Protein 8SXW (pdb70)

CATH classification: 3.40.50.2000 (+1 more: 3.40.50.2000)

Organism: Thermus thermophilus (strain ATCC BAA-163 / DSM 7039 / HB27) (NCBI:txid262724)

Structure (mmCIF, N/CA/C/O backbone):
data_8SXW
#
_entry.id   8SXW
#
_cell.length_a   64.327
_cell.length_b   85.340
_cell.length_c   86.535
_cell.angle_alpha   108.23
_cell.angle_beta   110.06
_cell.angle_gamma   97.10
#
_symmetry.space_group_name_H-M   'P 1'
#
loop_
_entity.id
_entity.type
_entity.pdbx_description
1 polymer 'UDP-2,3-diacetamido-2,3-dideoxy-glucuronic acid-2-epimerase'
2 non-polymer 'CHLORIDE ION'
3 non-polymer 'SODIUM ION'
4 water water
#
loop_
_atom_site.group_PDB
_atom_site.id
_atom_site.type_symbol
_atom_site.label_atom_id
_atom_site.label_alt_id
_atom_site.label_comp_id
_atom_site.label_asym_id
_atom_site.label_entity_id
_atom_site.label_seq_id
_atom_site.pdbx_PDB_ins_code
_atom_site.Cartn_x
_atom_site.Cartn_y
_atom_site.Cartn_z
_atom_site.occupancy
_atom_site.B_iso_or_equiv
_atom_site.auth_seq_id
_atom_site.auth_comp_id
_atom_site.auth_asym_id
_atom_site.auth_atom_id
_atom_site.pdbx_PDB_model_num
ATOM 1 N N . MET A 1 3 ? -4.262 30.497 4.576 1.00 62.82 1 MET A N 1
ATOM 2 C CA . MET A 1 3 ? -5.348 30.774 3.596 1.00 60.81 1 MET A CA 1
ATOM 3 C C . MET A 1 3 ? -5.532 29.570 2.651 1.00 55.19 1 MET A C 1
ATOM 4 O O . MET A 1 3 ? -6.287 28.636 2.960 1.00 48.68 1 MET A O 1
ATOM 9 N N . TRP A 1 4 ? -4.872 29.600 1.481 1.00 41.68 2 TRP A N 1
ATOM 10 C CA . TRP A 1 4 ? -5.024 28.558 0.479 1.00 37.14 2 TRP A CA 1
ATOM 11 C C . TRP A 1 4 ? -3.737 28.415 -0.319 1.00 31.50 2 TRP A C 1
ATOM 12 O O . TRP A 1 4 ? -2.989 29.375 -0.458 1.00 30.80 2 TRP A O 1
ATOM 23 N N . VAL A 1 5 ? -3.589 27.263 -0.976 1.00 28.39 3 VAL A N 1
ATOM 24 C CA . VAL A 1 5 ? -2.415 26.982 -1.792 1.00 26.83 3 VAL A CA 1
ATOM 25 C C . VAL A 1 5 ? -2.877 26.753 -3.226 1.00 23.92 3 VAL A C 1
ATOM 26 O O . VAL A 1 5 ? -3.925 26.156 -3.448 1.00 23.33 3 VAL A O 1
ATOM 30 N N . LYS A 1 6 ? -2.139 27.289 -4.198 1.00 20.67 4 LYS A N 1
ATOM 31 C CA . LYS A 1 6 ? -2.362 26.945 -5.586 1.00 21.69 4 LYS A CA 1
ATOM 32 C C . LYS A 1 6 ? -1.362 25.868 -5.991 1.00 21.03 4 LYS A C 1
ATOM 33 O O . LYS A 1 6 ? -0.144 26.074 -5.918 1.00 20.77 4 LYS A O 1
ATOM 39 N N . ILE A 1 7 ? -1.901 24.737 -6.452 1.00 20.64 5 ILE A N 1
ATOM 40 C CA . ILE A 1 7 ? -1.121 23.558 -6.786 1.00 18.43 5 ILE A CA 1
ATOM 41 C C . ILE A 1 7 ? -1.336 23.298 -8.264 1.00 16.90 5 ILE A C 1
ATOM 42 O O . ILE A 1 7 ? -2.443 23.008 -8.706 1.00 18.87 5 ILE A O 1
ATOM 47 N N . LEU A 1 8 ? -0.258 23.465 -9.022 1.00 15.72 6 LEU A N 1
ATOM 48 C CA . LEU A 1 8 ? -0.308 23.308 -10.454 1.00 15.57 6 LEU A CA 1
ATOM 49 C C . LEU A 1 8 ? 0.411 22.022 -10.860 1.00 14.85 6 LEU A C 1
ATOM 50 O O . LEU A 1 8 ? 1.563 21.763 -10.512 1.00 14.79 6 LEU A O 1
ATOM 55 N N . SER A 1 9 ? -0.293 21.209 -11.636 1.00 15.62 7 SER A N 1
ATOM 56 C CA . SER A 1 9 ? 0.178 19.910 -12.049 1.00 14.53 7 SER A CA 1
ATOM 57 C C . SER A 1 9 ? 0.539 19.978 -13.523 1.00 15.92 7 SER A C 1
ATOM 58 O O . SER A 1 9 ? -0.260 20.493 -14.296 1.00 16.06 7 SER A O 1
ATOM 61 N N . VAL A 1 10 ? 1.717 19.426 -13.874 1.00 13.86 8 VAL A N 1
ATOM 62 C CA . VAL A 1 10 ? 2.148 19.269 -15.253 1.00 14.39 8 VAL A CA 1
ATOM 63 C C . VAL A 1 10 ? 2.023 17.789 -15.639 1.00 13.57 8 VAL A C 1
ATOM 64 O O . VAL A 1 10 ? 2.600 16.917 -14.969 1.00 15.50 8 VAL A O 1
ATOM 68 N N . VAL A 1 11 ? 1.325 17.514 -16.747 1.00 13.76 9 VAL A N 1
ATOM 69 C CA . VAL A 1 11 ? 1.204 16.171 -17.296 1.00 14.13 9 VAL A CA 1
ATOM 70 C C . VAL A 1 11 ? 1.481 16.168 -18.799 1.00 15.36 9 VAL A C 1
ATOM 71 O O . VAL A 1 11 ? 1.131 17.118 -19.513 1.00 15.93 9 VAL A O 1
ATOM 75 N N . GLY A 1 12 ? 2.093 15.071 -19.272 1.00 17.26 10 GLY A N 1
ATOM 76 C CA . GLY A 1 12 ? 2.533 14.930 -20.657 1.00 20.67 10 GLY A CA 1
ATOM 77 C C . GLY A 1 12 ? 2.291 13.553 -21.303 1.00 25.39 10 GLY A C 1
ATOM 78 O O . GLY A 1 12 ? 2.717 13.315 -22.429 1.00 41.03 10 GLY A O 1
ATOM 79 N N . ALA A 1 13 ? 1.649 12.621 -20.623 1.00 24.03 11 ALA A N 1
ATOM 80 C CA . ALA A 1 13 ? 1.353 11.302 -21.172 1.00 21.98 11 ALA A CA 1
ATOM 81 C C . ALA A 1 13 ? 0.212 10.732 -20.344 1.00 22.18 11 ALA A C 1
ATOM 82 O O . ALA A 1 13 ? 0.024 11.152 -19.207 1.00 20.71 11 ALA A O 1
ATOM 84 N N . ARG A 1 14 ? -0.543 9.795 -20.931 1.00 23.30 12 ARG A N 1
ATOM 85 C CA . ARG A 1 14 ? -1.778 9.299 -20.338 1.00 23.85 12 ARG A CA 1
ATOM 86 C C . ARG A 1 14 ? -1.560 8.808 -18.907 1.00 21.00 12 ARG A C 1
ATOM 87 O O . ARG A 1 14 ? -2.400 9.065 -18.060 1.00 17.03 12 ARG A O 1
ATOM 95 N N . PRO A 1 15 ? -0.498 8.025 -18.575 1.00 20.49 13 PRO A N 1
ATOM 96 C CA . PRO A 1 15 ? -0.294 7.588 -17.188 1.00 18.65 13 PRO A CA 1
ATOM 97 C C . PRO A 1 15 ? -0.174 8.736 -16.185 1.00 17.61 13 PRO A C 1
ATOM 98 O O . PRO A 1 15 ? -0.598 8.622 -15.033 1.00 17.02 13 PRO A O 1
ATOM 102 N N . GLN A 1 16 ? 0.361 9.874 -16.624 1.00 16.45 14 GLN A N 1
ATOM 103 C CA . GLN A 1 16 ? 0.447 11.057 -15.778 1.00 15.32 14 GLN A CA 1
ATOM 104 C C . GLN A 1 16 ? -0.943 11.654 -15.508 1.00 15.31 14 GLN A C 1
ATOM 105 O O . GLN A 1 16 ? -1.221 12.098 -14.387 1.00 15.19 14 GLN A O 1
ATOM 111 N N . PHE A 1 17 ? -1.804 11.723 -16.536 1.00 15.42 15 PHE A N 1
ATOM 112 C CA . PHE A 1 17 ? -3.189 12.135 -16.358 1.00 16.27 15 PHE A CA 1
ATOM 113 C C . PHE A 1 17 ? -3.851 11.300 -15.265 1.00 14.59 15 PHE A C 1
ATOM 114 O O . PHE A 1 17 ? -4.492 11.847 -14.379 1.00 15.33 15 PHE A O 1
ATOM 122 N N . ILE A 1 18 ? -3.662 9.980 -15.325 1.00 13.60 16 ILE A N 1
ATOM 123 C CA . ILE A 1 18 ? -4.256 9.099 -14.332 1.00 14.76 16 ILE A CA 1
ATOM 124 C C . ILE A 1 18 ? -3.736 9.385 -12.917 1.00 14.86 16 ILE A C 1
ATOM 125 O O . ILE A 1 18 ? -4.528 9.470 -11.976 1.00 13.82 16 ILE A O 1
ATOM 130 N N . LYS A 1 19 ? -2.406 9.513 -12.754 1.00 15.93 17 LYS A N 1
ATOM 131 C CA . LYS A 1 19 ? -1.837 9.845 -11.456 1.00 16.72 17 LYS A CA 1
ATOM 132 C C . LYS A 1 19 ? -2.355 11.194 -10.941 1.00 15.25 17 LYS A C 1
ATOM 133 O O . LYS A 1 19 ? -2.763 11.310 -9.792 1.00 14.54 17 LYS A O 1
ATOM 139 N N . ALA A 1 20 ? -2.310 12.239 -11.773 1.00 13.87 18 ALA A N 1
ATOM 140 C CA . ALA A 1 20 ? -2.773 13.554 -11.356 1.00 13.74 18 ALA A CA 1
ATOM 141 C C . ALA A 1 20 ? -4.260 13.531 -10.995 1.00 13.54 18 ALA A C 1
ATOM 142 O O . ALA A 1 20 ? -4.617 14.118 -9.998 1.00 15.01 18 ALA A O 1
ATOM 144 N N . ALA A 1 21 ? -5.107 12.783 -11.726 1.00 13.62 19 ALA A N 1
ATOM 145 C CA . ALA A 1 21 ? -6.531 12.716 -11.366 1.00 15.38 19 ALA A CA 1
ATOM 146 C C . ALA A 1 21 ? -6.761 12.074 -9.993 1.00 16.31 19 ALA A C 1
ATOM 147 O O . ALA A 1 21 ? -7.650 12.486 -9.244 1.00 18.16 19 ALA A O 1
ATOM 149 N N . ALA A 1 22 ? -5.984 11.035 -9.683 1.00 16.55 20 ALA A N 1
ATOM 150 C CA . ALA A 1 22 ? -6.060 10.389 -8.387 1.00 15.97 20 ALA A CA 1
ATOM 151 C C . ALA A 1 22 ? -5.696 11.376 -7.287 1.00 15.06 20 ALA A C 1
ATOM 152 O O . ALA A 1 22 ? -6.370 11.462 -6.267 1.00 16.24 20 ALA A O 1
ATOM 154 N N . VAL A 1 23 ? -4.622 12.137 -7.493 1.00 14.89 21 VAL A N 1
ATOM 155 C CA . VAL A 1 23 ? -4.227 13.123 -6.497 1.00 17.01 21 VAL A CA 1
ATOM 156 C C . VAL A 1 23 ? -5.344 14.165 -6.381 1.00 17.80 21 VAL A C 1
ATOM 157 O O . VAL A 1 23 ? -5.699 14.596 -5.269 1.00 16.46 21 VAL A O 1
ATOM 161 N N . SER A 1 24 ? -5.938 14.526 -7.524 1.00 18.73 22 SER A N 1
ATOM 162 C CA . SER A 1 24 ? -6.913 15.602 -7.568 1.00 20.80 22 SER A CA 1
ATOM 163 C C . SER A 1 24 ? -8.227 15.196 -6.889 1.00 21.20 22 SER A C 1
ATOM 164 O O . SER A 1 24 ? -8.893 16.036 -6.294 1.00 20.42 22 SER A O 1
ATOM 167 N N . ARG A 1 25 ? -8.599 13.912 -6.967 1.00 21.30 23 ARG A N 1
ATOM 168 C CA . ARG A 1 25 ? -9.794 13.428 -6.289 1.00 20.26 23 ARG A CA 1
ATOM 169 C C . ARG A 1 25 ? -9.663 13.676 -4.785 1.00 20.40 23 ARG A C 1
ATOM 170 O O . ARG A 1 25 ? -10.670 13.805 -4.093 1.00 21.08 23 ARG A O 1
ATOM 178 N N . VAL A 1 26 ? -8.430 13.707 -4.269 1.00 20.44 24 VAL A N 1
ATOM 179 C CA . VAL A 1 26 ? -8.228 14.053 -2.874 1.00 22.16 24 VAL A CA 1
ATOM 180 C C . VAL A 1 26 ? -8.123 15.570 -2.731 1.00 23.05 24 VAL A C 1
ATOM 181 O O . VAL A 1 26 ? -8.775 16.133 -1.861 1.00 22.00 24 VAL A O 1
ATOM 185 N N . LEU A 1 27 ? -7.303 16.235 -3.560 1.00 21.44 25 LEU A N 1
ATOM 186 C CA . LEU A 1 27 ? -7.097 17.681 -3.390 1.00 22.57 25 LEU A CA 1
ATOM 187 C C . LEU A 1 27 ? -8.413 18.470 -3.417 1.00 23.18 25 LEU A C 1
ATOM 188 O O . LEU A 1 27 ? -8.561 19.487 -2.725 1.00 25.24 25 LEU A O 1
ATOM 193 N N . ARG A 1 28 ? -9.377 18.035 -4.240 1.00 26.83 26 ARG A N 1
ATOM 194 C CA . ARG A 1 28 ? -10.571 18.835 -4.505 1.00 27.94 26 ARG A CA 1
ATOM 195 C C . ARG A 1 28 ? -11.614 18.662 -3.392 1.00 28.44 26 ARG A C 1
ATOM 196 O O . ARG A 1 28 ? -12.585 19.416 -3.321 1.00 29.06 26 ARG A O 1
ATOM 204 N N . ALA A 1 29 ? -11.426 17.647 -2.548 1.00 29.92 27 ALA A N 1
ATOM 205 C CA . ALA A 1 29 ? -12.266 17.410 -1.387 1.00 32.44 27 ALA A CA 1
ATOM 206 C C . ALA A 1 29 ? -11.678 18.139 -0.181 1.00 36.73 27 ALA A C 1
ATOM 207 O O . ALA A 1 29 ? -12.314 18.265 0.854 1.00 37.84 27 ALA A O 1
ATOM 209 N N . SER A 1 30 ? -10.466 18.669 -0.345 1.00 39.95 28 SER A N 1
ATOM 210 C CA . SER A 1 30 ? -9.720 19.234 0.764 1.00 43.64 28 SER A CA 1
ATOM 211 C C . SER A 1 30 ? -9.832 20.758 0.730 1.00 40.67 28 SER A C 1
ATOM 212 O O . SER A 1 30 ? -9.440 21.389 -0.233 1.00 35.87 28 SER A O 1
ATOM 215 N N . PRO A 1 31 ? -10.359 21.422 1.777 1.00 50.88 29 PRO A N 1
ATOM 216 C CA . PRO A 1 31 ? -10.262 22.881 1.866 1.00 44.32 29 PRO A CA 1
ATOM 217 C C . PRO A 1 31 ? -8.851 23.455 1.686 1.00 34.75 29 PRO A C 1
ATOM 218 O O . PRO A 1 31 ? -7.844 22.842 2.028 1.00 36.80 29 PRO A O 1
ATOM 222 N N . GLY A 1 32 ? -8.799 24.634 1.071 1.00 26.26 30 GLY A N 1
ATOM 223 C CA . GLY A 1 32 ? -7.609 25.449 0.998 1.00 25.04 30 GLY A CA 1
ATOM 224 C C . GLY A 1 32 ? -6.746 25.139 -0.222 1.00 22.20 30 GLY A C 1
ATOM 225 O O . GLY A 1 32 ? -5.565 25.461 -0.190 1.00 23.69 30 GLY A O 1
ATOM 226 N N . VAL A 1 33 ? -7.319 24.512 -1.253 1.00 20.32 31 VAL A N 1
ATOM 227 C CA . VAL A 1 33 ? -6.584 24.196 -2.470 1.00 20.71 31 VAL A CA 1
ATOM 228 C C . VAL A 1 33 ? -7.318 24.734 -3.700 1.00 20.49 31 VAL A C 1
ATOM 229 O O . VAL A 1 33 ? -8.517 24.530 -3.852 1.00 20.65 31 VAL A O 1
ATOM 233 N N . ARG A 1 34 ? -6.587 25.466 -4.546 1.00 16.93 32 ARG A N 1
ATOM 234 C CA . ARG A 1 34 ? -6.972 25.688 -5.932 1.00 17.93 32 ARG A CA 1
ATOM 235 C C . ARG A 1 34 ? -6.014 24.883 -6.803 1.00 17.96 32 ARG A C 1
ATOM 236 O O . ARG A 1 34 ? -4.810 24.867 -6.541 1.00 19.51 32 ARG A O 1
ATOM 244 N N . GLU A 1 35 ? -6.549 24.264 -7.841 1.00 19.38 33 GLU A N 1
ATOM 245 C CA . GLU A 1 35 ? -5.769 23.443 -8.744 1.00 20.45 33 GLU A CA 1
ATOM 246 C C . GLU A 1 35 ? -5.764 24.046 -10.142 1.00 20.68 33 GLU A C 1
ATOM 247 O O . GLU A 1 35 ? -6.807 24.509 -10.614 1.00 20.36 33 GLU A O 1
ATOM 253 N N . VAL A 1 36 ? -4.627 23.845 -10.833 1.00 16.14 34 VAL A N 1
ATOM 254 C CA . VAL A 1 36 ? -4.454 24.139 -12.243 1.00 17.25 34 VAL A CA 1
ATOM 255 C C . VAL A 1 36 ? -3.765 22.934 -12.881 1.00 18.62 34 VAL A C 1
ATOM 256 O O . VAL A 1 36 ? -2.738 22.444 -12.378 1.00 16.20 34 VAL A O 1
ATOM 260 N N . LEU A 1 37 ? -4.309 22.483 -14.013 1.00 18.03 35 LEU A N 1
ATOM 261 C CA . LEU A 1 37 ? -3.698 21.359 -14.701 1.00 17.57 35 LEU A CA 1
ATOM 262 C C . LEU A 1 37 ? -3.190 21.817 -16.061 1.00 17.44 35 LEU A C 1
ATOM 263 O O . LEU A 1 37 ? -3.944 22.366 -16.867 1.00 16.23 35 LEU A O 1
ATOM 268 N N . VAL A 1 38 ? -1.900 21.544 -16.307 1.00 15.00 36 VAL A N 1
ATOM 269 C CA . VAL A 1 38 ? -1.272 21.885 -17.571 1.00 14.85 36 VAL A CA 1
ATOM 270 C C . VAL A 1 38 ? -0.846 20.597 -18.252 1.00 13.06 36 VAL A C 1
ATOM 271 O O . VAL A 1 38 ? -0.066 19.827 -17.705 1.00 14.25 36 VAL A O 1
ATOM 275 N N . HIS A 1 39 ? -1.347 20.403 -19.463 1.00 13.55 37 HIS A N 1
ATOM 276 C CA . HIS A 1 39 ? -0.975 19.324 -20.354 1.00 13.92 37 HIS A CA 1
ATOM 277 C C . HIS A 1 39 ? -0.039 19.849 -21.422 1.00 14.02 37 HIS A C 1
ATOM 278 O O . HIS A 1 39 ? -0.311 20.886 -22.010 1.00 16.20 37 HIS A O 1
ATOM 285 N N . THR A 1 40 ? 1.130 19.220 -21.574 1.00 14.96 38 THR A N 1
ATOM 286 C CA . THR A 1 40 ? 2.124 19.732 -22.505 1.00 15.22 38 THR A CA 1
ATOM 287 C C . THR A 1 40 ? 1.685 19.514 -23.958 1.00 15.80 38 THR A C 1
ATOM 288 O O . THR A 1 40 ? 2.212 20.168 -24.845 1.00 17.98 38 THR A O 1
ATOM 292 N N . GLY A 1 41 ? 0.799 18.546 -24.189 1.00 15.57 39 GLY A N 1
ATOM 293 C CA . GLY A 1 41 ? 0.443 18.085 -25.521 1.00 19.16 39 GLY A CA 1
ATOM 294 C C . GLY A 1 41 ? -0.873 18.702 -26.010 1.00 21.81 39 GLY A C 1
ATOM 295 O O . GLY A 1 41 ? -1.203 19.826 -25.656 1.00 19.94 39 GLY A O 1
ATOM 296 N N . GLN A 1 42 ? -1.586 17.989 -26.886 1.00 28.21 40 GLN A N 1
ATOM 297 C CA . GLN A 1 42 ? -2.765 18.553 -27.541 1.00 31.07 40 GLN A CA 1
ATOM 298 C C . GLN A 1 42 ? -4.058 18.002 -26.946 1.00 29.04 40 GLN A C 1
ATOM 299 O O . GLN A 1 42 ? -4.058 16.915 -26.375 1.00 29.47 40 GLN A O 1
ATOM 305 N N . HIS A 1 43 ? -5.157 18.754 -27.132 1.00 32.41 41 HIS A N 1
ATOM 306 C CA . HIS A 1 43 ? -6.518 18.250 -26.965 1.00 35.43 41 HIS A CA 1
ATOM 307 C C . HIS A 1 43 ? -6.817 17.314 -28.133 1.00 36.93 41 HIS A C 1
ATOM 308 O O . HIS A 1 43 ? -6.357 17.570 -29.244 1.00 34.08 41 HIS A O 1
ATOM 315 N N . TYR A 1 44 ? -7.554 16.225 -27.882 1.00 40.19 42 TYR A N 1
ATOM 316 C CA . TYR A 1 44 ? -7.970 15.303 -28.933 1.00 47.70 42 TYR A CA 1
ATOM 317 C C . TYR A 1 44 ? -9.499 15.183 -28.984 1.00 53.04 42 TYR A C 1
ATOM 318 O O . TYR A 1 44 ? -10.174 15.443 -27.985 1.00 55.40 42 TYR A O 1
ATOM 327 N N A ASP A 1 45 ? -10.049 14.803 -30.149 0.50 57.36 43 ASP A N 1
ATOM 328 N N B ASP A 1 45 ? -9.993 14.780 -30.170 0.50 56.06 43 ASP A N 1
ATOM 329 C CA A ASP A 1 45 ? -11.493 14.636 -30.301 0.50 56.99 43 ASP A CA 1
ATOM 330 C CA B ASP A 1 45 ? -11.412 14.713 -30.501 0.50 55.16 43 ASP A CA 1
ATOM 331 C C A ASP A 1 45 ? -11.834 13.327 -31.025 0.50 58.07 43 ASP A C 1
ATOM 332 C C B ASP A 1 45 ? -11.832 13.296 -30.900 0.50 56.80 43 ASP A C 1
ATOM 333 O O A ASP A 1 45 ? -12.985 13.135 -31.421 0.50 60.13 43 ASP A O 1
ATOM 334 O O B ASP A 1 45 ? -13.029 13.013 -30.966 0.50 58.79 43 ASP A O 1
ATOM 343 N N . ASP A 1 46 ? -10.861 12.415 -31.187 1.00 55.96 44 ASP A N 1
ATOM 344 C CA . ASP A 1 46 ? -11.159 11.065 -31.650 1.00 53.42 44 ASP A CA 1
ATOM 345 C C . ASP A 1 46 ? -11.975 10.332 -30.585 1.00 59.44 44 ASP A C 1
ATOM 346 O O . ASP A 1 46 ? -12.072 10.792 -29.442 1.00 55.11 44 ASP A O 1
ATOM 351 N N . ASN A 1 47 ? -12.552 9.186 -30.977 1.00 58.12 45 ASN A N 1
ATOM 352 C CA . ASN A 1 47 ? -13.493 8.460 -30.136 1.00 61.84 45 ASN A CA 1
ATOM 353 C C . ASN A 1 47 ? -12.779 7.875 -28.915 1.00 51.16 45 ASN A C 1
ATOM 354 O O . ASN A 1 47 ? -13.246 8.055 -27.790 1.00 48.89 45 ASN A O 1
ATOM 359 N N . MET A 1 48 ? -11.646 7.193 -29.148 1.00 49.58 46 MET A N 1
ATOM 360 C CA . MET A 1 48 ? -10.938 6.466 -28.098 1.00 50.19 46 MET A CA 1
ATOM 361 C C . MET A 1 48 ? -10.373 7.462 -27.073 1.00 38.01 46 MET A C 1
ATOM 362 O O . MET A 1 48 ? -10.360 7.173 -25.887 1.00 32.52 46 MET A O 1
ATOM 367 N N . SER A 1 49 ? -9.937 8.646 -27.517 1.00 34.23 47 SER A N 1
ATOM 368 C CA . SER A 1 49 ? -9.495 9.671 -26.586 1.00 33.10 47 SER A CA 1
ATOM 369 C C . SER A 1 49 ? -10.644 10.160 -25.699 1.00 31.17 47 SER A C 1
ATOM 370 O O . SER A 1 49 ? -10.464 10.263 -24.499 1.00 26.55 47 SER A O 1
ATOM 373 N N . GLN A 1 50 ? -11.812 10.480 -26.275 1.00 29.82 48 GLN A N 1
ATOM 374 C CA . GLN A 1 50 ? -12.975 10.870 -25.489 1.00 29.98 48 GLN A CA 1
ATOM 375 C C . GLN A 1 50 ? -13.326 9.792 -24.454 1.00 27.16 48 GLN A C 1
ATOM 376 O O . GLN A 1 50 ? -13.637 10.096 -23.305 1.00 25.34 48 GLN A O 1
ATOM 382 N N . VAL A 1 51 ? -13.271 8.525 -24.858 1.00 24.82 49 VAL A N 1
ATOM 383 C CA . VAL A 1 51 ? -13.569 7.435 -23.949 1.00 27.26 49 VAL A CA 1
ATOM 384 C C . VAL A 1 51 ? -12.545 7.437 -22.813 1.00 22.87 49 VAL A C 1
ATOM 385 O O . VAL A 1 51 ? -12.914 7.218 -21.678 1.00 23.76 49 VAL A O 1
ATOM 389 N N . PHE A 1 52 ? -11.267 7.688 -23.108 1.00 23.45 50 PHE A N 1
ATOM 390 C CA . PHE A 1 52 ? -10.265 7.800 -22.055 1.00 24.95 50 PHE A CA 1
ATOM 391 C C . PHE A 1 52 ? -10.688 8.817 -21.002 1.00 22.68 50 PHE A C 1
ATOM 392 O O . PHE A 1 52 ? -10.806 8.467 -19.829 1.00 21.07 50 PHE A O 1
ATOM 400 N N . PHE A 1 53 ? -10.924 10.071 -21.423 1.00 21.74 51 PHE A N 1
ATOM 401 C CA . PHE A 1 53 ? -11.230 11.143 -20.488 1.00 20.59 51 PHE A CA 1
ATOM 402 C C . PHE A 1 53 ? -12.531 10.856 -19.724 1.00 19.58 51 PHE A C 1
ATOM 403 O O . PHE A 1 53 ? -12.613 11.065 -18.515 1.00 18.29 51 PHE A O 1
ATOM 411 N N . GLU A 1 54 ? -13.554 10.321 -20.404 1.00 21.04 52 GLU A N 1
ATOM 412 C CA . GLU A 1 54 ? -14.832 10.119 -19.731 1.00 19.56 52 GLU A CA 1
ATOM 413 C C . GLU A 1 54 ? -14.767 8.934 -18.762 1.00 19.05 52 GLU A C 1
ATOM 414 O O . GLU A 1 54 ? -15.118 9.050 -17.587 1.00 19.56 52 GLU A O 1
ATOM 420 N N . GLU A 1 55 ? -14.328 7.774 -19.232 1.00 20.47 53 GLU A N 1
ATOM 421 C CA . GLU A 1 55 ? -14.382 6.580 -18.394 1.00 20.43 53 GLU A CA 1
ATOM 422 C C . GLU A 1 55 ? -13.439 6.723 -17.201 1.00 18.62 53 GLU A C 1
ATOM 423 O O . GLU A 1 55 ? -13.792 6.342 -16.096 1.00 19.78 53 GLU A O 1
ATOM 429 N N . LEU A 1 56 ? -12.236 7.273 -17.421 1.00 18.81 54 LEU A N 1
ATOM 430 C CA . LEU A 1 56 ? -11.236 7.345 -16.365 1.00 20.22 54 LEU A CA 1
ATOM 431 C C . LEU A 1 56 ? -11.350 8.630 -15.545 1.00 21.19 54 LEU A C 1
ATOM 432 O O . LEU A 1 56 ? -10.548 8.856 -14.635 1.00 21.63 54 LEU A O 1
ATOM 437 N N . GLU A 1 57 ? -12.409 9.405 -15.805 1.00 21.55 55 GLU A N 1
ATOM 438 C CA . GLU A 1 57 ? -12.740 10.591 -15.017 1.00 20.11 55 GLU A CA 1
ATOM 439 C C . GLU A 1 57 ? -11.577 11.587 -15.020 1.00 18.49 55 GLU A C 1
ATOM 440 O O . GLU A 1 57 ? -11.199 12.127 -13.986 1.00 18.96 55 GLU A O 1
ATOM 446 N N . ILE A 1 58 ? -11.037 11.857 -16.206 1.00 18.54 56 ILE A N 1
ATOM 447 C CA . ILE A 1 58 ? -9.936 12.792 -16.333 1.00 17.95 56 ILE A CA 1
ATOM 448 C C . ILE A 1 58 ? -10.485 14.162 -16.735 1.00 19.45 56 ILE A C 1
ATOM 449 O O . ILE A 1 58 ? -11.053 14.302 -17.821 1.00 19.14 56 ILE A O 1
ATOM 454 N N . PRO A 1 59 ? -10.223 15.209 -15.921 1.00 20.36 57 PRO A N 1
ATOM 455 C CA . PRO A 1 59 ? -10.611 16.584 -16.250 1.00 22.41 57 PRO A CA 1
ATOM 456 C C . PRO A 1 59 ? -9.898 17.135 -17.478 1.00 22.11 57 PRO A C 1
ATOM 457 O O . PRO A 1 59 ? -8.720 16.811 -17.694 1.00 21.24 57 PRO A O 1
ATOM 461 N N . ASP A 1 60 ? -10.583 17.976 -18.266 1.00 19.68 58 ASP A N 1
ATOM 462 C CA . ASP A 1 60 ? -9.888 18.658 -19.346 1.00 21.14 58 ASP A CA 1
ATOM 463 C C . ASP A 1 60 ? -8.891 19.617 -18.700 1.00 20.86 58 ASP A C 1
ATOM 464 O O . ASP A 1 60 ? -9.241 20.396 -17.811 1.00 21.00 58 ASP A O 1
ATOM 469 N N . PRO A 1 61 ? -7.588 19.534 -19.056 1.00 20.43 59 PRO A N 1
ATOM 470 C CA . PRO A 1 61 ? -6.611 20.523 -18.619 1.00 17.80 59 PRO A CA 1
ATOM 471 C C . PRO A 1 61 ? -7.049 21.968 -18.838 1.00 18.21 59 PRO A C 1
ATOM 472 O O . PRO A 1 61 ? -7.727 22.263 -19.829 1.00 16.80 59 PRO A O 1
ATOM 476 N N . ASP A 1 62 ? -6.574 22.835 -17.935 1.00 17.42 60 ASP A N 1
ATOM 477 C CA . ASP A 1 62 ? -6.723 24.273 -18.043 1.00 18.85 60 ASP A CA 1
ATOM 478 C C . ASP A 1 62 ? -5.893 24.798 -19.208 1.00 21.85 60 ASP A C 1
ATOM 479 O O . ASP A 1 62 ? -6.232 25.838 -19.765 1.00 19.71 60 ASP A O 1
ATOM 484 N N . TYR A 1 63 ? -4.778 24.113 -19.517 1.00 18.39 61 TYR A N 1
ATOM 485 C CA . TYR A 1 63 ? -3.935 24.475 -20.641 1.00 18.73 61 TYR A CA 1
ATOM 486 C C . TYR A 1 63 ? -3.502 23.212 -21.364 1.00 20.99 61 TYR A C 1
ATOM 487 O O . TYR A 1 63 ? -3.219 22.184 -20.716 1.00 19.44 61 TYR A O 1
ATOM 496 N N . HIS A 1 64 ? -3.506 23.322 -22.694 1.00 18.80 62 HIS A N 1
ATOM 497 C CA . HIS A 1 64 ? -2.870 22.396 -23.604 1.00 20.29 62 HIS A CA 1
ATOM 498 C C . HIS A 1 64 ? -1.787 23.143 -24.364 1.00 22.96 62 HIS A C 1
ATOM 499 O O . HIS A 1 64 ? -2.112 24.051 -25.123 1.00 21.59 62 HIS A O 1
ATOM 506 N N . LEU A 1 65 ? -0.513 22.763 -24.178 1.00 19.44 63 LEU A N 1
ATOM 507 C CA . LEU A 1 65 ? 0.556 23.545 -24.777 1.00 18.90 63 LEU A CA 1
ATOM 508 C C . LEU A 1 65 ? 0.747 23.156 -26.246 1.00 19.72 63 LEU A C 1
ATOM 509 O O . LEU A 1 65 ? 1.399 23.888 -26.954 1.00 22.03 63 LEU A O 1
ATOM 514 N N . GLY A 1 66 ? 0.242 21.991 -26.683 1.00 21.01 64 GLY A N 1
ATOM 515 C CA . GLY A 1 66 ? 0.251 21.578 -28.083 1.00 23.24 64 GLY A CA 1
ATOM 516 C C . GLY A 1 66 ? 1.638 21.193 -28.614 1.00 26.03 64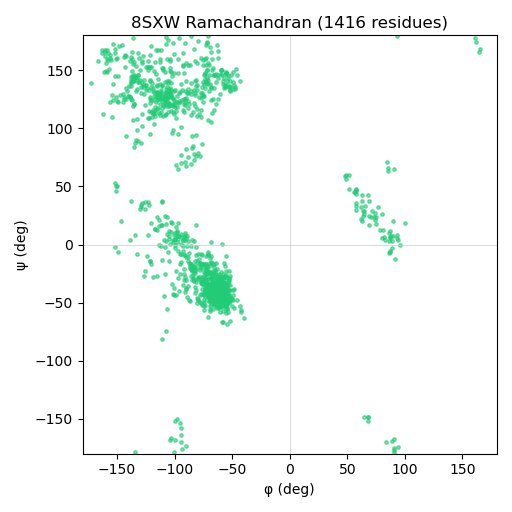 GLY A C 1
ATOM 517 O O . GLY A 1 66 ? 1.930 21.335 -29.802 1.00 24.56 64 GLY A O 1
ATOM 518 N N . ILE A 1 67 ? 2.508 20.697 -27.723 1.00 22.78 65 ILE A N 1
ATOM 519 C CA . ILE A 1 67 ? 3.873 20.369 -28.091 1.00 20.23 65 ILE A CA 1
ATOM 520 C C . ILE A 1 67 ? 4.010 18.854 -28.147 1.00 18.82 65 ILE A C 1
ATOM 521 O O . ILE A 1 67 ? 3.492 18.134 -27.290 1.00 19.13 65 ILE A O 1
ATOM 526 N N . GLY A 1 68 ? 4.752 18.374 -29.135 1.00 19.32 66 GLY A N 1
ATOM 527 C CA . GLY A 1 68 ? 4.937 16.945 -29.269 1.00 19.20 66 GLY A CA 1
ATOM 528 C C . GLY A 1 68 ? 5.480 16.580 -30.636 1.00 21.49 66 GLY A C 1
ATOM 529 O O . GLY A 1 68 ? 5.519 17.423 -31.531 1.00 22.96 66 GLY A O 1
ATOM 530 N N . GLY A 1 69 ? 5.951 15.338 -30.740 1.00 21.20 67 GLY A N 1
ATOM 531 C CA . GLY A 1 69 ? 6.263 14.729 -32.020 1.00 22.79 67 GLY A CA 1
ATOM 532 C C . GLY A 1 69 ? 7.682 15.003 -32.517 1.00 22.81 67 GLY A C 1
ATOM 533 O O . GLY A 1 69 ? 8.072 14.451 -33.552 1.00 24.50 67 GLY A O 1
ATOM 534 N N . GLY A 1 70 ? 8.427 15.861 -31.809 1.00 20.88 68 GLY A N 1
ATOM 535 C CA . GLY A 1 70 ? 9.790 16.195 -32.202 1.00 20.39 68 GLY A CA 1
ATOM 536 C C . GLY A 1 70 ? 10.843 15.335 -31.486 1.00 19.57 68 GLY A C 1
ATOM 537 O O . GLY A 1 70 ? 10.573 14.267 -30.941 1.00 18.48 68 GLY A O 1
ATOM 538 N N . THR A 1 71 ? 12.084 15.797 -31.533 1.00 18.73 69 THR A N 1
ATOM 539 C CA . THR A 1 71 ? 13.180 15.117 -30.860 1.00 18.20 69 THR A CA 1
ATOM 540 C C . THR A 1 71 ? 13.136 15.492 -29.379 1.00 17.28 69 THR A C 1
ATOM 541 O O . THR A 1 71 ? 12.355 16.365 -28.992 1.00 19.95 69 THR A O 1
ATOM 545 N N . HIS A 1 72 ? 14.011 14.881 -28.586 1.00 16.76 70 HIS A N 1
ATOM 546 C CA . HIS A 1 72 ? 14.082 15.205 -27.164 1.00 17.01 70 HIS A CA 1
ATOM 547 C C . HIS A 1 72 ? 14.334 16.695 -26.964 1.00 15.96 70 HIS A C 1
ATOM 548 O O . HIS A 1 72 ? 13.717 17.321 -26.105 1.00 15.16 70 HIS A O 1
ATOM 555 N N . GLY A 1 73 ? 15.329 17.241 -27.689 1.00 17.50 71 GLY A N 1
ATOM 556 C CA . GLY A 1 73 ? 15.669 18.643 -27.545 1.00 17.02 71 GLY A CA 1
ATOM 557 C C . GLY A 1 73 ? 14.534 19.597 -27.938 1.00 15.68 71 GLY A C 1
ATOM 558 O O . GLY A 1 73 ? 14.325 20.604 -27.253 1.00 16.34 71 GLY A O 1
ATOM 559 N N . GLN A 1 74 ? 13.871 19.316 -29.069 1.00 15.77 72 GLN A N 1
ATOM 560 C CA . GLN A 1 74 ? 12.722 20.083 -29.547 1.00 18.95 72 GLN A CA 1
ATOM 561 C C . GLN A 1 74 ? 11.592 20.040 -28.519 1.00 16.61 72 GLN A C 1
ATOM 562 O O . GLN A 1 74 ? 11.160 21.065 -27.985 1.00 17.27 72 GLN A O 1
ATOM 568 N N . ASN A 1 75 ? 11.142 18.833 -28.190 1.00 17.83 73 ASN A N 1
ATOM 569 C CA . ASN A 1 75 ? 10.006 18.731 -27.294 1.00 16.20 73 ASN A CA 1
ATOM 570 C C . ASN A 1 75 ? 10.365 19.372 -25.951 1.00 15.00 73 ASN A C 1
ATOM 571 O O . ASN A 1 75 ? 9.609 20.196 -25.443 1.00 14.12 73 ASN A O 1
ATOM 576 N N . THR A 1 76 ? 11.502 18.969 -25.353 1.00 13.66 74 THR A N 1
ATOM 577 C CA . THR A 1 76 ? 11.853 19.435 -24.019 1.00 12.71 74 THR A CA 1
ATOM 578 C C . THR A 1 76 ? 12.036 20.947 -24.008 1.00 13.11 74 THR A C 1
ATOM 579 O O . THR A 1 76 ? 11.574 21.616 -23.112 1.00 12.51 74 THR A O 1
ATOM 583 N N . GLY A 1 77 ? 12.722 21.496 -25.014 1.00 12.83 75 GLY A N 1
ATOM 584 C CA . GLY A 1 77 ? 13.041 22.904 -24.988 1.00 12.96 75 GLY A CA 1
ATOM 585 C C . GLY A 1 77 ? 11.795 23.777 -25.153 1.00 13.51 75 GLY A C 1
ATOM 586 O O . GLY A 1 77 ? 11.673 24.807 -24.505 1.00 12.69 75 GLY A O 1
ATOM 587 N N . ARG A 1 78 ? 10.908 23.348 -26.043 1.00 13.92 76 ARG A N 1
ATOM 588 C CA . ARG A 1 78 ? 9.655 24.070 -26.249 1.00 15.95 76 ARG A CA 1
ATOM 589 C C . ARG A 1 78 ? 8.787 23.959 -25.002 1.00 15.79 76 ARG A C 1
ATOM 590 O O . ARG A 1 78 ? 8.202 24.948 -24.553 1.00 16.00 76 ARG A O 1
ATOM 598 N N . MET A 1 79 ? 8.743 22.750 -24.399 1.00 15.88 77 MET A N 1
ATOM 599 C CA . MET A 1 79 ? 7.914 22.576 -23.217 1.00 14.76 77 MET A CA 1
ATOM 600 C C . MET A 1 79 ? 8.453 23.442 -22.080 1.00 13.57 77 MET A C 1
ATOM 601 O O . MET A 1 79 ? 7.667 24.014 -21.360 1.00 13.14 77 MET A O 1
ATOM 606 N N . LEU A 1 80 ? 9.781 23.550 -21.933 1.00 12.82 78 LEU A N 1
ATOM 607 C CA . LEU A 1 80 ? 10.367 24.333 -20.870 1.00 13.75 78 LEU A CA 1
ATOM 608 C C . LEU A 1 80 ? 9.931 25.801 -20.991 1.00 14.27 78 LEU A C 1
ATOM 609 O O . LEU A 1 80 ? 9.503 26.432 -20.021 1.00 12.08 78 LEU A O 1
ATOM 614 N N . GLU A 1 81 ? 10.068 26.377 -22.189 1.00 14.32 79 GLU A N 1
ATOM 615 C CA . GLU A 1 81 ? 9.660 27.768 -22.368 1.00 14.51 79 GLU A CA 1
ATOM 616 C C . GLU A 1 81 ? 8.142 27.925 -22.156 1.00 14.52 79 GLU A C 1
ATOM 617 O O . GLU A 1 81 ? 7.704 28.894 -21.549 1.00 14.32 79 GLU A O 1
ATOM 623 N N . ALA A 1 82 ? 7.336 27.005 -22.690 1.00 17.24 80 ALA A N 1
ATOM 624 C CA . ALA A 1 82 ? 5.880 27.162 -22.678 1.00 16.46 80 ALA A CA 1
ATOM 625 C C . ALA A 1 82 ? 5.316 26.961 -21.272 1.00 16.21 80 ALA A C 1
ATOM 626 O O . ALA A 1 82 ? 4.449 27.717 -20.831 1.00 17.08 80 ALA A O 1
ATOM 628 N N . ILE A 1 83 ? 5.852 25.987 -20.530 1.00 14.40 81 ILE A N 1
ATOM 629 C CA . ILE A 1 83 ? 5.444 25.764 -19.154 1.00 14.61 81 ILE A CA 1
ATOM 630 C C . ILE A 1 83 ? 5.805 26.970 -18.294 1.00 13.88 81 ILE A C 1
ATOM 631 O O . ILE A 1 83 ? 5.002 27.414 -17.485 1.00 13.63 81 ILE A O 1
ATOM 636 N N . GLU A 1 84 ? 7.013 27.520 -18.478 1.00 13.16 82 GLU A N 1
ATOM 637 C CA . GLU A 1 84 ? 7.402 28.676 -17.698 1.00 15.49 82 GLU A CA 1
ATOM 638 C C . GLU A 1 84 ? 6.411 29.831 -17.904 1.00 15.09 82 GLU A C 1
ATOM 639 O O . GLU A 1 84 ? 6.094 30.546 -16.962 1.00 15.09 82 GLU A O 1
ATOM 645 N N . GLY A 1 85 ? 6.015 30.067 -19.159 1.00 18.56 83 GLY A N 1
ATOM 646 C CA . GLY A 1 85 ? 5.034 31.104 -19.470 1.00 18.47 83 GLY A CA 1
ATOM 647 C C . GLY A 1 85 ? 3.781 30.986 -18.597 1.00 20.23 83 GLY A C 1
ATOM 648 O O . GLY A 1 85 ? 3.360 31.964 -17.982 1.00 20.75 83 GLY A O 1
ATOM 649 N N . VAL A 1 86 ? 3.248 29.754 -18.479 1.00 18.95 84 VAL A N 1
ATOM 650 C CA . VAL A 1 86 ? 2.066 29.476 -17.685 1.00 17.67 84 VAL A CA 1
ATOM 651 C C . VAL A 1 86 ? 2.372 29.702 -16.205 1.00 17.75 84 VAL A C 1
ATOM 652 O O . VAL A 1 86 ? 1.551 30.279 -15.492 1.00 19.45 84 VAL A O 1
ATOM 656 N N . LEU A 1 87 ? 3.565 29.293 -15.717 1.00 15.78 85 LEU A N 1
ATOM 657 C CA . LEU A 1 87 ? 3.888 29.475 -14.315 1.00 15.21 85 LEU A CA 1
ATOM 658 C C . LEU A 1 87 ? 3.988 30.963 -13.971 1.00 17.16 85 LEU A C 1
ATOM 659 O O . LEU A 1 87 ? 3.653 31.359 -12.869 1.00 15.99 85 LEU A O 1
ATOM 664 N N . LEU A 1 88 ? 4.487 31.794 -14.895 1.00 19.83 86 LEU A N 1
ATOM 665 C CA . LEU A 1 88 ? 4.584 33.219 -14.613 1.00 23.45 86 LEU A CA 1
ATOM 666 C C . LEU A 1 88 ? 3.179 33.826 -14.540 1.00 25.80 86 LEU A C 1
ATOM 667 O O . LEU A 1 88 ? 2.951 34.711 -13.728 1.00 28.49 86 LEU A O 1
ATOM 672 N N . LYS A 1 89 ? 2.228 33.317 -15.333 1.00 24.75 87 LYS A N 1
ATOM 673 C CA . LYS A 1 89 ? 0.858 33.823 -15.295 1.00 25.77 87 LYS A CA 1
ATOM 674 C C . LYS A 1 89 ? 0.166 33.313 -14.026 1.00 26.98 87 LYS A C 1
ATOM 675 O O . LYS A 1 89 ? -0.392 34.100 -13.256 1.00 25.68 87 LYS A O 1
ATOM 681 N N . GLU A 1 90 ? 0.279 31.999 -13.752 1.00 22.75 88 GLU A N 1
ATOM 682 C CA . GLU A 1 90 ? -0.505 31.386 -12.682 1.00 22.11 88 GLU A CA 1
ATOM 683 C C . GLU A 1 90 ? 0.121 31.575 -11.309 1.00 20.96 88 GLU A C 1
ATOM 684 O O . GLU A 1 90 ? -0.594 31.546 -10.311 1.00 23.52 88 GLU A O 1
ATOM 690 N N . LYS A 1 91 ? 1.446 31.774 -11.226 1.00 23.08 89 LYS A N 1
ATOM 691 C CA . LYS A 1 91 ? 2.093 31.995 -9.936 1.00 23.22 89 LYS A CA 1
ATOM 692 C C . LYS A 1 91 ? 1.669 30.951 -8.907 1.00 20.69 89 LYS A C 1
ATOM 693 O O . LYS A 1 91 ? 1.215 31.273 -7.806 1.00 21.41 89 LYS A O 1
ATOM 699 N N . PRO A 1 92 ? 1.847 29.640 -9.178 1.00 19.04 90 PRO A N 1
ATOM 700 C CA . PRO A 1 92 ? 1.432 28.629 -8.206 1.00 17.57 90 PRO A CA 1
ATOM 701 C C . PRO A 1 92 ? 2.387 28.632 -7.021 1.00 18.06 90 PRO A C 1
ATOM 702 O O . PRO A 1 92 ? 3.527 29.046 -7.191 1.00 18.18 90 PRO A O 1
ATOM 706 N N . ASP A 1 93 ? 1.949 28.074 -5.883 1.00 17.49 91 ASP A N 1
ATOM 707 C CA . ASP A 1 93 ? 2.776 27.861 -4.704 1.00 19.92 91 ASP A CA 1
ATOM 708 C C . ASP A 1 93 ? 3.547 26.536 -4.808 1.00 21.65 91 ASP A C 1
ATOM 709 O O . ASP A 1 93 ? 4.636 26.415 -4.247 1.00 21.61 91 ASP A O 1
ATOM 714 N N . TRP A 1 94 ? 2.950 25.554 -5.507 1.00 19.65 92 TRP A N 1
ATOM 715 C CA . TRP A 1 94 ? 3.549 24.253 -5.761 1.00 20.96 92 TRP A CA 1
ATOM 716 C C . TRP A 1 94 ? 3.335 23.857 -7.216 1.00 18.32 92 TRP A C 1
ATOM 717 O O . TRP A 1 94 ? 2.256 24.044 -7.778 1.00 17.50 92 TRP A O 1
ATOM 728 N N . VAL A 1 95 ? 4.376 23.254 -7.792 1.00 16.24 93 VAL A N 1
ATOM 729 C CA . VAL A 1 95 ? 4.249 22.527 -9.039 1.00 15.97 93 VAL A CA 1
ATOM 730 C C . VAL A 1 95 ? 4.468 21.040 -8.771 1.00 16.66 93 VAL A C 1
ATOM 731 O O . VAL A 1 95 ? 5.497 20.673 -8.181 1.00 17.01 93 VAL A O 1
ATOM 735 N N . LEU A 1 96 ? 3.524 20.210 -9.249 1.00 14.87 94 LEU A N 1
ATOM 736 C CA . LEU A 1 96 ? 3.615 18.758 -9.195 1.00 15.56 94 LEU A CA 1
ATOM 737 C C . LEU A 1 96 ? 3.916 18.235 -10.591 1.00 14.98 94 LEU A C 1
ATOM 738 O O . LEU A 1 96 ? 3.244 18.597 -11.565 1.00 15.16 94 LEU A O 1
ATOM 743 N N . VAL A 1 97 ? 4.934 17.389 -10.674 1.00 13.55 95 VAL A N 1
ATOM 744 C CA . VAL A 1 97 ? 5.253 16.695 -11.914 1.00 13.18 95 VAL A CA 1
ATOM 745 C C . VAL A 1 97 ? 5.222 15.217 -11.640 1.00 13.39 95 VAL A C 1
ATOM 746 O O . VAL A 1 97 ? 5.458 14.835 -10.497 1.00 12.87 95 VAL A O 1
ATOM 750 N N . TYR A 1 98 ? 4.925 14.426 -12.683 1.00 13.75 96 TYR A N 1
ATOM 751 C CA . TYR A 1 98 ? 4.570 13.027 -12.502 1.00 14.47 96 TYR A CA 1
ATOM 752 C C . TYR A 1 98 ? 5.362 12.171 -13.468 1.00 14.61 96 TYR A C 1
ATOM 753 O O . TYR A 1 98 ? 5.588 12.578 -14.602 1.00 14.88 96 TYR A O 1
ATOM 762 N N . GLY A 1 99 ? 5.703 10.957 -13.014 1.00 14.80 97 GLY A N 1
ATOM 763 C CA . GLY A 1 99 ? 6.400 10.002 -13.832 1.00 16.74 97 GLY A CA 1
ATOM 764 C C . GLY A 1 99 ? 7.781 10.558 -14.165 1.00 18.05 97 GLY A C 1
ATOM 765 O O . GLY A 1 99 ? 8.355 11.286 -13.359 1.00 16.50 97 GLY A O 1
ATOM 766 N N . ASN A 1 100 ? 8.269 10.196 -15.351 1.00 17.44 98 ASN A N 1
ATOM 767 C CA . ASN A 1 100 ? 9.657 10.441 -15.686 1.00 17.60 98 ASN A CA 1
ATOM 768 C C . ASN A 1 100 ? 9.801 10.619 -17.195 1.00 16.95 98 ASN A C 1
ATOM 769 O O . ASN A 1 100 ? 10.691 10.053 -17.806 1.00 19.28 98 ASN A O 1
ATOM 774 N N . THR A 1 101 ? 8.981 11.481 -17.793 1.00 15.77 99 THR A N 1
ATOM 775 C CA . THR A 1 101 ? 9.089 11.758 -19.215 1.00 14.75 99 THR A CA 1
ATOM 776 C C . THR A 1 101 ? 9.710 13.145 -19.419 1.00 14.35 99 THR A C 1
ATOM 777 O O . THR A 1 101 ? 9.977 13.898 -18.477 1.00 14.17 99 THR A O 1
ATOM 781 N N . ASP A 1 102 ? 9.945 13.505 -20.671 1.00 14.49 100 ASP A N 1
ATOM 782 C CA . ASP A 1 102 ? 10.482 14.825 -20.976 1.00 14.35 100 ASP A CA 1
ATOM 783 C C . ASP A 1 102 ? 9.583 15.937 -20.430 1.00 14.32 100 ASP A C 1
ATOM 784 O O . ASP A 1 102 ? 10.068 17.021 -20.090 1.00 12.55 100 ASP A O 1
ATOM 789 N N . SER A 1 103 ? 8.248 15.698 -20.400 1.00 13.63 101 SER A N 1
ATOM 790 C CA . SER A 1 103 ? 7.333 16.652 -19.803 1.00 14.23 101 SER A CA 1
ATOM 791 C C . SER A 1 103 ? 7.654 16.870 -18.322 1.00 13.17 101 SER A C 1
ATOM 792 O O . SER A 1 103 ? 7.518 17.984 -17.792 1.00 10.86 101 SER A O 1
ATOM 795 N N . THR A 1 104 ? 7.901 15.752 -17.625 1.00 12.14 102 THR A N 1
ATOM 796 C CA . THR A 1 104 ? 8.186 15.816 -16.201 1.00 11.86 102 THR A CA 1
ATOM 797 C C . THR A 1 104 ? 9.374 16.745 -15.924 1.00 11.17 102 THR A C 1
ATOM 798 O O . THR A 1 104 ? 9.357 17.583 -15.026 1.00 11.66 102 THR A O 1
ATOM 802 N N . LEU A 1 105 ? 10.448 16.515 -16.664 1.00 11.70 103 LEU A N 1
ATOM 803 C CA . LEU A 1 105 ? 11.699 17.241 -16.503 1.00 12.31 103 LEU A CA 1
ATOM 804 C C . LEU A 1 105 ? 11.493 18.712 -16.884 1.00 12.27 103 LEU A C 1
ATOM 805 O O . LEU A 1 105 ? 11.955 19.605 -16.192 1.00 9.86 103 LEU A O 1
ATOM 810 N N . ALA A 1 106 ? 10.801 18.943 -18.010 1.00 11.78 104 ALA A N 1
ATOM 811 C CA . ALA A 1 106 ? 10.519 20.307 -18.433 1.00 12.64 104 ALA A CA 1
ATOM 812 C C . ALA A 1 106 ? 9.742 21.070 -17.366 1.00 12.51 104 ALA A C 1
ATOM 813 O O . ALA A 1 106 ? 10.009 22.238 -17.126 1.00 11.82 104 ALA A O 1
ATOM 815 N N . GLY A 1 107 ? 8.756 20.417 -16.733 1.00 13.74 105 GLY A N 1
ATOM 816 C CA . GLY A 1 107 ? 8.001 21.052 -15.668 1.00 13.31 105 GLY A CA 1
ATOM 817 C C . GLY A 1 107 ? 8.863 21.395 -14.461 1.00 13.70 105 GLY A C 1
ATOM 818 O O . GLY A 1 107 ? 8.757 22.489 -13.870 1.00 13.53 105 GLY A O 1
ATOM 819 N N . ALA A 1 108 ? 9.697 20.434 -14.061 1.00 12.60 106 ALA A N 1
ATOM 820 C CA . ALA A 1 108 ? 10.553 20.635 -12.898 1.00 12.78 106 ALA A CA 1
ATOM 821 C C . ALA A 1 108 ? 11.552 21.773 -13.167 1.00 12.73 106 ALA A C 1
ATOM 822 O O . ALA A 1 108 ? 11.796 22.641 -12.335 1.00 10.75 106 ALA A O 1
ATOM 824 N N . LEU A 1 109 ? 12.121 21.793 -14.365 1.00 13.65 107 LEU A N 1
ATOM 825 C CA . LEU A 1 109 ? 13.173 22.767 -14.633 1.00 14.63 107 LEU A CA 1
ATOM 826 C C . LEU A 1 109 ? 12.562 24.158 -14.810 1.00 13.93 107 LEU A C 1
ATOM 827 O O . LEU A 1 109 ? 13.173 25.133 -14.414 1.00 13.94 107 LEU A O 1
ATOM 832 N N . ALA A 1 110 ? 11.349 24.249 -15.382 1.00 12.91 108 ALA A N 1
ATOM 833 C CA . ALA A 1 110 ? 10.658 25.534 -15.531 1.00 12.48 108 ALA A CA 1
ATOM 834 C C . ALA A 1 110 ? 10.408 26.142 -14.155 1.00 13.14 108 ALA A C 1
ATOM 835 O O . ALA A 1 110 ? 10.694 27.315 -13.880 1.00 13.31 108 ALA A O 1
ATOM 837 N N . ALA A 1 111 ? 9.913 25.297 -13.253 1.00 12.68 109 ALA A N 1
ATOM 838 C CA . ALA A 1 111 ? 9.542 25.741 -11.924 1.00 14.20 109 ALA A CA 1
ATOM 839 C C . ALA A 1 111 ? 10.761 26.088 -11.061 1.00 14.49 109 ALA A C 1
ATOM 840 O O . ALA A 1 111 ? 10.745 27.094 -10.344 1.00 14.48 109 ALA A O 1
ATOM 842 N N . VAL A 1 112 ? 11.790 25.230 -11.068 1.00 14.93 110 VAL A N 1
ATOM 843 C CA . VAL A 1 112 ? 12.846 25.372 -10.074 1.00 17.25 110 VAL A CA 1
ATOM 844 C C . VAL A 1 112 ? 13.606 26.678 -10.315 1.00 17.33 110 VAL A C 1
ATOM 845 O O . VAL A 1 112 ? 14.072 27.312 -9.379 1.00 15.58 110 VAL A O 1
ATOM 849 N N . LYS A 1 113 ? 13.744 27.113 -11.564 1.00 17.00 111 LYS A N 1
ATOM 850 C CA . LYS A 1 113 ? 14.478 28.348 -11.797 1.00 18.61 111 LYS A CA 1
ATOM 851 C C . LYS A 1 113 ? 13.636 29.577 -11.468 1.00 20.20 111 LYS A C 1
ATOM 852 O O . LYS A 1 113 ? 14.221 30.652 -11.379 1.00 18.59 111 LYS A O 1
ATOM 858 N N . LEU A 1 114 ? 12.300 29.438 -11.342 1.00 19.64 112 LEU A N 1
ATOM 859 C CA . LEU A 1 114 ? 11.459 30.507 -10.808 1.00 18.92 112 LEU A CA 1
ATOM 860 C C . LEU A 1 114 ? 11.406 30.460 -9.287 1.00 19.51 112 LEU A C 1
ATOM 861 O O . LEU A 1 114 ? 10.678 31.239 -8.695 1.00 21.56 112 LEU A O 1
ATOM 866 N N . HIS A 1 115 ? 12.077 29.491 -8.658 1.00 19.22 113 HIS A N 1
ATOM 867 C CA . HIS A 1 115 ? 12.023 29.300 -7.216 1.00 22.96 113 HIS A CA 1
ATOM 868 C C . HIS A 1 115 ? 10.615 28.892 -6.767 1.00 20.29 113 HIS A C 1
ATOM 869 O O . HIS A 1 115 ? 10.184 29.248 -5.679 1.00 19.24 113 HIS A O 1
ATOM 876 N N . ILE A 1 116 ? 9.906 28.137 -7.610 1.00 19.40 114 ILE A N 1
ATOM 877 C CA . ILE A 1 116 ? 8.613 27.573 -7.245 1.00 17.82 114 ILE A CA 1
ATOM 878 C C . ILE A 1 116 ? 8.850 26.155 -6.750 1.00 17.28 114 ILE A C 1
ATOM 879 O O . ILE A 1 116 ? 9.438 25.352 -7.469 1.00 17.43 114 ILE A O 1
ATOM 884 N N . PRO A 1 117 ? 8.446 25.808 -5.507 1.00 16.94 115 PRO A N 1
ATOM 885 C CA . PRO A 1 117 ? 8.619 24.448 -5.014 1.00 16.37 115 PRO A CA 1
ATOM 886 C C . PRO A 1 117 ? 8.046 23.407 -5.975 1.00 15.15 115 PRO A C 1
ATOM 887 O O . PRO A 1 117 ? 6.945 23.546 -6.529 1.00 16.15 115 PRO A O 1
ATOM 891 N N . VAL A 1 118 ? 8.820 22.339 -6.164 1.00 15.38 116 VAL A N 1
ATOM 892 C CA . VAL A 1 118 ? 8.448 21.235 -7.033 1.00 15.25 116 VAL A CA 1
ATOM 893 C C . VAL A 1 118 ? 8.353 19.956 -6.207 1.00 15.09 116 VAL A C 1
ATOM 894 O O . VAL A 1 118 ? 9.295 19.594 -5.483 1.00 14.35 116 VAL A O 1
ATOM 898 N N . ALA A 1 119 ? 7.247 19.223 -6.410 1.00 14.37 117 ALA A N 1
ATOM 899 C CA . ALA A 1 119 ? 7.119 17.900 -5.840 1.00 14.09 117 ALA A CA 1
ATOM 900 C C . ALA A 1 119 ? 7.048 16.902 -6.993 1.00 14.29 117 ALA A C 1
ATOM 901 O O . ALA A 1 119 ? 6.278 17.088 -7.935 1.00 14.63 117 ALA A O 1
ATOM 903 N N . HIS A 1 120 ? 7.860 15.838 -6.903 1.00 13.31 118 HIS A N 1
ATOM 904 C CA . HIS A 1 120 ? 7.887 14.806 -7.919 1.00 12.86 118 HIS A CA 1
ATOM 905 C C . HIS A 1 120 ? 7.075 13.609 -7.441 1.00 15.39 118 HIS A C 1
ATOM 906 O O . HIS A 1 120 ? 7.465 12.932 -6.481 1.00 15.43 118 HIS A O 1
ATOM 913 N N . VAL A 1 121 ? 5.942 13.363 -8.104 1.00 13.90 119 VAL A N 1
ATOM 914 C CA . VAL A 1 121 ? 5.207 12.126 -7.859 1.00 15.42 119 VAL A CA 1
ATOM 915 C C . VAL A 1 121 ? 5.817 11.009 -8.705 1.00 14.34 119 VAL A C 1
ATOM 916 O O . VAL A 1 121 ? 5.799 11.071 -9.943 1.00 14.14 119 VAL A O 1
ATOM 920 N N . GLU A 1 122 ? 6.255 9.958 -7.998 1.00 13.78 120 GLU A N 1
ATOM 921 C CA . GLU A 1 122 ? 6.942 8.789 -8.522 1.00 15.05 120 GLU A CA 1
ATOM 922 C C . GLU A 1 122 ? 8.446 9.080 -8.616 1.00 15.32 120 GLU A C 1
ATOM 923 O O . GLU A 1 122 ? 9.026 9.052 -9.701 1.00 14.91 120 GLU A O 1
ATOM 929 N N . ALA A 1 123 ? 9.067 9.318 -7.450 1.00 15.11 121 ALA A N 1
ATOM 930 C CA . ALA A 1 123 ? 10.469 9.716 -7.341 1.00 14.53 121 ALA A CA 1
ATOM 931 C C . ALA A 1 123 ? 11.333 8.535 -6.920 1.00 14.21 121 ALA A C 1
ATOM 932 O O . ALA A 1 123 ? 10.877 7.669 -6.164 1.00 14.02 121 ALA A O 1
ATOM 934 N N . GLY A 1 124 ? 12.565 8.492 -7.445 1.00 13.66 122 GLY A N 1
ATOM 935 C CA . GLY A 1 124 ? 13.569 7.584 -6.940 1.00 14.31 122 GLY A CA 1
ATOM 936 C C . GLY A 1 124 ? 13.641 6.248 -7.674 1.00 15.97 122 GLY A C 1
ATOM 937 O O . GLY A 1 124 ? 14.426 5.380 -7.271 1.00 17.22 122 GLY A O 1
ATOM 938 N N . LEU A 1 125 ? 12.871 6.065 -8.763 1.00 16.09 123 LEU A N 1
ATOM 939 C CA . LEU A 1 125 ? 13.020 4.853 -9.556 1.00 15.80 123 LEU A CA 1
ATOM 940 C C . LEU A 1 125 ? 14.369 4.837 -10.272 1.00 15.41 123 LEU A C 1
ATOM 941 O O . LEU A 1 125 ? 14.767 5.848 -10.854 1.00 15.20 123 LEU A O 1
ATOM 946 N N . ARG A 1 126 ? 15.069 3.696 -10.244 1.00 16.22 124 ARG A N 1
ATOM 947 C CA . ARG A 1 126 ? 16.339 3.571 -10.951 1.00 17.05 124 ARG A CA 1
ATOM 948 C C . ARG A 1 126 ? 16.438 2.190 -11.600 1.00 18.76 124 ARG A C 1
ATOM 949 O O . ARG A 1 126 ? 16.270 1.163 -10.936 1.00 16.68 124 ARG A O 1
ATOM 957 N N . SER A 1 127 ? 16.728 2.171 -12.904 1.00 19.88 125 SER A N 1
ATOM 958 C CA . SER A 1 127 ? 17.181 0.944 -13.553 1.00 24.41 125 SER A CA 1
ATOM 959 C C . SER A 1 127 ? 18.696 0.782 -13.414 1.00 26.49 125 SER A C 1
ATOM 960 O O . SER A 1 127 ? 19.221 -0.310 -13.644 1.00 26.19 125 SER A O 1
ATOM 963 N N . PHE A 1 128 ? 19.383 1.888 -13.076 1.00 24.07 126 PHE A N 1
ATOM 964 C CA . PHE A 1 128 ? 20.845 1.958 -12.998 1.00 29.44 126 PHE A CA 1
ATOM 965 C C . PHE A 1 128 ? 21.509 1.745 -14.353 1.00 33.56 126 PHE A C 1
ATOM 966 O O . PHE A 1 128 ? 22.667 1.331 -14.426 1.00 34.85 126 PHE A O 1
ATOM 974 N N . ASN A 1 129 ? 20.773 2.076 -15.409 1.00 31.99 127 ASN A N 1
ATOM 975 C CA . ASN A 1 129 ? 21.298 2.094 -16.753 1.00 33.82 127 ASN A CA 1
ATOM 976 C C . ASN A 1 129 ? 20.956 3.463 -17.334 1.00 34.34 127 ASN A C 1
ATOM 977 O O . ASN A 1 129 ? 19.814 3.697 -17.737 1.00 32.75 127 ASN A O 1
ATOM 982 N N . ARG A 1 130 ? 21.951 4.356 -17.380 1.00 34.44 128 ARG A N 1
ATOM 983 C CA . ARG A 1 130 ? 21.755 5.734 -17.835 1.00 38.81 128 ARG A CA 1
ATOM 984 C C . ARG A 1 130 ? 21.436 5.836 -19.329 1.00 39.88 128 ARG A C 1
ATOM 985 O O . ARG A 1 130 ? 21.282 6.943 -19.830 1.00 41.85 128 ARG A O 1
ATOM 993 N N . ARG A 1 131 ? 21.331 4.702 -20.034 1.00 45.75 129 ARG A N 1
ATOM 994 C CA . ARG A 1 131 ? 20.891 4.678 -21.419 1.00 47.94 129 ARG A CA 1
ATOM 995 C C . ARG A 1 131 ? 19.515 4.022 -21.598 1.00 49.14 129 ARG A C 1
ATOM 996 O O . ARG A 1 131 ? 19.049 3.958 -22.732 1.00 46.65 129 ARG A O 1
ATOM 1004 N N . MET A 1 132 ? 18.868 3.528 -20.522 1.00 47.41 130 MET A N 1
ATOM 1005 C CA . MET A 1 132 ? 17.442 3.190 -20.564 1.00 49.32 130 MET A CA 1
ATOM 1006 C C . MET A 1 132 ? 16.635 4.478 -20.757 1.00 42.10 130 MET A C 1
ATOM 1007 O O . MET A 1 132 ? 17.036 5.522 -20.244 1.00 41.35 130 MET A O 1
ATOM 1012 N N . PRO A 1 133 ? 15.486 4.439 -21.493 1.00 49.83 131 PRO A N 1
ATOM 1013 C CA . PRO A 1 133 ? 14.748 5.637 -21.922 1.00 49.57 131 PRO A CA 1
ATOM 1014 C C . PRO A 1 133 ? 14.574 6.763 -20.900 1.00 45.57 131 PRO A C 1
ATOM 1015 O O . PRO A 1 133 ? 14.969 7.905 -21.147 1.00 53.32 131 PRO A O 1
ATOM 1019 N N . GLU A 1 134 ? 13.999 6.447 -19.743 1.00 33.63 132 GLU A N 1
ATOM 1020 C CA . GLU A 1 134 ? 13.618 7.509 -18.834 1.00 26.80 132 GLU A CA 1
ATOM 1021 C C . GLU A 1 134 ? 14.646 7.698 -17.717 1.00 22.35 132 GLU A C 1
ATOM 1022 O O . GLU A 1 134 ? 14.368 8.477 -16.815 1.00 19.05 132 GLU A O 1
ATOM 1028 N N . GLU A 1 135 ? 15.828 7.053 -17.786 1.00 18.40 133 GLU A N 1
ATOM 1029 C CA . GLU A 1 135 ? 16.720 7.079 -16.629 1.00 18.78 133 GLU A CA 1
ATOM 1030 C C . GLU A 1 135 ? 17.257 8.494 -16.380 1.00 17.54 133 GLU A C 1
ATOM 1031 O O . GLU A 1 135 ? 17.298 8.958 -15.244 1.00 16.65 133 GLU A O 1
ATOM 1037 N N . ILE A 1 136 ? 17.707 9.200 -17.422 1.00 16.49 134 ILE A N 1
ATOM 1038 C CA . ILE A 1 136 ? 18.192 10.551 -17.199 1.00 16.08 134 ILE A CA 1
ATOM 1039 C C . ILE A 1 136 ? 17.074 11.437 -16.661 1.00 15.60 134 ILE A C 1
ATOM 1040 O O . ILE A 1 136 ? 17.303 12.243 -15.746 1.00 15.85 134 ILE A O 1
ATOM 1045 N N . ASN A 1 137 ? 15.858 11.270 -17.202 1.00 14.54 135 ASN A N 1
ATOM 1046 C CA . ASN A 1 137 ? 14.710 12.010 -16.706 1.00 14.91 135 ASN A CA 1
ATOM 1047 C C . ASN A 1 137 ? 14.478 11.764 -15.208 1.00 14.07 135 ASN A C 1
ATOM 1048 O O . ASN A 1 137 ? 14.208 12.691 -14.462 1.00 12.89 135 ASN A O 1
ATOM 1053 N N . ARG A 1 138 ? 14.523 10.493 -14.792 1.00 15.24 136 ARG A N 1
ATOM 1054 C CA . ARG A 1 138 ? 14.302 10.151 -13.392 1.00 14.66 136 ARG A CA 1
ATOM 1055 C C . ARG A 1 138 ? 15.316 10.895 -12.518 1.00 14.72 136 ARG A C 1
ATOM 1056 O O . ARG A 1 138 ? 14.968 11.499 -11.510 1.00 12.67 136 ARG A O 1
ATOM 1064 N N . ILE A 1 139 ? 16.594 10.815 -12.899 1.00 14.46 137 ILE A N 1
ATOM 1065 C CA . ILE A 1 139 ? 17.677 11.360 -12.106 1.00 14.42 137 ILE A CA 1
ATOM 1066 C C . ILE A 1 139 ? 17.549 12.862 -11.991 1.00 14.07 137 ILE A C 1
ATOM 1067 O O . ILE A 1 139 ? 17.606 13.398 -10.899 1.00 12.84 137 ILE A O 1
ATOM 1072 N N . LEU A 1 140 ? 17.365 13.545 -13.128 1.00 13.93 138 LEU A N 1
ATOM 1073 C CA . LEU A 1 140 ? 17.428 14.998 -13.133 1.00 14.20 138 LEU A CA 1
ATOM 1074 C C . LEU A 1 140 ? 16.175 15.562 -12.475 1.00 13.81 138 LEU A C 1
ATOM 1075 O O . LEU A 1 140 ? 16.249 16.555 -11.759 1.00 14.27 138 LEU A O 1
ATOM 1080 N N . THR A 1 141 ? 15.008 14.954 -12.755 1.00 14.31 139 THR A N 1
ATOM 1081 C CA . THR A 1 141 ? 13.791 15.397 -12.081 1.00 14.18 139 THR A CA 1
ATOM 1082 C C . THR A 1 141 ? 13.974 15.299 -10.558 1.00 13.45 139 THR A C 1
ATOM 1083 O O . THR A 1 141 ? 13.646 16.220 -9.806 1.00 14.24 139 THR A O 1
ATOM 1087 N N . ASP A 1 142 ? 14.484 14.159 -10.097 1.00 13.83 140 ASP A N 1
ATOM 1088 C CA . ASP A 1 142 ? 14.699 13.910 -8.674 1.00 13.21 140 ASP A CA 1
ATOM 1089 C C . ASP A 1 142 ? 15.610 14.972 -8.052 1.00 14.82 140 ASP A C 1
ATOM 1090 O O . ASP A 1 142 ? 15.271 15.498 -6.985 1.00 14.45 140 ASP A O 1
ATOM 1095 N N . HIS A 1 143 ? 16.728 15.305 -8.722 1.00 13.79 141 HIS A N 1
ATOM 1096 C CA . HIS A 1 143 ? 17.657 16.287 -8.193 1.00 15.90 141 HIS A CA 1
ATOM 1097 C C . HIS A 1 143 ? 17.176 17.723 -8.392 1.00 18.46 141 HIS A C 1
ATOM 1098 O O . HIS A 1 143 ? 17.678 18.639 -7.721 1.00 20.52 141 HIS A O 1
ATOM 1105 N N . ALA A 1 144 ? 16.187 17.940 -9.268 1.00 16.82 142 ALA A N 1
ATOM 1106 C CA . ALA A 1 144 ? 15.580 19.260 -9.397 1.00 16.98 142 ALA A CA 1
ATOM 1107 C C . ALA A 1 144 ? 14.471 19.492 -8.364 1.00 18.09 142 ALA A C 1
ATOM 1108 O O . ALA A 1 144 ? 14.127 20.641 -8.096 1.00 21.75 142 ALA A O 1
ATOM 1110 N N . SER A 1 145 ? 13.913 18.435 -7.744 1.00 18.17 143 SER A N 1
ATOM 1111 C CA . SER A 1 145 ? 12.690 18.556 -6.958 1.00 18.30 143 SER A CA 1
ATOM 1112 C C . SER A 1 145 ? 12.977 18.953 -5.502 1.00 20.56 143 SER A C 1
ATOM 1113 O O . SER A 1 145 ? 14.042 18.685 -4.936 1.00 20.27 143 SER A O 1
ATOM 1116 N N . ASP A 1 146 ? 11.973 19.579 -4.888 1.00 18.50 144 ASP A N 1
ATOM 1117 C CA . ASP A 1 146 ? 11.990 19.941 -3.478 1.00 19.66 144 ASP A CA 1
ATOM 1118 C C . ASP A 1 146 ? 11.410 18.830 -2.612 1.00 21.64 144 ASP A C 1
ATOM 1119 O O . ASP A 1 146 ? 11.887 18.625 -1.485 1.00 23.67 144 ASP A O 1
ATOM 1124 N N . LEU A 1 147 ? 10.359 18.156 -3.102 1.00 19.32 145 LEU A N 1
ATOM 1125 C CA . LEU A 1 147 ? 9.773 17.020 -2.394 1.00 19.77 145 LEU A CA 1
ATOM 1126 C C . LEU A 1 147 ? 9.730 15.801 -3.325 1.00 17.32 145 LEU A C 1
ATOM 1127 O O . LEU A 1 147 ? 9.378 15.922 -4.511 1.00 15.14 145 LEU A O 1
ATOM 1132 N N . LEU A 1 148 ? 10.083 14.633 -2.770 1.00 14.96 146 LEU A N 1
ATOM 1133 C CA . LEU A 1 148 ? 10.167 13.395 -3.527 1.00 16.45 146 LEU A CA 1
ATOM 1134 C C . LEU A 1 148 ? 9.206 12.357 -2.953 1.00 16.95 146 LEU A C 1
ATOM 1135 O O . LEU A 1 148 ? 9.412 11.842 -1.856 1.00 18.69 146 LEU A O 1
ATOM 1140 N N . PHE A 1 149 ? 8.148 12.078 -3.716 1.00 15.91 147 PHE A N 1
ATOM 1141 C CA . PHE A 1 149 ? 7.143 11.112 -3.315 1.00 15.70 147 PHE A CA 1
ATOM 1142 C C . PHE A 1 149 ? 7.483 9.753 -3.929 1.00 15.15 147 PHE A C 1
ATOM 1143 O O . PHE A 1 149 ? 7.191 9.495 -5.104 1.00 15.34 147 PHE A O 1
ATOM 1151 N N . ALA A 1 150 ? 8.072 8.886 -3.096 1.00 15.34 148 ALA A N 1
ATOM 1152 C CA . ALA A 1 150 ? 8.648 7.618 -3.519 1.00 16.02 148 ALA A CA 1
ATOM 1153 C C . ALA A 1 150 ? 7.586 6.530 -3.445 1.00 16.45 148 ALA A C 1
ATOM 1154 O O . ALA A 1 150 ? 6.748 6.570 -2.554 1.00 15.56 148 ALA A O 1
ATOM 1156 N N . PRO A 1 151 ? 7.535 5.595 -4.424 1.00 17.61 149 PRO A N 1
ATOM 1157 C CA . PRO A 1 151 ? 6.558 4.505 -4.423 1.00 17.35 149 PRO A CA 1
ATOM 1158 C C . PRO A 1 151 ? 6.953 3.278 -3.596 1.00 18.05 149 PRO A C 1
ATOM 1159 O O . PRO A 1 151 ? 6.070 2.525 -3.206 1.00 18.28 149 PRO A O 1
ATOM 1163 N N . THR A 1 152 ? 8.269 3.071 -3.419 1.00 18.04 150 THR A N 1
ATOM 1164 C CA . THR A 1 152 ? 8.856 1.914 -2.771 1.00 18.12 150 THR A CA 1
ATOM 1165 C C . THR A 1 152 ? 9.984 2.326 -1.823 1.00 21.62 150 THR A C 1
ATOM 1166 O O . THR A 1 152 ? 10.580 3.396 -1.968 1.00 19.62 150 THR A O 1
ATOM 1170 N N . GLU A 1 153 ? 10.307 1.430 -0.871 1.00 23.04 151 GLU A N 1
ATOM 1171 C CA A GLU A 1 153 ? 11.451 1.588 0.015 0.50 21.24 151 GLU A CA 1
ATOM 1172 C CA B GLU A 1 153 ? 11.444 1.631 0.012 0.50 22.65 151 GLU A CA 1
ATOM 1173 C C . GLU A 1 153 ? 12.733 1.613 -0.813 1.00 19.95 151 GLU A C 1
ATOM 1174 O O . GLU A 1 153 ? 13.669 2.344 -0.505 1.00 20.87 151 GLU A O 1
ATOM 1185 N N . THR A 1 154 ? 12.774 0.793 -1.876 1.00 20.05 152 THR A N 1
ATOM 1186 C CA . THR A 1 154 ? 13.893 0.764 -2.812 1.00 18.24 152 THR A CA 1
ATOM 1187 C C . THR A 1 154 ? 14.135 2.166 -3.387 1.00 16.55 152 THR A C 1
ATOM 1188 O O . THR A 1 154 ? 15.266 2.613 -3.458 1.00 15.19 152 THR A O 1
ATOM 1192 N N . ALA A 1 155 ? 13.056 2.850 -3.785 1.00 14.38 153 ALA A N 1
ATOM 1193 C CA . ALA A 1 155 ? 13.152 4.185 -4.341 1.00 15.13 153 ALA A CA 1
ATOM 1194 C C . ALA A 1 155 ? 13.663 5.167 -3.286 1.00 14.29 153 ALA A C 1
ATOM 1195 O O . ALA A 1 155 ? 14.558 5.974 -3.562 1.00 13.71 153 ALA A O 1
ATOM 1197 N N . VAL A 1 156 ? 13.184 5.019 -2.049 1.00 14.31 154 VAL A N 1
ATOM 1198 C CA . VAL A 1 156 ? 13.696 5.817 -0.952 1.00 16.60 154 VAL A CA 1
ATOM 1199 C C . VAL A 1 156 ? 15.214 5.622 -0.825 1.00 16.99 154 VAL A C 1
ATOM 1200 O O . VAL A 1 156 ? 15.947 6.612 -0.733 1.00 17.73 154 VAL A O 1
ATOM 1204 N N . GLN A 1 157 ? 15.694 4.374 -0.850 1.00 18.67 155 GLN A N 1
ATOM 1205 C CA . GLN A 1 157 ? 17.135 4.144 -0.693 1.00 22.20 155 GLN A CA 1
ATOM 1206 C C . GLN A 1 157 ? 17.910 4.745 -1.870 1.00 21.05 155 GLN A C 1
ATOM 1207 O O . GLN A 1 157 ? 18.999 5.314 -1.702 1.00 17.81 155 GLN A O 1
ATOM 1213 N N . ASN A 1 158 ? 17.346 4.624 -3.077 1.00 18.37 156 ASN A N 1
ATOM 1214 C CA . ASN A 1 158 ? 18.013 5.168 -4.251 1.00 16.72 156 ASN A CA 1
ATOM 1215 C C . ASN A 1 158 ? 18.267 6.664 -4.073 1.00 16.49 156 ASN A C 1
ATOM 1216 O O . ASN A 1 158 ? 19.342 7.164 -4.436 1.00 16.00 156 ASN A O 1
ATOM 1221 N N . LEU A 1 159 ? 17.245 7.385 -3.596 1.00 15.87 157 LEU A N 1
ATOM 1222 C CA . LEU A 1 159 ? 17.340 8.826 -3.379 1.00 16.37 157 LEU A CA 1
ATOM 1223 C C . LEU A 1 159 ? 18.375 9.143 -2.294 1.00 19.18 157 LEU A C 1
ATOM 1224 O O . LEU A 1 159 ? 19.135 10.090 -2.435 1.00 19.55 157 LEU A O 1
ATOM 1229 N N . LEU A 1 160 ? 18.395 8.368 -1.202 1.00 18.97 158 LEU A N 1
ATOM 1230 C CA . LEU A 1 160 ? 19.322 8.643 -0.104 1.00 20.83 158 LEU A CA 1
ATOM 1231 C C . LEU A 1 160 ? 20.751 8.410 -0.588 1.00 20.08 158 LEU A C 1
ATOM 1232 O O . LEU A 1 160 ? 21.670 9.139 -0.226 1.00 22.27 158 LEU A O 1
ATOM 1237 N N . ARG A 1 161 ? 20.907 7.432 -1.471 1.00 20.32 159 ARG A N 1
ATOM 1238 C CA . ARG A 1 161 ? 22.208 7.060 -1.964 1.00 23.83 159 ARG A CA 1
ATOM 1239 C C . ARG A 1 161 ? 22.750 8.111 -2.929 1.00 22.67 159 ARG A C 1
ATOM 1240 O O . ARG A 1 161 ? 23.944 8.073 -3.232 1.00 21.57 159 ARG A O 1
ATOM 1248 N N . GLU A 1 162 ? 21.880 9.002 -3.448 1.00 20.07 160 GLU A N 1
ATOM 1249 C CA . GLU A 1 162 ? 22.349 10.105 -4.283 1.00 19.36 160 GLU A CA 1
ATOM 1250 C C . GLU A 1 162 ? 22.348 11.410 -3.500 1.00 19.21 160 GLU A C 1
ATOM 1251 O O . GLU A 1 162 ? 22.332 12.480 -4.099 1.00 20.75 160 GLU A O 1
ATOM 1257 N N . GLY A 1 163 ? 22.332 11.341 -2.163 1.00 19.40 161 GLY A N 1
ATOM 1258 C CA . GLY A 1 163 ? 22.614 12.507 -1.342 1.00 20.41 161 GLY A CA 1
ATOM 1259 C C . GLY A 1 163 ? 21.392 13.373 -1.053 1.00 24.09 161 GLY A C 1
ATOM 1260 O O . GLY A 1 163 ? 21.501 14.414 -0.407 1.00 25.60 161 GLY A O 1
ATOM 1261 N N . ILE A 1 164 ? 20.203 12.911 -1.455 1.00 22.57 162 ILE A N 1
ATOM 1262 C CA . ILE A 1 164 ? 19.015 13.672 -1.144 1.00 21.75 162 ILE A CA 1
ATOM 1263 C C . ILE A 1 164 ? 18.672 13.377 0.309 1.00 21.76 162 ILE A C 1
ATOM 1264 O O . ILE A 1 164 ? 18.602 12.213 0.695 1.00 20.38 162 ILE A O 1
ATOM 1269 N N . PRO A 1 165 ? 18.497 14.418 1.150 1.00 26.80 163 PRO A N 1
ATOM 1270 C CA . PRO A 1 165 ? 18.272 14.220 2.583 1.00 29.50 163 PRO A CA 1
ATOM 1271 C C . PRO A 1 165 ? 16.879 13.664 2.890 1.00 29.07 163 PRO A C 1
ATOM 1272 O O . PRO A 1 165 ? 15.912 13.927 2.174 1.00 24.17 163 PRO A O 1
ATOM 1276 N N . GLU A 1 166 ? 16.789 12.903 3.977 1.00 26.43 164 GLU A N 1
ATOM 1277 C CA . GLU A 1 166 ? 15.589 12.168 4.319 1.00 29.90 164 GLU A CA 1
ATOM 1278 C C . GLU A 1 166 ? 14.391 13.104 4.449 1.00 25.13 164 GLU A C 1
ATOM 1279 O O . GLU A 1 166 ? 13.269 12.683 4.209 1.00 24.77 164 GLU A O 1
ATOM 1285 N N . ASN A 1 167 ? 14.611 14.374 4.810 1.00 25.32 165 ASN A N 1
ATOM 1286 C CA . ASN A 1 167 ? 13.499 15.270 5.102 1.00 26.51 165 ASN A CA 1
ATOM 1287 C C . ASN A 1 167 ? 12.800 15.751 3.822 1.00 24.49 165 ASN A C 1
ATOM 1288 O O . ASN A 1 167 ? 11.730 16.330 3.897 1.00 26.42 165 ASN A O 1
ATOM 1293 N N . ARG A 1 168 ? 13.351 15.483 2.639 1.00 22.54 166 ARG A N 1
ATOM 1294 C CA . ARG A 1 168 ? 12.654 15.818 1.400 1.00 24.20 166 ARG A CA 1
ATOM 1295 C C . ARG A 1 168 ? 12.064 14.578 0.712 1.00 21.68 166 ARG A C 1
ATOM 1296 O O . ARG A 1 168 ? 11.468 14.724 -0.351 1.00 19.70 166 ARG A O 1
ATOM 1304 N N . ILE A 1 169 ? 12.159 13.394 1.345 1.00 19.44 167 ILE A N 1
ATOM 1305 C CA . ILE A 1 169 ? 11.752 12.129 0.757 1.00 19.67 167 ILE A CA 1
ATOM 1306 C C . ILE A 1 169 ? 10.592 11.598 1.583 1.00 22.81 167 ILE A C 1
ATOM 1307 O O . ILE A 1 169 ? 10.741 11.475 2.793 1.00 23.47 167 ILE A O 1
ATOM 1312 N N . HIS A 1 170 ? 9.457 11.314 0.931 1.00 21.91 168 HIS A N 1
ATOM 1313 C CA . HIS A 1 170 ? 8.298 10.750 1.603 1.00 21.78 168 HIS A CA 1
ATOM 1314 C C . HIS A 1 170 ? 7.867 9.475 0.880 1.00 20.31 168 HIS A C 1
ATOM 1315 O O . HIS A 1 170 ? 7.531 9.492 -0.305 1.00 17.98 168 HIS A O 1
ATOM 1322 N N . LEU A 1 171 ? 7.876 8.356 1.609 1.00 18.82 169 LEU A N 1
ATOM 1323 C CA . LEU A 1 171 ? 7.389 7.107 1.056 1.00 20.33 169 LEU A CA 1
ATOM 1324 C C . LEU A 1 171 ? 5.864 7.135 1.114 1.00 19.91 169 LEU A C 1
ATOM 1325 O O . LEU A 1 171 ? 5.279 7.122 2.182 1.00 19.43 169 LEU A O 1
ATOM 1330 N N . VAL A 1 172 ? 5.215 7.188 -0.041 1.00 20.47 170 VAL A N 1
ATOM 1331 C CA . VAL A 1 172 ? 3.763 7.298 -0.084 1.00 18.22 170 VAL A CA 1
ATOM 1332 C C . VAL A 1 172 ? 3.121 6.129 -0.824 1.00 17.76 170 VAL A C 1
ATOM 1333 O O . VAL A 1 172 ? 1.907 5.924 -0.711 1.00 18.67 170 VAL A O 1
ATOM 1337 N N . GLY A 1 173 ? 3.918 5.397 -1.606 1.00 17.32 171 GLY A N 1
ATOM 1338 C CA . GLY A 1 173 ? 3.383 4.414 -2.516 1.00 18.36 171 GLY A CA 1
ATOM 1339 C C . GLY A 1 173 ? 3.088 4.975 -3.908 1.00 16.31 171 GLY A C 1
ATOM 1340 O O . GLY A 1 173 ? 3.403 6.137 -4.230 1.00 15.36 171 GLY A O 1
ATOM 1341 N N . ASP A 1 174 ? 2.493 4.095 -4.724 1.00 15.58 172 ASP A N 1
ATOM 1342 C CA . ASP A 1 174 ? 2.223 4.366 -6.128 1.00 16.31 172 ASP A CA 1
ATOM 1343 C C . ASP A 1 174 ? 0.750 4.741 -6.295 1.00 15.22 172 ASP A C 1
ATOM 1344 O O . ASP A 1 174 ? -0.128 3.916 -6.047 1.00 15.92 172 ASP A O 1
ATOM 1349 N N . VAL A 1 175 ? 0.483 5.954 -6.782 1.00 14.27 173 VAL A N 1
ATOM 1350 C CA . VAL A 1 175 ? -0.894 6.399 -6.952 1.00 15.17 173 VAL A CA 1
ATOM 1351 C C . VAL A 1 175 ? -1.601 5.581 -8.046 1.00 14.78 173 VAL A C 1
ATOM 1352 O O . VAL A 1 175 ? -2.841 5.528 -8.110 1.00 15.50 173 VAL A O 1
ATOM 1356 N N . MET A 1 176 ? -0.837 4.884 -8.903 1.00 15.24 174 MET A N 1
ATOM 1357 C CA . MET A 1 176 ? -1.443 3.984 -9.877 1.00 15.84 174 MET A CA 1
ATOM 1358 C C . MET A 1 176 ? -2.216 2.879 -9.185 1.00 16.27 174 MET A C 1
ATOM 1359 O O . MET A 1 176 ? -3.213 2.420 -9.716 1.00 15.97 174 MET A O 1
ATOM 1364 N N . TYR A 1 177 ? -1.781 2.479 -7.983 1.00 16.39 175 TYR A N 1
ATOM 1365 C CA . TYR A 1 177 ? -2.556 1.526 -7.217 1.00 17.05 175 TYR A CA 1
ATOM 1366 C C . TYR A 1 177 ? -3.896 2.136 -6.789 1.00 16.16 175 TYR A C 1
ATOM 1367 O O . TYR A 1 177 ? -4.928 1.515 -7.008 1.00 16.18 175 TYR A O 1
ATOM 1376 N N . ASP A 1 178 ? -3.875 3.337 -6.191 1.00 14.93 176 ASP A N 1
ATOM 1377 C CA . ASP A 1 178 ? -5.098 4.071 -5.895 1.00 15.39 176 ASP A CA 1
ATOM 1378 C C . ASP A 1 178 ? -6.058 4.059 -7.098 1.00 15.88 176 ASP A C 1
ATOM 1379 O O . ASP A 1 178 ? -7.279 3.828 -6.975 1.00 14.01 176 ASP A O 1
ATOM 1384 N N . ALA A 1 179 ? -5.503 4.358 -8.277 1.00 14.04 177 ALA A N 1
ATOM 1385 C CA . ALA A 1 179 ? -6.307 4.483 -9.476 1.00 17.43 177 ALA A CA 1
ATOM 1386 C C . ALA A 1 179 ? -6.911 3.127 -9.848 1.00 17.53 177 ALA A C 1
ATOM 1387 O O . ALA A 1 179 ? -8.088 3.027 -10.181 1.00 16.72 177 ALA A O 1
ATOM 1389 N N . ALA A 1 180 ? -6.112 2.064 -9.748 1.00 16.94 178 ALA A N 1
ATOM 1390 C CA . ALA A 1 180 ? -6.599 0.770 -10.158 1.00 17.95 178 ALA A CA 1
ATOM 1391 C C . ALA A 1 180 ? -7.787 0.355 -9.273 1.00 16.75 178 ALA A C 1
ATOM 1392 O O . ALA A 1 180 ? -8.675 -0.325 -9.760 1.00 17.16 178 ALA A O 1
ATOM 1394 N N . LEU A 1 181 ? -7.753 0.691 -7.973 1.00 16.98 179 LEU A N 1
ATOM 1395 C CA . LEU A 1 181 ? -8.837 0.382 -7.050 1.00 19.40 179 LEU A CA 1
ATOM 1396 C C . LEU A 1 181 ? -10.077 1.198 -7.425 1.00 18.51 179 LEU A C 1
ATOM 1397 O O . LEU A 1 181 ? -11.182 0.675 -7.448 1.00 19.71 179 LEU A O 1
ATOM 1402 N N . HIS A 1 182 ? -9.863 2.480 -7.747 1.00 18.82 180 HIS A N 1
ATOM 1403 C CA . HIS A 1 182 ? -10.933 3.376 -8.170 1.00 18.14 180 HIS A CA 1
ATOM 1404 C C . HIS A 1 182 ? -11.618 2.825 -9.416 1.00 18.14 180 HIS A C 1
ATOM 1405 O O . HIS A 1 182 ? -12.842 2.695 -9.431 1.00 17.68 180 HIS A O 1
ATOM 1412 N N . TYR A 1 183 ? -10.838 2.498 -10.452 1.00 16.28 181 TYR A N 1
ATOM 1413 C CA . TYR A 1 183 ? -11.394 2.027 -11.711 1.00 17.42 181 TYR A CA 1
ATOM 1414 C C . TYR A 1 183 ? -11.931 0.594 -11.588 1.00 18.51 181 TYR A C 1
ATOM 1415 O O . TYR A 1 183 ? -12.862 0.232 -12.302 1.00 16.04 181 TYR A O 1
ATOM 1424 N N . GLY A 1 184 ? -11.320 -0.219 -10.708 1.00 20.16 182 GLY A N 1
ATOM 1425 C CA . GLY A 1 184 ? -11.823 -1.559 -10.426 1.00 19.19 182 GLY A CA 1
ATOM 1426 C C . GLY A 1 184 ? -13.245 -1.524 -9.859 1.00 20.14 182 GLY A C 1
ATOM 1427 O O . GLY A 1 184 ? -14.135 -2.238 -10.311 1.00 18.23 182 GLY A O 1
ATOM 1428 N N . ALA A 1 185 ? -13.470 -0.648 -8.881 1.00 19.10 183 ALA A N 1
ATOM 1429 C CA . ALA A 1 185 ? -14.773 -0.532 -8.261 1.00 18.23 183 ALA A CA 1
ATOM 1430 C C . ALA A 1 185 ? -15.774 -0.093 -9.322 1.00 20.77 183 ALA A C 1
ATOM 1431 O O . ALA A 1 185 ? -16.851 -0.679 -9.437 1.00 20.40 183 ALA A O 1
ATOM 1433 N N . LYS A 1 186 ? -15.366 0.855 -10.169 1.00 17.87 184 LYS A N 1
ATOM 1434 C CA . LYS A 1 186 ? -16.226 1.389 -11.191 1.00 20.02 184 LYS A CA 1
ATOM 1435 C C . LYS A 1 186 ? -16.537 0.326 -12.247 1.00 21.24 184 LYS A C 1
ATOM 1436 O O . LYS A 1 186 ? -17.653 0.298 -12.792 1.00 20.28 184 LYS A O 1
ATOM 1442 N N . ALA A 1 187 ? -15.536 -0.504 -12.567 1.00 18.79 185 ALA A N 1
ATOM 1443 C CA . ALA A 1 187 ? -15.732 -1.538 -13.566 1.00 20.98 185 ALA A CA 1
ATOM 1444 C C . ALA A 1 187 ? -16.759 -2.552 -13.068 1.00 20.53 185 ALA A C 1
ATOM 1445 O O . ALA A 1 187 ? -17.588 -2.969 -13.854 1.00 22.76 185 ALA A O 1
ATOM 1447 N N . GLU A 1 188 ? -16.689 -2.932 -11.787 1.00 21.61 186 GLU A N 1
ATOM 1448 C CA . GLU A 1 188 ? -17.609 -3.897 -11.196 1.00 25.36 186 GLU A CA 1
ATOM 1449 C C . GLU A 1 188 ? -19.037 -3.354 -11.178 1.00 29.01 186 GLU A C 1
ATOM 1450 O O . GLU A 1 188 ? -19.974 -4.134 -11.317 1.00 29.40 186 GLU A O 1
ATOM 1456 N N . ARG A 1 189 ? -19.198 -2.031 -10.985 1.00 28.33 187 ARG A N 1
ATOM 1457 C CA . ARG A 1 189 ? -20.506 -1.392 -11.049 1.00 30.50 187 ARG A CA 1
ATOM 1458 C C . ARG A 1 189 ? -21.005 -1.333 -12.482 1.00 27.87 187 ARG A C 1
ATOM 1459 O O . ARG A 1 189 ? -22.187 -1.482 -12.708 1.00 31.34 187 ARG A O 1
ATOM 1467 N N . LYS A 1 190 ? -20.144 -1.045 -13.454 1.00 27.07 188 LYS A N 1
ATOM 1468 C C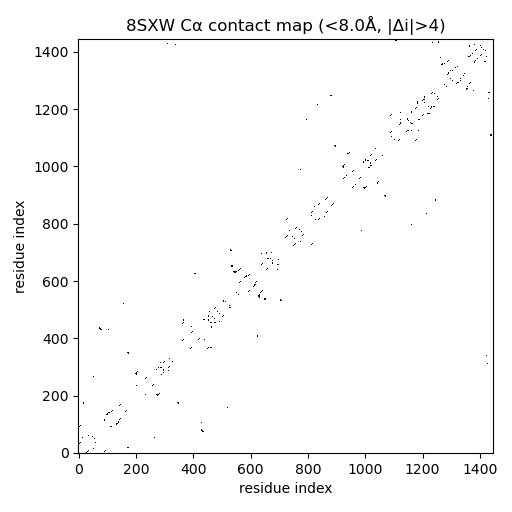A . LYS A 1 190 ? -20.662 -0.627 -14.739 1.00 28.39 188 LYS A CA 1
ATOM 1469 C C . LYS A 1 190 ? -20.364 -1.595 -15.887 1.00 29.44 188 LYS A C 1
ATOM 1470 O O . LYS A 1 190 ? -21.100 -1.570 -16.875 1.00 31.76 188 LYS A O 1
ATOM 1476 N N . SER A 1 191 ? -19.281 -2.385 -15.831 1.00 25.33 189 SER A N 1
ATOM 1477 C CA . SER A 1 191 ? -18.872 -3.115 -17.025 1.00 26.76 189 SER A CA 1
ATOM 1478 C C . SER A 1 191 ? -19.716 -4.374 -17.181 1.00 25.66 189 SER A C 1
ATOM 1479 O O . SER A 1 191 ? -19.896 -5.143 -16.236 1.00 22.85 189 SER A O 1
ATOM 1482 N N . ARG A 1 192 ? -20.209 -4.586 -18.399 1.00 31.72 190 ARG A N 1
ATOM 1483 C CA . ARG A 1 192 ? -21.037 -5.744 -18.686 1.00 34.67 190 ARG A CA 1
ATOM 1484 C C . ARG A 1 192 ? -20.283 -6.710 -19.596 1.00 34.45 190 ARG A C 1
ATOM 1485 O O . ARG A 1 192 ? -20.892 -7.596 -20.185 1.00 34.50 190 ARG A O 1
ATOM 1493 N N . ILE A 1 193 ? -18.959 -6.563 -19.706 1.00 32.68 191 ILE A N 1
ATOM 1494 C CA . ILE A 1 193 ? -18.222 -7.299 -20.723 1.00 32.01 191 ILE A CA 1
ATOM 1495 C C . ILE A 1 193 ? -18.254 -8.810 -20.459 1.00 30.39 191 ILE A C 1
ATOM 1496 O O . ILE A 1 193 ? -18.235 -9.573 -21.423 1.00 31.85 191 ILE A O 1
ATOM 1501 N N . LEU A 1 194 ? -18.295 -9.264 -19.197 1.00 28.98 192 LEU A N 1
ATOM 1502 C CA . LEU A 1 194 ? -18.305 -10.701 -18.947 1.00 30.48 192 LEU A CA 1
ATOM 1503 C C . LEU A 1 194 ? -19.646 -11.302 -19.384 1.00 36.71 192 LEU A C 1
ATOM 1504 O O . LEU A 1 194 ? -19.672 -12.362 -20.021 1.00 34.78 192 LEU A O 1
ATOM 1509 N N . GLU A 1 195 ? -20.753 -10.628 -19.034 1.00 38.89 193 GLU A N 1
ATOM 1510 C CA . GLU A 1 195 ? -22.083 -11.040 -19.470 1.00 43.14 193 GLU A CA 1
ATOM 1511 C C . GLU A 1 195 ? -22.115 -11.133 -20.992 1.00 38.65 193 GLU A C 1
ATOM 1512 O O . GLU A 1 195 ? -22.554 -12.131 -21.545 1.00 40.46 193 GLU A O 1
ATOM 1518 N N . ARG A 1 196 ? -21.619 -10.086 -21.650 1.00 37.20 194 ARG A N 1
ATOM 1519 C CA . ARG A 1 196 ? -21.598 -9.982 -23.100 1.00 39.70 194 ARG A CA 1
ATOM 1520 C C . ARG A 1 196 ? -20.853 -11.156 -23.739 1.00 40.74 194 ARG A C 1
ATOM 1521 O O . ARG A 1 196 ? -21.175 -11.558 -24.851 1.00 42.51 194 ARG A O 1
ATOM 1529 N N . LEU A 1 197 ? -19.824 -11.676 -23.071 1.00 34.54 195 LEU A N 1
ATOM 1530 C CA . LEU A 1 197 ? -19.011 -12.735 -23.646 1.00 35.34 195 LEU A CA 1
ATOM 1531 C C . LEU A 1 197 ? -19.413 -14.109 -23.100 1.00 35.14 195 LEU A C 1
ATOM 1532 O O . LEU A 1 197 ? -18.867 -15.111 -23.537 1.00 36.47 195 LEU A O 1
ATOM 1537 N N . GLY A 1 198 ? -20.369 -14.165 -22.164 1.00 37.14 196 GLY A N 1
ATOM 1538 C CA . GLY A 1 198 ? -20.745 -15.413 -21.513 1.00 39.51 196 GLY A CA 1
ATOM 1539 C C . GLY A 1 198 ? -19.588 -16.008 -20.708 1.00 43.24 196 GLY A C 1
ATOM 1540 O O . GLY A 1 198 ? -19.410 -17.231 -20.644 1.00 37.10 196 GLY A O 1
ATOM 1541 N N . LEU A 1 199 ? -18.807 -15.120 -20.078 1.00 41.31 197 LEU A N 1
ATOM 1542 C CA . LEU A 1 199 ? -17.689 -15.532 -19.251 1.00 39.40 197 LEU A CA 1
ATOM 1543 C C . LEU A 1 199 ? -18.072 -15.380 -17.789 1.00 36.39 197 LEU A C 1
ATOM 1544 O O . LEU A 1 199 ? -18.900 -14.552 -17.438 1.00 32.31 197 LEU A O 1
ATOM 1549 N N . GLN A 1 200 ? -17.430 -16.222 -16.984 1.00 36.53 198 GLN A N 1
ATOM 1550 C CA . GLN A 1 200 ? -17.533 -16.272 -15.542 1.00 39.54 198 GLN A CA 1
ATOM 1551 C C . GLN A 1 200 ? -16.241 -15.686 -14.982 1.00 34.55 198 GLN A C 1
ATOM 1552 O O . GLN A 1 200 ? -15.183 -16.001 -15.512 1.00 31.66 198 GLN A O 1
ATOM 1558 N N . ALA A 1 201 ? -16.323 -14.870 -13.918 1.00 32.11 199 ALA A N 1
ATOM 1559 C CA . ALA A 1 201 ? -15.151 -14.457 -13.166 1.00 31.18 199 ALA A CA 1
ATOM 1560 C C . ALA A 1 201 ? -14.266 -15.668 -12.841 1.00 32.44 199 ALA A C 1
ATOM 1561 O O . ALA A 1 201 ? -14.772 -16.668 -12.355 1.00 30.91 199 ALA A O 1
ATOM 1563 N N . LYS A 1 202 ? -12.944 -15.536 -13.057 1.00 30.02 200 LYS A N 1
ATOM 1564 C CA . LYS A 1 202 ? -11.954 -16.593 -12.836 1.00 29.89 200 LYS A CA 1
ATOM 1565 C C . LYS A 1 202 ? -12.205 -17.810 -13.731 1.00 27.58 200 LYS A C 1
ATOM 1566 O O . LYS A 1 202 ? -11.710 -18.898 -13.462 1.00 29.15 200 LYS A O 1
ATOM 1572 N N . GLY A 1 203 ? -12.913 -17.605 -14.840 1.00 26.32 201 GLY A N 1
ATOM 1573 C CA . GLY A 1 203 ? -13.180 -18.673 -15.778 1.00 25.74 201 GLY A CA 1
ATOM 1574 C C . GLY A 1 203 ? -12.515 -18.412 -17.116 1.00 24.17 201 GLY A C 1
ATOM 1575 O O . GLY A 1 203 ? -12.964 -18.955 -18.115 1.00 24.33 201 GLY A O 1
ATOM 1576 N N . TYR A 1 204 ? -11.441 -17.597 -17.140 1.00 22.35 202 TYR A N 1
ATOM 1577 C CA . TYR A 1 204 ? -10.766 -17.296 -18.395 1.00 19.53 202 TYR A CA 1
ATOM 1578 C C . TYR A 1 204 ? -9.373 -16.718 -18.131 1.00 18.72 202 TYR A C 1
ATOM 1579 O O . TYR A 1 204 ? -9.013 -16.387 -17.002 1.00 17.96 202 TYR A O 1
ATOM 1588 N N . VAL A 1 205 ? -8.574 -16.710 -19.193 1.00 18.68 203 VAL A N 1
ATOM 1589 C CA . VAL A 1 205 ? -7.254 -16.098 -19.245 1.00 20.28 203 VAL A CA 1
ATOM 1590 C C . VAL A 1 205 ? -7.347 -14.883 -20.167 1.00 21.14 203 VAL A C 1
ATOM 1591 O O . VAL A 1 205 ? -7.939 -15.001 -21.243 1.00 20.86 203 VAL A O 1
ATOM 1595 N N . LEU A 1 206 ? -6.740 -13.764 -19.745 1.00 19.43 204 LEU A N 1
ATOM 1596 C CA . LEU A 1 206 ? -6.633 -12.570 -20.572 1.00 20.71 204 LEU A CA 1
ATOM 1597 C C . LEU A 1 206 ? -5.221 -12.403 -21.136 1.00 19.67 204 LEU A C 1
ATOM 1598 O O . LEU A 1 206 ? -4.260 -12.398 -20.374 1.00 19.91 204 LEU A O 1
ATOM 1603 N N . ALA A 1 207 ? -5.118 -12.226 -22.460 1.00 17.44 205 ALA A N 1
ATOM 1604 C CA . ALA A 1 207 ? -3.856 -11.940 -23.115 1.00 18.50 205 ALA A CA 1
ATOM 1605 C C . ALA A 1 207 ? -3.898 -10.535 -23.742 1.00 19.52 205 ALA A C 1
ATOM 1606 O O . ALA A 1 207 ? -4.906 -10.176 -24.342 1.00 18.81 205 ALA A O 1
ATOM 1608 N N . THR A 1 208 ? -2.810 -9.761 -23.569 1.00 19.63 206 THR A N 1
ATOM 1609 C CA . THR A 1 208 ? -2.575 -8.503 -24.271 1.00 21.81 206 THR A CA 1
ATOM 1610 C C . THR A 1 208 ? -1.119 -8.444 -24.687 1.00 24.75 206 THR A C 1
ATOM 1611 O O . THR A 1 208 ? -0.225 -8.661 -23.871 1.00 26.00 206 THR A O 1
ATOM 1615 N N . ILE A 1 209 ? -0.888 -8.225 -25.983 1.00 24.07 207 ILE A N 1
ATOM 1616 C CA . ILE A 1 209 ? 0.446 -8.238 -26.550 1.00 26.57 207 ILE A CA 1
ATOM 1617 C C . ILE A 1 209 ? 0.575 -6.927 -27.318 1.00 32.32 207 ILE A C 1
ATOM 1618 O O . ILE A 1 209 ? -0.146 -6.727 -28.301 1.00 33.60 207 ILE A O 1
ATOM 1623 N N . HIS A 1 210 ? 1.447 -6.034 -26.822 1.00 32.76 208 HIS A N 1
ATOM 1624 C CA A HIS A 1 210 ? 1.559 -4.643 -27.250 0.50 35.93 208 HIS A CA 1
ATOM 1625 C CA B HIS A 1 210 ? 1.505 -4.690 -27.387 0.50 35.19 208 HIS A CA 1
ATOM 1626 C C . HIS A 1 210 ? 2.890 -4.390 -27.962 1.00 32.92 208 HIS A C 1
ATOM 1627 O O . HIS A 1 210 ? 2.999 -3.506 -28.795 1.00 36.46 208 HIS A O 1
ATOM 1640 N N . ARG A 1 211 ? 3.943 -5.139 -27.593 1.00 28.76 209 ARG A N 1
ATOM 1641 C CA . ARG A 1 211 ? 5.300 -4.704 -27.909 1.00 29.65 209 ARG A CA 1
ATOM 1642 C C . ARG A 1 211 ? 5.808 -5.244 -29.244 1.00 33.34 209 ARG A C 1
ATOM 1643 O O . ARG A 1 211 ? 5.509 -6.376 -29.624 1.00 33.71 209 ARG A O 1
ATOM 1651 N N . ALA A 1 212 ? 6.646 -4.426 -29.896 1.00 34.17 210 ALA A N 1
ATOM 1652 C CA . ALA A 1 212 ? 7.238 -4.700 -31.198 1.00 36.59 210 ALA A CA 1
ATOM 1653 C C . ALA A 1 212 ? 8.124 -5.933 -31.166 1.00 35.64 210 ALA A C 1
ATOM 1654 O O . ALA A 1 212 ? 8.134 -6.710 -32.117 1.00 37.38 210 ALA A O 1
ATOM 1656 N N . GLU A 1 213 ? 8.894 -6.095 -30.088 1.00 35.70 211 GLU A N 1
ATOM 1657 C CA . GLU A 1 213 ? 9.784 -7.242 -29.972 1.00 36.42 211 GLU A CA 1
ATOM 1658 C C . GLU A 1 213 ? 9.000 -8.541 -30.200 1.00 36.18 211 GLU A C 1
ATOM 1659 O O . GLU A 1 213 ? 9.606 -9.545 -30.574 1.00 34.97 211 GLU A O 1
ATOM 1665 N N . ASN A 1 214 ? 7.669 -8.502 -29.988 1.00 32.18 212 ASN A N 1
ATOM 1666 C CA . ASN A 1 214 ? 6.807 -9.672 -30.116 1.00 35.56 212 ASN A CA 1
ATOM 1667 C C . ASN A 1 214 ? 5.954 -9.619 -31.379 1.00 40.71 212 ASN A C 1
ATOM 1668 O O . ASN A 1 214 ? 5.951 -10.586 -32.140 1.00 37.20 212 ASN A O 1
ATOM 1673 N N . THR A 1 215 ? 5.189 -8.527 -31.544 1.00 42.34 213 THR A N 1
ATOM 1674 C CA . THR A 1 215 ? 4.234 -8.390 -32.636 1.00 43.11 213 THR A CA 1
ATOM 1675 C C . THR A 1 215 ? 4.925 -8.432 -34.003 1.00 44.97 213 THR A C 1
ATOM 1676 O O . THR A 1 215 ? 4.272 -8.787 -34.977 1.00 52.17 213 THR A O 1
ATOM 1680 N N . ASP A 1 216 ? 6.218 -8.064 -34.090 1.00 43.80 214 ASP A N 1
ATOM 1681 C CA . ASP A 1 216 ? 6.866 -7.840 -35.378 1.00 45.91 214 ASP A CA 1
ATOM 1682 C C . ASP A 1 216 ? 7.816 -8.967 -35.757 1.00 46.85 214 ASP A C 1
ATOM 1683 O O . ASP A 1 216 ? 8.376 -8.929 -36.848 1.00 44.90 214 ASP A O 1
ATOM 1688 N N . ASP A 1 217 ? 8.046 -9.919 -34.842 1.00 42.30 215 ASP A N 1
ATOM 1689 C CA . ASP A 1 217 ? 8.943 -11.037 -35.085 1.00 41.60 215 ASP A CA 1
ATOM 1690 C C . ASP A 1 217 ? 8.072 -12.291 -35.246 1.00 42.45 215 ASP A C 1
ATOM 1691 O O . ASP A 1 217 ? 7.266 -12.614 -34.372 1.00 35.69 215 ASP A O 1
ATOM 1696 N N . GLN A 1 218 ? 8.161 -12.986 -36.390 1.00 41.50 216 GLN A N 1
ATOM 1697 C CA . GLN A 1 218 ? 7.129 -13.975 -36.700 1.00 40.84 216 GLN A CA 1
ATOM 1698 C C . GLN A 1 218 ? 7.296 -15.230 -35.831 1.00 32.44 216 GLN A C 1
ATOM 1699 O O . GLN A 1 218 ? 6.310 -15.916 -35.569 1.00 33.11 216 GLN A O 1
ATOM 1705 N N . GLU A 1 219 ? 8.533 -15.506 -35.389 1.00 30.38 217 GLU A N 1
ATOM 1706 C CA . GLU A 1 219 ? 8.840 -16.655 -34.549 1.00 33.17 217 GLU A CA 1
ATOM 1707 C C . GLU A 1 219 ? 8.193 -16.442 -33.180 1.00 31.59 217 GLU A C 1
ATOM 1708 O O . GLU A 1 219 ? 7.511 -17.320 -32.664 1.00 27.87 217 GLU A O 1
ATOM 1714 N N . ARG A 1 220 ? 8.441 -15.268 -32.584 1.00 29.75 218 ARG A N 1
ATOM 1715 C CA . ARG A 1 220 ? 7.941 -14.959 -31.251 1.00 28.21 218 ARG A CA 1
ATOM 1716 C C . ARG A 1 220 ? 6.424 -14.832 -31.269 1.00 24.86 218 ARG A C 1
ATOM 1717 O O . ARG A 1 220 ? 5.746 -15.262 -30.332 1.00 23.82 218 ARG A O 1
ATOM 1725 N N . LEU A 1 221 ? 5.867 -14.209 -32.315 1.00 23.93 219 LEU A N 1
ATOM 1726 C CA . LEU A 1 221 ? 4.425 -14.049 -32.350 1.00 25.88 219 LEU A CA 1
ATOM 1727 C C . LEU A 1 221 ? 3.761 -15.409 -32.535 1.00 24.49 219 LEU A C 1
ATOM 1728 O O . LEU A 1 221 ? 2.716 -15.676 -31.956 1.00 24.25 219 LEU A O 1
ATOM 1733 N N . ARG A 1 222 ? 4.349 -16.279 -33.355 1.00 24.69 220 ARG A N 1
ATOM 1734 C CA . ARG A 1 222 ? 3.767 -17.599 -33.501 1.00 25.46 220 ARG A CA 1
ATOM 1735 C C . ARG A 1 222 ? 3.750 -18.331 -32.155 1.00 21.59 220 ARG A C 1
ATOM 1736 O O . ARG A 1 222 ? 2.751 -18.951 -31.800 1.00 22.60 220 ARG A O 1
ATOM 1744 N N . VAL A 1 223 ? 4.856 -18.269 -31.417 1.00 21.67 221 VAL A N 1
ATOM 1745 C CA . VAL A 1 223 ? 4.957 -18.973 -30.142 1.00 21.52 221 VAL A CA 1
ATOM 1746 C C . VAL A 1 223 ? 3.796 -18.525 -29.249 1.00 21.61 221 VAL A C 1
ATOM 1747 O O . VAL A 1 223 ? 3.114 -19.355 -28.627 1.00 21.08 221 VAL A O 1
ATOM 1751 N N . ILE A 1 224 ? 3.573 -17.205 -29.188 1.00 20.53 222 ILE A N 1
ATOM 1752 C CA . ILE A 1 224 ? 2.537 -16.667 -28.316 1.00 20.72 222 ILE A CA 1
ATOM 1753 C C . ILE A 1 224 ? 1.175 -17.190 -28.738 1.00 20.89 222 ILE A C 1
ATOM 1754 O O . ILE A 1 224 ? 0.441 -17.697 -27.895 1.00 19.20 222 ILE A O 1
ATOM 1759 N N . LEU A 1 225 ? 0.816 -17.014 -30.019 1.00 22.25 223 LEU A N 1
ATOM 1760 C CA . LEU A 1 225 ? -0.533 -17.345 -30.460 1.00 23.32 223 LEU A CA 1
ATOM 1761 C C . LEU A 1 225 ? -0.747 -18.860 -30.470 1.00 21.83 223 LEU A C 1
ATOM 1762 O O . LEU A 1 225 ? -1.846 -19.332 -30.187 1.00 22.34 223 LEU A O 1
ATOM 1767 N N . GLU A 1 226 ? 0.284 -19.625 -30.838 1.00 23.15 224 GLU A N 1
ATOM 1768 C CA . GLU A 1 226 ? 0.201 -21.080 -30.763 1.00 23.50 224 GLU A CA 1
ATOM 1769 C C . GLU A 1 226 ? -0.018 -21.506 -29.307 1.00 21.25 224 GLU A C 1
ATOM 1770 O O . GLU A 1 226 ? -0.862 -22.355 -29.041 1.00 19.14 224 GLU A O 1
ATOM 1776 N N . ALA A 1 227 ? 0.701 -20.889 -28.361 1.00 22.49 225 ALA A N 1
ATOM 1777 C CA . ALA A 1 227 ? 0.541 -21.240 -26.950 1.00 19.60 225 ALA A CA 1
ATOM 1778 C C . ALA A 1 227 ? -0.880 -20.950 -26.461 1.00 19.83 225 ALA A C 1
ATOM 1779 O O . ALA A 1 227 ? -1.471 -21.740 -25.708 1.00 18.44 225 ALA A O 1
ATOM 1781 N N . LEU A 1 228 ? -1.412 -19.785 -26.855 1.00 20.80 226 LEU A N 1
ATOM 1782 C CA . LEU A 1 228 ? -2.709 -19.324 -26.387 1.00 19.40 226 LEU A CA 1
ATOM 1783 C C . LEU A 1 228 ? -3.795 -20.250 -26.918 1.00 20.09 226 LEU A C 1
ATOM 1784 O O . LEU A 1 228 ? -4.714 -20.630 -26.193 1.00 23.98 226 LEU A O 1
ATOM 1789 N N . ALA A 1 229 ? -3.671 -20.631 -28.182 1.00 20.11 227 ALA A N 1
ATOM 1790 C CA . ALA A 1 229 ? -4.629 -21.531 -28.802 1.00 21.50 227 ALA A CA 1
ATOM 1791 C C . ALA A 1 229 ? -4.637 -22.883 -28.095 1.00 20.03 227 ALA A C 1
ATOM 1792 O O . ALA A 1 229 ? -5.692 -23.465 -27.937 1.00 23.25 227 ALA A O 1
ATOM 1794 N N . GLU A 1 230 ? -3.472 -23.335 -27.611 1.00 21.27 228 GLU A N 1
ATOM 1795 C CA . GLU A 1 230 ? -3.330 -24.537 -26.796 1.00 19.98 228 GLU A CA 1
ATOM 1796 C C . GLU A 1 230 ? -4.014 -24.346 -25.438 1.00 21.17 228 GLU A C 1
ATOM 1797 O O . GLU A 1 230 ? -4.792 -25.196 -24.986 1.00 20.01 228 GLU A O 1
ATOM 1803 N N . VAL A 1 231 ? -3.736 -23.232 -24.757 1.00 21.64 229 VAL A N 1
ATOM 1804 C CA . VAL A 1 231 ? -4.369 -22.942 -23.474 1.00 20.86 229 VAL A CA 1
ATOM 1805 C C . VAL A 1 231 ? -5.888 -22.969 -23.658 1.00 20.71 229 VAL A C 1
ATOM 1806 O O . VAL A 1 231 ? -6.611 -23.525 -22.824 1.00 23.16 229 VAL A O 1
ATOM 1810 N N . HIS A 1 232 ? -6.353 -22.398 -24.769 1.00 21.22 230 HIS A N 1
ATOM 1811 C CA . HIS A 1 232 ? -7.778 -22.238 -25.047 1.00 23.86 230 HIS A CA 1
ATOM 1812 C C . HIS A 1 232 ? -8.533 -23.567 -25.007 1.00 28.08 230 HIS A C 1
ATOM 1813 O O . HIS A 1 232 ? -9.690 -23.582 -24.625 1.00 27.79 230 HIS A O 1
ATOM 1820 N N . GLN A 1 233 ? -7.866 -24.689 -25.292 1.00 30.32 231 GLN A N 1
ATOM 1821 C CA . GLN A 1 233 ? -8.515 -25.992 -25.210 1.00 31.44 231 GLN A CA 1
ATOM 1822 C C . GLN A 1 233 ? -8.883 -26.375 -23.777 1.00 35.14 231 GLN A C 1
ATOM 1823 O O . GLN A 1 233 ? -9.792 -27.177 -23.627 1.00 32.17 231 GLN A O 1
ATOM 1829 N N . GLU A 1 234 ? -8.221 -25.813 -22.741 1.00 33.82 232 GLU A N 1
ATOM 1830 C CA . GLU A 1 234 ? -8.565 -26.090 -21.350 1.00 31.95 232 GLU A CA 1
ATOM 1831 C C . GLU A 1 234 ? -9.377 -24.957 -20.718 1.00 30.60 232 GLU A C 1
ATOM 1832 O O . GLU A 1 234 ? -10.195 -25.193 -19.835 1.00 32.38 232 GLU A O 1
ATOM 1838 N N . VAL A 1 235 ? -9.105 -23.715 -21.122 1.00 30.41 233 VAL A N 1
ATOM 1839 C CA . VAL A 1 235 ? -9.649 -22.551 -20.437 1.00 27.94 233 VAL A CA 1
ATOM 1840 C C . VAL A 1 235 ? -9.712 -21.406 -21.443 1.00 27.45 233 VAL A C 1
ATOM 1841 O O . VAL A 1 235 ? -8.737 -21.150 -22.167 1.00 29.13 233 VAL A O 1
ATOM 1845 N N . PRO A 1 236 ? -10.882 -20.732 -21.582 1.00 24.26 234 PRO A N 1
ATOM 1846 C CA . PRO A 1 236 ? -11.037 -19.720 -22.621 1.00 23.47 234 PRO A CA 1
ATOM 1847 C C . PRO A 1 236 ? -9.968 -18.632 -22.472 1.00 22.77 234 PRO A C 1
ATOM 1848 O O . PRO A 1 236 ? -9.655 -18.185 -21.361 1.00 24.39 234 PRO A O 1
ATOM 1852 N N . VAL A 1 237 ? -9.379 -18.277 -23.613 1.00 20.95 235 VAL A N 1
ATOM 1853 C CA . VAL A 1 237 ? -8.423 -17.197 -23.735 1.00 22.44 235 VAL A CA 1
ATOM 1854 C C . VAL A 1 237 ? -9.122 -16.046 -24.439 1.00 22.67 235 VAL A C 1
ATOM 1855 O O . VAL A 1 237 ? -9.601 -16.195 -25.576 1.00 24.63 235 VAL A O 1
ATOM 1859 N N . VAL A 1 238 ? -9.190 -14.923 -23.720 1.00 21.70 236 VAL A N 1
ATOM 1860 C CA . VAL A 1 238 ? -9.731 -13.681 -24.235 1.00 22.02 236 VAL A CA 1
ATOM 1861 C C . VAL A 1 238 ? -8.552 -12.813 -24.647 1.00 23.81 236 VAL A C 1
ATOM 1862 O O . VAL A 1 238 ? -7.662 -12.505 -23.844 1.00 23.01 236 VAL A O 1
ATOM 1866 N N . PHE A 1 239 ? -8.556 -12.413 -25.920 1.00 22.68 237 PHE A N 1
ATOM 1867 C CA . PHE A 1 239 ? -7.430 -11.708 -26.493 1.00 23.34 237 PHE A CA 1
ATOM 1868 C C . PHE A 1 239 ? -7.948 -10.499 -27.274 1.00 25.25 237 PHE A C 1
ATOM 1869 O O . PHE A 1 239 ? -8.221 -10.582 -28.473 1.00 23.99 237 PHE A O 1
ATOM 1877 N N . PRO A 1 240 ? -8.090 -9.330 -26.617 1.00 23.52 238 PRO A N 1
ATOM 1878 C CA . PRO A 1 240 ? -8.260 -8.059 -27.325 1.00 24.37 238 PRO A CA 1
ATOM 1879 C C . PRO A 1 240 ? -6.985 -7.696 -28.079 1.00 25.88 238 PRO A C 1
ATOM 1880 O O . PRO A 1 240 ? -5.950 -7.474 -27.467 1.00 28.88 238 PRO A O 1
ATOM 1884 N N . VAL A 1 241 ? -7.083 -7.699 -29.418 1.00 30.58 239 VAL A N 1
ATOM 1885 C CA . VAL A 1 241 ? -5.964 -7.536 -30.334 1.00 34.67 239 VAL A CA 1
ATOM 1886 C C . VAL A 1 241 ? -6.210 -6.269 -31.145 1.00 39.14 239 VAL A C 1
ATOM 1887 O O . VAL A 1 241 ? -7.263 -6.143 -31.791 1.00 39.38 239 VAL A O 1
ATOM 1891 N N . HIS A 1 242 ? -5.203 -5.390 -31.152 1.00 45.95 240 HIS A N 1
ATOM 1892 C CA . HIS A 1 242 ? -5.164 -4.236 -32.038 1.00 57.46 240 HIS A CA 1
ATOM 1893 C C . HIS A 1 242 ? -5.292 -4.714 -33.492 1.00 63.65 240 HIS A C 1
ATOM 1894 O O . HIS A 1 242 ? -4.660 -5.710 -33.857 1.00 61.45 240 HIS A O 1
ATOM 1901 N N . PRO A 1 243 ? -6.129 -4.069 -34.354 1.00 66.37 241 PRO A N 1
ATOM 1902 C CA . PRO A 1 243 ? -6.185 -4.386 -35.791 1.00 64.66 241 PRO A CA 1
ATOM 1903 C C . PRO A 1 243 ? -4.859 -4.368 -36.559 1.00 59.96 241 PRO A C 1
ATOM 1904 O O . PRO A 1 243 ? -4.725 -5.090 -37.541 1.00 57.25 241 PRO A O 1
ATOM 1908 N N . ARG A 1 244 ? -3.889 -3.552 -36.123 1.00 58.35 242 ARG A N 1
ATOM 1909 C CA . ARG A 1 244 ? -2.498 -3.694 -36.541 1.00 62.63 242 ARG A CA 1
ATOM 1910 C C . ARG A 1 244 ? -2.027 -5.133 -36.327 1.00 56.68 242 ARG A C 1
ATOM 1911 O O . ARG A 1 244 ? -1.734 -5.853 -37.285 1.00 57.07 242 ARG A O 1
ATOM 1919 N N . THR A 1 245 ? -1.975 -5.528 -35.045 1.00 52.48 243 THR A N 1
ATOM 1920 C CA . THR A 1 245 ? -1.329 -6.755 -34.603 1.00 46.33 243 THR A CA 1
ATOM 1921 C C . THR A 1 245 ? -2.048 -7.950 -35.209 1.00 42.01 243 THR A C 1
ATOM 1922 O O . THR A 1 245 ? -1.407 -8.966 -35.475 1.00 43.87 243 THR A O 1
ATOM 1926 N N . ARG A 1 246 ? -3.358 -7.781 -35.447 1.00 39.06 244 ARG A N 1
ATOM 1927 C CA . ARG A 1 246 ? -4.191 -8.775 -36.099 1.00 44.54 244 ARG A CA 1
ATOM 1928 C C . ARG A 1 246 ? -3.705 -9.002 -37.528 1.00 52.18 244 ARG A C 1
ATOM 1929 O O . ARG A 1 246 ? -3.598 -10.150 -37.957 1.00 50.12 244 ARG A O 1
ATOM 1937 N N . LYS A 1 247 ? -3.426 -7.913 -38.260 1.00 55.64 245 LYS A N 1
ATOM 1938 C CA . LYS A 1 247 ? -2.999 -8.024 -39.648 1.00 61.53 245 LYS A CA 1
ATOM 1939 C C . LYS A 1 247 ? -1.554 -8.520 -39.704 1.00 57.02 245 LYS A C 1
ATOM 1940 O O . LYS A 1 247 ? -1.210 -9.308 -40.582 1.00 56.70 245 LYS A O 1
ATOM 1946 N N . ARG A 1 248 ? -0.723 -8.090 -38.750 1.00 52.14 246 ARG A N 1
ATOM 1947 C CA . ARG A 1 248 ? 0.636 -8.590 -38.648 1.00 54.57 246 ARG A CA 1
ATOM 1948 C C . ARG A 1 248 ? 0.615 -10.116 -38.494 1.00 53.10 246 ARG A C 1
ATOM 1949 O O . ARG A 1 248 ? 1.456 -10.818 -39.056 1.00 53.26 246 ARG A O 1
ATOM 1957 N N . ALA A 1 249 ? -0.376 -10.626 -37.754 1.00 48.15 247 ALA A N 1
ATOM 1958 C CA . ALA A 1 249 ? -0.525 -12.051 -37.511 1.00 45.75 247 ALA A CA 1
ATOM 1959 C C . ALA A 1 249 ? -1.092 -12.762 -38.744 1.00 50.25 247 ALA A C 1
ATOM 1960 O O . ALA A 1 249 ? -0.705 -13.897 -39.035 1.00 43.19 247 ALA A O 1
ATOM 1962 N N . GLU A 1 250 ? -2.042 -12.112 -39.439 1.00 52.49 248 GLU A N 1
ATOM 1963 C CA . GLU A 1 250 ? -2.632 -12.664 -40.651 1.00 51.51 248 GLU A CA 1
ATOM 1964 C C . GLU A 1 250 ? -1.536 -12.794 -41.709 1.00 52.24 248 GLU A C 1
ATOM 1965 O O . GLU A 1 250 ? -1.456 -13.811 -42.395 1.00 53.11 248 GLU A O 1
ATOM 1967 N N . ALA A 1 251 ? -0.652 -11.783 -41.750 1.00 52.76 249 ALA A N 1
ATOM 1968 C CA . ALA A 1 251 ? 0.443 -11.681 -42.703 1.00 49.44 249 ALA A CA 1
ATOM 1969 C C . ALA A 1 251 ? 1.467 -12.785 -42.484 1.00 51.83 249 ALA A C 1
ATOM 1970 O O . ALA A 1 251 ? 1.940 -13.376 -43.446 1.00 56.76 249 ALA A O 1
ATOM 1972 N N . PHE A 1 252 ? 1.842 -13.025 -41.223 1.00 49.57 250 PHE A N 1
ATOM 1973 C CA . PHE A 1 252 ? 2.800 -14.075 -40.908 1.00 45.42 250 PHE A CA 1
ATOM 1974 C C . PHE A 1 252 ? 2.161 -15.454 -41.065 1.00 42.45 250 PHE A C 1
ATOM 1975 O O . PHE A 1 252 ? 2.857 -16.450 -40.965 1.00 38.11 250 PHE A O 1
ATOM 1983 N N . GLY A 1 253 ? 0.837 -15.516 -41.247 1.00 39.28 251 GLY A N 1
ATOM 1984 C CA . GLY A 1 253 ? 0.173 -16.765 -41.566 1.00 36.96 251 GLY A CA 1
ATOM 1985 C C . GLY A 1 253 ? -0.490 -17.407 -40.354 1.00 37.60 251 GLY A C 1
ATOM 1986 O O . GLY A 1 253 ? -0.868 -18.568 -40.417 1.00 37.46 251 GLY A O 1
ATOM 1987 N N . LEU A 1 254 ? -0.711 -16.617 -39.293 1.00 35.03 252 LEU A N 1
ATOM 1988 C CA . LEU A 1 254 ? -1.069 -17.127 -37.978 1.00 34.71 252 LEU A CA 1
ATOM 1989 C C . LEU A 1 254 ? -2.553 -16.915 -37.659 1.00 38.50 252 LEU A C 1
ATOM 1990 O O . LEU A 1 254 ? -2.952 -17.087 -36.507 1.00 38.96 252 LEU A O 1
ATOM 1995 N N . GLY A 1 255 ? -3.366 -16.535 -38.662 1.00 38.95 253 GLY A N 1
ATOM 1996 C CA . GLY A 1 255 ? -4.738 -16.088 -38.445 1.00 38.14 253 GLY A CA 1
ATOM 1997 C C . GLY A 1 255 ? -5.663 -17.193 -37.944 1.00 37.61 253 GLY A C 1
ATOM 1998 O O . GLY A 1 255 ? -6.628 -16.942 -37.232 1.00 40.63 253 GLY A O 1
ATOM 1999 N N . SER A 1 256 ? -5.348 -18.438 -38.285 1.00 38.45 254 SER A N 1
ATOM 2000 C CA . SER A 1 256 ? -6.108 -19.552 -37.750 1.00 39.00 254 SER A CA 1
ATOM 2001 C C . SER A 1 256 ? -6.008 -19.597 -36.227 1.00 34.86 254 SER A C 1
ATOM 2002 O O . SER A 1 256 ? -6.935 -20.091 -35.599 1.00 32.77 254 SER A O 1
ATOM 2005 N N . TYR A 1 257 ? -4.883 -19.140 -35.648 1.00 32.60 255 TYR A N 1
ATOM 2006 C CA . TYR A 1 257 ? -4.703 -19.150 -34.198 1.00 33.62 255 TYR A CA 1
ATOM 2007 C C . TYR A 1 257 ? -5.637 -18.139 -33.529 1.00 32.99 255 TYR A C 1
ATOM 2008 O O . TYR A 1 257 ? -6.137 -18.394 -32.436 1.00 33.24 255 TYR A O 1
ATOM 2017 N N . LEU A 1 258 ? -5.872 -16.992 -34.179 1.00 34.82 256 LEU A N 1
ATOM 2018 C CA . LEU A 1 258 ? -6.739 -15.966 -33.611 1.00 34.51 256 LEU A CA 1
ATOM 2019 C C . LEU A 1 258 ? -8.193 -16.404 -33.683 1.00 33.61 256 LEU A C 1
ATOM 2020 O O . LEU A 1 258 ? -9.010 -15.926 -32.902 1.00 31.13 256 LEU A O 1
ATOM 2025 N N . GLU A 1 259 ? -8.495 -17.291 -34.642 1.00 36.35 257 GLU A N 1
ATOM 2026 C CA . GLU A 1 259 ? -9.794 -17.926 -34.766 1.00 38.11 257 GLU A CA 1
ATOM 2027 C C . GLU A 1 259 ? -10.075 -18.791 -33.546 1.00 37.33 257 GLU A C 1
ATOM 2028 O O . GLU A 1 259 ? -11.194 -18.797 -33.052 1.00 35.85 257 GLU A O 1
ATOM 2034 N N . LYS A 1 260 ? -9.050 -19.507 -33.064 1.00 35.93 258 LYS A N 1
ATOM 2035 C CA . LYS A 1 260 ? -9.228 -20.500 -32.016 1.00 40.00 258 LYS A CA 1
ATOM 2036 C C . LYS A 1 260 ? -9.629 -19.838 -30.701 1.00 39.16 258 LYS A C 1
ATOM 2037 O O . LYS A 1 260 ? -10.481 -20.356 -29.988 1.00 45.86 258 LYS A O 1
ATOM 2043 N N . VAL A 1 261 ? -8.961 -18.727 -30.361 1.00 32.98 259 VAL A N 1
ATOM 2044 C CA . VAL A 1 261 ? -9.178 -18.054 -29.085 1.00 32.33 259 VAL A CA 1
ATOM 2045 C C . VAL A 1 261 ? -10.365 -17.086 -29.219 1.00 33.24 259 VAL A C 1
ATOM 2046 O O . VAL A 1 261 ? -10.956 -16.989 -30.282 1.00 31.80 259 VAL A O 1
ATOM 2050 N N . VAL A 1 262 ? -10.730 -16.382 -28.137 1.00 33.53 260 VAL A N 1
ATOM 2051 C CA . VAL A 1 262 ? -11.751 -15.343 -28.213 1.00 31.33 260 VAL A CA 1
ATOM 2052 C C . VAL A 1 262 ? -11.052 -14.023 -28.523 1.00 30.69 260 VAL A C 1
ATOM 2053 O O . VAL A 1 262 ? -10.750 -13.225 -27.621 1.00 27.19 260 VAL A O 1
ATOM 2057 N N . ALA A 1 263 ? -10.773 -13.803 -29.809 1.00 29.02 261 ALA A N 1
ATOM 2058 C CA . ALA A 1 263 ? -10.035 -12.620 -30.207 1.00 32.38 261 ALA A CA 1
ATOM 2059 C C . ALA A 1 263 ? -11.039 -11.483 -30.385 1.00 36.08 261 ALA A C 1
ATOM 2060 O O . ALA A 1 263 ? -12.070 -11.685 -31.012 1.00 38.47 261 ALA A O 1
ATOM 2062 N N . LEU A 1 264 ? -10.749 -10.310 -29.810 1.00 34.65 262 LEU A N 1
ATOM 2063 C CA . LEU A 1 264 ? -11.686 -9.198 -29.839 1.00 33.82 262 LEU A CA 1
ATOM 2064 C C . LEU A 1 264 ? -10.985 -8.017 -30.473 1.00 31.06 262 LEU A C 1
ATOM 2065 O O . LEU A 1 264 ? -9.760 -7.961 -30.486 1.00 30.41 262 LEU A O 1
ATOM 2070 N N . GLU A 1 265 ? -11.785 -7.083 -30.990 1.00 32.08 263 GLU A N 1
ATOM 2071 C CA . GLU A 1 265 ? -11.274 -5.754 -31.274 1.00 35.11 263 GLU A CA 1
ATOM 2072 C C . GLU A 1 265 ? -10.963 -5.111 -29.921 1.00 34.17 263 GLU A C 1
ATOM 2073 O O . GLU A 1 265 ? -11.485 -5.550 -28.894 1.00 30.75 263 GLU A O 1
ATOM 2079 N N . PRO A 1 266 ? -10.102 -4.070 -29.856 1.00 39.48 264 PRO A N 1
ATOM 2080 C CA . PRO A 1 266 ? -9.896 -3.317 -28.611 1.00 36.19 264 PRO A CA 1
ATOM 2081 C C . PRO A 1 266 ? -11.192 -2.996 -27.866 1.00 33.93 264 PRO A C 1
ATOM 2082 O O . PRO A 1 266 ? -12.225 -2.758 -28.476 1.00 31.82 264 PRO A O 1
ATOM 2086 N N . VAL A 1 267 ? -11.154 -3.094 -26.529 1.00 33.51 265 VAL A N 1
ATOM 2087 C CA . VAL A 1 267 ? -12.297 -2.736 -25.711 1.00 30.88 265 VAL A CA 1
ATOM 2088 C C . VAL A 1 267 ? -11.986 -1.415 -24.995 1.00 28.13 265 VAL A C 1
ATOM 2089 O O . VAL A 1 267 ? -10.871 -0.893 -25.043 1.00 24.26 265 VAL A O 1
ATOM 2093 N N . GLY A 1 268 ? -12.996 -0.875 -24.321 1.00 29.24 266 GLY A N 1
ATOM 2094 C CA . GLY A 1 268 ? -12.799 0.361 -23.580 1.00 28.39 266 GLY A CA 1
ATOM 2095 C C . GLY A 1 268 ? -11.954 0.109 -22.334 1.00 27.82 266 GLY A C 1
ATOM 2096 O O . GLY A 1 268 ? -11.646 -1.037 -21.990 1.00 24.34 266 GLY A O 1
ATOM 2097 N N . TYR A 1 269 ? -11.599 1.203 -21.659 1.00 25.24 267 TYR A N 1
ATOM 2098 C CA . TYR A 1 269 ? -10.699 1.143 -20.521 1.00 24.61 267 TYR A CA 1
ATOM 2099 C C . TYR A 1 269 ? -11.332 0.387 -19.355 1.00 21.79 267 TYR A C 1
ATOM 2100 O O . TYR A 1 269 ? -10.669 -0.448 -18.756 1.00 19.65 267 TYR A O 1
ATOM 2109 N N . LEU A 1 270 ? -12.611 0.630 -19.046 1.00 21.30 268 LEU A N 1
ATOM 2110 C CA . LEU A 1 270 ? -13.206 -0.021 -17.891 1.00 21.45 268 LEU A CA 1
ATOM 2111 C C . LEU A 1 270 ? -13.520 -1.476 -18.208 1.00 21.17 268 LEU A C 1
ATOM 2112 O O . LEU A 1 270 ? -13.526 -2.300 -17.294 1.00 20.25 268 LEU A O 1
ATOM 2117 N N . ASP A 1 271 ? -13.840 -1.762 -19.474 1.00 21.01 269 ASP A N 1
ATOM 2118 C CA . ASP A 1 271 ? -14.034 -3.146 -19.888 1.00 24.01 269 ASP A CA 1
ATOM 2119 C C . ASP A 1 271 ? -12.713 -3.922 -19.758 1.00 23.97 269 ASP A C 1
ATOM 2120 O O . ASP A 1 271 ? -12.743 -5.083 -19.367 1.00 24.71 269 ASP A O 1
ATOM 2125 N N . MET A 1 272 ? -11.567 -3.290 -20.081 1.00 22.25 270 MET A N 1
ATOM 2126 C CA . MET A 1 272 ? -10.269 -3.932 -19.930 1.00 24.34 270 MET A CA 1
ATOM 2127 C C . MET A 1 272 ? -9.987 -4.175 -18.439 1.00 23.72 270 MET A C 1
ATOM 2128 O O . MET A 1 272 ? -9.530 -5.260 -18.046 1.00 21.28 270 MET A O 1
ATOM 2133 N N . VAL A 1 273 ? -10.288 -3.167 -17.612 1.00 20.09 271 VAL A N 1
ATOM 2134 C CA . VAL A 1 273 ? -10.099 -3.286 -16.185 1.00 19.27 271 VAL A CA 1
ATOM 2135 C C . VAL A 1 273 ? -10.949 -4.461 -15.702 1.00 19.67 271 VAL A C 1
ATOM 2136 O O . VAL A 1 273 ? -10.486 -5.286 -14.921 1.00 20.17 271 VAL A O 1
ATOM 2140 N N . MET A 1 274 ? -12.197 -4.541 -16.173 1.00 18.23 272 MET A N 1
ATOM 2141 C CA . MET A 1 274 ? -13.085 -5.603 -15.728 1.00 19.28 272 MET A CA 1
ATOM 2142 C C . MET A 1 274 ? -12.501 -6.976 -16.082 1.00 18.57 272 MET A C 1
ATOM 2143 O O . MET A 1 274 ? -12.504 -7.877 -15.247 1.00 19.96 272 MET A O 1
ATOM 2148 N N . LEU A 1 275 ? -12.026 -7.129 -17.322 1.00 18.98 273 LEU A N 1
ATOM 2149 C CA . LEU A 1 275 ? -11.410 -8.378 -17.775 1.00 20.17 273 LEU A CA 1
ATOM 2150 C C . LEU A 1 275 ? -10.151 -8.704 -16.969 1.00 21.80 273 LEU A C 1
ATOM 2151 O O . LEU A 1 275 ? -9.937 -9.863 -16.606 1.00 22.05 273 LEU A O 1
ATOM 2156 N N . GLU A 1 276 ? -9.296 -7.705 -16.741 1.00 19.25 274 GLU A N 1
ATOM 2157 C CA . GLU A 1 276 ? -8.063 -7.935 -15.987 1.00 20.50 274 GLU A CA 1
ATOM 2158 C C . GLU A 1 276 ? -8.380 -8.485 -14.599 1.00 21.40 274 GLU A C 1
ATOM 2159 O O . GLU A 1 276 ? -7.898 -9.550 -14.213 1.00 19.68 274 GLU A O 1
ATOM 2165 N N . LYS A 1 277 ? -9.178 -7.734 -13.829 1.00 21.20 275 LYS A N 1
ATOM 2166 C CA . LYS A 1 277 ? -9.406 -8.066 -12.429 1.00 20.98 275 LYS A CA 1
ATOM 2167 C C . LYS A 1 277 ? -10.152 -9.391 -12.238 1.00 20.56 275 LYS A C 1
ATOM 2168 O O . LYS A 1 277 ? -10.017 -10.007 -11.180 1.00 21.17 275 LYS A O 1
ATOM 2174 N N . ASN A 1 278 ? -10.938 -9.819 -13.226 1.00 20.67 276 ASN A N 1
ATOM 2175 C CA . ASN A 1 278 ? -11.723 -11.039 -13.088 1.00 21.14 276 ASN A CA 1
ATOM 2176 C C . ASN A 1 278 ? -11.075 -12.242 -13.778 1.00 22.16 276 ASN A C 1
ATOM 2177 O O . ASN A 1 278 ? -11.663 -13.320 -13.764 1.00 21.09 276 ASN A O 1
ATOM 2182 N N . ALA A 1 279 ? -9.915 -12.045 -14.414 1.00 21.56 277 ALA A N 1
ATOM 2183 C CA . ALA A 1 279 ? -9.215 -13.119 -15.109 1.00 21.10 277 ALA A CA 1
ATOM 2184 C C . ALA A 1 279 ? -8.631 -14.116 -14.108 1.00 21.89 277 ALA A C 1
ATOM 2185 O O . ALA A 1 279 ? -8.354 -13.749 -12.959 1.00 19.59 277 ALA A O 1
ATOM 2187 N N . ARG A 1 280 ? -8.447 -15.374 -14.566 1.00 21.30 278 ARG A N 1
ATOM 2188 C CA . ARG A 1 280 ? -7.746 -16.386 -13.779 1.00 23.53 278 ARG A CA 1
ATOM 2189 C C . ARG A 1 280 ? -6.245 -16.115 -13.847 1.00 20.75 278 ARG A C 1
ATOM 2190 O O . ARG A 1 280 ? -5.522 -16.342 -12.877 1.00 20.96 278 ARG A O 1
ATOM 2198 N N . LEU A 1 281 ? -5.800 -15.605 -15.000 1.00 18.21 279 LEU A N 1
ATOM 2199 C CA . LEU A 1 281 ? -4.406 -15.272 -15.230 1.00 17.69 279 LEU A CA 1
ATOM 2200 C C . LEU A 1 281 ? -4.343 -14.257 -16.365 1.00 17.00 279 LEU A C 1
ATOM 2201 O O . LEU A 1 281 ? -5.184 -14.275 -17.271 1.00 18.37 279 LEU A O 1
ATOM 2206 N N . ILE A 1 282 ? -3.339 -13.376 -16.293 1.00 16.18 280 ILE A N 1
ATOM 2207 C CA . ILE A 1 282 ? -3.051 -12.430 -17.349 1.00 16.48 280 ILE A CA 1
ATOM 2208 C C . ILE A 1 282 ? -1.719 -12.773 -17.994 1.00 15.38 280 ILE A C 1
ATOM 2209 O O . ILE A 1 282 ? -0.727 -12.873 -17.285 1.00 17.13 280 ILE A O 1
ATOM 2214 N N . VAL A 1 283 ? -1.703 -12.846 -19.341 1.00 15.69 281 VAL A N 1
ATOM 2215 C CA . VAL A 1 283 ? -0.495 -12.979 -20.139 1.00 16.67 281 VAL A CA 1
ATOM 2216 C C . VAL A 1 283 ? -0.297 -11.658 -20.862 1.00 15.96 281 VAL A C 1
ATOM 2217 O O . VAL A 1 283 ? -1.229 -11.218 -21.511 1.00 16.63 281 VAL A O 1
ATOM 2221 N N . THR A 1 284 ? 0.871 -11.032 -20.742 1.00 18.01 282 THR A N 1
ATOM 2222 C CA . THR A 1 284 ? 1.068 -9.702 -21.312 1.00 17.88 282 THR A CA 1
ATOM 2223 C C . THR A 1 284 ? 2.543 -9.448 -21.566 1.00 17.23 282 THR A C 1
ATOM 2224 O O . THR A 1 284 ? 3.389 -10.114 -20.957 1.00 18.43 282 THR A O 1
ATOM 2228 N N . ASP A 1 285 ? 2.851 -8.440 -22.403 1.00 17.58 283 ASP A N 1
ATOM 2229 C CA . ASP A 1 285 ? 4.195 -7.882 -22.471 1.00 16.27 283 ASP A CA 1
ATOM 2230 C C . ASP A 1 285 ? 4.210 -6.404 -22.050 1.00 17.83 283 ASP A C 1
ATOM 2231 O O . ASP A 1 285 ? 5.196 -5.720 -22.288 1.00 17.38 283 ASP A O 1
ATOM 2236 N N . SER A 1 286 ? 3.136 -5.907 -21.439 1.00 18.67 284 SER A N 1
ATOM 2237 C CA . SER A 1 286 ? 3.059 -4.510 -21.018 1.00 21.16 284 SER A CA 1
ATOM 2238 C C . SER A 1 286 ? 3.445 -4.356 -19.543 1.00 21.37 284 SER A C 1
ATOM 2239 O O . SER A 1 286 ? 2.922 -5.047 -18.685 1.00 22.82 284 SER A O 1
ATOM 2242 N N . GLY A 1 287 ? 4.344 -3.409 -19.254 1.00 24.25 285 GLY A N 1
ATOM 2243 C CA . GLY A 1 287 ? 4.747 -3.099 -17.892 1.00 23.16 285 GLY A CA 1
ATOM 2244 C C . GLY A 1 287 ? 3.573 -2.632 -17.042 1.00 21.65 285 GLY A C 1
ATOM 2245 O O . GLY A 1 287 ? 3.423 -3.039 -15.886 1.00 22.98 285 GLY A O 1
ATOM 2246 N N . GLY A 1 288 ? 2.702 -1.819 -17.631 1.00 19.49 286 GLY A N 1
ATOM 2247 C CA . GLY A 1 288 ? 1.535 -1.327 -16.924 1.00 19.26 286 GLY A CA 1
ATOM 2248 C C . GLY A 1 288 ? 0.549 -2.431 -16.540 1.00 18.02 286 GLY A C 1
ATOM 2249 O O . GLY A 1 288 ? -0.044 -2.395 -15.452 1.00 18.62 286 GLY A O 1
ATOM 2250 N N . VAL A 1 289 ? 0.338 -3.388 -17.453 1.00 15.88 287 VAL A N 1
ATOM 2251 C CA . VAL A 1 289 ? -0.601 -4.472 -17.206 1.00 16.70 287 VAL A CA 1
ATOM 2252 C C . VAL A 1 289 ? -0.030 -5.379 -16.110 1.00 15.68 287 VAL A C 1
ATOM 2253 O O . VAL A 1 289 ? -0.763 -5.866 -15.254 1.00 15.33 287 VAL A O 1
ATOM 2257 N N . GLN A 1 290 ? 1.282 -5.572 -16.118 1.00 17.26 288 GLN A N 1
ATOM 2258 C CA . GLN A 1 290 ? 1.918 -6.398 -15.107 1.00 18.89 288 GLN A CA 1
ATOM 2259 C C . GLN A 1 290 ? 1.606 -5.846 -13.721 1.00 19.02 288 GLN A C 1
ATOM 2260 O O . GLN A 1 290 ? 1.249 -6.612 -12.828 1.00 18.64 288 GLN A O 1
ATOM 2266 N N . LYS A 1 291 ? 1.670 -4.510 -13.581 1.00 18.94 289 LYS A N 1
ATOM 2267 C CA . LYS A 1 291 ? 1.321 -3.846 -12.325 1.00 20.72 289 LYS A CA 1
ATOM 2268 C C . LYS A 1 291 ? -0.165 -4.029 -11.986 1.00 20.51 289 LYS A C 1
ATOM 2269 O O . LYS A 1 291 ? -0.526 -4.326 -10.836 1.00 17.53 289 LYS A O 1
ATOM 2275 N N . GLU A 1 292 ? -1.053 -3.858 -12.984 1.00 20.19 290 GLU A N 1
ATOM 2276 C CA . GLU A 1 292 ? -2.483 -4.014 -12.740 1.00 20.46 290 GLU A CA 1
ATOM 2277 C C . GLU A 1 292 ? -2.801 -5.434 -12.283 1.00 18.15 290 GLU A C 1
ATOM 2278 O O . GLU A 1 292 ? -3.626 -5.604 -11.389 1.00 17.05 290 GLU A O 1
ATOM 2284 N N . ALA A 1 293 ? -2.153 -6.437 -12.902 1.00 16.66 291 ALA A N 1
ATOM 2285 C CA . ALA A 1 293 ? -2.342 -7.826 -12.480 1.00 15.47 291 ALA A CA 1
ATOM 2286 C C . ALA A 1 293 ? -2.060 -7.945 -10.988 1.00 14.83 291 ALA A C 1
ATOM 2287 O O . ALA A 1 293 ? -2.849 -8.510 -10.232 1.00 16.03 291 ALA A O 1
ATOM 2289 N N . TYR A 1 294 ? -0.925 -7.383 -10.577 1.00 16.30 292 TYR A N 1
ATOM 2290 C CA . TYR A 1 294 ? -0.531 -7.427 -9.176 1.00 17.22 292 TYR A CA 1
ATOM 2291 C C . TYR A 1 294 ? -1.551 -6.692 -8.302 1.00 16.55 292 TYR A C 1
ATOM 2292 O O . TYR A 1 294 ? -1.981 -7.188 -7.266 1.00 18.57 292 TYR A O 1
ATOM 2301 N N . PHE A 1 295 ? -1.951 -5.498 -8.712 1.00 18.57 293 PHE A N 1
ATOM 2302 C CA . PHE A 1 295 ? -2.933 -4.754 -7.944 1.00 18.74 293 PHE A CA 1
ATOM 2303 C C . PHE A 1 295 ? -4.207 -5.564 -7.736 1.00 18.69 293 PHE A C 1
ATOM 2304 O O . PHE A 1 295 ? -4.796 -5.468 -6.668 1.00 20.40 293 PHE A O 1
ATOM 2312 N N . TYR A 1 296 ? -4.637 -6.342 -8.740 1.00 16.47 294 TYR A N 1
ATOM 2313 C CA . TYR A 1 296 ? -5.890 -7.075 -8.647 1.00 16.81 294 TYR A CA 1
ATOM 2314 C C . TYR A 1 296 ? -5.680 -8.504 -8.117 1.00 18.08 294 TYR A C 1
ATOM 2315 O O . TYR A 1 296 ? -6.630 -9.267 -8.043 1.00 20.07 294 TYR A O 1
ATOM 2324 N N . ARG A 1 297 ? -4.444 -8.852 -7.748 1.00 20.01 295 ARG A N 1
ATOM 2325 C CA . ARG A 1 297 ? -4.085 -10.173 -7.222 1.00 19.85 295 ARG A CA 1
ATOM 2326 C C . ARG A 1 297 ? -4.450 -11.295 -8.204 1.00 19.70 295 ARG A C 1
ATOM 2327 O O . ARG A 1 297 ? -4.922 -12.379 -7.820 1.00 18.80 295 ARG A O 1
ATOM 2335 N N . VAL A 1 298 ? -4.150 -11.046 -9.483 1.00 20.09 296 VAL A N 1
ATOM 2336 C CA . VAL A 1 298 ? -4.252 -12.023 -10.564 1.00 19.03 296 VAL A CA 1
ATOM 2337 C C . VAL A 1 298 ? -2.841 -12.414 -10.989 1.00 19.50 296 VAL A C 1
ATOM 2338 O O . VAL A 1 298 ? -2.034 -11.563 -11.373 1.00 20.37 296 VAL A O 1
ATOM 2342 N N . PRO A 1 299 ? -2.500 -13.717 -10.972 1.00 19.50 297 PRO A N 1
ATOM 2343 C CA . PRO A 1 299 ? -1.204 -14.150 -11.472 1.00 19.50 297 PRO A CA 1
ATOM 2344 C C . PRO A 1 299 ? -0.989 -13.632 -12.884 1.00 18.45 297 PRO A C 1
ATOM 2345 O O . PRO A 1 299 ? -1.918 -13.586 -13.681 1.00 18.83 297 PRO A O 1
ATOM 2349 N N . CYS A 1 300 ? 0.272 -13.332 -13.163 1.00 16.88 298 CYS A N 1
ATOM 2350 C CA . CYS A 1 300 ? 0.695 -12.732 -14.406 1.00 18.08 298 CYS A CA 1
ATOM 2351 C C . CYS A 1 300 ? 1.829 -13.562 -15.000 1.00 16.88 298 CYS A C 1
ATOM 2352 O O . CYS A 1 300 ? 2.691 -14.075 -14.278 1.00 16.99 298 CYS A O 1
ATOM 2355 N N . VAL A 1 301 ? 1.772 -13.751 -16.327 1.00 17.15 299 VAL A N 1
ATOM 2356 C CA . VAL A 1 301 ? 2.889 -14.301 -17.075 1.00 16.37 299 VAL A CA 1
ATOM 2357 C C . VAL A 1 301 ? 3.289 -13.257 -18.112 1.00 16.43 299 VAL A C 1
ATOM 2358 O O . VAL A 1 301 ? 2.451 -12.832 -18.891 1.00 18.17 299 VAL A O 1
ATOM 2362 N N . THR A 1 302 ? 4.556 -12.855 -18.090 1.00 17.83 300 THR A N 1
ATOM 2363 C CA . THR A 1 302 ? 5.107 -11.812 -18.939 1.00 17.73 300 THR A CA 1
ATOM 2364 C C . THR A 1 302 ? 5.948 -12.448 -20.055 1.00 20.09 300 THR A C 1
ATOM 2365 O O . THR A 1 302 ? 6.969 -13.102 -19.789 1.00 19.90 300 THR A O 1
ATOM 2369 N N . VAL A 1 303 ? 5.531 -12.200 -21.310 1.00 20.73 301 VAL A N 1
ATOM 2370 C CA . VAL A 1 303 ? 6.180 -12.806 -22.470 1.00 22.59 301 VAL A CA 1
ATOM 2371 C C . VAL A 1 303 ? 7.227 -11.839 -23.019 1.00 24.93 301 VAL A C 1
ATOM 2372 O O . VAL A 1 303 ? 7.001 -11.163 -24.022 1.00 24.54 301 VAL A O 1
ATOM 2376 N N . ARG A 1 304 ? 8.354 -11.808 -22.297 1.00 25.08 302 ARG A N 1
ATOM 2377 C CA . ARG A 1 304 ? 9.524 -11.000 -22.588 1.00 29.99 302 ARG A CA 1
ATOM 2378 C C . ARG A 1 304 ? 10.705 -11.644 -21.876 1.00 32.61 302 ARG A C 1
ATOM 2379 O O . ARG A 1 304 ? 10.502 -12.478 -21.002 1.00 30.74 302 ARG A O 1
ATOM 2387 N N . GLU A 1 305 ? 11.924 -11.214 -22.212 1.00 35.44 303 GLU A N 1
ATOM 2388 C CA . GLU A 1 305 ? 13.118 -11.685 -21.520 1.00 42.12 303 GLU A CA 1
ATOM 2389 C C . GLU A 1 305 ? 13.415 -10.832 -20.285 1.00 41.70 303 GLU A C 1
ATOM 2390 O O . GLU A 1 305 ? 14.288 -11.168 -19.479 1.00 35.94 303 GLU A O 1
ATOM 2396 N N . GLU A 1 306 ? 12.668 -9.737 -20.115 1.00 38.60 304 GLU A N 1
ATOM 2397 C CA . GLU A 1 306 ? 12.873 -8.870 -18.969 1.00 37.52 304 GLU A CA 1
ATOM 2398 C C . GLU A 1 306 ? 11.619 -8.052 -18.707 1.00 29.71 304 GLU A C 1
ATOM 2399 O O . GLU A 1 306 ? 10.794 -7.853 -19.593 1.00 30.62 304 GLU A O 1
ATOM 2405 N N . THR A 1 307 ? 11.525 -7.572 -17.469 1.00 25.59 305 THR A N 1
ATOM 2406 C CA . THR A 1 307 ? 10.544 -6.610 -17.020 1.00 25.40 305 THR A CA 1
ATOM 2407 C C . THR A 1 307 ? 11.366 -5.602 -16.228 1.00 30.93 305 THR A C 1
ATOM 2408 O O . THR A 1 307 ? 12.396 -6.011 -15.692 1.00 30.29 305 THR A O 1
ATOM 2412 N N . GLU A 1 308 ? 10.956 -4.341 -16.089 1.00 38.27 306 GLU A N 1
ATOM 2413 C CA . GLU A 1 308 ? 11.665 -3.530 -15.102 1.00 48.14 306 GLU A CA 1
ATOM 2414 C C . GLU A 1 308 ? 11.231 -3.903 -13.676 1.00 47.18 306 GLU A C 1
ATOM 2415 O O . GLU A 1 308 ? 12.044 -3.785 -12.738 1.00 45.92 306 GLU A O 1
ATOM 2421 N N . TRP A 1 309 ? 9.981 -4.389 -13.520 1.00 38.66 307 TRP A N 1
ATOM 2422 C CA . TRP A 1 309 ? 9.364 -4.530 -12.201 1.00 35.39 307 TRP A CA 1
ATOM 2423 C C . TRP A 1 309 ? 9.752 -5.864 -11.565 1.00 28.02 307 TRP A C 1
ATOM 2424 O O . TRP A 1 309 ? 8.902 -6.732 -11.354 1.00 26.83 307 TRP A O 1
ATOM 2435 N N . VAL A 1 310 ? 11.032 -5.971 -11.203 1.00 25.02 308 VAL A N 1
ATOM 2436 C CA A VAL A 1 310 ? 11.648 -7.189 -10.695 0.50 25.54 308 VAL A CA 1
ATOM 2437 C CA B VAL A 1 310 ? 11.611 -7.218 -10.727 0.50 26.28 308 VAL A CA 1
ATOM 2438 C C . VAL A 1 310 ? 10.988 -7.604 -9.384 1.00 24.72 308 VAL A C 1
ATOM 2439 O O . VAL A 1 310 ? 10.893 -8.779 -9.073 1.00 22.38 308 VAL A O 1
ATOM 2446 N N . GLU A 1 311 ? 10.513 -6.622 -8.613 1.00 22.64 309 GLU A N 1
ATOM 2447 C CA . GLU A 1 311 ? 9.872 -6.919 -7.347 1.00 22.92 309 GLU A CA 1
ATOM 2448 C C . GLU A 1 311 ? 8.653 -7.838 -7.535 1.00 22.42 309 GLU A C 1
ATOM 2449 O O . GLU A 1 311 ? 8.351 -8.652 -6.660 1.00 20.73 309 GLU A O 1
ATOM 2455 N N . LEU A 1 312 ? 7.975 -7.771 -8.697 1.00 20.58 310 LEU A N 1
ATOM 2456 C CA . LEU A 1 312 ? 6.828 -8.622 -8.969 1.00 20.23 310 LEU A CA 1
ATOM 2457 C C . LEU A 1 312 ? 7.268 -10.072 -9.181 1.00 19.73 310 LEU A C 1
ATOM 2458 O O . LEU A 1 312 ? 6.526 -10.980 -8.834 1.00 17.17 310 LEU A O 1
ATOM 2463 N N . LEU A 1 313 ? 8.422 -10.256 -9.834 1.00 18.05 311 LEU A N 1
ATOM 2464 C CA . LEU A 1 313 ? 9.062 -11.550 -9.998 1.00 19.93 311 LEU A CA 1
ATOM 2465 C C . LEU A 1 313 ? 9.402 -12.133 -8.625 1.00 19.20 311 LEU A C 1
ATOM 2466 O O . LEU A 1 313 ? 9.025 -13.256 -8.322 1.00 21.00 311 LEU A O 1
ATOM 2471 N N . LYS A 1 314 ? 10.050 -11.338 -7.776 1.00 20.50 312 LYS A N 1
ATOM 2472 C CA . LYS A 1 314 ? 10.544 -11.808 -6.492 1.00 21.46 312 LYS A CA 1
ATOM 2473 C C . LYS A 1 314 ? 9.406 -12.086 -5.509 1.00 22.67 312 LYS A C 1
ATOM 2474 O O . LYS A 1 314 ? 9.573 -12.941 -4.655 1.00 20.08 312 LYS A O 1
ATOM 2480 N N . ALA A 1 315 ? 8.228 -11.453 -5.678 1.00 23.45 313 ALA A N 1
ATOM 2481 C CA . ALA A 1 315 ? 7.063 -11.760 -4.846 1.00 22.12 313 ALA A CA 1
ATOM 2482 C C . ALA A 1 315 ? 6.174 -12.815 -5.490 1.00 21.07 313 ALA A C 1
ATOM 2483 O O . ALA A 1 315 ? 5.107 -13.133 -4.950 1.00 21.17 313 ALA A O 1
ATOM 2485 N N . GLU A 1 316 ? 6.568 -13.274 -6.689 1.00 18.94 314 GLU A N 1
ATOM 2486 C CA . GLU A 1 316 ? 6.006 -14.438 -7.364 1.00 19.34 314 GLU A CA 1
ATOM 2487 C C . GLU A 1 316 ? 4.592 -14.165 -7.863 1.00 16.43 314 GLU A C 1
ATOM 2488 O O . GLU A 1 316 ? 3.853 -15.107 -8.116 1.00 17.33 314 GLU A O 1
ATOM 2494 N N . TRP A 1 317 ? 4.265 -12.882 -8.067 1.00 16.59 315 TRP A N 1
ATOM 2495 C CA . TRP A 1 317 ? 2.998 -12.469 -8.664 1.00 16.17 315 TRP A CA 1
ATOM 2496 C C . TRP A 1 317 ? 3.098 -12.488 -10.183 1.00 16.02 315 TRP A C 1
ATOM 2497 O O . TRP A 1 317 ? 2.075 -12.549 -10.851 1.00 14.49 315 TRP A O 1
ATOM 2508 N N . ASN A 1 318 ? 4.332 -12.389 -10.678 1.00 16.68 316 ASN A N 1
ATOM 2509 C CA . ASN A 1 318 ? 4.649 -12.347 -12.098 1.00 18.43 316 ASN A CA 1
ATOM 2510 C C . ASN A 1 318 ? 5.764 -13.357 -12.343 1.00 20.87 316 ASN A C 1
ATOM 2511 O O . ASN A 1 318 ? 6.543 -13.684 -11.435 1.00 21.09 316 ASN A O 1
ATOM 2516 N N . TYR A 1 319 ? 5.881 -13.742 -13.610 1.00 22.16 317 TYR A N 1
ATOM 2517 C CA . TYR A 1 319 ? 6.773 -14.796 -14.052 1.00 21.61 317 TYR A CA 1
ATOM 2518 C C . TYR A 1 319 ? 7.148 -14.527 -15.501 1.00 19.47 317 TYR A C 1
ATOM 2519 O O . TYR A 1 319 ? 6.255 -14.404 -16.329 1.00 18.39 317 TYR A O 1
ATOM 2528 N N . LEU A 1 320 ? 8.455 -14.449 -15.771 1.00 20.58 318 LEU A N 1
ATOM 2529 C CA . LEU A 1 320 ? 8.987 -14.296 -17.113 1.00 22.75 318 LEU A CA 1
ATOM 2530 C C . LEU A 1 320 ? 8.942 -15.618 -17.872 1.00 23.84 318 LEU A C 1
ATOM 2531 O O . LEU A 1 320 ? 9.477 -16.624 -17.427 1.00 26.37 318 LEU A O 1
ATOM 2536 N N . ALA A 1 321 ? 8.318 -15.567 -19.041 1.00 23.71 319 ALA A N 1
ATOM 2537 C CA . ALA A 1 321 ? 8.296 -16.668 -19.989 1.00 21.48 319 ALA A CA 1
ATOM 2538 C C . ALA A 1 321 ? 8.565 -16.109 -21.382 1.00 20.44 319 ALA A C 1
ATOM 2539 O O . ALA A 1 321 ? 7.645 -15.746 -22.098 1.00 22.02 319 ALA A O 1
ATOM 2541 N N . ALA A 1 322 ? 9.834 -15.937 -21.731 1.00 19.82 320 ALA A N 1
ATOM 2542 C CA . ALA A 1 322 ? 10.123 -15.322 -23.018 1.00 24.31 320 ALA A CA 1
ATOM 2543 C C . ALA A 1 322 ? 9.595 -16.254 -24.103 1.00 24.35 320 ALA A C 1
ATOM 2544 O O . ALA A 1 322 ? 9.665 -17.474 -23.947 1.00 24.17 320 ALA A O 1
ATOM 2546 N N . PRO A 1 323 ? 8.982 -15.741 -25.189 1.00 26.61 321 PRO A N 1
ATOM 2547 C CA . PRO A 1 323 ? 8.290 -16.624 -26.131 1.00 27.16 321 PRO A CA 1
ATOM 2548 C C . PRO A 1 323 ? 9.212 -17.350 -27.114 1.00 27.63 321 PRO A C 1
ATOM 2549 O O . PRO A 1 323 ? 9.283 -16.976 -28.275 1.00 28.34 321 PRO A O 1
ATOM 2553 N N . GLN A 1 324 ? 9.869 -18.418 -26.647 1.00 26.52 322 GLN A N 1
ATOM 2554 C CA . GLN A 1 324 ? 10.769 -19.227 -27.460 1.00 28.27 322 GLN A CA 1
ATOM 2555 C C . GLN A 1 324 ? 10.193 -20.622 -27.723 1.00 27.20 322 GLN A C 1
ATOM 2556 O O . GLN A 1 324 ? 10.708 -21.326 -28.590 1.00 25.08 322 GLN A O 1
ATOM 2562 N N . ASN A 1 325 ? 9.135 -21.027 -27.004 1.00 21.79 323 ASN A N 1
ATOM 2563 C CA . ASN A 1 325 ? 8.708 -22.422 -27.020 1.00 21.23 323 ASN A CA 1
ATOM 2564 C C . ASN A 1 325 ? 7.229 -22.488 -26.682 1.00 18.53 323 ASN A C 1
ATOM 2565 O O . ASN A 1 325 ? 6.852 -22.243 -25.538 1.00 20.49 323 ASN A O 1
ATOM 2570 N N . ALA A 1 326 ? 6.408 -22.831 -27.677 1.00 18.66 324 ALA A N 1
ATOM 2571 C CA . ALA A 1 326 ? 4.964 -22.733 -27.534 1.00 19.01 324 ALA A CA 1
ATOM 2572 C C . ALA A 1 326 ? 4.458 -23.759 -26.521 1.00 21.00 324 ALA A C 1
ATOM 2573 O O . ALA A 1 326 ? 3.576 -23.452 -25.715 1.00 19.26 324 ALA A O 1
ATOM 2575 N N . LYS A 1 327 ? 5.002 -24.989 -26.573 1.00 21.39 325 LYS A N 1
ATOM 2576 C CA . LYS A 1 327 ? 4.589 -26.026 -25.648 1.00 20.74 325 LYS A CA 1
ATOM 2577 C C . LYS A 1 327 ? 4.835 -25.544 -24.222 1.00 19.90 325 LYS A C 1
ATOM 2578 O O . LYS A 1 327 ? 3.953 -25.597 -23.376 1.00 22.49 325 LYS A O 1
ATOM 2584 N N . ASP A 1 328 ? 6.052 -25.096 -23.953 1.00 19.90 326 ASP A N 1
ATOM 2585 C CA . ASP A 1 328 ? 6.407 -24.668 -22.608 1.00 21.59 326 ASP A CA 1
ATOM 2586 C C . ASP A 1 328 ? 5.650 -23.401 -22.203 1.00 21.05 326 ASP A C 1
ATOM 2587 O O . ASP A 1 328 ? 5.325 -23.268 -21.034 1.00 19.87 326 ASP A O 1
ATOM 2592 N N . LEU A 1 329 ? 5.408 -22.453 -23.123 1.00 20.75 327 LEU A N 1
ATOM 2593 C CA . LEU A 1 329 ? 4.639 -21.272 -22.748 1.00 21.17 327 LEU A CA 1
ATOM 2594 C C . LEU A 1 329 ? 3.215 -21.689 -22.358 1.00 20.22 327 LEU A C 1
ATOM 2595 O O . LEU A 1 329 ? 2.710 -21.240 -21.329 1.00 20.75 327 LEU A O 1
ATOM 2600 N N . ALA A 1 330 ? 2.591 -22.598 -23.120 1.00 18.27 328 ALA A N 1
ATOM 2601 C CA . ALA A 1 330 ? 1.227 -23.023 -22.812 1.00 18.14 328 ALA A CA 1
ATOM 2602 C C . ALA A 1 330 ? 1.193 -23.685 -21.439 1.00 18.39 328 ALA A C 1
ATOM 2603 O O . ALA A 1 330 ? 0.311 -23.378 -20.629 1.00 17.22 328 ALA A O 1
ATOM 2605 N N . LEU A 1 331 ? 2.202 -24.514 -21.130 1.00 19.73 329 LEU A N 1
ATOM 2606 C CA . LEU A 1 331 ? 2.249 -25.189 -19.833 1.00 20.05 329 LEU A CA 1
ATOM 2607 C C . LEU A 1 331 ? 2.428 -24.214 -18.658 1.00 20.84 329 LEU A C 1
ATOM 2608 O O . LEU A 1 331 ? 1.834 -24.385 -17.581 1.00 18.80 329 LEU A O 1
ATOM 2613 N N . THR A 1 332 ? 3.318 -23.245 -18.835 1.00 19.07 330 THR A N 1
ATOM 2614 C CA . THR A 1 332 ? 3.574 -22.216 -17.846 1.00 18.70 330 THR A CA 1
ATOM 2615 C C . THR A 1 332 ? 2.289 -21.472 -17.506 1.00 19.23 330 THR A C 1
ATOM 2616 O O . THR A 1 332 ? 1.992 -21.243 -16.340 1.00 18.87 330 THR A O 1
ATOM 2620 N N . ILE A 1 333 ? 1.530 -21.077 -18.523 1.00 19.47 331 ILE A N 1
ATOM 2621 C CA . ILE A 1 333 ? 0.249 -20.419 -18.305 1.00 21.49 331 ILE A CA 1
ATOM 2622 C C . ILE A 1 333 ? -0.684 -21.328 -17.508 1.00 25.08 331 ILE A C 1
ATOM 2623 O O . ILE A 1 333 ? -1.312 -20.874 -16.546 1.00 24.41 331 ILE A O 1
ATOM 2628 N N . LEU A 1 334 ? -0.789 -22.611 -17.924 1.00 23.55 332 LEU A N 1
ATOM 2629 C CA . LEU A 1 334 ? -1.766 -23.504 -17.316 1.00 25.26 332 LEU A CA 1
ATOM 2630 C C . LEU A 1 334 ? -1.393 -23.755 -15.864 1.00 22.27 332 LEU A C 1
ATOM 2631 O O . LEU A 1 334 ? -2.277 -23.886 -15.022 1.00 23.93 332 LEU A O 1
ATOM 2636 N N . HIS A 1 335 ? -0.092 -23.816 -15.598 1.00 22.44 333 HIS A N 1
ATOM 2637 C CA . HIS A 1 335 ? 0.406 -24.108 -14.272 1.00 23.00 333 HIS A CA 1
ATOM 2638 C C . HIS A 1 335 ? 0.250 -22.855 -13.403 1.00 27.69 333 HIS A C 1
ATOM 2639 O O . HIS A 1 335 ? -0.381 -22.910 -12.342 1.00 29.39 333 HIS A O 1
ATOM 2646 N N . ARG A 1 336 ? 0.755 -21.706 -13.885 1.00 24.83 334 ARG A N 1
ATOM 2647 C CA . ARG A 1 336 ? 0.725 -20.483 -13.091 1.00 22.82 334 ARG A CA 1
ATOM 2648 C C . ARG A 1 336 ? -0.706 -20.002 -12.822 1.00 19.02 334 ARG A C 1
ATOM 2649 O O . ARG A 1 336 ? -0.924 -19.254 -11.872 1.00 19.03 334 ARG A O 1
ATOM 2657 N N . MET A 1 337 ? -1.706 -20.390 -13.613 1.00 20.37 335 MET A N 1
ATOM 2658 C CA . MET A 1 337 ? -3.039 -19.858 -13.373 1.00 23.37 335 MET A CA 1
ATOM 2659 C C . MET A 1 337 ? -3.616 -20.402 -12.063 1.00 26.88 335 MET A C 1
ATOM 2660 O O . MET A 1 337 ? -4.614 -19.871 -11.585 1.00 28.22 335 MET A O 1
ATOM 2665 N N . ARG A 1 338 ? -2.981 -21.424 -11.477 1.00 28.94 336 ARG A N 1
ATOM 2666 C CA . ARG A 1 338 ? -3.360 -21.926 -10.169 1.00 32.29 336 ARG A CA 1
ATOM 2667 C C . ARG A 1 338 ? -2.304 -21.552 -9.135 1.00 31.80 336 ARG A C 1
ATOM 2668 O O . ARG A 1 338 ? -2.203 -22.245 -8.127 1.00 37.44 336 ARG A O 1
ATOM 2676 N N . THR A 1 339 ? -1.524 -20.482 -9.366 1.00 26.40 337 THR A N 1
ATOM 2677 C CA . THR A 1 339 ? -0.587 -19.996 -8.361 1.00 25.30 337 THR A CA 1
ATOM 2678 C C . THR A 1 339 ? -1.040 -18.646 -7.826 1.00 24.84 337 THR A C 1
ATOM 2679 O O . THR A 1 339 ? -1.960 -18.038 -8.373 1.00 22.29 337 THR A O 1
ATOM 2683 N N . LYS A 1 340 ? -0.392 -18.247 -6.730 1.00 22.18 338 LYS A N 1
ATOM 2684 C CA . LYS A 1 340 ? -0.516 -16.929 -6.144 1.00 26.53 338 LYS A CA 1
ATOM 2685 C C . LYS A 1 340 ? 0.870 -16.486 -5.713 1.00 24.24 338 LYS A C 1
ATOM 2686 O O . LYS A 1 340 ? 1.774 -17.299 -5.517 1.00 23.97 338 LYS A O 1
ATOM 2692 N N . GLY A 1 341 ? 1.022 -15.173 -5.579 1.00 21.37 339 GLY A N 1
ATOM 2693 C CA . GLY A 1 341 ? 2.262 -14.617 -5.088 1.00 20.26 339 GLY A CA 1
ATOM 2694 C C . GLY A 1 341 ? 2.238 -14.472 -3.576 1.00 20.34 339 GLY A C 1
ATOM 2695 O O . GLY A 1 341 ? 1.307 -14.903 -2.906 1.00 19.54 339 GLY A O 1
ATOM 2696 N N . VAL A 1 342 ? 3.289 -13.830 -3.073 1.00 20.75 340 VAL A N 1
ATOM 2697 C CA . VAL A 1 342 ? 3.431 -13.577 -1.660 1.00 21.76 340 VAL A CA 1
ATOM 2698 C C . VAL A 1 342 ? 2.458 -12.467 -1.314 1.00 22.53 340 VAL A C 1
ATOM 2699 O O . VAL A 1 342 ? 2.342 -11.496 -2.076 1.00 19.49 340 VAL A O 1
ATOM 2703 N N . GLU A 1 343 ? 1.772 -12.616 -0.176 1.00 24.69 341 GLU A N 1
ATOM 2704 C CA . GLU A 1 343 ? 0.794 -11.626 0.247 1.00 27.03 341 GLU A CA 1
ATOM 2705 C C . GLU A 1 343 ? 1.543 -10.481 0.911 1.00 24.05 341 GLU A C 1
ATOM 2706 O O . GLU A 1 343 ? 1.911 -10.512 2.080 1.00 23.27 341 GLU A O 1
ATOM 2712 N N . ILE A 1 344 ? 1.840 -9.467 0.105 1.00 25.02 342 ILE A N 1
ATOM 2713 C CA . ILE A 1 344 ? 2.653 -8.350 0.547 1.00 24.09 342 ILE A CA 1
ATOM 2714 C C . ILE A 1 344 ? 2.223 -7.134 -0.276 1.00 23.93 342 ILE A C 1
ATOM 2715 O O . ILE A 1 344 ? 1.902 -7.286 -1.452 1.00 22.00 342 ILE A O 1
ATOM 2720 N N . ASP A 1 345 ? 2.241 -5.943 0.330 1.00 22.56 343 ASP A N 1
ATOM 2721 C CA . ASP A 1 345 ? 1.997 -4.709 -0.406 1.00 24.86 343 ASP A CA 1
ATOM 2722 C C . ASP A 1 345 ? 3.315 -4.118 -0.887 1.00 21.62 343 ASP A C 1
ATOM 2723 O O . ASP A 1 345 ? 4.131 -3.728 -0.063 1.00 22.09 343 ASP A O 1
ATOM 2728 N N . LEU A 1 346 ? 3.519 -4.041 -2.217 1.00 19.68 344 LEU A N 1
ATOM 2729 C CA . LEU A 1 346 ? 4.782 -3.557 -2.779 1.00 20.20 344 LEU A CA 1
ATOM 2730 C C . LEU A 1 346 ? 4.771 -2.046 -3.024 1.00 19.81 344 LEU A C 1
ATOM 2731 O O . LEU A 1 346 ? 5.838 -1.433 -3.079 1.00 18.54 344 LEU A O 1
ATOM 2736 N N . TYR A 1 347 ? 3.585 -1.494 -3.273 1.00 18.41 345 TYR A N 1
ATOM 2737 C CA . TYR A 1 347 ? 3.454 -0.167 -3.838 1.00 19.22 345 TYR A CA 1
ATOM 2738 C C . TYR A 1 347 ? 2.484 0.673 -3.003 1.00 21.64 345 TYR A C 1
ATOM 2739 O O . TYR A 1 347 ? 1.758 1.507 -3.551 1.00 19.80 345 TYR A O 1
ATOM 2748 N N . GLY A 1 348 ? 2.470 0.442 -1.681 1.00 19.32 346 GLY A N 1
ATOM 2749 C CA . GLY A 1 348 ? 1.615 1.201 -0.787 1.00 21.19 346 GLY A CA 1
ATOM 2750 C C . GLY A 1 348 ? 0.246 0.561 -0.586 1.00 21.83 346 GLY A C 1
ATOM 2751 O O . GLY A 1 348 ? 0.043 -0.589 -0.927 1.00 20.88 346 GLY A O 1
ATOM 2752 N N . ASP A 1 349 ? -0.678 1.331 0.004 1.00 22.04 347 ASP A N 1
ATOM 2753 C CA . ASP A 1 349 ? -1.912 0.774 0.536 1.00 22.60 347 ASP A CA 1
ATOM 2754 C C . ASP A 1 349 ? -3.103 1.196 -0.319 1.00 23.13 347 ASP A C 1
ATOM 2755 O O . ASP A 1 349 ? -4.237 0.966 0.069 1.00 24.27 347 ASP A O 1
ATOM 2760 N N . GLY A 1 350 ? -2.857 1.906 -1.426 1.00 19.75 348 GLY A N 1
ATOM 2761 C CA . GLY A 1 350 ? -3.943 2.386 -2.260 1.00 19.06 348 GLY A CA 1
ATOM 2762 C C . GLY A 1 350 ? -4.449 3.769 -1.859 1.00 19.49 348 GLY A C 1
ATOM 2763 O O . GLY A 1 350 ? -5.440 4.232 -2.416 1.00 18.07 348 GLY A O 1
ATOM 2764 N N . ARG A 1 351 ? -3.749 4.419 -0.920 1.00 19.51 349 ARG A N 1
ATOM 2765 C CA . ARG A 1 351 ? -4.071 5.763 -0.462 1.00 21.29 349 ARG A CA 1
ATOM 2766 C C . ARG A 1 351 ? -2.817 6.645 -0.521 1.00 18.88 349 ARG A C 1
ATOM 2767 O O . ARG A 1 351 ? -2.632 7.562 0.273 1.00 18.34 349 ARG A O 1
ATOM 2775 N N . ALA A 1 352 ? -1.951 6.376 -1.496 1.00 16.81 350 ALA A N 1
ATOM 2776 C CA . ALA A 1 352 ? -0.831 7.259 -1.795 1.00 15.86 350 ALA A CA 1
ATOM 2777 C C . ALA A 1 352 ? -1.302 8.702 -2.023 1.00 16.99 350 ALA A C 1
ATOM 2778 O O . ALA A 1 352 ? -0.662 9.649 -1.563 1.00 20.24 350 ALA A O 1
ATOM 2780 N N . SER A 1 353 ? -2.443 8.895 -2.694 1.00 16.35 351 SER A N 1
ATOM 2781 C CA . SER A 1 353 ? -2.942 10.231 -2.997 1.00 17.17 351 SER A CA 1
ATOM 2782 C C . SER A 1 353 ? -3.219 11.045 -1.729 1.00 18.19 351 SER A C 1
ATOM 2783 O O . SER A 1 353 ? -2.941 12.237 -1.674 1.00 18.25 351 SER A O 1
ATOM 2786 N N . GLN A 1 354 ? -3.855 10.412 -0.744 1.00 22.13 352 GLN A N 1
ATOM 2787 C CA . GLN A 1 354 ? -4.124 11.055 0.536 1.00 23.34 352 GLN A CA 1
ATOM 2788 C C . GLN A 1 354 ? -2.820 11.461 1.211 1.00 22.53 352 GLN A C 1
ATOM 2789 O O . GLN A 1 354 ? -2.770 12.500 1.862 1.00 24.17 352 GLN A O 1
ATOM 2795 N N . LYS A 1 355 ? -1.796 10.602 1.150 1.00 22.21 353 LYS A N 1
ATOM 2796 C CA . LYS A 1 355 ? -0.531 10.897 1.812 1.00 21.21 353 LYS A CA 1
ATOM 2797 C C . LYS A 1 355 ? 0.179 12.062 1.122 1.00 21.37 353 LYS A C 1
ATOM 2798 O O . LYS A 1 355 ? 0.758 12.900 1.798 1.00 19.02 353 LYS A O 1
ATOM 2804 N N . ILE A 1 356 ? 0.152 12.115 -0.215 1.00 18.21 354 ILE A N 1
ATOM 2805 C CA . ILE A 1 356 ? 0.710 13.251 -0.933 1.00 19.51 354 ILE A CA 1
ATOM 2806 C C . ILE A 1 356 ? -0.022 14.538 -0.529 1.00 21.61 354 ILE A C 1
ATOM 2807 O O . ILE A 1 356 ? 0.591 15.557 -0.229 1.00 20.67 354 ILE A O 1
ATOM 2812 N N . SER A 1 357 ? -1.353 14.497 -0.584 1.00 22.09 355 SER A N 1
ATOM 2813 C CA . SER A 1 357 ? -2.184 15.650 -0.297 1.00 24.05 355 SER A CA 1
ATOM 2814 C C . SER A 1 357 ? -1.905 16.150 1.117 1.00 25.70 355 SER A C 1
ATOM 2815 O O . SER A 1 357 ? -1.657 17.340 1.328 1.00 29.50 355 SER A O 1
ATOM 2818 N N . ASP A 1 358 ? -1.886 15.232 2.084 1.00 26.42 356 ASP A N 1
ATOM 2819 C CA . ASP A 1 358 ? -1.605 15.607 3.460 1.00 28.18 356 ASP A CA 1
ATOM 2820 C C . ASP A 1 358 ? -0.240 16.302 3.551 1.00 29.95 356 ASP A C 1
ATOM 2821 O O . ASP A 1 358 ? -0.148 17.296 4.247 1.00 30.87 356 ASP A O 1
ATOM 2826 N N . PHE A 1 359 ? 0.813 15.814 2.873 1.00 31.05 357 PHE A N 1
ATOM 2827 C CA . PHE A 1 359 ? 2.137 16.423 2.998 1.00 33.92 357 PHE A CA 1
ATOM 2828 C C . PHE A 1 359 ? 2.132 17.814 2.369 1.00 36.71 357 PHE A C 1
ATOM 2829 O O . PHE A 1 359 ? 2.699 18.736 2.939 1.00 42.51 357 PHE A O 1
ATOM 2837 N N . LEU A 1 360 ? 1.480 17.975 1.210 1.00 36.83 358 LEU A N 1
ATOM 2838 C CA . LEU A 1 360 ? 1.455 19.254 0.507 1.00 36.05 358 LEU A CA 1
ATOM 2839 C C . LEU A 1 360 ? 0.677 20.314 1.281 1.00 43.47 358 LEU A C 1
ATOM 2840 O O . LEU A 1 360 ? 1.086 21.473 1.302 1.00 47.24 358 LEU A O 1
ATOM 2845 N N . ARG A 1 361 ? -0.460 19.921 1.872 1.00 44.43 359 ARG A N 1
ATOM 2846 C CA . ARG A 1 361 ? -1.328 20.862 2.565 1.00 45.81 359 ARG A CA 1
ATOM 2847 C C . ARG A 1 361 ? -0.673 21.296 3.875 1.00 45.85 359 ARG A C 1
ATOM 2848 O O . ARG A 1 361 ? -0.774 22.466 4.248 1.00 42.80 359 ARG A O 1
ATOM 2856 N N . LYS A 1 362 ? 0.032 20.367 4.533 1.00 44.91 360 LYS A N 1
ATOM 2857 C CA . LYS A 1 362 ? 0.816 20.689 5.715 1.00 50.46 360 LYS A CA 1
ATOM 2858 C C . LYS A 1 362 ? 1.795 21.826 5.409 1.00 55.16 360 LYS A C 1
ATOM 2859 O O . LYS A 1 362 ? 1.657 22.922 5.943 1.00 65.60 360 LYS A O 1
ATOM 2865 N N . VAL A 1 363 ? 2.802 21.559 4.571 1.00 59.80 361 VAL A N 1
ATOM 2866 C CA . VAL A 1 363 ? 3.807 22.550 4.223 1.00 55.20 361 VAL A CA 1
ATOM 2867 C C . VAL A 1 363 ? 3.208 23.555 3.226 1.00 59.74 361 VAL A C 1
ATOM 2868 O O . VAL A 1 363 ? 3.416 24.773 3.424 1.00 58.23 361 VAL A O 1
ATOM 2870 N N . TRP B 1 4 ? 40.305 10.901 -35.828 1.00 42.18 2 TRP B N 1
ATOM 2871 C CA . TRP B 1 4 ? 40.087 9.857 -34.801 1.00 39.20 2 TRP B CA 1
ATOM 2872 C C . TRP B 1 4 ? 39.074 10.321 -33.742 1.00 36.35 2 TRP B C 1
ATOM 2873 O O . TRP B 1 4 ? 38.372 9.479 -33.206 1.00 40.39 2 TRP B O 1
ATOM 2875 N N . VAL B 1 5 ? 38.950 11.627 -33.441 1.00 34.64 3 VAL B N 1
ATOM 2876 C CA . VAL B 1 5 ? 37.927 12.058 -32.479 1.00 31.50 3 VAL B CA 1
ATOM 2877 C C . VAL B 1 5 ? 37.475 13.501 -32.730 1.00 26.32 3 VAL B C 1
ATOM 2878 O O . VAL B 1 5 ? 38.265 14.419 -32.977 1.00 24.79 3 VAL B O 1
ATOM 2882 N N . LYS B 1 6 ? 36.162 13.708 -32.617 1.00 22.86 4 LYS B N 1
ATOM 2883 C CA . LYS B 1 6 ? 35.571 15.009 -32.849 1.00 23.26 4 LYS B CA 1
ATOM 2884 C C . LYS B 1 6 ? 35.023 15.539 -31.527 1.00 21.57 4 LYS B C 1
ATOM 2885 O O . LYS B 1 6 ? 34.120 14.906 -30.966 1.00 20.17 4 LYS B O 1
ATOM 2891 N N . ILE B 1 7 ? 35.520 16.711 -31.096 1.00 20.17 5 ILE B N 1
ATOM 2892 C CA . ILE B 1 7 ? 35.245 17.231 -29.760 1.00 20.12 5 ILE B CA 1
ATOM 2893 C C . ILE B 1 7 ? 34.585 18.604 -29.872 1.00 19.31 5 ILE B C 1
ATOM 2894 O O . ILE B 1 7 ? 35.173 19.566 -30.374 1.00 21.08 5 ILE B O 1
ATOM 2899 N N . LEU B 1 8 ? 33.324 18.663 -29.423 1.00 17.62 6 LEU B N 1
ATOM 2900 C CA . LEU B 1 8 ? 32.514 19.862 -29.591 1.00 18.72 6 LEU B CA 1
ATOM 2901 C C . LEU B 1 8 ? 32.339 20.537 -28.234 1.00 15.66 6 LEU B C 1
ATOM 2902 O O . LEU B 1 8 ? 31.916 19.905 -27.260 1.00 16.07 6 LEU B O 1
ATOM 2907 N N . SER B 1 9 ? 32.711 21.800 -28.183 1.00 15.41 7 SER B N 1
ATOM 2908 C CA . SER B 1 9 ? 32.618 22.623 -26.991 1.00 16.41 7 SER B CA 1
ATOM 2909 C C . SER B 1 9 ? 31.416 23.570 -27.111 1.00 16.87 7 SER B C 1
ATOM 2910 O O . SER B 1 9 ? 31.276 24.245 -28.132 1.00 16.83 7 SER B O 1
ATOM 2913 N N . VAL B 1 10 ? 30.610 23.646 -26.037 1.00 15.18 8 VAL B N 1
ATOM 2914 C CA . VAL B 1 10 ? 29.522 24.603 -25.872 1.00 14.31 8 VAL B CA 1
ATOM 2915 C C . VAL B 1 10 ? 29.941 25.664 -24.847 1.00 15.24 8 VAL B C 1
ATOM 2916 O O . VAL B 1 10 ? 30.241 25.361 -23.680 1.00 13.50 8 VAL B O 1
ATOM 2920 N N . VAL B 1 11 ? 29.888 26.932 -25.270 1.00 14.90 9 VAL B N 1
ATOM 2921 C CA . VAL B 1 11 ? 30.215 28.048 -24.404 1.00 16.38 9 VAL B CA 1
ATOM 2922 C C . VAL B 1 11 ? 29.140 29.120 -24.532 1.00 16.95 9 VAL B C 1
ATOM 2923 O O . VAL B 1 11 ? 28.588 29.357 -25.608 1.00 19.71 9 VAL B O 1
ATOM 2927 N N . GLY B 1 12 ? 28.852 29.749 -23.411 1.00 18.54 10 GLY B N 1
ATOM 2928 C CA . GLY B 1 12 ? 27.955 30.891 -23.328 1.00 20.58 10 GLY B CA 1
ATOM 2929 C C . GLY B 1 12 ? 28.780 32.132 -22.999 1.00 22.58 10 GLY B C 1
ATOM 2930 O O . GLY B 1 12 ? 29.221 32.848 -23.888 1.00 27.79 10 GLY B O 1
ATOM 2931 N N . ALA B 1 13 ? 29.090 32.311 -21.729 1.00 23.31 11 ALA B N 1
ATOM 2932 C CA . ALA B 1 13 ? 29.705 33.538 -21.247 1.00 22.51 11 ALA B CA 1
ATOM 2933 C C . ALA B 1 13 ? 31.222 33.530 -21.442 1.00 22.12 11 ALA B C 1
ATOM 2934 O O . ALA B 1 13 ? 31.831 32.481 -21.695 1.00 18.35 11 ALA B O 1
ATOM 2936 N N . ARG B 1 14 ? 31.838 34.718 -21.258 1.00 21.90 12 ARG B N 1
ATOM 2937 C CA . ARG B 1 14 ? 33.255 34.900 -21.554 1.00 24.71 12 ARG B CA 1
ATOM 2938 C C . ARG B 1 14 ? 34.111 33.954 -20.720 1.00 21.71 12 ARG B C 1
ATOM 2939 O O . ARG B 1 14 ? 35.051 33.395 -21.252 1.00 18.84 12 ARG B O 1
ATOM 2947 N N . PRO B 1 15 ? 33.850 33.732 -19.414 1.00 19.92 13 PRO B N 1
ATOM 2948 C CA . PRO B 1 15 ? 34.691 32.818 -18.644 1.00 19.26 13 PRO B CA 1
ATOM 2949 C C . PRO B 1 15 ? 34.781 31.451 -19.323 1.00 18.82 13 PRO B C 1
ATOM 2950 O O . PRO B 1 15 ? 35.817 30.770 -19.254 1.00 16.85 13 PRO B O 1
ATOM 2954 N N . GLN B 1 16 ? 33.688 31.061 -20.001 1.00 16.42 14 GLN B N 1
ATOM 2955 C CA . GLN B 1 16 ? 33.618 29.764 -20.645 1.00 15.36 14 GLN B CA 1
ATOM 2956 C C . GLN B 1 16 ? 34.477 29.724 -21.896 1.00 15.38 14 GLN B C 1
ATOM 2957 O O . GLN B 1 16 ? 35.080 28.695 -22.181 1.00 14.69 14 GLN B O 1
ATOM 2963 N N . PHE B 1 17 ? 34.492 30.804 -22.665 1.00 16.08 15 PHE B N 1
ATOM 2964 C CA . PHE B 1 17 ? 35.409 30.900 -23.787 1.00 17.28 15 PHE B CA 1
ATOM 2965 C C . PHE B 1 17 ? 36.870 30.750 -23.342 1.00 16.35 15 PHE B C 1
ATOM 2966 O O . PHE B 1 17 ? 37.682 30.156 -24.057 1.00 16.80 15 PHE B O 1
ATOM 2974 N N . ILE B 1 18 ? 37.211 31.342 -22.196 1.00 15.52 16 ILE B N 1
ATOM 2975 C CA . ILE B 1 18 ? 38.568 31.277 -21.676 1.00 15.09 16 ILE B CA 1
ATOM 2976 C C . ILE B 1 18 ? 38.932 29.845 -21.279 1.00 15.59 16 ILE B C 1
ATOM 2977 O O . ILE B 1 18 ? 40.000 29.357 -21.672 1.00 13.35 16 ILE B O 1
ATOM 2982 N N . LYS B 1 19 ? 38.031 29.160 -20.564 1.00 14.95 17 LYS B N 1
ATOM 2983 C CA . LYS B 1 19 ? 38.255 27.757 -20.258 1.00 16.29 17 LYS B CA 1
ATOM 2984 C C . LYS B 1 19 ? 38.360 26.935 -21.535 1.00 15.84 17 LYS B C 1
ATOM 2985 O O . LYS B 1 19 ? 39.270 26.127 -21.663 1.00 16.93 17 LYS B O 1
ATOM 2991 N N . ALA B 1 20 ? 37.439 27.124 -22.487 1.00 16.47 18 ALA B N 1
ATOM 2992 C CA . ALA B 1 20 ? 37.488 26.325 -23.706 1.00 16.25 18 ALA B CA 1
ATOM 2993 C C . ALA B 1 20 ? 38.790 26.587 -24.472 1.00 15.57 18 ALA B C 1
ATOM 2994 O O . ALA B 1 20 ? 39.370 25.637 -25.021 1.00 14.07 18 ALA B O 1
ATOM 2996 N N . ALA B 1 21 ? 39.276 27.847 -24.471 1.00 14.79 19 ALA B N 1
ATOM 2997 C CA . ALA B 1 21 ? 40.497 28.175 -25.195 1.00 13.87 19 ALA B CA 1
ATOM 2998 C C . ALA B 1 21 ? 41.710 27.452 -24.602 1.00 15.22 19 ALA B C 1
ATOM 2999 O O . ALA B 1 21 ? 42.533 26.911 -25.351 1.00 15.45 19 ALA B O 1
ATOM 3001 N N . ALA B 1 22 ? 41.752 27.335 -23.277 1.00 15.28 20 ALA B N 1
ATOM 3002 C CA . ALA B 1 22 ? 42.832 26.641 -22.600 1.00 17.01 20 ALA B CA 1
ATOM 3003 C C . ALA B 1 22 ? 42.843 25.163 -22.987 1.00 15.70 20 ALA B C 1
ATOM 3004 O O . ALA B 1 22 ? 43.885 24.592 -23.291 1.00 15.79 20 ALA B O 1
ATOM 3006 N N . VAL B 1 23 ? 41.672 24.526 -22.981 1.00 16.91 21 VAL B N 1
ATOM 3007 C CA . VAL B 1 23 ? 41.590 23.121 -23.346 1.00 17.41 21 VAL B CA 1
ATOM 3008 C C . VAL B 1 23 ? 42.014 22.970 -24.809 1.00 17.67 21 VAL B C 1
ATOM 3009 O O . VAL B 1 23 ? 42.833 22.109 -25.160 1.00 18.98 21 VAL B O 1
ATOM 3013 N N . SER B 1 24 ? 41.563 23.901 -25.644 1.00 17.53 22 SER B N 1
ATOM 3014 C CA A SER B 1 24 ? 41.822 23.873 -27.078 0.50 18.56 22 SER B CA 1
ATOM 3015 C CA B SER B 1 24 ? 41.825 23.778 -27.070 0.50 18.65 22 SER B CA 1
ATOM 3016 C C . SER B 1 24 ? 43.314 23.973 -27.392 1.00 19.47 22 SER B C 1
ATOM 3017 O O . SER B 1 24 ? 43.786 23.407 -28.382 1.00 22.07 22 SER B O 1
ATOM 3022 N N . ARG B 1 25 ? 44.045 24.752 -26.580 1.00 19.25 23 ARG B N 1
ATOM 3023 C CA . ARG B 1 25 ? 45.471 24.931 -26.764 1.00 19.09 23 ARG B CA 1
ATOM 3024 C C . ARG B 1 25 ? 46.172 23.583 -26.675 1.00 18.77 23 ARG B C 1
ATOM 3025 O O . ARG B 1 25 ? 47.153 23.379 -27.356 1.00 15.23 23 ARG B O 1
ATOM 3033 N N . VAL B 1 26 ? 45.658 22.668 -25.849 1.00 18.49 24 VAL B N 1
ATOM 3034 C CA . VAL B 1 26 ? 46.139 21.300 -25.823 1.00 19.35 24 VAL B CA 1
ATOM 3035 C C . VAL B 1 26 ? 45.541 20.462 -26.964 1.00 21.07 24 VAL B C 1
ATOM 3036 O O . VAL B 1 26 ? 46.276 19.816 -27.702 1.00 22.23 24 VAL B O 1
ATOM 3040 N N . LEU B 1 27 ? 44.217 20.476 -27.150 1.00 22.05 25 LEU B N 1
ATOM 3041 C CA . LEU B 1 27 ? 43.567 19.695 -28.200 1.00 24.62 25 LEU B CA 1
ATOM 3042 C C . LEU B 1 27 ? 44.093 20.013 -29.608 1.00 26.77 25 LEU B C 1
ATOM 3043 O O . LEU B 1 27 ? 44.251 19.090 -30.407 1.00 29.60 25 LEU B O 1
ATOM 3048 N N . ARG B 1 28 ? 44.406 21.267 -29.939 1.00 27.64 26 ARG B N 1
ATOM 3049 C CA . ARG B 1 28 ? 44.806 21.569 -31.306 1.00 33.52 26 ARG B CA 1
ATOM 3050 C C . ARG B 1 28 ? 46.222 21.060 -31.585 1.00 32.72 26 ARG B C 1
ATOM 3051 O O . ARG B 1 28 ? 46.607 20.901 -32.733 1.00 36.13 26 ARG B O 1
ATOM 3059 N N . ALA B 1 29 ? 46.997 20.798 -30.541 1.00 34.17 27 ALA B N 1
ATOM 3060 C CA . ALA B 1 29 ? 48.320 20.205 -30.690 1.00 39.50 27 ALA B CA 1
ATOM 3061 C C . ALA B 1 29 ? 48.219 18.688 -30.881 1.00 41.90 27 ALA B C 1
ATOM 3062 O O . ALA B 1 29 ? 49.194 18.053 -31.275 1.00 44.68 27 ALA B O 1
ATOM 3064 N N . SER B 1 30 ? 47.036 18.119 -30.598 1.00 40.04 28 SER B N 1
ATOM 3065 C CA . SER B 1 30 ? 46.775 16.692 -30.712 1.00 41.53 28 SER B CA 1
ATOM 3066 C C . SER B 1 30 ? 46.376 16.350 -32.146 1.00 40.09 28 SER B C 1
ATOM 3067 O O . SER B 1 30 ? 45.281 16.690 -32.584 1.00 37.92 28 SER B O 1
ATOM 3070 N N . PRO B 1 31 ? 47.206 15.618 -32.920 1.00 45.41 29 PRO B N 1
ATOM 3071 C CA . PRO B 1 31 ? 46.813 15.243 -34.271 1.00 42.43 29 PRO B CA 1
ATOM 3072 C C . PRO B 1 31 ? 45.710 14.209 -34.066 1.00 38.25 29 PRO B C 1
ATOM 3073 O O . PRO B 1 31 ? 45.753 13.420 -33.111 1.00 41.88 29 PRO B O 1
ATOM 3077 N N . GLY B 1 32 ? 44.681 14.268 -34.914 1.00 34.69 30 GLY B N 1
ATOM 3078 C CA . GLY B 1 32 ? 43.584 13.316 -34.819 1.00 34.41 30 GLY B CA 1
ATOM 3079 C C . GLY B 1 32 ? 42.395 13.845 -34.005 1.00 33.41 30 GLY B C 1
ATOM 3080 O O . GLY B 1 32 ? 41.405 13.132 -33.848 1.00 38.94 30 GLY B O 1
ATOM 3081 N N . VAL B 1 33 ? 42.493 15.076 -33.478 1.00 28.30 31 VAL B N 1
ATOM 3082 C CA . VAL B 1 33 ? 41.348 15.746 -32.867 1.00 26.88 31 VAL B CA 1
ATOM 3083 C C . VAL B 1 33 ? 40.753 16.766 -33.833 1.00 26.89 31 VAL B C 1
ATOM 3084 O O . VAL B 1 33 ? 41.448 17.658 -34.293 1.00 28.46 31 VAL B O 1
ATOM 3088 N N . ARG B 1 34 ? 39.444 16.674 -34.096 1.00 28.21 32 ARG B N 1
ATOM 3089 C CA . ARG B 1 34 ? 38.732 17.755 -34.770 1.00 29.77 32 ARG B CA 1
ATOM 3090 C C . ARG B 1 34 ? 37.895 18.503 -33.732 1.00 24.33 32 ARG B C 1
ATOM 3091 O O . ARG B 1 34 ? 37.200 17.857 -32.969 1.00 22.70 32 ARG B O 1
ATOM 3099 N N . GLU B 1 35 ? 37.928 19.839 -33.739 1.00 24.57 33 GLU B N 1
ATOM 3100 C CA . GLU B 1 35 ? 37.227 20.640 -32.742 1.00 28.22 33 GLU B CA 1
ATOM 3101 C C . GLU B 1 35 ? 36.105 21.446 -33.390 1.00 28.76 33 GLU B C 1
ATOM 3102 O O . GLU B 1 35 ? 36.258 21.906 -34.509 1.00 29.72 33 GLU B O 1
ATOM 3108 N N . VAL B 1 36 ? 34.973 21.575 -32.674 1.00 23.32 34 VAL B N 1
ATOM 3109 C CA . VAL B 1 36 ? 33.899 22.463 -33.066 1.00 23.39 34 VAL B CA 1
ATOM 3110 C C . VAL B 1 36 ? 33.563 23.322 -31.855 1.00 22.29 34 VAL B C 1
ATOM 3111 O O . VAL B 1 36 ? 33.407 22.775 -30.764 1.00 24.93 34 VAL B O 1
ATOM 3115 N N . LEU B 1 37 ? 33.489 24.641 -32.053 1.00 20.87 35 LEU B N 1
ATOM 3116 C CA . LEU B 1 37 ? 33.162 25.565 -30.985 1.00 21.68 35 LEU B CA 1
ATOM 3117 C C . LEU B 1 37 ? 31.774 26.186 -31.229 1.00 20.65 35 LEU B C 1
ATOM 3118 O O . LEU B 1 37 ? 31.530 26.852 -32.229 1.00 20.76 35 LEU B O 1
ATOM 3123 N N . VAL B 1 38 ? 30.850 25.912 -30.300 1.00 18.48 36 VAL B N 1
ATOM 3124 C CA . VAL B 1 38 ? 29.503 26.436 -30.378 1.00 18.17 36 VAL B CA 1
ATOM 3125 C C . VAL B 1 38 ? 29.309 27.467 -29.278 1.00 17.11 36 VAL B C 1
ATOM 3126 O O . VAL B 1 38 ? 29.231 27.105 -28.120 1.00 17.27 36 VAL B O 1
ATOM 3130 N N . HIS B 1 39 ? 29.197 28.729 -29.678 1.00 15.88 37 HIS B N 1
ATOM 3131 C CA . HIS B 1 39 ? 28.760 29.805 -28.829 1.00 16.72 37 HIS B CA 1
ATOM 3132 C C . HIS B 1 39 ? 27.233 29.922 -28.878 1.00 17.78 37 HIS B C 1
ATOM 3133 O O . HIS B 1 39 ? 26.611 29.940 -29.953 1.00 17.37 37 HIS B O 1
ATOM 3140 N N . THR B 1 40 ? 26.617 30.048 -27.703 1.00 17.37 38 THR B N 1
ATOM 3141 C CA . THR B 1 40 ? 25.164 30.037 -27.621 1.00 17.40 38 THR B CA 1
ATOM 3142 C C . THR B 1 40 ? 24.598 31.428 -27.878 1.00 18.37 38 THR B C 1
ATOM 3143 O O . THR B 1 40 ? 23.424 31.530 -28.203 1.00 20.46 38 THR B O 1
ATOM 3147 N N . GLY B 1 41 ? 25.412 32.472 -27.682 1.00 19.02 39 GLY B N 1
ATOM 3148 C CA . GLY B 1 41 ? 24.957 33.850 -27.770 1.00 20.19 39 GLY B CA 1
ATOM 3149 C C . GLY B 1 41 ? 25.272 34.462 -29.134 1.00 19.74 39 GLY B C 1
ATOM 3150 O O . GLY B 1 41 ? 25.400 33.725 -30.102 1.00 17.82 39 GLY B O 1
ATOM 3151 N N . GLN B 1 42 ? 25.486 35.783 -29.183 1.00 21.66 40 GLN B N 1
ATOM 3152 C CA . GLN B 1 42 ? 25.669 36.476 -30.460 1.00 26.62 40 GLN B CA 1
ATOM 3153 C C . GLN B 1 42 ? 27.154 36.809 -30.694 1.00 30.03 40 GLN B C 1
ATOM 3154 O O . GLN B 1 42 ? 27.942 36.894 -29.755 1.00 30.32 40 GLN B O 1
ATOM 3160 N N . HIS B 1 43 ? 27.517 37.044 -31.958 1.00 35.97 41 HIS B N 1
ATOM 3161 C CA . HIS B 1 43 ? 28.725 37.792 -32.311 1.00 41.82 41 HIS B CA 1
ATOM 3162 C C . HIS B 1 43 ? 28.687 39.247 -31.810 1.00 40.06 41 HIS B C 1
ATOM 3163 O O . HIS B 1 43 ? 27.629 39.877 -31.800 1.00 37.02 41 HIS B O 1
ATOM 3170 N N . TYR B 1 44 ? 29.850 39.800 -31.419 1.00 38.18 42 TYR B N 1
ATOM 3171 C CA . TYR B 1 44 ? 29.985 41.218 -31.099 1.00 43.27 42 TYR B CA 1
ATOM 3172 C C . TYR B 1 44 ? 31.041 41.887 -31.985 1.00 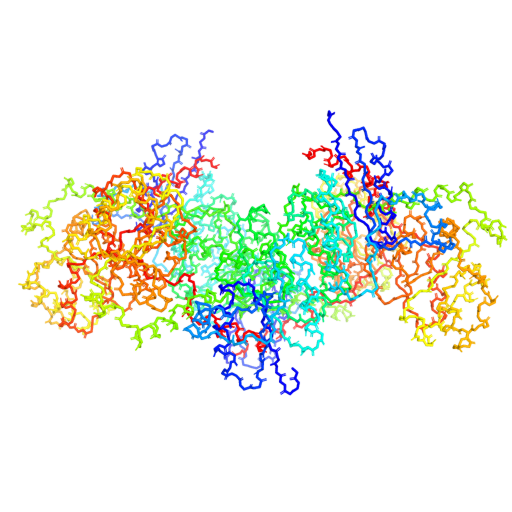49.77 42 TYR B C 1
ATOM 3173 O O . TYR B 1 44 ? 32.214 41.512 -31.954 1.00 48.03 42 TYR B O 1
ATOM 3182 N N . ASP B 1 45 ? 30.624 42.930 -32.722 1.00 53.53 43 ASP B N 1
ATOM 3183 C CA . ASP B 1 45 ? 31.502 43.625 -33.656 1.00 53.64 43 ASP B CA 1
ATOM 3184 C C . ASP B 1 45 ? 32.201 44.801 -32.975 1.00 53.25 43 ASP B C 1
ATOM 3185 O O . ASP B 1 45 ? 33.121 45.363 -33.567 1.00 60.51 43 ASP B O 1
ATOM 3190 N N . ASP B 1 46 ? 31.802 45.160 -31.738 1.00 51.49 44 ASP B N 1
ATOM 3191 C CA . ASP B 1 46 ? 32.395 46.309 -31.059 1.00 54.26 44 ASP B CA 1
ATOM 3192 C C . ASP B 1 46 ? 33.907 46.101 -30.897 1.00 60.29 44 ASP B C 1
ATOM 3193 O O . ASP B 1 46 ? 34.385 44.970 -30.798 1.00 60.53 44 ASP B O 1
ATOM 3198 N N . ASN B 1 47 ? 34.653 47.214 -30.883 1.00 57.62 45 ASN B N 1
ATOM 3199 C CA . ASN B 1 47 ? 36.101 47.187 -30.772 1.00 59.89 45 ASN B CA 1
ATOM 3200 C C . ASN B 1 47 ? 36.524 46.451 -29.498 1.00 61.39 45 ASN B C 1
ATOM 3201 O O . ASN B 1 47 ? 37.344 45.534 -29.558 1.00 53.59 45 ASN B O 1
ATOM 3203 N N . MET B 1 48 ? 35.944 46.832 -28.349 1.00 61.55 46 MET B N 1
ATOM 3204 C CA . MET B 1 48 ? 36.353 46.270 -27.070 1.00 60.93 46 MET B CA 1
ATOM 3205 C C . MET B 1 48 ? 36.175 44.744 -27.077 1.00 57.06 46 MET B C 1
ATOM 3206 O O . MET B 1 48 ? 36.979 44.031 -26.474 1.00 54.57 46 MET B O 1
ATOM 3211 N N . SER B 1 49 ? 35.151 44.234 -27.781 1.00 47.96 47 SER B N 1
ATOM 3212 C CA . SER B 1 49 ? 34.909 42.798 -27.854 1.00 43.64 47 SER B CA 1
ATOM 3213 C C . SER B 1 49 ? 35.933 42.111 -28.756 1.00 43.49 47 SER B C 1
ATOM 3214 O O . SER B 1 49 ? 36.460 41.054 -28.402 1.00 39.64 47 SER B O 1
ATOM 3217 N N . GLN B 1 50 ? 36.201 42.699 -29.930 1.00 43.61 48 GLN B N 1
ATOM 3218 C CA . GLN B 1 50 ? 37.151 42.137 -30.885 1.00 41.71 48 GLN B CA 1
ATOM 3219 C C . GLN B 1 50 ? 38.533 41.998 -30.258 1.00 35.67 48 GLN B C 1
ATOM 3220 O O . GLN B 1 50 ? 39.275 41.076 -30.600 1.00 31.86 48 GLN B O 1
ATOM 3226 N N . VAL B 1 51 ? 38.864 42.943 -29.370 1.00 33.05 49 VAL B N 1
ATOM 3227 C CA . VAL B 1 51 ? 40.149 42.960 -28.694 1.00 34.77 49 VAL B CA 1
ATOM 3228 C C . VAL B 1 51 ? 40.212 41.798 -27.707 1.00 35.19 49 VAL B C 1
ATOM 3229 O O . VAL B 1 51 ? 41.256 41.175 -27.554 1.00 34.24 49 VAL B O 1
ATOM 3233 N N . PHE B 1 52 ? 39.095 41.548 -27.018 1.00 34.09 50 PHE B N 1
ATOM 3234 C CA . PHE B 1 52 ? 38.982 40.415 -26.116 1.00 33.83 50 PHE B CA 1
ATOM 3235 C C . PHE B 1 52 ? 39.315 39.119 -26.859 1.00 28.74 50 PHE B C 1
ATOM 3236 O O . PHE B 1 52 ? 40.251 38.434 -26.496 1.00 27.05 50 PHE B O 1
ATOM 3244 N N . PHE B 1 53 ? 38.584 38.799 -27.929 1.00 28.07 51 PHE B N 1
ATOM 3245 C CA . PHE B 1 53 ? 38.797 37.556 -28.645 1.00 28.57 51 PHE B CA 1
ATOM 3246 C C . PHE B 1 53 ? 40.227 37.467 -29.181 1.00 28.53 51 PHE B C 1
ATOM 3247 O O . PHE B 1 53 ? 40.816 36.391 -29.176 1.00 23.19 51 PHE B O 1
ATOM 3255 N N . GLU B 1 54 ? 40.776 38.592 -29.647 1.00 28.30 52 GLU B N 1
ATOM 3256 C CA . GLU B 1 54 ? 42.075 38.587 -30.297 1.00 28.73 52 GLU B CA 1
ATOM 3257 C C . GLU B 1 54 ? 43.189 38.468 -29.257 1.00 22.84 52 GLU B C 1
ATOM 3258 O O . GLU B 1 54 ? 43.988 37.552 -29.360 1.00 24.83 52 GLU B O 1
ATOM 3264 N N . GLU B 1 55 ? 43.172 39.303 -28.214 1.00 21.10 53 GLU B N 1
ATOM 3265 C CA A GLU B 1 55 ? 44.277 39.356 -27.261 0.50 21.16 53 GLU B CA 1
ATOM 3266 C CA B GLU B 1 55 ? 44.265 39.352 -27.255 0.50 22.31 53 GLU B CA 1
ATOM 3267 C C . GLU B 1 55 ? 44.248 38.139 -26.330 1.00 21.44 53 GLU B C 1
ATOM 3268 O O . GLU B 1 55 ? 45.290 37.741 -25.793 1.00 20.04 53 GLU B O 1
ATOM 3279 N N . LEU B 1 56 ? 43.093 37.479 -26.187 1.00 19.59 54 LEU B N 1
ATOM 3280 C CA . LEU B 1 56 ? 43.057 36.308 -25.331 1.00 19.52 54 LEU B CA 1
ATOM 3281 C C . LEU B 1 56 ? 43.129 35.028 -26.162 1.00 18.54 54 LEU B C 1
ATOM 3282 O O . LEU B 1 56 ? 42.992 33.936 -25.606 1.00 17.39 54 LEU B O 1
ATOM 3287 N N . GLU B 1 57 ? 43.303 35.185 -27.485 1.00 19.23 55 GLU B N 1
ATOM 3288 C CA . GLU B 1 57 ? 43.598 34.081 -28.376 1.00 18.38 55 GLU B CA 1
ATOM 3289 C C . GLU B 1 57 ? 42.427 33.099 -28.344 1.00 19.57 55 GLU B C 1
ATOM 3290 O O . GLU B 1 57 ? 42.610 31.882 -28.284 1.00 17.74 55 GLU B O 1
ATOM 3296 N N . ILE B 1 58 ? 41.206 33.643 -28.361 1.00 19.57 56 ILE B N 1
ATOM 3297 C CA . ILE B 1 58 ? 40.021 32.807 -28.319 1.00 20.39 56 ILE B CA 1
ATOM 3298 C C . ILE B 1 58 ? 39.728 32.313 -29.739 1.00 19.83 56 ILE B C 1
ATOM 3299 O O . ILE B 1 58 ? 39.661 33.117 -30.660 1.00 20.24 56 ILE B O 1
ATOM 3304 N N . PRO B 1 59 ? 39.534 31.000 -29.979 1.00 19.92 57 PRO B N 1
ATOM 3305 C CA . PRO B 1 59 ? 39.188 30.522 -31.316 1.00 20.82 57 PRO B CA 1
ATOM 3306 C C . PRO B 1 59 ? 37.890 31.149 -31.838 1.00 24.41 57 PRO B C 1
ATOM 3307 O O . PRO B 1 59 ? 36.993 31.480 -31.067 1.00 21.50 57 PRO B O 1
ATOM 3311 N N . ASP B 1 60 ? 37.826 31.384 -33.152 1.00 26.03 58 ASP B N 1
ATOM 3312 C CA . ASP B 1 60 ? 36.595 31.843 -33.775 1.00 27.32 58 ASP B CA 1
ATOM 3313 C C . ASP B 1 60 ? 35.542 30.755 -33.626 1.00 21.29 58 ASP B C 1
ATOM 3314 O O . ASP B 1 60 ? 35.722 29.640 -34.101 1.00 21.12 58 ASP B O 1
ATOM 3319 N N . PRO B 1 61 ? 34.392 31.020 -32.988 1.00 21.55 59 PRO B N 1
ATOM 3320 C CA . PRO B 1 61 ? 33.349 29.994 -32.938 1.00 21.58 59 PRO B CA 1
ATOM 3321 C C . PRO B 1 61 ? 32.935 29.486 -34.321 1.00 21.48 59 PRO B C 1
ATOM 3322 O O . PRO B 1 61 ? 32.901 30.245 -35.293 1.00 24.45 59 PRO B O 1
ATOM 3326 N N . ASP B 1 62 ? 32.545 28.217 -34.410 1.00 20.20 60 ASP B N 1
ATOM 3327 C CA . ASP B 1 62 ? 31.963 27.685 -35.628 1.00 24.77 60 ASP B CA 1
ATOM 3328 C C . ASP B 1 62 ? 30.492 28.075 -35.728 1.00 24.19 60 ASP B C 1
ATOM 3329 O O . ASP B 1 62 ? 29.999 28.205 -36.841 1.00 24.63 60 ASP B O 1
ATOM 3334 N N . TYR B 1 63 ? 29.822 28.257 -34.573 1.00 22.55 61 TYR B N 1
ATOM 3335 C CA . TYR B 1 63 ? 28.431 28.692 -34.524 1.00 22.75 61 TYR B CA 1
ATOM 3336 C C . TYR B 1 63 ? 28.250 29.774 -33.478 1.00 22.43 61 TYR B C 1
ATOM 3337 O O . TYR B 1 63 ? 28.937 29.791 -32.454 1.00 22.50 61 TYR B O 1
ATOM 3346 N N . HIS B 1 64 ? 27.352 30.725 -33.765 1.00 22.62 62 HIS B N 1
ATOM 3347 C CA . HIS B 1 64 ? 26.793 31.619 -32.764 1.00 24.10 62 HIS B CA 1
ATOM 3348 C C . HIS B 1 64 ? 25.274 31.451 -32.829 1.00 27.07 62 HIS B C 1
ATOM 3349 O O . HIS B 1 64 ? 24.640 31.896 -33.782 1.00 26.72 62 HIS B O 1
ATOM 3356 N N . LEU B 1 65 ? 24.674 30.821 -31.821 1.00 22.95 63 LEU B N 1
ATOM 3357 C CA . LEU B 1 65 ? 23.259 30.500 -31.908 1.00 21.70 63 LEU B CA 1
ATOM 3358 C C . LEU B 1 65 ? 22.375 31.743 -31.728 1.00 21.11 63 LEU B C 1
ATOM 3359 O O . LEU B 1 65 ? 21.202 31.690 -32.081 1.00 24.46 63 LEU B O 1
ATOM 3364 N N . GLY B 1 66 ? 22.897 32.818 -31.120 1.00 20.12 64 GLY B N 1
ATOM 3365 C CA . GLY B 1 66 ? 22.225 34.109 -31.090 1.00 20.53 64 GLY B CA 1
ATOM 3366 C C . GLY B 1 66 ? 21.228 34.257 -29.935 1.00 22.01 64 GLY B C 1
ATOM 3367 O O . GLY B 1 66 ? 20.555 35.282 -29.798 1.00 23.27 64 GLY B O 1
ATOM 3368 N N . ILE B 1 67 ? 21.163 33.225 -29.081 1.00 20.64 65 ILE B N 1
ATOM 3369 C CA . ILE B 1 67 ? 20.155 33.129 -28.055 1.00 20.33 65 ILE B CA 1
ATOM 3370 C C . ILE B 1 67 ? 20.569 34.003 -26.881 1.00 20.83 65 ILE B C 1
ATOM 3371 O O . ILE B 1 67 ? 21.727 34.042 -26.473 1.00 20.63 65 ILE B O 1
ATOM 3376 N N . GLY B 1 68 ? 19.603 34.729 -26.327 1.00 20.71 66 GLY B N 1
ATOM 3377 C CA . GLY B 1 68 ? 19.807 35.354 -25.025 1.00 23.70 66 GLY B CA 1
ATOM 3378 C C . GLY B 1 68 ? 18.825 36.490 -24.788 1.00 23.52 66 GLY B C 1
ATOM 3379 O O . GLY B 1 68 ? 18.027 36.786 -25.662 1.00 25.23 66 GLY B O 1
ATOM 3380 N N . GLY B 1 69 ? 18.888 37.107 -23.608 1.00 24.05 67 GLY B N 1
ATOM 3381 C CA . GLY B 1 69 ? 18.051 38.256 -23.295 1.00 27.66 67 GLY B CA 1
ATOM 3382 C C . GLY B 1 69 ? 16.727 37.880 -22.638 1.00 27.59 67 GLY B C 1
ATOM 3383 O O . GLY B 1 69 ? 16.049 38.751 -22.096 1.00 28.07 67 GLY B O 1
ATOM 3384 N N . GLY B 1 70 ? 16.381 36.583 -22.665 1.00 23.65 68 GLY B N 1
ATOM 3385 C CA . GLY B 1 70 ? 15.117 36.108 -22.120 1.00 22.48 68 GLY B CA 1
ATOM 3386 C C . GLY B 1 70 ? 15.218 35.613 -20.678 1.00 20.65 68 GLY B C 1
ATOM 3387 O O . GLY B 1 70 ? 16.190 35.836 -19.961 1.00 19.47 68 GLY B O 1
ATOM 3388 N N . THR B 1 71 ? 14.121 34.977 -20.237 1.00 20.66 69 THR B N 1
ATOM 3389 C CA . THR B 1 71 ? 14.038 34.284 -18.960 1.00 17.79 69 THR B CA 1
ATOM 3390 C C . THR B 1 71 ? 14.920 33.021 -19.002 1.00 17.59 69 THR B C 1
ATOM 3391 O O . THR B 1 71 ? 15.352 32.592 -20.074 1.00 17.38 69 THR B O 1
ATOM 3395 N N . HIS B 1 72 ? 15.132 32.379 -17.846 1.00 17.53 70 HIS B N 1
ATOM 3396 C CA . HIS B 1 72 ? 15.797 31.071 -17.805 1.00 16.60 70 HIS B CA 1
ATOM 3397 C C . HIS B 1 72 ? 15.117 30.067 -18.724 1.00 14.49 70 HIS B C 1
ATOM 3398 O O . HIS B 1 72 ? 15.766 29.316 -19.449 1.00 12.28 70 HIS B O 1
ATOM 3405 N N . GLY B 1 73 ? 13.769 30.017 -18.704 1.00 14.89 71 GLY B N 1
ATOM 3406 C CA . GLY B 1 73 ? 13.077 28.992 -19.476 1.00 14.71 71 GLY B CA 1
ATOM 3407 C C . GLY B 1 73 ? 13.179 29.208 -20.982 1.00 14.45 71 GLY B C 1
ATOM 3408 O O . GLY B 1 73 ? 13.288 28.244 -21.724 1.00 15.08 71 GLY B O 1
ATOM 3409 N N . GLN B 1 74 ? 13.067 30.474 -21.436 1.00 17.00 72 GLN B N 1
ATOM 3410 C CA . GLN B 1 74 ? 13.224 30.790 -22.849 1.00 18.43 72 GLN B CA 1
ATOM 3411 C C . GLN B 1 74 ? 14.662 30.538 -23.311 1.00 16.19 72 GLN B C 1
ATOM 3412 O O . GLN B 1 74 ? 14.872 29.844 -24.294 1.00 17.84 72 GLN B O 1
ATOM 3418 N N . ASN B 1 75 ? 15.634 31.090 -22.592 1.00 16.93 73 ASN B N 1
ATOM 3419 C CA . ASN B 1 75 ? 17.034 30.939 -22.966 1.00 16.37 73 ASN B CA 1
ATOM 3420 C C . ASN B 1 75 ? 17.395 29.453 -22.942 1.00 16.07 73 ASN B C 1
ATOM 3421 O O . ASN B 1 75 ? 17.955 28.943 -23.885 1.00 16.93 73 ASN B O 1
ATOM 3426 N N . THR B 1 76 ? 17.036 28.733 -21.878 1.00 15.39 74 THR B N 1
ATOM 3427 C CA . THR B 1 76 ? 17.467 27.345 -21.769 1.00 14.42 74 THR B CA 1
ATOM 3428 C C . THR B 1 76 ? 16.761 26.496 -22.796 1.00 13.83 74 THR B C 1
ATOM 3429 O O . THR B 1 76 ? 17.387 25.690 -23.486 1.00 16.21 74 THR B O 1
ATOM 3433 N N . GLY B 1 77 ? 15.449 26.694 -22.928 1.00 15.03 75 GLY B N 1
ATOM 3434 C CA . GLY B 1 77 ? 14.706 25.852 -23.839 1.00 14.40 75 GLY B CA 1
ATOM 3435 C C . GLY B 1 77 ? 15.107 26.061 -25.300 1.00 14.47 75 GLY B C 1
ATOM 3436 O O . GLY B 1 77 ? 15.165 25.112 -26.065 1.00 14.10 75 GLY B O 1
ATOM 3437 N N . ARG B 1 78 ? 15.401 27.303 -25.688 1.00 15.30 76 ARG B N 1
ATOM 3438 C CA . ARG B 1 78 ? 15.782 27.556 -27.067 1.00 16.12 76 ARG B CA 1
ATOM 3439 C C . ARG B 1 78 ? 17.200 27.032 -27.326 1.00 15.15 76 ARG B C 1
ATOM 3440 O O . ARG B 1 78 ? 17.453 26.442 -28.377 1.00 14.85 76 ARG B O 1
ATOM 3448 N N . MET B 1 79 ? 18.083 27.182 -26.333 1.00 16.25 77 MET B N 1
ATOM 3449 C CA . MET B 1 79 ? 19.440 26.655 -26.435 1.00 16.34 77 MET B CA 1
ATOM 3450 C C . MET B 1 79 ? 19.428 25.137 -26.571 1.00 16.28 77 MET B C 1
ATOM 3451 O O . MET B 1 79 ? 20.191 24.566 -27.361 1.00 15.70 77 MET B O 1
ATOM 3456 N N . LEU B 1 80 ? 18.547 24.481 -25.791 1.00 16.44 78 LEU B N 1
ATOM 3457 C CA . LEU B 1 80 ? 18.460 23.039 -25.833 1.00 16.20 78 LEU B CA 1
ATOM 3458 C C . LEU B 1 80 ? 18.113 22.585 -27.248 1.00 16.86 78 LEU B C 1
ATOM 3459 O O . LEU B 1 80 ? 18.756 21.713 -27.828 1.00 15.92 78 LEU B O 1
ATOM 3464 N N . GLU B 1 81 ? 17.093 23.204 -27.848 1.00 17.92 79 GLU B N 1
ATOM 3465 C CA . GLU B 1 81 ? 16.676 22.817 -29.189 1.00 17.34 79 GLU B CA 1
ATOM 3466 C C . GLU B 1 81 ? 17.790 23.133 -30.190 1.00 16.10 79 GLU B C 1
ATOM 3467 O O . GLU B 1 81 ? 18.116 22.294 -31.024 1.00 18.80 79 GLU B O 1
ATOM 3473 N N . ALA B 1 82 ? 18.355 24.336 -30.106 1.00 18.39 80 ALA B N 1
ATOM 3474 C CA . ALA B 1 82 ? 19.333 24.807 -31.088 1.00 18.87 80 ALA B CA 1
ATOM 3475 C C . ALA B 1 82 ? 20.650 24.025 -30.992 1.00 18.68 80 ALA B C 1
ATOM 3476 O O . ALA B 1 82 ? 21.174 23.584 -32.009 1.00 20.35 80 ALA B O 1
ATOM 3478 N N . ILE B 1 83 ? 21.147 23.785 -29.767 1.00 17.49 81 ILE B N 1
ATOM 3479 C CA . ILE B 1 83 ? 22.343 22.974 -29.589 1.00 15.76 81 ILE B CA 1
ATOM 3480 C C . ILE B 1 83 ? 22.104 21.576 -30.135 1.00 15.40 81 ILE B C 1
ATOM 3481 O O . ILE B 1 83 ? 22.955 21.043 -30.839 1.00 15.08 81 ILE B O 1
ATOM 3486 N N . GLU B 1 84 ? 20.950 20.966 -29.815 1.00 15.18 82 GLU B N 1
ATOM 3487 C CA . GLU B 1 84 ? 20.634 19.649 -30.331 1.00 15.97 82 GLU B CA 1
ATOM 3488 C C . GLU B 1 84 ? 20.687 19.627 -31.862 1.00 18.51 82 GLU B C 1
ATOM 3489 O O . GLU B 1 84 ? 21.156 18.641 -32.435 1.00 17.97 82 GLU B O 1
ATOM 3495 N N . GLY B 1 85 ? 20.265 20.720 -32.513 1.00 21.45 83 GLY B N 1
ATOM 3496 C CA . GLY B 1 85 ? 20.304 20.781 -33.970 1.00 21.11 83 GLY B CA 1
ATOM 3497 C C . GLY B 1 85 ? 21.737 20.635 -34.492 1.00 20.62 83 GLY B C 1
ATOM 3498 O O . GLY B 1 85 ? 22.021 19.839 -35.390 1.00 21.96 83 GLY B O 1
ATOM 3499 N N . VAL B 1 86 ? 22.642 21.365 -33.853 1.00 19.71 84 VAL B N 1
ATOM 3500 C CA . VAL B 1 86 ? 24.057 21.323 -34.190 1.00 19.61 84 VAL B CA 1
ATOM 3501 C C . VAL B 1 86 ? 24.622 19.930 -33.926 1.00 21.14 84 VAL B C 1
ATOM 3502 O O . VAL B 1 86 ? 25.412 19.401 -34.723 1.00 22.55 84 VAL B O 1
ATOM 3506 N N . LEU B 1 87 ? 24.262 19.319 -32.788 1.00 18.55 85 LEU B N 1
ATOM 3507 C CA . LEU B 1 87 ? 24.797 18.005 -32.473 1.00 19.01 85 LEU B CA 1
ATOM 3508 C C . LEU B 1 87 ? 24.364 16.966 -33.504 1.00 20.12 85 LEU B C 1
ATOM 3509 O O . LEU B 1 87 ? 25.141 16.067 -33.816 1.00 20.12 85 LEU B O 1
ATOM 3514 N N . LEU B 1 88 ? 23.125 17.058 -34.018 1.00 20.68 86 LEU B N 1
ATOM 3515 C CA . LEU B 1 88 ? 22.661 16.091 -35.008 1.00 23.53 86 LEU B CA 1
ATOM 3516 C C . LEU B 1 88 ? 23.409 16.247 -36.345 1.00 23.97 86 LEU B C 1
ATOM 3517 O O . LEU B 1 88 ? 23.575 15.269 -37.059 1.00 27.19 86 LEU B O 1
ATOM 3522 N N . LYS B 1 89 ? 23.872 17.454 -36.677 1.00 25.93 87 LYS B N 1
ATOM 3523 C CA . LYS B 1 89 ? 24.651 17.692 -37.888 1.00 27.13 87 LYS B CA 1
ATOM 3524 C C . LYS B 1 89 ? 26.125 17.292 -37.666 1.00 27.07 87 LYS B C 1
ATOM 3525 O O . LYS B 1 89 ? 26.724 16.581 -38.478 1.00 25.12 87 LYS B O 1
ATOM 3531 N N . GLU B 1 90 ? 26.715 17.692 -36.532 1.00 24.50 88 GLU B N 1
ATOM 3532 C CA . GLU B 1 90 ? 28.158 17.569 -36.340 1.00 22.33 88 GLU B CA 1
ATOM 3533 C C . GLU B 1 90 ? 28.537 16.175 -35.855 1.00 22.23 88 GLU B C 1
ATOM 3534 O O . GLU B 1 90 ? 29.652 15.702 -36.141 1.00 21.45 88 GLU B O 1
ATOM 3540 N N . LYS B 1 91 ? 27.609 15.521 -35.124 1.00 22.72 89 LYS B N 1
ATOM 3541 C CA . LYS B 1 91 ? 27.780 14.173 -34.604 1.00 25.43 89 LYS B CA 1
ATOM 3542 C C . LYS B 1 91 ? 29.137 14.021 -33.919 1.00 27.14 89 LYS B C 1
ATOM 3543 O O . LYS B 1 91 ? 29.938 13.152 -34.261 1.00 25.72 89 LYS B O 1
ATOM 3549 N N . PRO B 1 92 ? 29.426 14.830 -32.882 1.00 22.77 90 PRO B N 1
ATOM 3550 C CA . PRO B 1 92 ? 30.700 14.729 -32.171 1.00 20.87 90 PRO B CA 1
ATOM 3551 C C . PRO B 1 92 ? 30.789 13.463 -31.334 1.00 20.86 90 PRO B C 1
ATOM 3552 O O . PRO B 1 92 ? 29.776 12.899 -30.930 1.00 21.21 90 PRO B O 1
ATOM 3556 N N . ASP B 1 93 ? 32.021 13.029 -31.056 1.00 18.63 91 ASP B N 1
ATOM 3557 C CA . ASP B 1 93 ? 32.292 11.942 -30.134 1.00 20.54 91 ASP B CA 1
ATOM 3558 C C . ASP B 1 93 ? 32.161 12.411 -28.687 1.00 19.60 91 ASP B C 1
ATOM 3559 O O . ASP B 1 93 ? 31.772 11.615 -27.836 1.00 19.68 91 ASP B O 1
ATOM 3564 N N . TRP B 1 94 ? 32.501 13.687 -28.430 1.00 19.18 92 TRP B N 1
ATOM 3565 C CA . TRP B 1 94 ? 32.413 14.290 -27.110 1.00 18.36 92 TRP B CA 1
ATOM 3566 C C . TRP B 1 94 ? 31.748 15.656 -27.218 1.00 17.54 92 TRP B C 1
ATOM 3567 O O . TRP B 1 94 ? 32.015 16.403 -28.146 1.00 17.91 92 TRP B O 1
ATOM 3578 N N . VAL B 1 95 ? 30.956 15.989 -26.197 1.00 15.38 93 VAL B N 1
ATOM 3579 C CA . VAL B 1 95 ? 30.553 17.355 -25.961 1.00 15.64 93 VAL B CA 1
ATOM 3580 C C . VAL B 1 95 ? 31.158 17.846 -24.652 1.00 16.66 93 VAL B C 1
ATOM 3581 O O . VAL B 1 95 ? 30.972 17.210 -23.626 1.00 16.07 93 VAL B O 1
ATOM 3585 N N . LEU B 1 96 ? 31.835 19.000 -24.683 1.00 16.26 94 LEU B N 1
ATOM 3586 C CA . LEU B 1 96 ? 32.399 19.626 -23.493 1.00 16.67 94 LEU B CA 1
ATOM 3587 C C . LEU B 1 96 ? 31.517 20.790 -23.078 1.00 14.38 94 LEU B C 1
ATOM 3588 O O . LEU B 1 96 ? 31.222 21.643 -23.898 1.00 16.93 94 LEU B O 1
ATOM 3593 N N . VAL B 1 97 ? 31.110 20.817 -21.806 1.00 14.20 95 VAL B N 1
ATOM 3594 C CA . VAL B 1 97 ? 30.406 21.970 -21.270 1.00 13.62 95 VAL B CA 1
ATOM 3595 C C . VAL B 1 97 ? 31.211 22.522 -20.100 1.00 13.59 95 VAL B C 1
ATOM 3596 O O . VAL B 1 97 ? 31.977 21.790 -19.459 1.00 13.95 95 VAL B O 1
ATOM 3600 N N . TYR B 1 98 ? 31.065 23.832 -19.859 1.00 13.72 96 TYR B N 1
ATOM 3601 C CA . TYR B 1 98 ? 31.957 24.586 -19.000 1.00 15.06 96 TYR B CA 1
ATOM 3602 C C . TYR B 1 98 ? 31.197 25.444 -18.005 1.00 15.63 96 TYR B C 1
ATOM 3603 O O . TYR B 1 98 ? 30.225 26.103 -18.356 1.00 16.09 96 TYR B O 1
ATOM 3612 N N . GLY B 1 99 ? 31.697 25.501 -16.775 1.00 17.19 97 GLY B N 1
ATOM 3613 C CA . GLY B 1 99 ? 31.082 26.392 -15.811 1.00 19.14 97 GLY B CA 1
ATOM 3614 C C . GLY B 1 99 ? 29.689 25.868 -15.467 1.00 20.29 97 GLY B C 1
ATOM 3615 O O . GLY B 1 99 ? 29.455 24.659 -15.509 1.00 19.79 97 GLY B O 1
ATOM 3616 N N . ASN B 1 100 ? 28.785 26.766 -15.100 1.00 20.42 98 ASN B N 1
ATOM 3617 C CA . ASN B 1 100 ? 27.504 26.310 -14.592 1.00 21.46 98 ASN B CA 1
ATOM 3618 C C . ASN B 1 100 ? 26.413 27.335 -14.922 1.00 19.42 98 ASN B C 1
ATOM 3619 O O . ASN B 1 100 ? 25.649 27.727 -14.048 1.00 18.24 98 ASN B O 1
ATOM 3624 N N . THR B 1 101 ? 26.322 27.765 -16.186 1.00 16.17 99 THR B N 1
ATOM 3625 C CA . THR B 1 101 ? 25.236 28.636 -16.605 1.00 15.82 99 THR B CA 1
ATOM 3626 C C . THR B 1 101 ? 24.154 27.825 -17.321 1.00 14.90 99 THR B C 1
ATOM 3627 O O . THR B 1 101 ? 24.292 26.625 -17.501 1.00 14.53 99 THR B O 1
ATOM 3631 N N . ASP B 1 102 ? 23.099 28.505 -17.794 1.00 14.78 100 ASP B N 1
ATOM 3632 C CA . ASP B 1 102 ? 22.047 27.838 -18.543 1.00 14.73 100 ASP B CA 1
ATOM 3633 C C . ASP B 1 102 ? 22.591 27.264 -19.842 1.00 13.52 100 ASP B C 1
ATOM 3634 O O . ASP B 1 102 ? 22.108 26.230 -20.270 1.00 13.58 100 ASP B O 1
ATOM 3639 N N . SER B 1 103 ? 23.613 27.893 -20.460 1.00 14.91 101 SER B N 1
ATOM 3640 C CA . SER B 1 103 ? 24.240 27.322 -21.641 1.00 14.70 101 SER B CA 1
ATOM 3641 C C . SER B 1 103 ? 24.852 25.965 -21.292 1.00 13.19 101 SER B C 1
ATOM 3642 O O . SER B 1 103 ? 24.781 25.041 -22.093 1.00 12.62 101 SER B O 1
ATOM 3645 N N . THR B 1 104 ? 25.483 25.885 -20.120 1.00 12.63 102 THR B N 1
ATOM 3646 C CA . THR B 1 104 ? 26.138 24.647 -19.734 1.00 14.82 102 THR B CA 1
ATOM 3647 C C . THR B 1 104 ? 25.104 23.518 -19.634 1.00 13.49 102 THR B C 1
ATOM 3648 O O . THR B 1 104 ? 25.323 22.384 -20.105 1.00 12.89 102 THR B O 1
ATOM 3652 N N . LEU B 1 105 ? 24.020 23.810 -18.920 1.00 13.29 103 LEU B N 1
ATOM 3653 C CA . LEU B 1 105 ? 22.977 22.809 -18.709 1.00 14.48 103 LEU B CA 1
ATOM 3654 C C . LEU B 1 105 ? 22.301 22.442 -20.034 1.00 14.03 103 LEU B C 1
ATOM 3655 O O . LEU B 1 105 ? 22.071 21.270 -20.319 1.00 13.58 103 LEU B O 1
ATOM 3660 N N . ALA B 1 106 ? 22.034 23.431 -20.885 1.00 13.16 104 ALA B N 1
ATOM 3661 C CA . ALA B 1 106 ? 21.397 23.141 -22.161 1.00 12.75 104 ALA B CA 1
ATOM 3662 C C . ALA B 1 106 ? 22.288 22.245 -23.005 1.00 12.20 104 ALA B C 1
ATOM 3663 O O . ALA B 1 106 ? 21.799 21.356 -23.684 1.00 12.39 104 ALA B O 1
ATOM 3665 N N . GLY B 1 107 ? 23.610 22.493 -22.985 1.00 12.74 105 GLY B N 1
ATOM 3666 C CA . GLY B 1 107 ? 24.511 21.656 -23.756 1.00 12.17 105 GLY B CA 1
ATOM 3667 C C . GLY B 1 107 ? 24.503 20.210 -23.289 1.00 12.18 105 GLY B C 1
ATOM 3668 O O . GLY B 1 107 ? 24.485 19.291 -24.101 1.00 13.33 105 GLY B O 1
ATOM 3669 N N . ALA B 1 108 ? 24.562 20.024 -21.970 1.00 12.54 106 ALA B N 1
ATOM 3670 C CA . ALA B 1 108 ? 24.609 18.691 -21.407 1.00 13.07 106 ALA B CA 1
ATOM 3671 C C . ALA B 1 108 ? 23.305 17.955 -21.683 1.00 13.80 106 ALA B C 1
ATOM 3672 O O . ALA B 1 108 ? 23.335 16.781 -22.021 1.00 16.03 106 ALA B O 1
ATOM 3674 N N . LEU B 1 109 ? 22.171 18.632 -21.544 1.00 14.63 107 LEU B N 1
ATOM 3675 C CA . LEU B 1 109 ? 20.888 17.967 -21.698 1.00 16.25 107 LEU B CA 1
ATOM 3676 C C . LEU B 1 109 ? 20.640 17.632 -23.167 1.00 15.04 107 LEU B C 1
ATOM 3677 O O . LEU B 1 109 ? 20.064 16.603 -23.475 1.00 14.36 107 LEU B O 1
ATOM 3682 N N . ALA B 1 110 ? 21.115 18.483 -24.076 1.00 16.76 108 ALA B N 1
ATOM 3683 C CA . ALA B 1 110 ? 21.019 18.196 -25.508 1.00 16.27 108 ALA B CA 1
ATOM 3684 C C . ALA B 1 110 ? 21.795 16.937 -25.881 1.00 16.01 108 ALA B C 1
ATOM 3685 O O . ALA B 1 110 ? 21.291 16.082 -26.612 1.00 15.70 108 ALA B O 1
ATOM 3687 N N . ALA B 1 111 ? 23.035 16.845 -25.385 1.00 14.86 109 ALA B N 1
ATOM 3688 C CA . ALA B 1 111 ? 23.919 15.763 -25.738 1.00 14.28 109 ALA B CA 1
ATOM 3689 C C . ALA B 1 111 ? 23.447 14.443 -25.137 1.00 14.73 109 ALA B C 1
ATOM 3690 O O . ALA B 1 111 ? 23.460 13.415 -25.813 1.00 14.73 109 ALA B O 1
ATOM 3692 N N . VAL B 1 112 ? 23.079 14.461 -23.855 1.00 14.85 110 VAL B N 1
ATOM 3693 C CA . VAL B 1 112 ? 22.880 13.225 -23.121 1.00 15.38 110 VAL B CA 1
ATOM 3694 C C . VAL B 1 112 ? 21.709 12.453 -23.701 1.00 16.45 110 VAL B C 1
ATOM 3695 O O . VAL B 1 112 ? 21.784 11.229 -23.801 1.00 16.59 110 VAL B O 1
ATOM 3699 N N . LYS B 1 113 ? 20.666 13.139 -24.169 1.00 16.05 111 LYS B N 1
ATOM 3700 C CA . LYS B 1 113 ? 19.517 12.431 -24.710 1.00 17.07 111 LYS B CA 1
ATOM 3701 C C . LYS B 1 113 ? 19.804 11.881 -26.121 1.00 17.77 111 LYS B C 1
ATOM 3702 O O . LYS B 1 113 ? 19.065 11.000 -26.582 1.00 17.96 111 LYS B O 1
ATOM 3708 N N . LEU B 1 114 ? 20.848 12.390 -26.803 1.00 18.63 112 LEU B N 1
ATOM 3709 C CA . LEU B 1 114 ? 21.354 11.775 -28.031 1.00 19.02 112 LEU B CA 1
ATOM 3710 C C . LEU B 1 114 ? 22.425 10.701 -27.775 1.00 21.26 112 LEU B C 1
ATOM 3711 O O . LEU B 1 114 ? 22.972 10.131 -28.736 1.00 19.93 112 LEU B O 1
ATOM 3716 N N . HIS B 1 115 ? 22.710 10.415 -26.504 1.00 22.38 113 HIS B N 1
ATOM 3717 C CA . HIS B 1 115 ? 23.716 9.442 -26.089 1.00 22.90 113 HIS B CA 1
ATOM 3718 C C . HIS B 1 115 ? 25.101 9.868 -26.579 1.00 21.57 113 HIS B C 1
ATOM 3719 O O . HIS B 1 115 ? 25.928 9.023 -26.923 1.00 19.78 113 HIS B O 1
ATOM 3726 N N . ILE B 1 116 ? 25.339 11.181 -26.663 1.00 19.37 114 ILE B N 1
ATOM 3727 C CA . ILE B 1 116 ? 26.665 11.695 -26.962 1.00 18.99 114 ILE B CA 1
ATOM 3728 C C . ILE B 1 116 ? 27.366 11.933 -25.627 1.00 18.53 114 ILE B C 1
ATOM 3729 O O . ILE B 1 116 ? 26.835 12.645 -24.784 1.00 19.24 114 ILE B O 1
ATOM 3734 N N . PRO B 1 117 ? 28.527 11.293 -25.343 1.00 18.58 115 PRO B N 1
ATOM 3735 C CA . PRO B 1 117 ? 29.208 11.488 -24.056 1.00 17.93 115 PRO B CA 1
ATOM 3736 C C . PRO B 1 117 ? 29.445 12.975 -23.769 1.00 17.18 115 PRO B C 1
ATOM 3737 O O . PRO B 1 117 ? 29.890 13.704 -24.657 1.00 18.36 115 PRO B O 1
ATOM 3741 N N . VAL B 1 118 ? 29.158 13.376 -22.525 1.00 18.32 116 VAL B N 1
ATOM 3742 C CA . VAL B 1 118 ? 29.285 14.751 -22.049 1.00 17.90 116 VAL B CA 1
ATOM 3743 C C . VAL B 1 118 ? 30.348 14.802 -20.968 1.00 17.47 116 VAL B C 1
ATOM 3744 O O . VAL B 1 118 ? 30.288 14.034 -20.004 1.00 20.21 116 VAL B O 1
ATOM 3748 N N . ALA B 1 119 ? 31.273 15.757 -21.094 1.00 16.89 117 ALA B N 1
ATOM 3749 C CA . ALA B 1 119 ? 32.240 16.007 -20.039 1.00 15.01 117 ALA B CA 1
ATOM 3750 C C . ALA B 1 119 ? 32.009 17.420 -19.505 1.00 14.43 117 ALA B C 1
ATOM 3751 O O . ALA B 1 119 ? 31.889 18.377 -20.271 1.00 14.29 117 ALA B O 1
ATOM 3753 N N . HIS B 1 120 ? 31.895 17.515 -18.184 1.00 12.58 118 HIS B N 1
ATOM 3754 C CA . HIS B 1 120 ? 31.721 18.775 -17.503 1.00 12.87 118 HIS B CA 1
ATOM 3755 C C . HIS B 1 120 ? 33.048 19.287 -16.938 1.00 14.35 118 HIS B C 1
ATOM 3756 O O . HIS B 1 120 ? 33.624 18.738 -15.975 1.00 12.75 118 HIS B O 1
ATOM 3763 N N . VAL B 1 121 ? 33.529 20.349 -17.581 1.00 13.59 119 VAL B N 1
ATOM 3764 C CA . VAL B 1 121 ? 34.661 21.103 -17.074 1.00 14.69 119 VAL B CA 1
ATOM 3765 C C . VAL B 1 121 ? 34.200 22.064 -15.981 1.00 13.64 119 VAL B C 1
ATOM 3766 O O . VAL B 1 121 ? 33.438 23.006 -16.241 1.00 14.90 119 VAL B O 1
ATOM 3770 N N . GLU B 1 122 ? 34.729 21.815 -14.765 1.00 13.35 120 GLU B N 1
ATOM 3771 C CA . GLU B 1 122 ? 34.410 22.535 -13.543 1.00 14.59 120 GLU B CA 1
ATOM 3772 C C . GLU B 1 122 ? 33.149 21.936 -12.911 1.00 15.02 120 GLU B C 1
ATOM 3773 O O . GLU B 1 122 ? 32.092 22.579 -12.834 1.00 13.89 120 GLU B O 1
ATOM 3779 N N . ALA B 1 123 ? 33.323 20.722 -12.381 1.00 13.99 121 ALA B N 1
ATOM 3780 C CA . ALA B 1 123 ? 32.248 19.895 -11.837 1.00 13.29 121 ALA B CA 1
ATOM 3781 C C . ALA B 1 123 ? 32.369 19.788 -10.330 1.00 13.61 121 ALA B C 1
ATOM 3782 O O . ALA B 1 123 ? 33.473 19.748 -9.808 1.00 15.17 121 ALA B O 1
ATOM 3784 N N . GLY B 1 124 ? 31.218 19.626 -9.668 1.00 13.56 122 GLY B N 1
ATOM 3785 C CA . GLY B 1 124 ? 31.176 19.300 -8.261 1.00 13.57 122 GLY B CA 1
ATOM 3786 C C . GLY B 1 124 ? 31.225 20.492 -7.309 1.00 15.02 122 GLY B C 1
ATOM 3787 O O . GLY B 1 124 ? 31.306 20.275 -6.101 1.00 15.34 122 GLY B O 1
ATOM 3788 N N . LEU B 1 125 ? 31.184 21.742 -7.803 1.00 16.52 123 LEU B N 1
ATOM 3789 C CA . LEU B 1 125 ? 31.154 22.898 -6.920 1.00 16.67 123 LEU B CA 1
ATOM 3790 C C . LEU B 1 125 ? 29.770 22.991 -6.287 1.00 19.04 123 LEU B C 1
ATOM 3791 O O . LEU B 1 125 ? 28.773 22.884 -7.008 1.00 17.29 123 LEU B O 1
ATOM 3796 N N . ARG B 1 126 ? 29.729 23.231 -4.960 1.00 17.20 124 ARG B N 1
ATOM 3797 C CA . ARG B 1 126 ? 28.462 23.365 -4.251 1.00 19.66 124 ARG B CA 1
ATOM 3798 C C . ARG B 1 126 ? 28.550 24.507 -3.235 1.00 20.39 124 ARG B C 1
ATOM 3799 O O . ARG B 1 126 ? 29.463 24.517 -2.408 1.00 18.29 124 ARG B O 1
ATOM 3807 N N . SER B 1 127 ? 27.594 25.444 -3.314 1.00 23.14 125 SER B N 1
ATOM 3808 C CA . SER B 1 127 ? 27.279 26.386 -2.240 1.00 26.20 125 SER B CA 1
ATOM 3809 C C . SER B 1 127 ? 26.414 25.731 -1.162 1.00 30.01 125 SER B C 1
ATOM 3810 O O . SER B 1 127 ? 26.387 26.158 -0.005 1.00 30.18 125 SER B O 1
ATOM 3813 N N . PHE B 1 128 ? 25.638 24.733 -1.577 1.00 27.76 126 PHE B N 1
ATOM 3814 C CA . PHE B 1 128 ? 24.697 24.042 -0.711 1.00 30.33 126 PHE B CA 1
ATOM 3815 C C . PHE B 1 128 ? 23.480 24.915 -0.440 1.00 32.92 126 PHE B C 1
ATOM 3816 O O . PHE B 1 128 ? 22.737 24.650 0.499 1.00 29.24 126 PHE B O 1
ATOM 3824 N N . ASN B 1 129 ? 23.253 25.896 -1.326 1.00 35.31 127 ASN B N 1
ATOM 3825 C CA . ASN B 1 129 ? 22.091 26.762 -1.276 1.00 39.82 127 ASN B CA 1
ATOM 3826 C C . ASN B 1 129 ? 21.321 26.620 -2.593 1.00 42.88 127 ASN B C 1
ATOM 3827 O O . ASN B 1 129 ? 21.635 27.316 -3.565 1.00 35.82 127 ASN B O 1
ATOM 3832 N N . ARG B 1 130 ? 20.300 25.737 -2.618 1.00 43.46 128 ARG B N 1
ATOM 3833 C CA . ARG B 1 130 ? 19.588 25.405 -3.854 1.00 50.58 128 ARG B CA 1
ATOM 3834 C C . ARG B 1 130 ? 19.017 26.637 -4.566 1.00 53.91 128 ARG B C 1
ATOM 3835 O O . ARG B 1 130 ? 18.569 26.519 -5.704 1.00 62.30 128 ARG B O 1
ATOM 3843 N N . ARG B 1 131 ? 19.037 27.809 -3.919 1.00 55.94 129 ARG B N 1
ATOM 3844 C CA . ARG B 1 131 ? 18.525 29.032 -4.516 1.00 60.56 129 ARG B CA 1
ATOM 3845 C C . ARG B 1 131 ? 19.636 29.980 -4.979 1.00 59.00 129 ARG B C 1
ATOM 3846 O O . ARG B 1 131 ? 19.334 30.929 -5.702 1.00 57.24 129 ARG B O 1
ATOM 3854 N N . MET B 1 132 ? 20.894 29.762 -4.544 1.00 56.76 130 MET B N 1
ATOM 3855 C CA . MET B 1 132 ? 22.054 30.470 -5.093 1.00 62.38 130 MET B CA 1
ATOM 3856 C C . MET B 1 132 ? 21.970 30.385 -6.626 1.00 57.80 130 MET B C 1
ATOM 3857 O O . MET B 1 132 ? 21.518 29.363 -7.149 1.00 58.12 130 MET B O 1
ATOM 3862 N N . PRO B 1 133 ? 22.288 31.456 -7.406 1.00 61.13 131 PRO B N 1
ATOM 3863 C CA . PRO B 1 133 ? 22.073 31.449 -8.860 1.00 57.11 131 PRO B CA 1
ATOM 3864 C C . PRO B 1 133 ? 22.395 30.133 -9.582 1.00 53.84 131 PRO B C 1
ATOM 3865 O O . PRO B 1 133 ? 21.508 29.463 -10.126 1.00 56.59 131 PRO B O 1
ATOM 3869 N N . GLU B 1 134 ? 23.664 29.731 -9.549 1.00 40.85 132 GLU B N 1
ATOM 3870 C CA . GLU B 1 134 ? 24.090 28.623 -10.388 1.00 37.00 132 GLU B CA 1
ATOM 3871 C C . GLU B 1 134 ? 23.971 27.260 -9.690 1.00 27.15 132 GLU B C 1
ATOM 3872 O O . GLU B 1 134 ? 24.404 26.281 -10.276 1.00 21.89 132 GLU B O 1
ATOM 3878 N N . GLU B 1 135 ? 23.355 27.149 -8.497 1.00 24.05 133 GLU B N 1
ATOM 3879 C CA . GLU B 1 135 ? 23.442 25.895 -7.757 1.00 23.11 133 GLU B CA 1
ATOM 3880 C C . GLU B 1 135 ? 22.690 24.796 -8.508 1.00 21.44 133 GLU B C 1
ATOM 3881 O O . GLU B 1 135 ? 23.165 23.666 -8.583 1.00 18.26 133 GLU B O 1
ATOM 3887 N N . ILE B 1 136 ? 21.507 25.101 -9.058 1.00 21.03 134 ILE B N 1
ATOM 3888 C CA . ILE B 1 136 ? 20.724 24.086 -9.756 1.00 19.87 134 ILE B CA 1
ATOM 3889 C C . ILE B 1 136 ? 21.457 23.669 -11.028 1.00 17.36 134 ILE B C 1
ATOM 3890 O O . ILE B 1 136 ? 21.531 22.479 -11.322 1.00 16.24 134 ILE B O 1
ATOM 3895 N N . ASN B 1 137 ? 22.016 24.638 -11.761 1.00 15.99 135 ASN B N 1
ATOM 3896 C CA . ASN B 1 137 ? 22.799 24.316 -12.948 1.00 16.54 135 ASN B CA 1
ATOM 3897 C C . ASN B 1 137 ? 23.983 23.424 -12.561 1.00 15.76 135 ASN B C 1
ATOM 3898 O O . ASN B 1 137 ? 24.267 22.493 -13.286 1.00 14.13 135 ASN B O 1
ATOM 3903 N N . ARG B 1 138 ? 24.653 23.697 -11.440 1.00 16.21 136 ARG B N 1
ATOM 3904 C CA . ARG B 1 138 ? 25.789 22.866 -11.048 1.00 18.28 136 ARG B CA 1
ATOM 3905 C C . ARG B 1 138 ? 25.336 21.410 -10.847 1.00 15.90 136 ARG B C 1
ATOM 3906 O O . ARG B 1 138 ? 25.968 20.470 -11.357 1.00 14.41 136 ARG B O 1
ATOM 3914 N N . ILE B 1 139 ? 24.258 21.227 -10.068 1.00 15.27 137 ILE B N 1
ATOM 3915 C CA . ILE B 1 139 ? 23.802 19.892 -9.701 1.00 15.93 137 ILE B CA 1
ATOM 3916 C C . ILE B 1 139 ? 23.350 19.121 -10.946 1.00 17.25 137 ILE B C 1
ATOM 3917 O O . ILE B 1 139 ? 23.743 17.976 -11.147 1.00 16.53 137 ILE B O 1
ATOM 3922 N N . LEU B 1 140 ? 22.478 19.721 -11.775 1.00 15.70 138 LEU B N 1
ATOM 3923 C CA . LEU B 1 140 ? 21.889 18.987 -12.882 1.00 15.03 138 LEU B CA 1
ATOM 3924 C C . LEU B 1 140 ? 22.912 18.756 -14.002 1.00 13.25 138 LEU B C 1
ATOM 3925 O O . LEU B 1 140 ? 22.898 17.710 -14.651 1.00 11.94 138 LEU B O 1
ATOM 3930 N N . THR B 1 141 ? 23.798 19.725 -14.280 1.00 13.79 139 THR B N 1
ATOM 3931 C CA . THR B 1 141 ? 24.861 19.449 -15.242 1.00 13.99 139 THR B CA 1
ATOM 3932 C C . THR B 1 141 ? 25.681 18.224 -14.784 1.00 12.98 139 THR B C 1
ATOM 3933 O O . THR B 1 141 ? 25.897 17.299 -15.549 1.00 14.49 139 THR B O 1
ATOM 3937 N N . ASP B 1 142 ? 26.078 18.181 -13.510 1.00 13.15 140 ASP B N 1
ATOM 3938 C CA . ASP B 1 142 ? 26.908 17.095 -12.997 1.00 13.58 140 ASP B CA 1
ATOM 3939 C C . ASP B 1 142 ? 26.183 15.749 -13.117 1.00 13.79 140 ASP B C 1
ATOM 3940 O O . ASP B 1 142 ? 26.829 14.737 -13.427 1.00 15.53 140 ASP B O 1
ATOM 3945 N N . HIS B 1 143 ? 24.870 15.709 -12.804 1.00 13.27 141 HIS B N 1
ATOM 3946 C CA . HIS B 1 143 ? 24.143 14.448 -12.897 1.00 14.40 141 HIS B CA 1
ATOM 3947 C C . HIS B 1 143 ? 23.847 14.091 -14.355 1.00 15.39 141 HIS B C 1
ATOM 3948 O O . HIS B 1 143 ? 23.583 12.938 -14.656 1.00 16.38 141 HIS B O 1
ATOM 3955 N N . ALA B 1 144 ? 23.942 15.056 -15.270 1.00 16.06 142 ALA B N 1
ATOM 3956 C CA . ALA B 1 144 ? 23.714 14.788 -16.690 1.00 17.61 142 ALA B CA 1
ATOM 3957 C C . ALA B 1 144 ? 24.970 14.298 -17.419 1.00 19.14 142 ALA B C 1
ATOM 3958 O O . ALA B 1 144 ? 24.880 13.702 -18.499 1.00 21.53 142 ALA B O 1
ATOM 3960 N N . SER B 1 145 ? 26.147 14.527 -16.837 1.00 18.65 143 SER B N 1
ATOM 3961 C CA . SER B 1 145 ? 27.418 14.315 -17.513 1.00 17.81 143 SER B CA 1
ATOM 3962 C C . SER B 1 145 ? 27.967 12.899 -17.322 1.00 18.36 143 SER B C 1
ATOM 3963 O O . SER B 1 145 ? 27.752 12.255 -16.289 1.00 20.74 143 SER B O 1
ATOM 3966 N N . ASP B 1 146 ? 28.812 12.501 -18.275 1.00 18.18 144 ASP B N 1
ATOM 3967 C CA . ASP B 1 146 ? 29.514 11.235 -18.250 1.00 21.84 144 ASP B CA 1
ATOM 3968 C C . ASP B 1 146 ? 30.872 11.342 -17.546 1.00 22.82 144 ASP B C 1
ATOM 3969 O 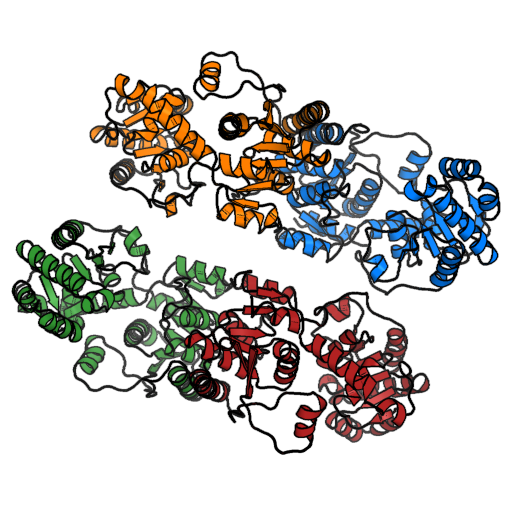O . ASP B 1 146 ? 31.297 10.380 -16.883 1.00 22.98 144 ASP B O 1
ATOM 3974 N N . LEU B 1 147 ? 31.573 12.465 -17.759 1.00 20.54 145 LEU B N 1
ATOM 3975 C CA . LEU B 1 147 ? 32.837 12.754 -17.090 1.00 20.08 145 LEU B CA 1
ATOM 3976 C C . LEU B 1 147 ? 32.705 14.060 -16.331 1.00 18.31 145 LEU B C 1
ATOM 3977 O O . LEU B 1 147 ? 32.250 15.062 -16.903 1.00 15.16 145 LEU B O 1
ATOM 3982 N N . LEU B 1 148 ? 33.161 14.014 -15.073 1.00 16.07 146 LEU B N 1
ATOM 3983 C CA . LEU B 1 148 ? 33.152 15.155 -14.177 1.00 16.59 146 LEU B CA 1
ATOM 3984 C C . LEU B 1 148 ? 34.612 15.568 -13.892 1.00 16.99 146 LEU B C 1
ATOM 3985 O O . LEU B 1 148 ? 35.365 14.835 -13.243 1.00 14.83 146 LEU B O 1
ATOM 3990 N N . PHE B 1 149 ? 35.031 16.744 -14.395 1.00 14.75 147 PHE B N 1
ATOM 3991 C CA . PHE B 1 149 ? 36.379 17.266 -14.148 1.00 14.28 147 PHE B CA 1
ATOM 3992 C C . PHE B 1 149 ? 36.355 18.270 -12.998 1.00 12.82 147 PHE B C 1
ATOM 3993 O O . PHE B 1 149 ? 36.008 19.439 -13.169 1.00 13.81 147 PHE B O 1
ATOM 4001 N N . ALA B 1 150 ? 36.644 17.782 -11.797 1.00 12.86 148 ALA B N 1
ATOM 4002 C CA . ALA B 1 150 ? 36.579 18.541 -10.571 1.00 13.28 148 ALA B CA 1
ATOM 4003 C C . ALA B 1 150 ? 37.848 19.378 -10.389 1.00 14.51 148 ALA B C 1
ATOM 4004 O O . ALA B 1 150 ? 38.963 18.920 -10.694 1.00 14.08 148 ALA B O 1
ATOM 4006 N N . PRO B 1 151 ? 37.691 20.620 -9.871 1.00 14.88 149 PRO B N 1
ATOM 4007 C CA . PRO B 1 151 ? 38.827 21.518 -9.647 1.00 15.62 149 PRO B CA 1
ATOM 4008 C C . PRO B 1 151 ? 39.505 21.280 -8.305 1.00 17.04 149 PRO B C 1
ATOM 4009 O O . PRO B 1 151 ? 40.682 21.596 -8.167 1.00 18.36 149 PRO B O 1
ATOM 4013 N N . THR B 1 152 ? 38.776 20.661 -7.363 1.00 16.47 150 THR B N 1
ATOM 4014 C CA . THR B 1 152 ? 39.274 20.469 -6.013 1.00 17.17 150 THR B CA 1
ATOM 4015 C C . THR B 1 152 ? 38.832 19.124 -5.432 1.00 18.57 150 THR B C 1
ATOM 4016 O O . THR B 1 152 ? 37.828 18.549 -5.881 1.00 14.56 150 THR B O 1
ATOM 4020 N N . GLU B 1 153 ? 39.517 18.692 -4.354 1.00 18.67 151 GLU B N 1
ATOM 4021 C CA . GLU B 1 153 ? 39.133 17.464 -3.660 1.00 20.55 151 GLU B CA 1
ATOM 4022 C C . GLU B 1 153 ? 37.763 17.629 -3.008 1.00 18.52 151 GLU B C 1
ATOM 4023 O O . GLU B 1 153 ? 37.021 16.654 -2.912 1.00 18.84 151 GLU B O 1
ATOM 4029 N N . THR B 1 154 ? 37.429 18.840 -2.555 1.00 18.99 152 THR B N 1
ATOM 4030 C CA . THR B 1 154 ? 36.123 19.112 -1.978 1.00 21.16 152 THR B CA 1
ATOM 4031 C C . THR B 1 154 ? 35.018 18.848 -3.011 1.00 21.28 152 THR B C 1
ATOM 4032 O O . THR B 1 154 ? 33.994 18.220 -2.691 1.00 18.28 152 THR B O 1
ATOM 4036 N N . ALA B 1 155 ? 35.266 19.282 -4.261 1.00 18.76 153 ALA B N 1
ATOM 4037 C CA . ALA B 1 155 ? 34.322 19.053 -5.343 1.00 17.91 153 ALA B CA 1
ATOM 4038 C C . ALA B 1 155 ? 34.178 17.554 -5.617 1.00 17.01 153 ALA B C 1
ATOM 4039 O O . ALA B 1 155 ? 33.063 17.077 -5.807 1.00 16.07 153 ALA B O 1
ATOM 4041 N N . VAL B 1 156 ? 35.296 16.818 -5.634 1.00 15.92 154 VAL B N 1
ATOM 4042 C CA . VAL B 1 156 ? 35.247 15.363 -5.775 1.00 19.20 154 VAL B CA 1
ATOM 4043 C C . VAL B 1 156 ? 34.290 14.769 -4.742 1.00 19.10 154 VAL B C 1
ATOM 4044 O O . VAL B 1 156 ? 33.449 13.928 -5.078 1.00 20.02 154 VAL B O 1
ATOM 4048 N N . GLN B 1 157 ? 34.432 15.200 -3.481 1.00 19.37 155 GLN B N 1
ATOM 4049 C CA . GLN B 1 157 ? 33.698 14.584 -2.395 1.00 20.76 155 GLN B CA 1
ATOM 4050 C C . GLN B 1 157 ? 32.215 14.922 -2.554 1.00 20.63 155 GLN B C 1
ATOM 4051 O O . GLN B 1 157 ? 31.376 14.059 -2.309 1.00 18.90 155 GLN B O 1
ATOM 4057 N N . ASN B 1 158 ? 31.939 16.163 -2.967 1.00 18.68 156 ASN B N 1
ATOM 4058 C CA . ASN B 1 158 ? 30.602 16.646 -3.272 1.00 19.31 156 ASN B CA 1
ATOM 4059 C C . ASN B 1 158 ? 29.893 15.720 -4.260 1.00 17.79 156 ASN B C 1
ATOM 4060 O O . ASN B 1 158 ? 28.734 15.355 -4.037 1.00 21.87 156 ASN B O 1
ATOM 4065 N N . LEU B 1 159 ? 30.610 15.313 -5.296 1.00 17.36 157 LEU B N 1
ATOM 4066 C CA . LEU B 1 159 ? 30.112 14.440 -6.349 1.00 17.99 157 LEU B CA 1
ATOM 4067 C C . LEU B 1 159 ? 29.870 13.024 -5.792 1.00 19.93 157 LEU B C 1
ATOM 4068 O O . LEU B 1 159 ? 28.780 12.451 -6.012 1.00 17.85 157 LEU B O 1
ATOM 4073 N N . LEU B 1 160 ? 30.842 12.496 -5.013 1.00 18.76 158 LEU B N 1
ATOM 4074 C CA . LEU B 1 160 ? 30.700 11.170 -4.408 1.00 21.50 158 LEU B CA 1
ATOM 4075 C C . LEU B 1 160 ? 29.461 11.108 -3.503 1.00 22.40 158 LEU B C 1
ATOM 4076 O O . LEU B 1 160 ? 28.746 10.109 -3.511 1.00 25.50 158 LEU B O 1
ATOM 4081 N N . ARG B 1 161 ? 29.220 12.195 -2.768 1.00 22.67 159 ARG B N 1
ATOM 4082 C CA A ARG B 1 161 ? 28.140 12.313 -1.799 0.50 24.84 159 ARG B CA 1
ATOM 4083 C CA B ARG B 1 161 ? 28.141 12.289 -1.798 0.50 25.62 159 ARG B CA 1
ATOM 4084 C C . ARG B 1 161 ? 26.780 12.231 -2.496 1.00 25.61 159 ARG B C 1
ATOM 4085 O O . ARG B 1 161 ? 25.770 11.893 -1.864 1.00 27.56 159 ARG B O 1
ATOM 4100 N N . GLU B 1 162 ? 26.735 12.594 -3.791 1.00 23.21 160 GLU B N 1
ATOM 4101 C CA . GLU B 1 162 ? 25.481 12.601 -4.539 1.00 20.76 160 GLU B CA 1
ATOM 4102 C C . GLU B 1 162 ? 25.349 11.320 -5.370 1.00 20.67 160 GLU B C 1
ATOM 4103 O O . GLU B 1 162 ? 24.558 11.291 -6.323 1.00 22.46 160 GLU B O 1
ATOM 4109 N N . GLY B 1 163 ? 26.179 10.303 -5.071 1.00 19.73 161 GLY B N 1
ATOM 4110 C CA . GLY B 1 163 ? 26.079 8.987 -5.679 1.00 20.08 161 GLY B CA 1
ATOM 4111 C C . GLY B 1 163 ? 26.715 8.901 -7.059 1.00 21.63 161 GLY B C 1
ATOM 4112 O O . GLY B 1 163 ? 26.570 7.898 -7.736 1.00 21.07 161 GLY B O 1
ATOM 4113 N N . ILE B 1 164 ? 27.499 9.910 -7.456 1.00 21.71 162 ILE B N 1
ATOM 4114 C CA . ILE B 1 164 ? 28.203 9.807 -8.720 1.00 24.35 162 ILE B CA 1
ATOM 4115 C C . ILE B 1 164 ? 29.393 8.890 -8.477 1.00 23.04 162 ILE B C 1
ATOM 4116 O O . ILE B 1 164 ? 30.064 9.040 -7.453 1.00 23.70 162 ILE B O 1
ATOM 4121 N N . PRO B 1 165 ? 29.614 7.862 -9.327 1.00 23.94 163 PRO B N 1
ATOM 4122 C CA . PRO B 1 165 ? 30.677 6.884 -9.103 1.00 25.77 163 PRO B CA 1
ATOM 4123 C C . PRO B 1 165 ? 32.060 7.458 -9.383 1.00 27.41 163 PRO B C 1
ATOM 4124 O O . PRO B 1 165 ? 32.225 8.301 -10.276 1.00 22.91 163 PRO B O 1
ATOM 4128 N N . GLU B 1 166 ? 33.027 6.970 -8.594 1.00 27.18 164 GLU B N 1
ATOM 4129 C CA . GLU B 1 166 ? 34.408 7.429 -8.586 1.00 28.60 164 GLU B CA 1
ATOM 4130 C C . GLU B 1 166 ? 35.015 7.387 -9.989 1.00 23.87 164 GLU B C 1
ATOM 4131 O O . GLU B 1 166 ? 35.796 8.267 -10.348 1.00 20.25 164 GLU B O 1
ATOM 4137 N N . ASN B 1 167 ? 34.639 6.394 -10.803 1.00 25.05 165 ASN B N 1
ATOM 4138 C CA . ASN B 1 167 ? 35.263 6.229 -12.105 1.00 25.96 165 ASN B CA 1
ATOM 4139 C C . ASN B 1 167 ? 34.737 7.233 -13.137 1.00 24.64 165 ASN B C 1
ATOM 4140 O O . ASN B 1 167 ? 35.325 7.323 -14.196 1.00 24.14 165 ASN B O 1
ATOM 4145 N N . ARG B 1 168 ? 33.694 8.013 -12.838 1.00 23.63 166 ARG B N 1
ATOM 4146 C CA . ARG B 1 168 ? 33.336 9.134 -13.710 1.00 23.78 166 ARG B CA 1
ATOM 4147 C C . ARG B 1 168 ? 33.949 10.466 -13.230 1.00 22.16 166 ARG B C 1
ATOM 4148 O O . ARG B 1 168 ? 33.805 11.466 -13.945 1.00 19.94 166 ARG B O 1
ATOM 4156 N N . ILE B 1 169 ? 34.578 10.499 -12.031 1.00 19.66 167 ILE B N 1
ATOM 4157 C CA . ILE B 1 169 ? 35.110 11.715 -11.407 1.00 19.32 167 ILE B CA 1
ATOM 4158 C C . ILE B 1 169 ? 36.635 11.767 -11.560 1.00 20.82 167 ILE B C 1
ATOM 4159 O O . ILE B 1 169 ? 37.326 10.825 -11.189 1.00 20.25 167 ILE B O 1
ATOM 4164 N N . HIS B 1 170 ? 37.162 12.891 -12.060 1.00 19.62 168 HIS B N 1
ATOM 4165 C CA . HIS B 1 170 ? 38.603 13.079 -12.182 1.00 20.48 168 HIS B CA 1
ATOM 4166 C C . HIS B 1 170 ? 38.989 14.479 -11.700 1.00 18.87 168 HIS B C 1
ATOM 4167 O O . HIS B 1 170 ? 38.498 15.500 -12.206 1.00 15.20 168 HIS B O 1
ATOM 4174 N N . LEU B 1 171 ? 39.859 14.486 -10.681 1.00 19.11 169 LEU B N 1
ATOM 4175 C CA . LEU B 1 171 ? 40.422 15.691 -10.110 1.00 18.85 169 LEU B CA 1
ATOM 4176 C C . LEU B 1 171 ? 41.517 16.190 -11.047 1.00 19.36 169 LEU B C 1
ATOM 4177 O O . LEU B 1 171 ? 42.555 15.534 -11.153 1.00 18.20 169 LEU B O 1
ATOM 4182 N N . VAL B 1 172 ? 41.252 17.317 -11.722 1.00 16.50 170 VAL B N 1
ATOM 4183 C CA . VAL B 1 172 ? 42.151 17.838 -12.736 1.00 16.24 170 VAL B CA 1
ATOM 4184 C C . VAL B 1 172 ? 42.621 19.247 -12.389 1.00 15.30 170 VAL B C 1
ATOM 4185 O O . VAL B 1 172 ? 43.538 19.721 -13.046 1.00 14.91 170 VAL B O 1
ATOM 4189 N N . GLY B 1 173 ? 41.973 19.910 -11.426 1.00 14.89 171 GLY B N 1
ATOM 4190 C CA . GLY B 1 173 ? 42.240 21.310 -11.085 1.00 15.10 171 GLY B CA 1
ATOM 4191 C C . GLY B 1 173 ? 41.396 22.285 -11.922 1.00 15.35 171 GLY B C 1
ATOM 4192 O O . GLY B 1 173 ? 40.510 21.863 -12.654 1.00 15.34 171 GLY B O 1
ATOM 4193 N N . ASP B 1 174 ? 41.729 23.582 -11.855 1.00 15.56 172 ASP B N 1
ATOM 4194 C CA . ASP B 1 174 ? 40.947 24.640 -12.474 1.00 16.00 172 ASP B CA 1
ATOM 4195 C C . ASP B 1 174 ? 41.659 25.130 -13.728 1.00 15.44 172 ASP B C 1
ATOM 4196 O O . ASP B 1 174 ? 42.774 25.643 -13.602 1.00 14.59 172 ASP B O 1
ATOM 4201 N N . VAL B 1 175 ? 41.002 25.011 -14.895 1.00 13.84 173 VAL B N 1
ATOM 4202 C CA . VAL B 1 175 ? 41.596 25.456 -16.146 1.00 15.32 173 VAL B CA 1
ATOM 4203 C C . VAL B 1 175 ? 41.839 26.972 -16.123 1.00 14.81 173 VAL B C 1
ATOM 4204 O O . VAL B 1 175 ? 42.661 27.470 -16.896 1.00 13.04 173 VAL B O 1
ATOM 4208 N N . MET B 1 176 ? 41.137 27.702 -15.251 1.00 14.42 174 MET B N 1
ATOM 4209 C CA . MET B 1 176 ? 41.356 29.134 -15.125 1.00 14.91 174 MET B CA 1
ATOM 4210 C C . MET B 1 176 ? 42.756 29.413 -14.574 1.00 14.80 174 MET B C 1
ATOM 4211 O O . MET B 1 176 ? 43.338 30.452 -14.862 1.00 14.51 174 MET B O 1
ATOM 4216 N N . TYR B 1 177 ? 43.318 28.505 -13.778 1.00 14.94 175 TYR B N 1
ATOM 4217 C CA . TYR B 1 177 ? 44.712 28.641 -13.386 1.00 14.66 175 TYR B CA 1
ATOM 4218 C C . TYR B 1 177 ? 45.608 28.534 -14.614 1.00 14.81 175 TYR B C 1
ATOM 4219 O O . TYR B 1 177 ? 46.458 29.410 -14.836 1.00 16.25 175 TYR B O 1
ATOM 4228 N N . ASP B 1 178 ? 45.400 27.492 -15.447 1.00 14.33 176 ASP B N 1
ATOM 4229 C CA . ASP B 1 178 ? 46.144 27.348 -16.695 1.00 13.64 176 ASP B CA 1
ATOM 4230 C C . ASP B 1 178 ? 46.080 28.678 -17.461 1.00 13.20 176 ASP B C 1
ATOM 4231 O O . ASP B 1 178 ? 47.082 29.195 -17.972 1.00 13.15 176 ASP B O 1
ATOM 4236 N N . ALA B 1 179 ? 44.874 29.243 -17.569 1.00 13.92 177 ALA B N 1
ATOM 4237 C CA . ALA B 1 179 ? 44.657 30.430 -18.399 1.00 14.94 177 ALA B CA 1
ATOM 4238 C C . ALA B 1 179 ? 45.392 31.622 -17.798 1.00 15.36 177 ALA B C 1
ATOM 4239 O O . ALA B 1 179 ? 46.030 32.384 -18.520 1.00 14.16 177 ALA B O 1
ATOM 4241 N N . ALA B 1 180 ? 45.383 31.739 -16.466 1.00 15.21 178 ALA B N 1
ATOM 4242 C CA . ALA B 1 180 ? 46.081 32.850 -15.819 1.00 15.52 178 ALA B CA 1
ATOM 4243 C C . ALA B 1 180 ? 47.590 32.800 -16.055 1.00 15.48 178 ALA B C 1
ATOM 4244 O O . ALA B 1 180 ? 48.189 33.855 -16.214 1.00 13.95 178 ALA B O 1
ATOM 4246 N N . LEU B 1 181 ? 48.185 31.604 -16.095 1.00 15.83 179 LEU B N 1
ATOM 4247 C CA . LEU B 1 181 ? 49.617 31.464 -16.373 1.00 16.95 179 LEU B CA 1
ATOM 4248 C C . LEU B 1 181 ? 49.909 31.868 -17.807 1.00 16.60 179 LEU B C 1
ATOM 4249 O O . LEU B 1 181 ? 50.896 32.558 -18.062 1.00 17.83 179 LEU B O 1
ATOM 4254 N N . HIS B 1 182 ? 49.042 31.460 -18.735 1.00 15.57 180 HIS B N 1
ATOM 4255 C CA . HIS B 1 182 ? 49.222 31.766 -20.148 1.00 15.39 180 HIS B CA 1
ATOM 4256 C C . HIS B 1 182 ? 49.120 33.285 -20.396 1.00 15.33 180 HIS B C 1
ATOM 4257 O O . HIS B 1 182 ? 49.992 33.879 -21.023 1.00 13.94 180 HIS B O 1
ATOM 4264 N N . TYR B 1 183 ? 48.070 33.923 -19.871 1.00 13.04 181 TYR B N 1
ATOM 4265 C CA . TYR B 1 183 ? 47.871 35.349 -20.061 1.00 14.31 181 TYR B CA 1
ATOM 4266 C C . TYR B 1 183 ? 48.889 36.156 -19.268 1.00 14.00 181 TYR B C 1
ATOM 4267 O O . TYR B 1 183 ? 49.209 37.261 -19.680 1.00 13.81 181 TYR B O 1
ATOM 4276 N N . GLY B 1 184 ? 49.362 35.613 -18.130 1.00 15.12 182 GLY B N 1
ATOM 4277 C CA . GLY B 1 184 ? 50.385 36.242 -17.321 1.00 15.34 182 GLY B CA 1
ATOM 4278 C C . GLY B 1 184 ? 51.668 36.435 -18.126 1.00 15.95 182 GLY B C 1
ATOM 4279 O O . GLY B 1 184 ? 52.190 37.534 -18.226 1.00 15.24 182 GLY B O 1
ATOM 4280 N N . ALA B 1 185 ? 52.093 35.373 -18.807 1.00 16.75 183 ALA B N 1
ATOM 4281 C CA . ALA B 1 185 ? 53.278 35.444 -19.649 1.00 15.80 183 ALA B CA 1
ATOM 4282 C C . ALA B 1 185 ? 53.043 36.446 -20.771 1.00 16.52 183 ALA B C 1
ATOM 4283 O O . ALA B 1 185 ? 53.945 37.213 -21.109 1.00 15.13 183 ALA B O 1
ATOM 4285 N N . LYS B 1 186 ? 51.835 36.450 -21.352 1.00 15.80 184 LYS B N 1
ATOM 4286 C CA . LYS B 1 186 ? 51.569 37.312 -22.488 1.00 15.29 184 LYS B CA 1
ATOM 4287 C C . LYS B 1 186 ? 51.515 38.779 -22.043 1.00 15.68 184 LYS B C 1
ATOM 4288 O O . LYS B 1 186 ? 52.009 39.697 -22.731 1.00 13.53 184 LYS B O 1
ATOM 4294 N N . ALA B 1 187 ? 50.944 39.012 -20.863 1.00 14.73 185 ALA B N 1
ATOM 4295 C CA . ALA B 1 187 ? 50.887 40.371 -20.360 1.00 15.68 185 ALA B CA 1
ATOM 4296 C C . ALA B 1 187 ? 52.308 40.905 -20.166 1.00 16.60 185 ALA B C 1
ATOM 4297 O O . ALA B 1 187 ? 52.563 42.063 -20.504 1.00 16.01 185 ALA B O 1
ATOM 4299 N N . GLU B 1 188 ? 53.188 40.103 -19.553 1.00 17.41 186 GLU B N 1
ATOM 4300 C CA . GLU B 1 188 ? 54.560 40.533 -19.298 1.00 19.04 186 GLU B CA 1
ATOM 4301 C C . GLU B 1 188 ? 55.224 40.950 -20.608 1.00 19.66 186 GLU B C 1
ATOM 4302 O O . GLU B 1 188 ? 55.997 41.885 -20.603 1.00 22.41 186 GLU B O 1
ATOM 4308 N N . ARG B 1 189 ? 54.884 40.287 -21.714 1.00 20.65 187 ARG B N 1
ATOM 4309 C CA . ARG B 1 189 ? 55.449 40.591 -23.028 1.00 22.05 187 ARG B CA 1
ATOM 4310 C C . ARG B 1 189 ? 54.848 41.838 -23.651 1.00 20.86 187 ARG B C 1
ATOM 4311 O O . ARG B 1 189 ? 55.474 42.482 -24.488 1.00 22.68 187 ARG B O 1
ATOM 4319 N N . LYS B 1 190 ? 53.567 42.099 -23.398 1.00 19.17 188 LYS B N 1
ATOM 4320 C CA . LYS B 1 190 ? 52.827 43.008 -24.257 1.00 20.96 188 LYS B CA 1
ATOM 4321 C C . LYS B 1 190 ? 52.282 44.249 -23.531 1.00 19.97 188 LYS B C 1
ATOM 4322 O O . LYS B 1 190 ? 52.023 45.264 -24.170 1.00 19.51 188 LYS B O 1
ATOM 4328 N N . SER B 1 191 ? 52.010 44.167 -22.227 1.00 17.68 189 SER B N 1
ATOM 4329 C CA . SER B 1 191 ? 51.247 45.231 -21.572 1.00 17.70 189 SER B CA 1
ATOM 4330 C C . SER B 1 191 ? 52.135 46.411 -21.157 1.00 16.83 189 SER B C 1
ATOM 4331 O O . SER B 1 191 ? 53.158 46.260 -20.483 1.00 17.69 189 SER B O 1
ATOM 4334 N N . ARG B 1 192 ? 51.666 47.606 -21.486 1.00 18.38 190 ARG B N 1
ATOM 4335 C CA . ARG B 1 192 ? 52.340 48.849 -21.142 1.00 20.43 190 ARG B CA 1
ATOM 4336 C C . ARG B 1 192 ? 51.754 49.511 -19.894 1.00 21.37 190 ARG B C 1
ATOM 4337 O O . ARG B 1 192 ? 52.169 50.620 -19.566 1.00 19.24 190 ARG B O 1
ATOM 4345 N N . ILE B 1 193 ? 50.829 48.843 -19.167 1.00 22.25 191 ILE B N 1
ATOM 4346 C CA . ILE B 1 193 ? 50.081 49.533 -18.107 1.00 22.54 191 ILE B CA 1
ATOM 4347 C C . ILE B 1 193 ? 50.998 50.069 -17.000 1.00 20.36 191 ILE B C 1
ATOM 4348 O O . ILE B 1 193 ? 50.778 51.193 -16.546 1.00 21.13 191 ILE B O 1
ATOM 4353 N N . LEU B 1 194 ? 52.034 49.323 -16.586 1.00 19.77 192 LEU B N 1
ATOM 4354 C CA . LEU B 1 194 ? 52.958 49.794 -15.549 1.00 21.00 192 LEU B CA 1
ATOM 4355 C C . LEU B 1 194 ? 53.821 50.964 -16.056 1.00 22.88 192 LEU B C 1
ATOM 4356 O O . LEU B 1 194 ? 54.072 51.909 -15.299 1.00 23.73 192 LEU B O 1
ATOM 4361 N N . GLU B 1 195 ? 54.236 50.933 -17.335 1.00 25.85 193 GLU B N 1
ATOM 4362 C CA . GLU B 1 195 ? 55.001 52.021 -17.960 1.00 26.34 193 GLU B CA 1
ATOM 4363 C C . GLU B 1 195 ? 54.184 53.310 -17.951 1.00 25.80 193 GLU B C 1
ATOM 4364 O O . GLU B 1 195 ? 54.690 54.366 -17.592 1.00 32.28 193 GLU B O 1
ATOM 4370 N N . ARG B 1 196 ? 52.929 53.220 -18.389 1.00 26.06 194 ARG B N 1
ATOM 4371 C CA . ARG B 1 196 ? 51.995 54.335 -18.418 1.00 28.94 194 ARG B CA 1
ATOM 4372 C C . ARG B 1 196 ? 51.848 54.974 -17.028 1.00 31.25 194 ARG B C 1
ATOM 4373 O O . ARG B 1 196 ? 52.037 56.171 -16.861 1.00 30.37 194 ARG B O 1
ATOM 4381 N N . LEU B 1 197 ? 51.542 54.175 -16.007 1.00 29.84 195 LEU B N 1
ATOM 4382 C CA . LEU B 1 197 ? 51.280 54.708 -14.679 1.00 30.70 195 LEU B CA 1
ATOM 4383 C C . LEU B 1 197 ? 52.564 55.043 -13.927 1.00 31.70 195 LEU B C 1
ATOM 4384 O O . LEU B 1 197 ? 52.495 55.577 -12.827 1.00 31.08 195 LEU B O 1
ATOM 4389 N N . GLY B 1 198 ? 53.721 54.667 -14.472 1.00 31.67 196 GLY B N 1
ATOM 4390 C CA . GLY B 1 198 ? 54.989 54.948 -13.829 1.00 35.33 196 GLY B CA 1
ATOM 4391 C C . GLY B 1 198 ? 55.167 54.127 -12.556 1.00 39.09 196 GLY B C 1
ATOM 4392 O O . GLY B 1 198 ? 55.743 54.605 -11.579 1.00 38.27 196 GLY B O 1
ATOM 4393 N N . LEU B 1 199 ? 54.692 52.876 -12.585 1.00 34.24 197 LEU B N 1
ATOM 4394 C CA . LEU B 1 199 ? 54.768 52.020 -11.418 1.00 32.46 197 LEU B CA 1
ATOM 4395 C C . LEU B 1 199 ? 55.751 50.878 -11.629 1.00 32.54 197 LEU B C 1
ATOM 4396 O O . LEU B 1 199 ? 56.002 50.464 -12.753 1.00 29.62 197 LEU B O 1
ATOM 4401 N N . GLN B 1 200 ? 56.322 50.433 -10.512 1.00 31.48 198 GLN B N 1
ATOM 4402 C CA . GLN B 1 200 ? 57.186 49.272 -10.437 1.00 35.31 198 GLN B CA 1
ATOM 4403 C C . GLN B 1 200 ? 56.386 48.044 -9.992 1.00 31.84 198 GLN B C 1
ATOM 4404 O O . GLN B 1 200 ? 55.459 48.144 -9.191 1.00 30.90 198 GLN B O 1
ATOM 4410 N N . ALA B 1 201 ? 56.790 46.876 -10.484 1.00 28.20 199 ALA B N 1
ATOM 4411 C CA . ALA B 1 201 ? 56.355 45.610 -9.929 1.00 29.56 199 ALA B CA 1
ATOM 4412 C C . ALA B 1 201 ? 56.536 45.611 -8.407 1.00 26.41 199 ALA B C 1
ATOM 4413 O O . ALA B 1 201 ? 57.534 46.089 -7.859 1.00 20.87 199 ALA B O 1
ATOM 4415 N N . LYS B 1 202 ? 55.481 45.141 -7.743 1.00 22.32 200 LYS B N 1
ATOM 4416 C CA . LYS B 1 202 ? 55.404 45.030 -6.299 1.00 23.01 200 LYS B CA 1
ATOM 4417 C C . LYS B 1 202 ? 55.485 46.392 -5.614 1.00 21.78 200 LYS B C 1
ATOM 4418 O O . LYS B 1 202 ? 55.715 46.430 -4.417 1.00 25.16 200 LYS B O 1
ATOM 4424 N N . GLY B 1 203 ? 55.204 47.471 -6.346 1.00 20.10 201 GLY B N 1
ATOM 4425 C CA . GLY B 1 203 ? 55.265 48.825 -5.819 1.00 23.83 201 GLY B CA 1
ATOM 4426 C C . GLY B 1 203 ? 53.904 49.530 -5.741 1.00 22.03 201 GLY B C 1
ATOM 4427 O O . GLY B 1 203 ? 53.841 50.760 -5.654 1.00 23.32 201 GLY B O 1
ATOM 4428 N N . TYR B 1 204 ? 52.806 48.755 -5.734 1.00 19.18 202 TYR B N 1
ATOM 4429 C CA . TYR B 1 204 ? 51.470 49.318 -5.673 1.00 17.12 202 TYR B CA 1
ATOM 4430 C C . TYR B 1 204 ? 50.484 48.246 -5.198 1.00 17.71 202 TYR B C 1
ATOM 4431 O O . TYR B 1 204 ? 50.791 47.042 -5.168 1.00 17.19 202 TYR B O 1
ATOM 4440 N N . VAL B 1 205 ? 49.303 48.739 -4.823 1.00 17.78 203 VAL B N 1
ATOM 4441 C CA . VAL B 1 205 ? 48.159 47.944 -4.399 1.00 18.82 203 VAL B CA 1
ATOM 4442 C C . VAL B 1 205 ? 47.115 48.125 -5.479 1.00 17.08 203 VAL B C 1
ATOM 4443 O O . VAL B 1 205 ? 46.971 49.215 -5.997 1.00 19.83 203 VAL B O 1
ATOM 4447 N N . LEU B 1 206 ? 46.439 47.035 -5.864 1.00 15.87 204 LEU B N 1
ATOM 4448 C CA . LEU B 1 206 ? 45.379 47.095 -6.834 1.00 13.92 204 LEU B CA 1
ATOM 4449 C C . LEU B 1 206 ? 44.077 46.908 -6.065 1.00 14.28 204 LEU B C 1
ATOM 4450 O O . LEU B 1 206 ? 44.002 46.008 -5.220 1.00 15.52 204 LEU B O 1
ATOM 4455 N N . ALA B 1 207 ? 43.099 47.744 -6.396 1.00 13.55 205 ALA B N 1
ATOM 4456 C CA . ALA B 1 207 ? 41.763 47.677 -5.823 1.00 14.45 205 ALA B CA 1
ATOM 4457 C C . ALA B 1 207 ? 40.701 47.572 -6.918 1.00 14.31 205 ALA B C 1
ATOM 4458 O O . ALA B 1 207 ? 40.729 48.313 -7.897 1.00 17.93 205 ALA B O 1
ATOM 4460 N N . THR B 1 208 ? 39.703 46.699 -6.713 1.00 14.35 206 THR B N 1
ATOM 4461 C CA . THR B 1 208 ? 38.463 46.741 -7.479 1.00 14.77 206 THR B CA 1
ATOM 4462 C C . THR B 1 208 ? 37.324 46.558 -6.488 1.00 14.13 206 THR B C 1
ATOM 4463 O O . THR B 1 208 ? 37.436 45.742 -5.592 1.00 13.98 206 THR B O 1
ATOM 4467 N N . ILE B 1 209 ? 36.223 47.292 -6.701 1.00 16.17 207 ILE B N 1
ATOM 4468 C CA . ILE B 1 209 ? 35.056 47.293 -5.829 1.00 16.77 207 ILE B CA 1
ATOM 4469 C C . ILE B 1 209 ? 33.856 47.457 -6.747 1.00 18.84 207 ILE B C 1
ATOM 4470 O O . ILE B 1 209 ? 33.776 48.463 -7.466 1.00 19.94 207 ILE B O 1
ATOM 4475 N N . HIS B 1 210 ? 32.913 46.507 -6.701 1.00 18.96 208 HIS B N 1
ATOM 4476 C CA . HIS B 1 210 ? 31.725 46.652 -7.522 1.00 21.72 208 HIS B CA 1
ATOM 4477 C C . HIS B 1 210 ? 30.488 45.970 -6.953 1.00 21.56 208 HIS B C 1
ATOM 4478 O O . HIS B 1 210 ? 29.426 46.086 -7.559 1.00 24.89 208 HIS B O 1
ATOM 4485 N N . ARG B 1 211 ? 30.581 45.277 -5.817 1.00 21.46 209 ARG B N 1
ATOM 4486 C CA . ARG B 1 211 ? 29.405 44.592 -5.302 1.00 23.42 209 ARG B CA 1
ATOM 4487 C C . ARG B 1 211 ? 28.420 45.592 -4.702 1.00 23.51 209 ARG B C 1
ATOM 4488 O O . ARG B 1 211 ? 28.838 46.504 -3.999 1.00 20.91 209 ARG B O 1
ATOM 4496 N N . ALA B 1 212 ? 27.115 45.300 -4.836 1.00 23.93 210 ALA B N 1
ATOM 4497 C CA . ALA B 1 212 ? 26.045 46.121 -4.282 1.00 23.51 210 ALA B CA 1
ATOM 4498 C C . ALA B 1 212 ? 26.196 46.331 -2.777 1.00 22.46 210 ALA B C 1
ATOM 4499 O O . ALA B 1 212 ? 25.946 47.430 -2.301 1.00 24.17 210 ALA B O 1
ATOM 4501 N N . GLU B 1 213 ? 26.590 45.287 -2.037 1.00 21.51 211 GLU B N 1
ATOM 4502 C CA . GLU B 1 213 ? 26.712 45.359 -0.591 1.00 22.98 211 GLU B CA 1
ATOM 4503 C C . GLU B 1 213 ? 27.639 46.523 -0.213 1.00 21.90 211 GLU B C 1
ATOM 4504 O O . GLU B 1 213 ? 27.487 47.072 0.866 1.00 21.44 211 GLU B O 1
ATOM 4510 N N . ASN B 1 214 ? 28.574 46.899 -1.116 1.00 20.59 212 ASN B N 1
ATOM 4511 C CA . ASN B 1 214 ? 29.481 47.997 -0.840 1.00 18.64 212 ASN B CA 1
ATOM 4512 C C . ASN B 1 214 ? 29.043 49.275 -1.547 1.00 20.57 212 ASN B C 1
ATOM 4513 O O . ASN B 1 214 ? 29.120 50.336 -0.948 1.00 24.28 212 ASN B O 1
ATOM 4518 N N . THR B 1 215 ? 28.619 49.205 -2.812 1.00 21.51 213 THR B N 1
ATOM 4519 C CA . THR B 1 215 ? 28.463 50.414 -3.615 1.00 22.86 213 THR B CA 1
ATOM 4520 C C . THR B 1 215 ? 27.135 51.119 -3.325 1.00 22.80 213 THR B C 1
ATOM 4521 O O . THR B 1 215 ? 27.003 52.304 -3.620 1.00 19.95 213 THR B O 1
ATOM 4525 N N . ASP B 1 216 ? 26.157 50.375 -2.788 1.00 23.56 214 ASP B N 1
ATOM 4526 C CA . ASP B 1 216 ? 24.807 50.880 -2.563 1.00 26.97 214 ASP B CA 1
ATOM 4527 C C . ASP B 1 216 ? 24.631 51.357 -1.114 1.00 28.03 214 ASP B C 1
ATOM 4528 O O . ASP B 1 216 ? 23.524 51.708 -0.709 1.00 29.83 214 ASP B O 1
ATOM 4533 N N . ASP B 1 217 ? 25.701 51.353 -0.313 1.00 22.24 215 ASP B N 1
ATOM 4534 C CA . ASP B 1 217 ? 25.602 51.761 1.075 1.00 22.43 215 ASP B CA 1
ATOM 4535 C C . ASP B 1 217 ? 26.590 52.914 1.280 1.00 21.74 215 ASP B C 1
ATOM 4536 O O . ASP B 1 217 ? 27.799 52.726 1.185 1.00 18.33 215 ASP B O 1
ATOM 4541 N N . GLN B 1 218 ? 26.046 54.125 1.447 1.00 22.53 216 GLN B N 1
ATOM 4542 C CA . GLN B 1 218 ? 26.796 55.375 1.512 1.00 25.73 216 GLN B CA 1
ATOM 4543 C C . GLN B 1 218 ? 27.972 55.302 2.463 1.00 20.27 216 GLN B C 1
ATOM 4544 O O . GLN B 1 218 ? 28.987 55.987 2.292 1.00 19.42 216 GLN B O 1
ATOM 4550 N N . GLU B 1 219 ? 27.723 54.607 3.558 1.00 19.71 217 GLU B N 1
ATOM 4551 C CA . GLU B 1 219 ? 28.648 54.536 4.670 1.00 21.41 217 GLU B CA 1
ATOM 4552 C C . GLU B 1 219 ? 29.774 53.553 4.339 1.00 19.99 217 GLU B C 1
ATOM 4553 O O . GLU B 1 219 ? 30.954 53.873 4.508 1.00 16.73 217 GLU B O 1
ATOM 4559 N N . ARG B 1 220 ? 29.433 52.341 3.865 1.00 20.03 218 ARG B N 1
ATOM 4560 C CA . ARG B 1 220 ? 30.481 51.379 3.536 1.00 18.51 218 ARG B CA 1
ATOM 4561 C C . ARG B 1 220 ? 31.367 51.935 2.429 1.00 16.66 218 ARG B C 1
ATOM 4562 O O . ARG B 1 220 ? 32.577 51.738 2.457 1.00 16.49 218 ARG B O 1
ATOM 4570 N N . LEU B 1 221 ? 30.766 52.592 1.425 1.00 16.04 219 LEU B N 1
ATOM 4571 C CA . LEU B 1 221 ? 31.540 53.092 0.314 1.00 15.72 219 LEU B CA 1
ATOM 4572 C C . LEU B 1 221 ? 32.474 54.220 0.782 1.00 15.44 219 LEU B C 1
ATOM 4573 O O . LEU B 1 221 ? 33.600 54.288 0.323 1.00 13.57 219 LEU B O 1
ATOM 4578 N N . ARG B 1 222 ? 32.016 55.100 1.686 1.00 15.66 220 ARG B N 1
ATOM 4579 C CA . ARG B 1 222 ? 32.884 56.111 2.282 1.00 15.71 220 ARG B CA 1
ATOM 4580 C C . ARG B 1 222 ? 34.051 55.454 3.025 1.00 15.29 220 ARG B C 1
ATOM 4581 O O . ARG B 1 222 ? 35.222 55.846 2.862 1.00 14.73 220 ARG B O 1
ATOM 4589 N N . VAL B 1 223 ? 33.751 54.441 3.838 1.00 14.80 221 VAL B N 1
ATOM 4590 C CA . VAL B 1 223 ? 34.808 53.756 4.567 1.00 15.05 221 VAL B CA 1
ATOM 4591 C C . VAL B 1 223 ? 35.865 53.192 3.621 1.00 14.40 221 VAL B C 1
ATOM 4592 O O . VAL B 1 223 ? 37.075 53.344 3.868 1.00 14.97 221 VAL B O 1
ATOM 4596 N N . ILE B 1 224 ? 35.406 52.555 2.537 1.00 13.72 222 ILE B N 1
ATOM 4597 C CA . ILE B 1 224 ? 36.311 51.938 1.580 1.00 13.98 222 ILE B CA 1
ATOM 4598 C C . ILE B 1 224 ? 37.186 53.016 0.945 1.00 15.07 222 ILE B C 1
ATOM 4599 O O . ILE B 1 224 ? 38.403 52.870 0.872 1.00 16.77 222 ILE B O 1
ATOM 4604 N N . LEU B 1 225 ? 36.553 54.041 0.381 1.00 14.94 223 LEU B N 1
ATOM 4605 C CA . LEU B 1 225 ? 37.277 55.049 -0.374 1.00 15.77 223 LEU B CA 1
ATOM 4606 C C . LEU B 1 225 ? 38.257 55.815 0.515 1.00 17.47 223 LEU B C 1
ATOM 4607 O O . LEU B 1 225 ? 39.374 56.143 0.077 1.00 16.96 223 LEU B O 1
ATOM 4612 N N . GLU B 1 226 ? 37.869 56.084 1.779 1.00 17.52 224 GLU B N 1
ATOM 4613 C CA . GLU B 1 226 ? 38.759 56.726 2.736 1.00 18.85 224 GLU B CA 1
ATOM 4614 C C . GLU B 1 226 ? 39.911 55.795 3.106 1.00 18.07 224 GLU B C 1
ATOM 4615 O O . GLU B 1 226 ? 41.083 56.222 3.171 1.00 16.52 224 GLU B O 1
ATOM 4621 N N . ALA B 1 227 ? 39.603 54.519 3.353 1.00 15.84 225 ALA B N 1
ATOM 4622 C CA . ALA B 1 227 ? 40.647 53.546 3.642 1.00 16.53 225 ALA B CA 1
ATOM 4623 C C . ALA B 1 227 ? 41.665 53.462 2.488 1.00 18.65 225 ALA B C 1
ATOM 4624 O O . ALA B 1 227 ? 42.881 53.404 2.725 1.00 18.54 225 ALA B O 1
ATOM 4626 N N . LEU B 1 228 ? 41.175 53.469 1.250 1.00 18.28 226 LEU B N 1
ATOM 4627 C CA . LEU B 1 228 ? 42.073 53.357 0.110 1.00 18.62 226 LEU B CA 1
ATOM 4628 C C . LEU B 1 228 ? 42.913 54.635 0.013 1.00 21.10 226 LEU B C 1
ATOM 4629 O O . LEU B 1 228 ? 44.093 54.573 -0.342 1.00 19.62 226 LEU B O 1
ATOM 4634 N N . ALA B 1 229 ? 42.304 55.801 0.286 1.00 20.59 227 ALA B N 1
ATOM 4635 C CA . ALA B 1 229 ? 43.049 57.058 0.208 1.00 23.85 227 ALA B CA 1
ATOM 4636 C C . ALA B 1 229 ? 44.177 57.059 1.238 1.00 23.59 227 ALA B C 1
ATOM 4637 O O . ALA B 1 229 ? 45.247 57.595 0.959 1.00 26.55 227 ALA B O 1
ATOM 4639 N N . GLU B 1 230 ? 43.943 56.449 2.407 1.00 22.56 228 GLU B N 1
ATOM 4640 C CA . GLU B 1 230 ? 44.968 56.358 3.438 1.00 27.27 228 GLU B CA 1
ATOM 4641 C C . GLU B 1 230 ? 46.064 55.375 3.018 1.00 25.55 228 GLU B C 1
ATOM 4642 O O . GLU B 1 230 ? 47.235 55.605 3.297 1.00 28.34 228 GLU B O 1
ATOM 4648 N N . VAL B 1 231 ? 45.691 54.248 2.399 1.00 23.50 229 VAL B N 1
ATOM 4649 C CA . VAL B 1 231 ? 46.683 53.281 1.939 1.00 22.98 229 VAL B CA 1
ATOM 4650 C C . VAL B 1 231 ? 47.586 53.925 0.883 1.00 19.13 229 VAL B C 1
ATOM 4651 O O . VAL B 1 231 ? 48.795 53.686 0.898 1.00 23.43 229 VAL B O 1
ATOM 4655 N N . HIS B 1 232 ? 47.005 54.751 0.011 1.00 20.65 230 HIS B N 1
ATOM 4656 C CA . HIS B 1 232 ? 47.692 55.365 -1.108 1.00 24.09 230 HIS B CA 1
ATOM 4657 C C . HIS B 1 232 ? 48.893 56.185 -0.642 1.00 31.91 230 HIS B C 1
ATOM 4658 O O . HIS B 1 232 ? 49.910 56.247 -1.331 1.00 24.40 230 HIS B O 1
ATOM 4665 N N . GLN B 1 233 ? 48.745 56.834 0.521 1.00 35.11 231 GLN B N 1
ATOM 4666 C CA . GLN B 1 233 ? 49.794 57.673 1.067 1.00 36.03 231 GLN B CA 1
ATOM 4667 C C . GLN B 1 233 ? 51.030 56.827 1.350 1.00 33.85 231 GLN B C 1
ATOM 4668 O O . GLN B 1 233 ? 52.145 57.322 1.229 1.00 41.90 231 GLN B O 1
ATOM 4674 N N . GLU B 1 234 ? 50.830 55.567 1.738 1.00 30.30 232 GLU B N 1
ATOM 4675 C CA . GLU B 1 234 ? 51.932 54.674 2.044 1.00 30.34 232 GLU B CA 1
ATOM 4676 C C . GLU B 1 234 ? 52.423 53.961 0.786 1.00 34.42 232 GLU B C 1
ATOM 4677 O O . GLU B 1 234 ? 53.629 53.871 0.571 1.00 33.49 232 GLU B O 1
ATOM 4683 N N . VAL B 1 235 ? 51.488 53.400 0.004 1.00 36.47 233 VAL B N 1
ATOM 4684 C CA . VAL B 1 235 ? 51.793 52.663 -1.213 1.00 31.12 233 VAL B CA 1
ATOM 4685 C C . VAL B 1 235 ? 50.746 53.033 -2.254 1.00 28.85 233 VAL B C 1
ATOM 4686 O O . VAL B 1 235 ? 49.548 52.964 -1.987 1.00 26.06 233 VAL B O 1
ATOM 4690 N N . PRO B 1 236 ? 51.145 53.458 -3.470 1.00 26.15 234 PRO B N 1
ATOM 4691 C CA . PRO B 1 236 ? 50.175 53.874 -4.475 1.00 25.34 234 PRO B CA 1
ATOM 4692 C C . PRO B 1 236 ? 49.086 52.813 -4.688 1.00 22.30 234 PRO B C 1
ATOM 4693 O O . PRO B 1 236 ? 49.353 51.606 -4.655 1.00 19.81 234 PRO B O 1
ATOM 4697 N N . VAL B 1 237 ? 47.857 53.302 -4.862 1.00 22.03 235 VAL B N 1
ATOM 4698 C CA . VAL B 1 237 ? 46.690 52.449 -5.020 1.00 20.45 235 VAL B CA 1
ATOM 4699 C C . VAL B 1 237 ? 46.158 52.683 -6.415 1.00 18.29 235 VAL B C 1
ATOM 4700 O O . VAL B 1 237 ? 45.751 53.794 -6.738 1.00 19.29 235 VAL B O 1
ATOM 4704 N N . VAL B 1 238 ? 46.194 51.618 -7.226 1.00 16.79 236 VAL B N 1
ATOM 4705 C CA . VAL B 1 238 ? 45.606 51.654 -8.545 1.00 16.92 236 VAL B CA 1
ATOM 4706 C C . VAL B 1 238 ? 44.207 51.069 -8.459 1.00 16.77 236 VAL B C 1
ATOM 4707 O O . VAL B 1 238 ? 44.039 49.922 -8.027 1.00 18.16 236 VAL B O 1
ATOM 4711 N N . PHE B 1 239 ? 43.236 51.870 -8.887 1.00 16.47 237 PHE B N 1
ATOM 4712 C CA . PHE B 1 239 ? 41.833 51.554 -8.708 1.00 18.74 237 PHE B CA 1
ATOM 4713 C C . PHE B 1 239 ? 41.108 51.740 -10.023 1.00 18.94 237 PHE B C 1
ATOM 4714 O O . PHE B 1 239 ? 40.607 52.827 -10.315 1.00 22.98 237 PHE B O 1
ATOM 4722 N N . PRO B 1 240 ? 41.040 50.688 -10.865 1.00 17.60 238 PRO B N 1
ATOM 4723 C CA . PRO B 1 240 ? 40.173 50.697 -12.042 1.00 18.95 238 PRO B CA 1
ATOM 4724 C C . PRO B 1 240 ? 38.744 50.608 -11.530 1.00 18.45 238 PRO B C 1
ATOM 4725 O O . PRO B 1 240 ? 38.316 49.559 -11.098 1.00 20.95 238 PRO B O 1
ATOM 4729 N N . VAL B 1 241 ? 38.013 51.727 -11.611 1.00 21.01 239 VAL B N 1
ATOM 4730 C CA . VAL B 1 241 ? 36.731 51.871 -10.966 1.00 20.98 239 VAL B CA 1
ATOM 4731 C C . VAL B 1 241 ? 35.631 51.378 -11.904 1.00 20.86 239 VAL B C 1
ATOM 4732 O O . VAL B 1 241 ? 35.476 51.883 -13.004 1.00 22.81 239 VAL B O 1
ATOM 4736 N N . HIS B 1 242 ? 34.840 50.413 -11.439 1.00 22.13 240 HIS B N 1
ATOM 4737 C CA . HIS B 1 242 ? 33.698 49.950 -12.194 1.00 25.50 240 HIS B CA 1
ATOM 4738 C C . HIS B 1 242 ? 32.825 51.178 -12.427 1.00 28.90 240 HIS B C 1
ATOM 4739 O O . HIS B 1 242 ? 32.642 51.970 -11.501 1.00 28.30 240 HIS B O 1
ATOM 4746 N N . PRO B 1 243 ? 32.256 51.373 -13.635 1.00 30.81 241 PRO B N 1
ATOM 4747 C CA . PRO B 1 243 ? 31.412 52.542 -13.906 1.00 30.27 241 PRO B CA 1
ATOM 4748 C C . PRO B 1 243 ? 30.245 52.731 -12.938 1.00 27.17 241 PRO B C 1
ATOM 4749 O O . PRO B 1 243 ? 29.884 53.860 -12.630 1.00 26.61 241 PRO B O 1
ATOM 4753 N N . ARG B 1 244 ? 29.651 51.629 -12.478 1.00 27.13 242 ARG B N 1
ATOM 4754 C CA . ARG B 1 244 ? 28.570 51.684 -11.513 1.00 28.10 242 ARG B CA 1
ATOM 4755 C C . ARG B 1 244 ? 29.086 52.176 -10.158 1.00 28.41 242 ARG B C 1
ATOM 4756 O O . ARG B 1 244 ? 28.449 52.994 -9.493 1.00 25.12 242 ARG B O 1
ATOM 4764 N N . THR B 1 245 ? 30.244 51.663 -9.745 1.00 25.34 243 THR B N 1
ATOM 4765 C CA . THR B 1 245 ? 30.880 52.129 -8.526 1.00 24.62 243 THR B CA 1
ATOM 4766 C C . THR B 1 245 ? 31.124 53.640 -8.600 1.00 25.58 243 THR B C 1
ATOM 4767 O O . THR B 1 245 ? 30.875 54.329 -7.613 1.00 23.16 243 THR B O 1
ATOM 4771 N N . ARG B 1 246 ? 31.612 54.143 -9.751 1.00 24.50 244 ARG B N 1
ATOM 4772 C CA . ARG B 1 246 ? 31.866 55.567 -9.938 1.00 26.85 244 ARG B CA 1
ATOM 4773 C C . ARG B 1 246 ? 30.580 56.382 -9.783 1.00 30.90 244 ARG B C 1
ATOM 4774 O O . ARG B 1 246 ? 30.554 57.417 -9.094 1.00 28.38 244 ARG B O 1
ATOM 4782 N N . LYS B 1 247 ? 29.533 55.895 -10.456 1.00 30.43 245 LYS B N 1
ATOM 4783 C CA . LYS B 1 247 ? 28.225 56.524 -10.479 1.00 33.96 245 LYS B CA 1
ATOM 4784 C C . LYS B 1 247 ? 27.703 56.666 -9.046 1.00 29.65 245 LYS B C 1
ATOM 4785 O O . LYS B 1 247 ? 27.273 57.743 -8.656 1.00 25.88 245 LYS B O 1
ATOM 4791 N N . ARG B 1 248 ? 27.740 55.569 -8.277 1.00 27.22 246 ARG B N 1
ATOM 4792 C CA . ARG B 1 248 ? 27.310 55.559 -6.884 1.00 27.06 246 ARG B CA 1
ATOM 4793 C C . ARG B 1 248 ? 28.173 56.517 -6.058 1.00 26.49 246 ARG B C 1
ATOM 4794 O O . ARG B 1 248 ? 27.656 57.261 -5.216 1.00 23.44 246 ARG B O 1
ATOM 4802 N N . ALA B 1 249 ? 29.499 56.499 -6.271 1.00 23.66 247 ALA B N 1
ATOM 4803 C CA . ALA B 1 249 ? 30.349 57.394 -5.506 1.00 24.61 247 ALA B CA 1
ATOM 4804 C C . ALA B 1 249 ? 29.887 58.823 -5.745 1.00 25.62 247 ALA B C 1
ATOM 4805 O O . ALA B 1 249 ? 29.634 59.542 -4.787 1.00 22.28 247 ALA B O 1
ATOM 4807 N N . GLU B 1 250 ? 29.725 59.193 -7.022 1.00 26.36 248 GLU B N 1
ATOM 4808 C CA . GLU B 1 250 ? 29.327 60.542 -7.390 1.00 28.37 248 GLU B CA 1
ATOM 4809 C C . GLU B 1 250 ? 27.980 60.905 -6.757 1.00 28.46 248 GLU B C 1
ATOM 4810 O O . GLU B 1 250 ? 27.881 61.963 -6.134 1.00 27.90 248 GLU B O 1
ATOM 4812 N N . ALA B 1 251 ? 26.966 60.038 -6.868 1.00 27.20 249 ALA B N 1
ATOM 4813 C CA . ALA B 1 251 ? 25.664 60.329 -6.285 1.00 31.03 249 ALA B CA 1
ATOM 4814 C C . ALA B 1 251 ? 25.770 60.563 -4.776 1.00 29.76 249 ALA B C 1
ATOM 4815 O O . ALA B 1 251 ? 25.043 61.388 -4.248 1.00 29.45 249 ALA B O 1
ATOM 4817 N N . PHE B 1 252 ? 26.648 59.821 -4.084 1.00 26.52 250 PHE B N 1
ATOM 4818 C CA . PHE B 1 252 ? 26.814 59.942 -2.640 1.00 24.04 250 PHE B CA 1
ATOM 4819 C C . PHE B 1 252 ? 27.735 61.091 -2.223 1.00 22.53 250 PHE B C 1
ATOM 4820 O O . PHE B 1 252 ? 28.061 61.232 -1.044 1.00 26.86 250 PHE B O 1
ATOM 4828 N N . GLY B 1 253 ? 28.225 61.869 -3.183 1.00 20.87 251 GLY B N 1
ATOM 4829 C CA . GLY B 1 253 ? 29.105 62.982 -2.908 1.00 20.98 251 GLY B CA 1
ATOM 4830 C C . GLY B 1 253 ? 30.501 62.530 -2.505 1.00 21.11 251 GLY B C 1
ATOM 4831 O O . GLY B 1 253 ? 31.207 63.284 -1.841 1.00 20.37 251 GLY B O 1
ATOM 4832 N N . LEU B 1 254 ? 30.890 61.299 -2.918 1.00 20.07 252 LEU B N 1
ATOM 4833 C CA . LEU B 1 254 ? 32.173 60.719 -2.561 1.00 21.03 252 LEU B CA 1
ATOM 4834 C C . LEU B 1 254 ? 33.225 60.844 -3.676 1.00 22.16 252 LEU B C 1
ATOM 4835 O O . LEU B 1 254 ? 34.345 60.345 -3.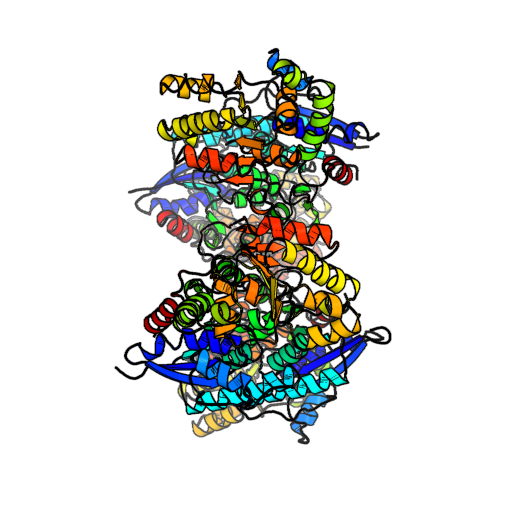537 1.00 21.22 252 LEU B O 1
ATOM 4840 N N . GLY B 1 255 ? 32.879 61.532 -4.772 1.00 26.74 253 GLY B N 1
ATOM 4841 C CA . GLY B 1 255 ? 33.745 61.651 -5.941 1.00 27.22 253 GLY B CA 1
ATOM 4842 C C . GLY B 1 255 ? 35.187 62.060 -5.633 1.00 26.58 253 GLY B C 1
ATOM 4843 O O . GLY B 1 255 ? 36.134 61.490 -6.194 1.00 28.41 253 GLY B O 1
ATOM 4844 N N . SER B 1 256 ? 35.387 63.038 -4.735 1.00 26.30 254 SER B N 1
ATOM 4845 C CA A SER B 1 256 ? 36.704 63.626 -4.499 0.50 23.79 254 SER B CA 1
ATOM 4846 C CA B SER B 1 256 ? 36.723 63.605 -4.581 0.50 23.83 254 SER B CA 1
ATOM 4847 C C . SER B 1 256 ? 37.682 62.598 -3.948 1.00 22.19 254 SER B C 1
ATOM 4848 O O . SER B 1 256 ? 38.889 62.715 -4.107 1.00 23.08 254 SER B O 1
ATOM 4853 N N . TYR B 1 257 ? 37.181 61.593 -3.229 1.00 23.52 255 TYR B N 1
ATOM 4854 C CA . TYR B 1 257 ? 38.096 60.583 -2.714 1.00 22.88 255 TYR B CA 1
ATOM 4855 C C . TYR B 1 257 ? 38.826 59.836 -3.839 1.00 23.80 255 TYR B C 1
ATOM 4856 O O . TYR B 1 257 ? 39.937 59.394 -3.637 1.00 26.37 255 TYR B O 1
ATOM 4865 N N . LEU B 1 258 ? 38.190 59.679 -5.004 1.00 27.60 256 LEU B N 1
ATOM 4866 C CA . LEU B 1 258 ? 38.802 58.951 -6.108 1.00 29.71 256 LEU B CA 1
ATOM 4867 C C . LEU B 1 258 ? 40.005 59.740 -6.606 1.00 33.69 256 LEU B C 1
ATOM 4868 O O . LEU B 1 258 ? 40.951 59.152 -7.115 1.00 33.11 256 LEU B O 1
ATOM 4873 N N . GLU B 1 259 ? 39.993 61.062 -6.372 1.00 34.82 257 GLU B N 1
ATOM 4874 C CA . GLU B 1 259 ? 41.118 61.916 -6.708 1.00 34.34 257 GLU B CA 1
ATOM 4875 C C . GLU B 1 259 ? 42.291 61.661 -5.781 1.00 30.08 257 GLU B C 1
ATOM 4876 O O . GLU B 1 259 ? 43.373 62.167 -6.033 1.00 33.02 257 GLU B O 1
ATOM 4882 N N . LYS B 1 260 ? 42.099 60.872 -4.721 1.00 27.53 258 LYS B N 1
ATOM 4883 C CA . LYS B 1 260 ? 43.154 60.655 -3.745 1.00 25.19 258 LYS B CA 1
ATOM 4884 C C . LYS B 1 260 ? 43.906 59.347 -4.001 1.00 24.25 258 LYS B C 1
ATOM 4885 O O . LYS B 1 260 ? 44.739 58.939 -3.194 1.00 22.47 258 LYS B O 1
ATOM 4891 N N . VAL B 1 261 ? 43.543 58.639 -5.072 1.00 25.12 259 VAL B N 1
ATOM 4892 C CA . VAL B 1 261 ? 44.281 57.439 -5.450 1.00 24.45 259 VAL B CA 1
ATOM 4893 C C . VAL B 1 261 ? 44.511 57.508 -6.950 1.00 25.51 259 VAL B C 1
ATOM 4894 O O . VAL B 1 261 ? 44.008 58.410 -7.619 1.00 26.20 259 VAL B O 1
ATOM 4898 N N . VAL B 1 262 ? 45.151 56.468 -7.495 1.00 27.34 260 VAL B N 1
ATOM 4899 C CA . VAL B 1 262 ? 45.236 56.363 -8.936 1.00 27.93 260 VAL B CA 1
ATOM 4900 C C . VAL B 1 262 ? 43.968 55.712 -9.475 1.00 27.44 260 VAL B C 1
ATOM 4901 O O . VAL B 1 262 ? 43.952 54.511 -9.783 1.00 25.03 260 VAL B O 1
ATOM 4905 N N . ALA B 1 263 ? 42.934 56.533 -9.693 1.00 26.99 261 ALA B N 1
ATOM 4906 C CA . ALA B 1 263 ? 41.673 56.032 -10.203 1.00 27.63 261 ALA B CA 1
ATOM 4907 C C . ALA B 1 263 ? 41.673 56.087 -11.728 1.00 29.48 261 ALA B C 1
ATOM 4908 O O . ALA B 1 263 ? 42.009 57.109 -12.307 1.00 34.46 261 ALA B O 1
ATOM 4910 N N . LEU B 1 264 ? 41.268 54.979 -12.345 1.00 27.43 262 LEU B N 1
ATOM 4911 C CA . LEU B 1 264 ? 41.255 54.788 -13.782 1.00 28.40 262 LEU B CA 1
ATOM 4912 C C . LEU B 1 264 ? 39.871 54.336 -14.193 1.00 27.98 262 LEU B C 1
ATOM 4913 O O . LEU B 1 264 ? 39.120 53.785 -13.392 1.00 29.95 262 LEU B O 1
ATOM 4918 N N . GLU B 1 265 ? 39.599 54.480 -15.486 1.00 28.01 263 GLU B N 1
ATOM 4919 C CA . GLU B 1 265 ? 38.567 53.729 -16.156 1.00 28.03 263 GLU B CA 1
ATOM 4920 C C . GLU B 1 265 ? 38.992 52.261 -16.178 1.00 27.54 263 GLU B C 1
ATOM 4921 O O . GLU B 1 265 ? 40.173 51.947 -16.164 1.00 30.67 263 GLU B O 1
ATOM 4927 N N . PRO B 1 266 ? 38.040 51.315 -16.208 1.00 29.67 264 PRO B N 1
ATOM 4928 C CA . PRO B 1 266 ? 38.368 49.900 -16.357 1.00 27.42 264 PRO B CA 1
ATOM 4929 C C . PRO B 1 266 ? 39.380 49.706 -17.475 1.00 27.15 264 PRO B C 1
ATOM 4930 O O . PRO B 1 266 ? 39.387 50.472 -18.426 1.00 26.30 264 PRO B O 1
ATOM 4934 N N . VAL B 1 267 ? 40.209 48.666 -17.368 1.00 24.40 265 VAL B N 1
ATOM 4935 C CA . VAL B 1 267 ? 41.215 48.413 -18.376 1.00 25.21 265 VAL B CA 1
ATOM 4936 C C . VAL B 1 267 ? 40.900 47.081 -19.048 1.00 21.89 265 VAL B C 1
ATOM 4937 O O . VAL B 1 267 ? 40.056 46.331 -18.600 1.00 25.10 265 VAL B O 1
ATOM 4941 N N . GLY B 1 268 ? 41.555 46.802 -20.165 1.00 20.04 266 GLY B N 1
ATOM 4942 C CA . GLY B 1 268 ? 41.292 45.583 -20.895 1.00 19.58 266 GLY B CA 1
ATOM 4943 C C . GLY B 1 268 ? 41.823 44.387 -20.122 1.00 17.21 266 GLY B C 1
ATOM 4944 O O . GLY B 1 268 ? 42.385 44.539 -19.038 1.00 18.37 266 GLY B O 1
ATOM 4945 N N . TYR B 1 269 ? 41.638 43.199 -20.670 1.00 16.63 267 TYR B N 1
ATOM 4946 C CA . TYR B 1 269 ? 41.888 41.992 -19.882 1.00 17.78 267 TYR B CA 1
ATOM 4947 C C . TYR B 1 269 ? 43.383 41.835 -19.591 1.00 16.39 267 TYR B C 1
ATOM 4948 O O . TYR B 1 269 ? 43.773 41.578 -18.461 1.00 15.69 267 TYR B O 1
ATOM 4957 N N . LEU B 1 270 ? 44.227 41.987 -20.617 1.00 18.16 268 LEU B N 1
ATOM 4958 C CA . LEU B 1 270 ? 45.656 41.771 -20.470 1.00 17.78 268 LEU B CA 1
ATOM 4959 C C . LEU B 1 270 ? 46.287 42.834 -19.583 1.00 17.29 268 LEU B C 1
ATOM 4960 O O . LEU B 1 270 ? 47.195 42.515 -18.806 1.00 16.47 268 LEU B O 1
ATOM 4965 N N . ASP B 1 271 ? 45.789 44.074 -19.673 1.00 17.41 269 ASP B N 1
ATOM 4966 C CA . ASP B 1 271 ? 46.272 45.122 -18.793 1.00 18.11 269 ASP B CA 1
ATOM 4967 C C . ASP B 1 271 ? 45.905 44.803 -17.351 1.00 15.92 269 ASP B C 1
ATOM 4968 O O . ASP B 1 271 ? 46.684 45.066 -16.462 1.00 17.36 269 ASP B O 1
ATOM 4973 N N . MET B 1 272 ? 44.715 44.241 -17.122 1.00 17.11 270 MET B N 1
ATOM 4974 C CA . MET B 1 272 ? 44.267 43.907 -15.772 1.00 17.52 270 MET B CA 1
ATOM 4975 C C . MET B 1 272 ? 45.101 42.743 -15.220 1.00 16.10 270 MET B C 1
ATOM 4976 O O . MET B 1 272 ? 45.466 42.726 -14.053 1.00 16.58 270 MET B O 1
ATOM 4981 N N . VAL B 1 273 ? 45.454 41.771 -16.070 1.00 15.57 271 VAL B N 1
ATOM 4982 C CA . VAL B 1 273 ? 46.334 40.673 -15.666 1.00 14.45 271 VAL B CA 1
ATOM 4983 C C . VAL B 1 273 ? 47.684 41.230 -15.239 1.00 13.98 271 VAL B C 1
ATOM 4984 O O . VAL B 1 273 ? 48.271 40.819 -14.250 1.00 14.42 271 VAL B O 1
ATOM 4988 N N . MET B 1 274 ? 48.189 42.179 -16.016 1.00 13.04 272 MET B N 1
ATOM 4989 C CA . MET B 1 274 ? 49.476 42.785 -15.744 1.00 14.08 272 MET B CA 1
ATOM 4990 C C . MET B 1 274 ? 49.411 43.475 -14.381 1.00 13.63 272 MET B C 1
ATOM 4991 O O . MET B 1 274 ? 50.285 43.267 -13.545 1.00 12.87 272 MET B O 1
ATOM 4996 N N . LEU B 1 275 ? 48.328 44.217 -14.102 1.00 14.61 273 LEU B N 1
ATOM 4997 C CA . LEU B 1 275 ? 48.212 44.881 -12.792 1.00 14.08 273 LEU B CA 1
ATOM 4998 C C . LEU B 1 275 ? 48.104 43.884 -11.638 1.00 14.88 273 LEU B C 1
ATOM 4999 O O . LEU B 1 275 ? 48.669 44.123 -10.566 1.00 15.38 273 LEU B O 1
ATOM 5004 N N . GLU B 1 276 ? 47.305 42.818 -11.811 1.00 14.26 274 GLU B N 1
ATOM 5005 C CA . GLU B 1 276 ? 47.102 41.834 -10.732 1.00 13.85 274 GLU B CA 1
ATOM 5006 C C . GLU B 1 276 ? 48.407 41.120 -10.376 1.00 13.83 274 GLU B C 1
ATOM 5007 O O . GLU B 1 276 ? 48.798 41.016 -9.203 1.00 14.93 274 GLU B O 1
ATOM 5013 N N . LYS B 1 277 ? 49.125 40.656 -11.396 1.00 13.32 275 LYS B N 1
ATOM 5014 C CA . LYS B 1 277 ? 50.280 39.810 -11.174 1.00 15.38 275 LYS B CA 1
ATOM 5015 C C . LYS B 1 277 ? 51.439 40.621 -10.606 1.00 15.06 275 LYS B C 1
ATOM 5016 O O . LYS B 1 277 ? 52.248 40.062 -9.882 1.00 14.93 275 LYS B O 1
ATOM 5022 N N . ASN B 1 278 ? 51.452 41.927 -10.873 1.00 15.22 276 ASN B N 1
ATOM 5023 C CA . ASN B 1 278 ? 52.541 42.771 -10.414 1.00 16.91 276 ASN B CA 1
ATOM 5024 C C . ASN B 1 278 ? 52.181 43.590 -9.174 1.00 17.29 276 ASN B C 1
ATOM 5025 O O . ASN B 1 278 ? 53.020 44.363 -8.720 1.00 14.37 276 ASN B O 1
ATOM 5030 N N . ALA B 1 279 ? 50.952 43.419 -8.634 1.00 17.51 277 ALA B N 1
ATOM 5031 C CA . ALA B 1 279 ? 50.546 44.127 -7.419 1.00 16.17 277 ALA B CA 1
ATOM 5032 C C . ALA B 1 279 ? 51.275 43.559 -6.217 1.00 18.19 277 ALA B C 1
ATOM 5033 O O . ALA B 1 279 ? 51.633 42.380 -6.208 1.00 17.07 277 ALA B O 1
ATOM 5035 N N . ARG B 1 280 ? 51.515 44.417 -5.207 1.00 17.92 278 ARG B N 1
ATOM 5036 C CA . ARG B 1 280 ? 52.016 43.949 -3.922 1.00 18.92 278 ARG B CA 1
ATOM 5037 C C . ARG B 1 280 ? 50.870 43.299 -3.131 1.00 17.60 278 ARG B C 1
ATOM 5038 O O . ARG B 1 280 ? 51.090 42.417 -2.321 1.00 17.42 278 ARG B O 1
ATOM 5046 N N . LEU B 1 281 ? 49.660 43.823 -3.315 1.00 18.20 279 LEU B N 1
ATOM 5047 C CA . LEU B 1 281 ? 48.466 43.267 -2.705 1.00 18.51 279 LEU B CA 1
ATOM 5048 C C . LEU B 1 281 ? 47.261 43.713 -3.533 1.00 15.03 279 LEU B C 1
ATOM 5049 O O . LEU B 1 281 ? 47.254 44.765 -4.184 1.00 14.09 279 LEU B O 1
ATOM 5054 N N . ILE B 1 282 ? 46.226 42.875 -3.511 1.00 14.07 280 ILE B N 1
ATOM 5055 C CA . ILE B 1 282 ? 44.982 43.148 -4.192 1.00 13.70 280 ILE B CA 1
ATOM 5056 C C . ILE B 1 282 ? 43.901 43.320 -3.131 1.00 14.57 280 ILE B C 1
ATOM 5057 O O . ILE B 1 282 ? 43.784 42.493 -2.224 1.00 14.61 280 ILE B O 1
ATOM 5062 N N . VAL B 1 283 ? 43.145 44.404 -3.225 1.00 15.15 281 VAL B N 1
ATOM 5063 C CA . VAL B 1 283 ? 41.964 44.620 -2.404 1.00 15.15 281 VAL B CA 1
ATOM 5064 C C . VAL B 1 283 ? 40.750 44.497 -3.310 1.00 14.14 281 VAL B C 1
ATOM 5065 O O . VAL B 1 283 ? 40.674 45.165 -4.332 1.00 12.32 281 VAL B O 1
ATOM 5069 N N . THR B 1 284 ? 39.752 43.663 -2.950 1.00 14.13 282 THR B N 1
ATOM 5070 C CA . THR B 1 284 ? 38.664 43.435 -3.882 1.00 13.13 282 THR B CA 1
ATOM 5071 C C . THR B 1 284 ? 37.388 42.978 -3.167 1.00 13.65 282 THR B C 1
ATOM 5072 O O . THR B 1 284 ? 37.436 42.467 -2.047 1.00 14.92 282 THR B O 1
ATOM 5076 N N . ASP B 1 285 ? 36.261 43.137 -3.851 1.00 14.44 283 ASP B N 1
ATOM 5077 C CA . ASP B 1 285 ? 35.054 42.414 -3.465 1.00 16.81 283 ASP B CA 1
ATOM 5078 C C . ASP B 1 285 ? 34.601 41.455 -4.574 1.00 18.25 283 ASP B C 1
ATOM 5079 O O . ASP B 1 285 ? 33.508 40.902 -4.488 1.00 18.78 283 ASP B O 1
ATOM 5084 N N . SER B 1 286 ? 35.467 41.199 -5.568 1.00 17.19 284 SER B N 1
ATOM 5085 C CA . SER B 1 286 ? 35.145 40.308 -6.674 1.00 17.13 284 SER B CA 1
ATOM 5086 C C . SER B 1 286 ? 35.622 38.897 -6.367 1.00 16.90 284 SER B C 1
ATOM 5087 O O . SER B 1 286 ? 36.780 38.649 -5.967 1.00 13.28 284 SER B O 1
ATOM 5090 N N . GLY B 1 287 ? 34.724 37.950 -6.617 1.00 18.50 285 GLY B N 1
ATOM 5091 C CA . GLY B 1 287 ? 35.076 36.557 -6.387 1.00 17.56 285 GLY B CA 1
ATOM 5092 C C . GLY B 1 287 ? 36.153 36.088 -7.353 1.00 16.92 285 GLY B C 1
ATOM 5093 O O . GLY B 1 287 ? 37.113 35.438 -6.940 1.00 16.08 285 GLY B O 1
ATOM 5094 N N . GLY B 1 288 ? 36.012 36.465 -8.625 1.00 16.78 286 GLY B N 1
ATOM 5095 C CA . GLY B 1 288 ? 36.997 36.082 -9.636 1.00 17.84 286 GLY B CA 1
ATOM 5096 C C . GLY B 1 288 ? 38.391 36.656 -9.333 1.00 17.37 286 GLY B C 1
ATOM 5097 O O . GLY B 1 288 ? 39.407 35.994 -9.510 1.00 15.41 286 GLY B O 1
ATOM 5098 N N . VAL B 1 289 ? 38.443 37.923 -8.922 1.00 16.66 287 VAL B N 1
ATOM 5099 C CA . VAL B 1 289 ? 3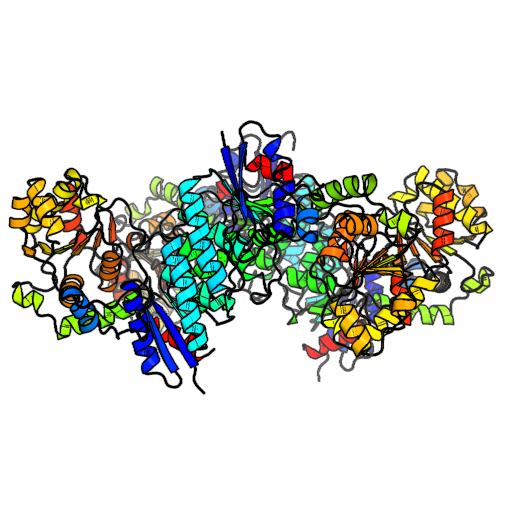9.720 38.576 -8.616 1.00 17.44 287 VAL B CA 1
ATOM 5100 C C . VAL B 1 289 ? 40.418 37.875 -7.442 1.00 15.72 287 VAL B C 1
ATOM 5101 O O . VAL B 1 289 ? 41.645 37.797 -7.407 1.00 14.04 287 VAL B O 1
ATOM 5105 N N . GLN B 1 290 ? 39.662 37.401 -6.446 1.00 16.26 288 GLN B N 1
ATOM 5106 C CA . GLN B 1 290 ? 40.266 36.664 -5.341 1.00 16.66 288 GLN B CA 1
ATOM 5107 C C . GLN B 1 290 ? 41.041 35.454 -5.859 1.00 17.57 288 GLN B C 1
ATOM 5108 O O . GLN B 1 290 ? 42.153 35.176 -5.422 1.00 17.03 288 GLN B O 1
ATOM 5114 N N . LYS B 1 291 ? 40.459 34.720 -6.805 1.00 20.28 289 LYS B N 1
ATOM 5115 C CA . LYS B 1 291 ? 41.160 33.573 -7.355 1.00 20.43 289 LYS B CA 1
ATOM 5116 C C . LYS B 1 291 ? 42.413 34.011 -8.101 1.00 17.47 289 LYS B C 1
ATOM 5117 O O . LYS B 1 291 ? 43.455 33.390 -7.947 1.00 16.59 289 LYS B O 1
ATOM 5123 N N . GLU B 1 292 ? 42.301 35.066 -8.923 1.00 15.69 290 GLU B N 1
ATOM 5124 C CA . GLU B 1 292 ? 43.429 35.559 -9.707 1.00 15.67 290 GLU B CA 1
ATOM 5125 C C . GLU B 1 292 ? 44.584 35.968 -8.787 1.00 14.19 290 GLU B C 1
ATOM 5126 O O . GLU B 1 292 ? 45.771 35.700 -9.069 1.00 14.20 290 GLU B O 1
ATOM 5132 N N . ALA B 1 293 ? 44.265 36.653 -7.669 1.00 13.81 291 A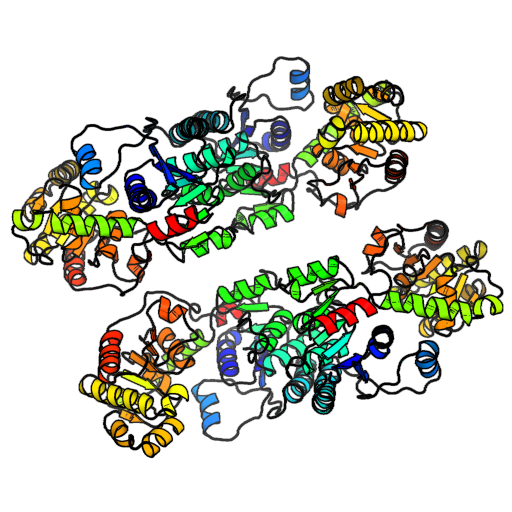LA B N 1
ATOM 5133 C CA . ALA B 1 293 ? 45.297 37.003 -6.696 1.00 14.19 291 ALA B CA 1
ATOM 5134 C C . ALA B 1 293 ? 46.097 35.766 -6.265 1.00 14.38 291 ALA B C 1
ATOM 5135 O O . ALA B 1 293 ? 47.325 35.818 -6.163 1.00 14.91 291 ALA B O 1
ATOM 5137 N N . TYR B 1 294 ? 45.386 34.683 -5.956 1.00 14.52 292 TYR B N 1
ATOM 5138 C CA . TYR B 1 294 ? 46.015 33.444 -5.525 1.00 15.08 292 TYR B CA 1
ATOM 5139 C C . TYR B 1 294 ? 46.876 32.845 -6.646 1.00 14.21 292 TYR B C 1
ATOM 5140 O O . TYR B 1 294 ? 48.019 32.444 -6.418 1.00 16.24 292 TYR B O 1
ATOM 5149 N N . PHE B 1 295 ? 46.337 32.808 -7.861 1.00 14.84 293 PHE B N 1
ATOM 5150 C CA . PHE B 1 295 ? 47.032 32.265 -9.011 1.00 14.38 293 PHE B CA 1
ATOM 5151 C C . PHE B 1 295 ? 48.374 32.948 -9.202 1.00 15.34 293 PHE B C 1
ATOM 5152 O O . PHE B 1 295 ? 49.334 32.277 -9.578 1.00 14.99 293 PHE B O 1
ATOM 5160 N N . TYR B 1 296 ? 48.442 34.258 -8.924 1.00 14.68 294 TYR B N 1
ATOM 5161 C CA . TYR B 1 296 ? 49.666 35.029 -9.099 1.00 15.15 294 TYR B CA 1
ATOM 5162 C C . TYR B 1 296 ? 50.432 35.199 -7.786 1.00 16.65 294 TYR B C 1
ATOM 5163 O O . TYR B 1 296 ? 51.397 35.961 -7.754 1.00 20.32 294 TYR B O 1
ATOM 5172 N N . ARG B 1 297 ? 50.031 34.477 -6.740 1.00 17.46 295 ARG B N 1
ATOM 5173 C CA . ARG B 1 297 ? 50.695 34.512 -5.439 1.00 19.53 295 ARG B CA 1
ATOM 5174 C C . ARG B 1 297 ? 50.858 35.946 -4.934 1.00 17.86 295 ARG B C 1
ATOM 5175 O O . ARG B 1 297 ? 51.944 36.352 -4.501 1.00 17.02 295 ARG B O 1
ATOM 5183 N N . VAL B 1 298 ? 49.762 36.710 -5.012 1.00 16.29 296 VAL B N 1
ATOM 5184 C CA . VAL B 1 298 ? 49.663 38.055 -4.477 1.00 15.90 296 VAL B CA 1
ATOM 5185 C C . VAL B 1 298 ? 48.646 38.030 -3.333 1.00 15.67 296 VAL B C 1
ATOM 5186 O O . VAL B 1 298 ? 47.500 37.619 -3.558 1.00 15.67 296 VAL B O 1
ATOM 5190 N N . PRO B 1 299 ? 48.989 38.493 -2.111 1.00 16.78 297 PRO B N 1
ATOM 5191 C CA . PRO B 1 299 ? 48.046 38.474 -1.000 1.00 16.55 297 PRO B CA 1
ATOM 5192 C C . PRO B 1 299 ? 46.815 39.294 -1.359 1.00 16.56 297 PRO B C 1
ATOM 5193 O O . PRO B 1 299 ? 46.888 40.267 -2.124 1.00 14.62 297 PRO B O 1
ATOM 5197 N N . CYS B 1 300 ? 45.685 38.876 -0.783 1.00 15.87 298 CYS B N 1
ATOM 5198 C CA . CYS B 1 300 ? 44.396 39.439 -1.134 1.00 15.65 298 CYS B CA 1
ATOM 5199 C C . CYS B 1 300 ? 43.663 39.834 0.144 1.00 14.20 298 CYS B C 1
ATOM 5200 O O . CYS B 1 300 ? 43.742 39.135 1.137 1.00 16.18 298 CYS B O 1
ATOM 5203 N N . VAL B 1 301 ? 42.965 40.954 0.095 1.00 15.29 299 VAL B N 1
ATOM 5204 C CA . VAL B 1 301 ? 42.049 41.348 1.145 1.00 15.26 299 VAL B CA 1
ATOM 5205 C C . VAL B 1 301 ? 40.697 41.495 0.457 1.00 14.44 299 VAL B C 1
ATOM 5206 O O . VAL B 1 301 ? 40.618 42.190 -0.544 1.00 15.09 299 VAL B O 1
ATOM 5210 N N . THR B 1 302 ? 39.693 40.794 0.974 1.00 15.01 300 THR B N 1
ATOM 5211 C CA . THR B 1 302 ? 38.352 40.744 0.403 1.00 15.12 300 THR B CA 1
ATOM 5212 C C . THR B 1 302 ? 37.453 41.613 1.281 1.00 16.39 300 THR B C 1
ATOM 5213 O O . THR B 1 302 ? 37.322 41.354 2.477 1.00 17.14 300 THR B O 1
ATOM 5217 N N . VAL B 1 303 ? 36.846 42.637 0.681 1.00 18.02 301 VAL B N 1
ATOM 5218 C CA . VAL B 1 303 ? 36.059 43.591 1.431 1.00 19.49 301 VAL B CA 1
ATOM 5219 C C . VAL B 1 303 ? 34.608 43.107 1.365 1.00 19.95 301 VAL B C 1
ATOM 5220 O O . VAL B 1 303 ? 33.764 43.662 0.651 1.00 17.59 301 VAL B O 1
ATOM 5224 N N . ARG B 1 304 ? 34.407 41.998 2.079 1.00 22.97 302 ARG B N 1
ATOM 5225 C CA . ARG B 1 304 ? 33.109 41.391 2.313 1.00 27.50 302 ARG B CA 1
ATOM 5226 C C . ARG B 1 304 ? 33.111 40.773 3.706 1.00 30.23 302 ARG B C 1
ATOM 5227 O O . ARG B 1 304 ? 34.149 40.734 4.369 1.00 30.67 302 ARG B O 1
ATOM 5235 N N . GLU B 1 305 ? 31.938 40.322 4.154 1.00 34.58 303 GLU B N 1
ATOM 5236 C CA . GLU B 1 305 ? 31.855 39.574 5.398 1.00 38.52 303 GLU B CA 1
ATOM 5237 C C . GLU B 1 305 ? 31.916 38.079 5.102 1.00 39.48 303 GLU B C 1
ATOM 5238 O O . GLU B 1 305 ? 31.997 37.284 6.031 1.00 41.81 303 GLU B O 1
ATOM 5244 N N . GLU B 1 306 ? 31.857 37.698 3.820 1.00 40.60 304 GLU B N 1
ATOM 5245 C CA . GLU B 1 306 ? 32.161 36.324 3.449 1.00 39.10 304 GLU B CA 1
ATOM 5246 C C . GLU B 1 306 ? 32.661 36.226 2.010 1.00 33.73 304 GLU B C 1
ATOM 5247 O O . GLU B 1 306 ? 32.567 37.175 1.225 1.00 28.04 304 GLU B O 1
ATOM 5253 N N . THR B 1 307 ? 33.102 35.009 1.670 1.00 30.07 305 THR B N 1
ATOM 5254 C CA . THR B 1 307 ? 33.572 34.665 0.336 1.00 30.77 305 THR B CA 1
ATOM 5255 C C . THR B 1 307 ? 33.133 33.235 0.021 1.00 29.49 305 THR B C 1
ATOM 5256 O O . THR B 1 307 ? 33.038 32.425 0.929 1.00 26.56 305 THR B O 1
ATOM 5260 N N . GLU B 1 308 ? 32.943 32.903 -1.259 1.00 35.72 306 GLU B N 1
ATOM 5261 C CA . GLU B 1 308 ? 32.719 31.515 -1.656 1.00 42.63 306 GLU B CA 1
ATOM 5262 C C . GLU B 1 308 ? 34.014 30.705 -1.519 1.00 41.11 306 GLU B C 1
ATOM 5263 O O . GLU B 1 308 ? 33.942 29.492 -1.313 1.00 41.64 306 GLU B O 1
ATOM 5269 N N . TRP B 1 309 ? 35.191 31.353 -1.552 1.00 31.67 307 TRP B N 1
ATOM 5270 C CA . TRP B 1 309 ? 36.443 30.612 -1.625 1.00 30.26 307 TRP B CA 1
ATOM 5271 C C . TRP B 1 309 ? 37.104 30.481 -0.246 1.00 27.11 307 TRP B C 1
ATOM 5272 O O . TRP B 1 309 ? 38.193 30.990 -0.036 1.00 22.83 307 TRP B O 1
ATOM 5283 N N . VAL B 1 310 ? 36.497 29.710 0.670 1.00 30.79 308 VAL B N 1
ATOM 5284 C CA . VAL B 1 310 ? 37.011 29.558 2.029 1.00 30.11 308 VAL B CA 1
ATOM 5285 C C . VAL B 1 310 ? 38.402 28.915 2.011 1.00 27.52 308 VAL B C 1
ATOM 5286 O O . VAL B 1 310 ? 39.200 29.173 2.904 1.00 24.96 308 VAL B O 1
ATOM 5290 N N . GLU B 1 311 ? 38.698 28.111 0.978 1.00 24.82 309 GLU B N 1
ATOM 5291 C CA A GLU B 1 311 ? 39.975 27.436 0.847 0.50 22.43 309 GLU B CA 1
ATOM 5292 C CA B GLU B 1 311 ? 39.980 27.432 0.833 0.50 23.98 309 GLU B CA 1
ATOM 5293 C C . GLU B 1 311 ? 41.120 28.459 0.799 1.00 22.52 309 GLU B C 1
ATOM 5294 O O . GLU B 1 311 ? 42.218 28.184 1.297 1.00 22.34 309 GLU B O 1
ATOM 5305 N N . LEU B 1 312 ? 40.866 29.661 0.241 1.00 21.24 310 LEU B N 1
ATOM 5306 C CA . LEU B 1 312 ? 41.871 30.717 0.122 1.00 20.33 310 LEU B CA 1
ATOM 5307 C C . LEU B 1 312 ? 42.129 31.382 1.473 1.00 20.30 310 LEU B C 1
ATOM 5308 O O . LEU B 1 312 ? 43.225 31.853 1.729 1.00 19.63 310 LEU B O 1
ATOM 5313 N N . LEU B 1 313 ? 41.090 31.494 2.300 1.00 21.08 311 LEU B N 1
ATOM 5314 C CA . LEU B 1 313 ? 41.248 31.995 3.661 1.00 20.16 311 LEU B CA 1
ATOM 5315 C C . LEU B 1 313 ? 42.082 31.002 4.469 1.00 20.23 311 LEU B C 1
ATOM 5316 O O . LEU B 1 313 ? 43.028 31.378 5.147 1.00 19.22 311 LEU B O 1
ATOM 5321 N N . LYS B 1 314 ? 41.737 29.713 4.390 1.00 22.46 312 LYS B N 1
ATOM 5322 C CA . LYS B 1 314 ? 42.433 28.679 5.146 1.00 24.88 312 LYS B CA 1
ATOM 5323 C C . LYS B 1 314 ? 43.914 28.638 4.782 1.00 23.27 312 LYS B C 1
ATOM 5324 O O . LYS B 1 314 ? 44.761 28.481 5.651 1.00 19.76 312 LYS B O 1
ATOM 5330 N N . ALA B 1 315 ? 44.223 28.814 3.491 1.00 24.28 313 ALA B N 1
ATOM 5331 C CA . ALA B 1 315 ? 45.595 28.788 2.989 1.00 22.82 313 ALA B CA 1
ATOM 5332 C C . ALA B 1 315 ? 46.324 30.122 3.187 1.00 22.03 313 ALA B C 1
ATOM 5333 O O . ALA B 1 315 ? 47.494 30.247 2.833 1.00 24.23 313 ALA B O 1
ATOM 5335 N N . GLU B 1 316 ? 45.634 31.127 3.737 1.00 21.95 314 GLU B N 1
ATOM 5336 C CA . GLU B 1 316 ? 46.212 32.381 4.211 1.00 22.86 314 GLU B CA 1
ATOM 5337 C C . GLU B 1 316 ? 46.598 33.305 3.058 1.00 18.86 314 GLU B C 1
ATOM 5338 O O . GLU B 1 316 ? 47.370 34.244 3.240 1.00 21.96 314 GLU B O 1
ATOM 5344 N N . TRP B 1 317 ? 46.040 33.040 1.873 1.00 18.52 315 TRP B N 1
ATOM 5345 C CA . TRP B 1 317 ? 46.215 33.892 0.700 1.00 16.14 315 TRP B CA 1
ATOM 5346 C C . TRP B 1 317 ? 45.224 35.044 0.680 1.00 16.66 315 TRP B C 1
ATOM 5347 O O . TRP B 1 317 ? 45.483 36.040 0.031 1.00 17.29 315 TRP B O 1
ATOM 5358 N N . ASN B 1 318 ? 44.105 34.904 1.413 1.00 17.40 316 ASN B N 1
ATOM 5359 C CA . ASN B 1 318 ? 42.999 35.832 1.335 1.00 16.85 316 ASN B CA 1
ATOM 5360 C C . ASN B 1 318 ? 42.562 36.114 2.760 1.00 16.81 316 ASN B C 1
ATOM 5361 O O . ASN B 1 318 ? 42.817 35.279 3.633 1.00 18.43 316 ASN B O 1
ATOM 5366 N N . TYR B 1 319 ? 41.902 37.264 2.973 1.00 17.82 317 TYR B N 1
ATOM 5367 C CA . TYR B 1 319 ? 41.613 37.759 4.316 1.00 17.90 317 TYR B CA 1
ATOM 5368 C C . TYR B 1 319 ? 40.402 38.685 4.262 1.00 18.32 317 TYR B C 1
ATOM 5369 O O . TYR B 1 319 ? 40.372 39.621 3.474 1.00 17.72 317 TYR B O 1
ATOM 5378 N N . LEU B 1 320 ? 39.356 38.349 5.036 1.00 19.23 318 LEU B N 1
ATOM 5379 C CA . LEU B 1 320 ? 38.125 39.129 5.037 1.00 22.92 318 LEU B CA 1
ATOM 5380 C C . LEU B 1 320 ? 38.344 40.408 5.834 1.00 20.68 318 LEU B C 1
ATOM 5381 O O . LEU B 1 320 ? 38.961 40.396 6.893 1.00 22.03 318 LEU B O 1
ATOM 5386 N N . ALA B 1 321 ? 37.864 41.523 5.280 1.00 20.95 319 ALA B N 1
ATOM 5387 C CA . ALA B 1 321 ? 37.936 42.805 5.957 1.00 19.89 319 ALA B CA 1
ATOM 5388 C C . ALA B 1 321 ? 36.660 43.583 5.679 1.00 22.39 319 ALA B C 1
ATOM 5389 O O . ALA B 1 321 ? 36.567 44.279 4.681 1.00 25.77 319 ALA B O 1
ATOM 5391 N N . ALA B 1 322 ? 35.694 43.451 6.583 1.00 22.19 320 ALA B N 1
ATOM 5392 C CA . ALA B 1 322 ? 34.429 44.161 6.488 1.00 23.00 320 ALA B CA 1
ATOM 5393 C C . ALA B 1 322 ? 34.658 45.666 6.632 1.00 19.78 320 ALA B C 1
ATOM 5394 O O . ALA B 1 322 ? 35.486 46.111 7.422 1.00 21.41 320 ALA B O 1
ATOM 5396 N N . PRO B 1 323 ? 34.044 46.508 5.784 1.00 20.22 321 PRO B N 1
ATOM 5397 C CA . PRO B 1 323 ? 34.294 47.950 5.822 1.00 20.58 321 PRO B CA 1
ATOM 5398 C C . PRO B 1 323 ? 33.496 48.748 6.862 1.00 20.99 321 PRO B C 1
ATOM 5399 O O . PRO B 1 323 ? 32.608 49.522 6.496 1.00 21.11 321 PRO B O 1
ATOM 5403 N N . GLN B 1 324 ? 33.867 48.588 8.143 1.00 20.50 322 GLN B N 1
ATOM 5404 C CA . GLN B 1 324 ? 33.177 49.225 9.264 1.00 25.33 322 GLN B CA 1
ATOM 5405 C C . GLN B 1 324 ? 33.818 50.565 9.641 1.00 24.98 322 GLN B C 1
ATOM 5406 O O . GLN B 1 324 ? 33.142 51.500 10.085 1.00 22.34 322 GLN B O 1
ATOM 5412 N N . ASN B 1 325 ? 35.151 50.630 9.505 1.00 22.10 323 ASN B N 1
ATOM 5413 C CA . ASN B 1 325 ? 35.932 51.739 10.007 1.00 20.74 323 ASN B CA 1
ATOM 5414 C C . ASN B 1 325 ? 37.132 51.957 9.074 1.00 17.75 323 ASN B C 1
ATOM 5415 O O . ASN B 1 325 ? 37.861 51.012 8.799 1.00 17.43 323 ASN B O 1
ATOM 5420 N N . ALA B 1 326 ? 37.350 53.177 8.607 1.00 18.25 324 ALA B N 1
ATOM 5421 C CA . ALA B 1 326 ? 38.341 53.428 7.564 1.00 19.12 324 ALA B CA 1
ATOM 5422 C C . ALA B 1 326 ? 39.749 53.154 8.082 1.00 21.28 324 ALA B C 1
ATOM 5423 O O . ALA B 1 326 ? 40.550 52.535 7.407 1.00 19.99 324 ALA B O 1
ATOM 5425 N N . LYS B 1 327 ? 40.022 53.559 9.321 1.00 22.84 325 LYS B N 1
ATOM 5426 C CA . LYS B 1 327 ? 41.338 53.380 9.892 1.00 22.23 325 LYS B CA 1
ATOM 5427 C C . LYS B 1 327 ? 41.633 51.895 9.950 1.00 19.48 325 LYS B C 1
ATOM 5428 O O . LYS B 1 327 ? 42.684 51.485 9.482 1.00 18.01 325 LYS B O 1
ATOM 5434 N N . ASP B 1 328 ? 40.718 51.099 10.529 1.00 16.99 326 ASP B N 1
ATOM 5435 C CA . ASP B 1 328 ? 40.937 49.680 10.712 1.00 19.04 326 ASP B CA 1
ATOM 5436 C C . ASP B 1 328 ? 41.117 48.983 9.360 1.00 20.40 326 ASP B C 1
ATOM 5437 O O . ASP B 1 328 ? 41.935 48.079 9.229 1.00 20.85 326 ASP B O 1
ATOM 5442 N N . LEU B 1 329 ? 40.300 49.333 8.372 1.00 16.95 327 LEU B N 1
ATOM 5443 C CA . LEU B 1 329 ? 40.428 48.688 7.074 1.00 18.40 327 LEU B CA 1
ATOM 5444 C C . LEU B 1 329 ? 41.795 49.044 6.469 1.00 17.44 327 LEU B C 1
ATOM 5445 O O . LEU B 1 329 ? 42.502 48.165 5.985 1.00 16.51 327 LEU B O 1
ATOM 5450 N N . ALA B 1 330 ? 42.177 50.319 6.501 1.00 16.28 328 ALA B N 1
ATOM 5451 C CA . ALA B 1 330 ? 43.472 50.710 5.947 1.00 17.71 328 ALA B CA 1
ATOM 5452 C C . ALA B 1 330 ? 44.603 49.943 6.611 1.00 18.47 328 ALA B C 1
ATOM 5453 O O . ALA B 1 330 ? 45.519 49.469 5.932 1.00 21.38 328 ALA B O 1
ATOM 5455 N N . LEU B 1 331 ? 44.583 49.881 7.941 1.00 22.12 329 LEU B N 1
ATOM 5456 C CA . LEU B 1 331 ? 45.604 49.162 8.690 1.00 24.58 329 LEU B CA 1
ATOM 5457 C C . LEU B 1 331 ? 45.594 47.666 8.376 1.00 25.09 329 LEU B C 1
ATOM 5458 O O . LEU B 1 331 ? 46.657 47.023 8.376 1.00 22.30 329 LEU B O 1
ATOM 5463 N N . THR B 1 332 ? 44.400 47.085 8.215 1.00 22.08 330 THR B N 1
ATOM 5464 C CA . THR B 1 332 ? 44.306 45.691 7.812 1.00 23.30 330 THR B CA 1
ATOM 5465 C C . THR B 1 332 ? 45.033 45.444 6.487 1.00 22.45 330 THR B C 1
ATOM 5466 O O . THR B 1 332 ? 45.745 44.445 6.346 1.00 23.62 330 THR B O 1
ATOM 5470 N N . ILE B 1 333 ? 44.808 46.332 5.514 1.00 23.31 331 ILE B N 1
ATOM 5471 C CA . ILE B 1 333 ? 45.390 46.218 4.190 1.00 23.70 331 ILE B CA 1
ATOM 5472 C C . ILE B 1 333 ? 46.905 46.379 4.272 1.00 26.99 331 ILE B C 1
ATOM 5473 O O . ILE B 1 333 ? 47.635 45.555 3.746 1.00 23.70 331 ILE B O 1
ATOM 5478 N N . LEU B 1 334 ? 47.356 47.456 4.920 1.00 25.05 332 LEU B N 1
ATOM 5479 C CA . LEU B 1 334 ? 48.781 47.681 5.126 1.00 29.54 332 LEU B CA 1
ATOM 5480 C C . LEU B 1 334 ? 49.458 46.473 5.753 1.00 28.11 332 LEU B C 1
ATOM 5481 O O . LEU B 1 334 ? 50.585 46.171 5.376 1.00 34.00 332 LEU B O 1
ATOM 5486 N N . HIS B 1 335 ? 48.796 45.796 6.697 1.00 26.23 333 HIS B N 1
ATOM 5487 C CA A HIS B 1 335 ? 49.402 44.667 7.381 0.50 26.58 333 HIS B CA 1
ATOM 5488 C CA B HIS B 1 335 ? 49.354 44.645 7.399 0.50 28.21 333 HIS B CA 1
ATOM 5489 C C . HIS B 1 335 ? 49.408 43.420 6.485 1.00 31.20 333 HIS B C 1
ATOM 5490 O O . HIS B 1 335 ? 50.385 42.662 6.482 1.00 28.01 333 HIS B O 1
ATOM 5503 N N . ARG B 1 336 ? 48.329 43.184 5.724 1.00 26.69 334 ARG B N 1
ATOM 5504 C CA . ARG B 1 336 ? 48.284 42.000 4.877 1.00 27.25 334 ARG B CA 1
ATOM 5505 C C . ARG B 1 336 ? 49.250 42.146 3.694 1.00 27.92 334 ARG B C 1
ATOM 5506 O O . ARG B 1 336 ? 49.625 41.153 3.085 1.00 26.09 334 ARG B O 1
ATOM 5514 N N . MET B 1 337 ? 49.649 43.381 3.379 1.00 30.95 335 MET B N 1
ATOM 5515 C CA . MET B 1 337 ? 50.619 43.666 2.329 1.00 33.35 335 MET B CA 1
ATOM 5516 C C . MET B 1 337 ? 51.915 42.876 2.471 1.00 34.88 335 MET B C 1
ATOM 5517 O O . MET B 1 337 ? 52.580 42.634 1.468 1.00 33.75 335 MET B O 1
ATOM 5522 N N . ARG B 1 338 ? 52.301 42.544 3.707 1.00 35.14 336 ARG B N 1
ATOM 5523 C CA . ARG B 1 338 ? 53.577 41.890 3.980 1.00 39.32 336 ARG B CA 1
ATOM 5524 C C . ARG B 1 338 ? 53.364 40.428 4.363 1.00 37.79 336 ARG B C 1
ATOM 5525 O O . ARG B 1 338 ? 54.241 39.835 4.975 1.00 42.41 336 ARG B O 1
ATOM 5533 N N . THR B 1 339 ? 52.185 39.863 4.060 1.00 33.87 337 THR B N 1
ATOM 5534 C CA . THR B 1 339 ? 51.915 38.457 4.312 1.00 31.43 337 THR B CA 1
ATOM 5535 C C . THR B 1 339 ? 51.920 37.717 2.983 1.00 30.14 337 THR B C 1
ATOM 5536 O O . THR B 1 339 ? 51.798 38.320 1.923 1.00 29.09 337 THR B O 1
ATOM 5540 N N . LYS B 1 340 ? 52.114 36.411 3.066 1.00 30.40 338 LYS B N 1
ATOM 5541 C CA . LYS B 1 340 ? 51.850 35.520 1.956 1.00 29.03 338 LYS B CA 1
ATOM 5542 C C . LYS B 1 340 ? 51.146 34.329 2.579 1.00 27.23 338 LYS B C 1
ATOM 5543 O O . LYS B 1 340 ? 51.122 34.207 3.801 1.00 25.22 338 LYS B O 1
ATOM 5549 N N . GLY B 1 341 ? 50.537 33.499 1.728 1.00 25.64 339 GLY B N 1
ATOM 5550 C CA . GLY B 1 341 ? 49.889 32.279 2.151 1.00 23.66 339 GLY B CA 1
ATOM 5551 C C . GLY B 1 341 ? 50.770 31.061 1.918 1.00 26.54 339 GLY B C 1
ATOM 5552 O O . GLY B 1 341 ? 51.944 31.204 1.573 1.00 28.21 339 GLY B O 1
ATOM 5553 N N . VAL B 1 342 ? 50.154 29.880 2.056 1.00 27.28 340 VAL B N 1
ATOM 5554 C CA . VAL B 1 342 ? 50.864 28.618 2.011 1.00 30.54 340 VAL B CA 1
ATOM 5555 C C . VAL B 1 342 ? 51.198 28.335 0.557 1.00 32.80 340 VAL B C 1
ATOM 5556 O O . VAL B 1 342 ? 50.336 28.370 -0.336 1.00 22.69 340 VAL B O 1
ATOM 5560 N N . GLU B 1 343 ? 52.508 28.174 0.331 1.00 35.61 341 GLU B N 1
ATOM 5561 C CA . GLU B 1 343 ? 52.980 27.848 -0.998 1.00 36.41 341 GLU B CA 1
ATOM 5562 C C . GLU B 1 343 ? 52.667 26.385 -1.214 1.00 32.46 341 GLU B C 1
ATOM 5563 O O . GLU B 1 343 ? 53.499 25.536 -0.934 1.00 41.72 341 GLU B O 1
ATOM 5569 N N . ILE B 1 344 ? 51.443 26.144 -1.678 1.00 34.46 342 ILE B N 1
ATOM 5570 C CA . ILE B 1 344 ? 50.957 24.850 -2.104 1.00 33.57 342 ILE B CA 1
ATOM 5571 C C . ILE B 1 344 ? 49.878 25.080 -3.169 1.00 34.38 342 ILE B C 1
ATOM 5572 O O . ILE B 1 344 ? 49.352 26.209 -3.272 1.00 29.43 342 ILE B O 1
ATOM 5577 N N . ASP B 1 345 ? 49.515 24.019 -3.925 1.00 26.96 343 ASP B N 1
ATOM 5578 C CA . ASP B 1 345 ? 48.549 24.212 -5.007 1.00 25.29 343 ASP B CA 1
ATOM 5579 C C . ASP B 1 345 ? 47.159 23.802 -4.538 1.00 23.02 343 ASP B C 1
ATOM 5580 O O . ASP B 1 345 ? 46.957 22.710 -4.007 1.00 24.86 343 ASP B O 1
ATOM 5585 N N . LEU B 1 346 ? 46.212 24.714 -4.725 1.00 18.78 344 LEU B N 1
ATOM 5586 C CA . LEU B 1 346 ? 44.831 24.473 -4.358 1.00 20.42 344 LEU B CA 1
ATOM 5587 C C . LEU B 1 346 ? 43.984 24.022 -5.547 1.00 19.25 344 LEU B C 1
ATOM 5588 O O . LEU B 1 346 ? 42.990 23.326 -5.338 1.00 17.90 344 LEU B O 1
ATOM 5593 N N . TYR B 1 347 ? 44.361 24.455 -6.764 1.00 17.35 345 TYR B N 1
ATOM 5594 C CA . TYR B 1 347 ? 43.533 24.306 -7.950 1.00 18.87 345 TYR B CA 1
ATOM 5595 C C . TYR B 1 347 ? 44.302 23.649 -9.091 1.00 18.46 345 TYR B C 1
ATOM 5596 O O . TYR B 1 347 ? 44.096 23.953 -10.264 1.00 19.52 345 TYR B O 1
ATOM 5605 N N . GLY B 1 348 ? 45.174 22.718 -8.747 1.00 18.23 346 GLY B N 1
ATOM 5606 C CA . GLY B 1 348 ? 45.949 22.022 -9.760 1.00 19.04 346 GLY B CA 1
ATOM 5607 C C . GLY B 1 348 ? 47.266 22.736 -10.026 1.00 18.58 346 GLY B C 1
ATOM 5608 O O . GLY B 1 348 ? 47.535 23.778 -9.439 1.00 17.74 346 GLY B O 1
ATOM 5609 N N . ASP B 1 349 ? 48.021 22.207 -10.990 1.00 20.05 347 ASP B N 1
ATOM 5610 C CA . ASP B 1 349 ? 49.380 22.640 -11.235 1.00 20.69 347 ASP B CA 1
ATOM 5611 C C . ASP B 1 349 ? 49.460 23.550 -12.455 1.00 18.99 347 ASP B C 1
ATOM 5612 O O . ASP B 1 349 ? 50.553 23.759 -12.939 1.00 18.53 347 ASP B O 1
ATOM 5617 N N . GLY B 1 350 ? 48.319 24.007 -12.991 1.00 17.72 348 GLY B N 1
ATOM 5618 C CA . GLY B 1 350 ? 48.297 24.829 -14.189 1.00 16.36 348 GLY B CA 1
ATOM 5619 C C . GLY B 1 350 ? 48.296 23.990 -15.463 1.00 14.95 348 GLY B C 1
ATOM 5620 O O . GLY B 1 350 ? 48.414 24.543 -16.564 1.00 13.89 348 GLY B O 1
ATOM 5621 N N . ARG B 1 351 ? 48.113 22.673 -15.301 1.00 15.25 349 ARG B N 1
ATOM 5622 C CA . ARG B 1 351 ? 48.042 21.746 -16.423 1.00 15.71 349 ARG B CA 1
ATOM 5623 C C . ARG B 1 351 ? 46.755 20.927 -16.366 1.00 16.51 349 ARG B C 1
ATOM 5624 O O . ARG B 1 351 ? 46.741 19.747 -16.715 1.00 13.98 349 ARG B O 1
ATOM 5632 N N . ALA B 1 352 ? 45.671 21.562 -15.939 1.00 15.33 350 ALA B N 1
ATOM 5633 C CA . ALA B 1 352 ? 44.387 20.873 -15.877 1.00 16.42 350 ALA B CA 1
ATOM 5634 C C . ALA B 1 352 ? 43.938 20.503 -17.302 1.00 14.96 350 ALA B C 1
ATOM 5635 O O . ALA B 1 352 ? 43.341 19.445 -17.557 1.00 12.57 350 ALA B O 1
ATOM 5637 N N . SER B 1 353 ? 44.260 21.394 -18.245 1.00 13.91 351 SER B N 1
ATOM 5638 C CA . SER B 1 353 ? 43.903 21.213 -19.643 1.00 15.63 351 SER B CA 1
ATOM 5639 C C . SER B 1 353 ? 44.452 19.906 -20.242 1.00 19.18 351 SER B C 1
ATOM 5640 O O . SER B 1 353 ? 43.733 19.207 -20.966 1.00 18.38 351 SER B O 1
ATOM 5643 N N . GLN B 1 354 ? 45.708 19.543 -19.932 1.00 19.98 352 GLN B N 1
ATOM 5644 C CA . GLN B 1 354 ? 46.256 18.302 -20.456 1.00 21.96 352 GLN B CA 1
ATOM 5645 C C . GLN B 1 354 ? 45.560 17.101 -19.821 1.00 18.18 352 GLN B C 1
ATOM 5646 O O . GLN B 1 354 ? 45.306 16.108 -20.484 1.00 21.12 352 GLN B O 1
ATOM 5652 N N . LYS B 1 355 ? 45.259 17.173 -18.535 1.00 16.38 353 LYS B N 1
ATOM 5653 C CA . LYS B 1 355 ? 44.586 16.077 -17.860 1.00 19.15 353 LYS B CA 1
ATOM 5654 C C . LYS B 1 355 ? 43.198 15.815 -18.444 1.00 20.87 353 LYS B C 1
ATOM 5655 O O . LYS B 1 355 ? 42.807 14.658 -18.631 1.00 21.07 353 LYS B O 1
ATOM 5661 N N . ILE B 1 356 ? 42.483 16.893 -18.784 1.00 17.71 354 ILE B N 1
ATOM 5662 C CA . ILE B 1 356 ? 41.184 16.773 -19.429 1.00 17.53 354 ILE B CA 1
ATOM 5663 C C . ILE B 1 356 ? 41.331 16.103 -20.786 1.00 18.20 354 ILE B C 1
ATOM 5664 O O . ILE B 1 356 ? 40.622 15.147 -21.093 1.00 20.50 354 ILE B O 1
ATOM 5669 N N . SER B 1 357 ? 42.246 16.625 -21.596 1.00 18.39 355 SER B N 1
ATOM 5670 C CA . SER B 1 357 ? 42.455 16.100 -22.924 1.00 22.35 355 SER B CA 1
ATOM 5671 C C . SER B 1 357 ? 42.737 14.591 -22.869 1.00 26.15 355 SER B C 1
ATOM 5672 O O . SER B 1 357 ? 42.229 13.838 -23.701 1.00 25.01 355 SER B O 1
ATOM 5675 N N . ASP B 1 358 ? 43.520 14.164 -21.872 1.00 24.84 356 ASP B N 1
ATOM 5676 C CA . ASP B 1 358 ? 43.977 12.784 -21.776 1.00 27.93 356 ASP B CA 1
ATOM 5677 C C . ASP B 1 358 ? 42.790 11.831 -21.632 1.00 29.39 356 ASP B C 1
ATOM 5678 O O . ASP B 1 358 ? 42.813 10.718 -22.176 1.00 32.13 356 ASP B O 1
ATOM 5683 N N . PHE B 1 359 ? 41.764 12.258 -20.896 1.00 25.98 357 PHE B N 1
ATOM 5684 C CA . PHE B 1 359 ? 40.602 11.417 -20.668 1.00 30.71 357 PHE B CA 1
ATOM 5685 C C . PHE B 1 359 ? 39.701 11.437 -21.891 1.00 33.34 357 PHE B C 1
ATOM 5686 O O . PHE B 1 359 ? 38.825 10.594 -22.004 1.00 38.35 357 PHE B O 1
ATOM 5694 N N . LEU B 1 360 ? 39.898 12.423 -22.772 1.00 36.36 358 LEU B N 1
ATOM 5695 C CA . LEU B 1 360 ? 39.048 12.616 -23.941 1.00 37.50 358 LEU B CA 1
ATOM 5696 C C . LEU B 1 360 ? 39.583 11.861 -25.153 1.00 45.46 358 LEU B C 1
ATOM 5697 O O . LEU B 1 360 ? 38.786 11.369 -25.950 1.00 36.56 358 LEU B O 1
ATOM 5702 N N . ARG B 1 361 ? 40.920 11.896 -25.317 1.00 53.16 359 ARG B N 1
ATOM 5703 C CA . ARG B 1 361 ? 41.617 11.382 -26.487 1.00 60.09 359 ARG B CA 1
ATOM 5704 C C . ARG B 1 361 ? 41.798 9.865 -26.382 1.00 64.53 359 ARG B C 1
ATOM 5705 O O . ARG B 1 361 ? 42.570 9.286 -27.139 1.00 64.48 359 ARG B O 1
ATOM 5707 N N . LYS B 1 362 ? 41.031 9.224 -25.490 1.00 67.82 360 LYS B N 1
ATOM 5708 C CA . LYS B 1 362 ? 41.225 7.832 -25.123 1.00 70.42 360 LYS B CA 1
ATOM 5709 C C . LYS B 1 362 ? 40.565 6.916 -26.165 1.00 72.32 360 LYS B C 1
ATOM 5710 O O . LYS B 1 362 ? 39.367 7.124 -26.462 1.00 69.94 360 LYS B O 1
ATOM 5716 N N . HIS C 1 2 ? 18.763 19.547 47.298 1.00 38.45 0 HIS C N 1
ATOM 5717 C CA . HIS C 1 2 ? 18.409 19.165 48.688 1.00 36.77 0 HIS C CA 1
ATOM 5718 C C . HIS C 1 2 ? 19.380 18.122 49.240 1.00 34.29 0 HIS C C 1
ATOM 5719 O O . HIS C 1 2 ? 19.746 18.215 50.404 1.00 45.37 0 HIS C O 1
ATOM 5721 N N . MET C 1 3 ? 19.786 17.116 48.446 1.00 27.49 1 MET C N 1
ATOM 5722 C CA . MET C 1 3 ? 20.786 16.146 48.881 1.00 25.68 1 MET C CA 1
ATOM 5723 C C . MET C 1 3 ? 22.130 16.524 48.261 1.00 21.34 1 MET C C 1
ATOM 5724 O O . MET C 1 3 ? 22.137 17.271 47.301 1.00 20.61 1 MET C O 1
ATOM 5729 N N . TRP C 1 4 ? 23.239 15.974 48.766 1.00 19.63 2 TRP C N 1
ATOM 5730 C CA . TRP C 1 4 ? 24.544 16.181 48.146 1.00 19.44 2 TRP C CA 1
ATOM 5731 C C . TRP C 1 4 ? 24.484 15.796 46.672 1.00 20.41 2 TRP C C 1
ATOM 5732 O O . TRP C 1 4 ? 23.859 14.794 46.299 1.00 19.55 2 TRP C O 1
ATOM 5743 N N . VAL C 1 5 ? 25.198 16.556 45.845 1.00 18.68 3 VAL C N 1
ATOM 5744 C CA . VAL C 1 5 ? 25.630 16.022 44.566 1.00 18.14 3 VAL C CA 1
ATOM 5745 C C . VAL C 1 5 ? 27.111 15.669 44.694 1.00 15.83 3 VAL C C 1
ATOM 5746 O O . VAL C 1 5 ? 27.924 16.544 45.017 1.00 15.60 3 VAL C O 1
ATOM 5750 N N . LYS C 1 6 ? 27.455 14.389 44.486 1.00 14.43 4 LYS C N 1
ATOM 5751 C CA . LYS C 1 6 ? 28.835 13.934 44.626 1.00 14.91 4 LYS C CA 1
ATOM 5752 C C . LYS C 1 6 ? 29.524 13.862 43.267 1.00 14.35 4 LYS C C 1
ATOM 5753 O O . LYS C 1 6 ? 29.065 13.163 42.344 1.00 14.51 4 LYS C O 1
ATOM 5759 N N . ILE C 1 7 ? 30.578 14.676 43.137 1.00 12.53 5 ILE C N 1
ATOM 5760 C CA . ILE C 1 7 ? 31.302 14.787 41.888 1.00 13.93 5 ILE C CA 1
ATOM 5761 C C . ILE C 1 7 ? 32.699 14.236 42.108 1.00 12.48 5 ILE C C 1
ATOM 5762 O O . ILE C 1 7 ? 33.463 14.781 42.885 1.00 13.17 5 ILE C O 1
ATOM 5767 N N . LEU C 1 8 ? 32.992 13.119 41.442 1.00 13.07 6 LEU C N 1
ATOM 5768 C CA . LEU C 1 8 ? 34.253 12.434 41.635 1.00 12.54 6 LEU C CA 1
ATOM 5769 C C . LEU C 1 8 ? 35.143 12.664 40.414 1.00 12.69 6 LEU C C 1
ATOM 5770 O O . LEU C 1 8 ? 34.724 12.411 39.298 1.00 12.75 6 LEU C O 1
ATOM 5775 N N . SER C 1 9 ? 36.367 13.149 40.667 1.00 12.65 7 SER C N 1
ATOM 5776 C CA . SER C 1 9 ? 37.341 13.456 39.638 1.00 13.48 7 SER C CA 1
ATOM 5777 C C . SER C 1 9 ? 38.422 12.389 39.608 1.00 13.07 7 SER C C 1
ATOM 5778 O O . SER C 1 9 ? 38.945 11.993 40.657 1.00 14.83 7 SER C O 1
ATOM 5781 N N . VAL C 1 10 ? 38.716 11.874 38.410 1.00 13.62 8 VAL C N 1
ATOM 5782 C CA . VAL C 1 10 ? 39.769 10.882 38.233 1.00 13.30 8 VAL C CA 1
ATOM 5783 C C . VAL C 1 10 ? 40.944 11.571 37.541 1.00 13.61 8 VAL C C 1
ATOM 5784 O O . VAL C 1 10 ? 40.730 12.197 36.495 1.00 15.00 8 VAL C O 1
ATOM 5788 N N . VAL C 1 11 ? 42.152 11.481 38.131 1.00 12.45 9 VAL C N 1
ATOM 5789 C CA . VAL C 1 11 ? 43.334 12.100 37.551 1.00 13.99 9 VAL C CA 1
ATOM 5790 C C . VAL C 1 11 ? 44.522 11.143 37.659 1.00 13.18 9 VAL C C 1
ATOM 5791 O O . VAL C 1 11 ? 44.653 10.379 38.634 1.00 12.70 9 VAL C O 1
ATOM 5795 N N . GLY C 1 12 ? 45.331 11.152 36.595 1.00 14.61 10 GLY C N 1
ATOM 5796 C CA . GLY C 1 12 ? 46.564 10.395 36.506 1.00 18.12 10 GLY C CA 1
ATOM 5797 C C . GLY C 1 12 ? 47.780 11.321 36.613 1.00 22.84 10 GLY C C 1
ATOM 5798 O O . GLY C 1 12 ? 48.392 11.434 37.671 1.00 28.14 10 GLY C O 1
ATOM 5799 N N . ALA C 1 13 ? 48.045 12.058 35.542 1.00 22.57 11 ALA C N 1
ATOM 5800 C CA . ALA C 1 13 ? 49.274 12.815 35.363 1.00 22.50 11 ALA C CA 1
ATOM 5801 C C . ALA C 1 13 ? 49.117 14.249 35.867 1.00 21.36 11 ALA C C 1
ATOM 5802 O O . ALA C 1 13 ? 47.997 14.742 36.066 1.00 17.32 11 ALA C O 1
ATOM 5804 N N . ARG C 1 14 ? 50.263 14.924 36.048 1.00 20.19 12 ARG C N 1
ATOM 5805 C CA . ARG C 1 14 ? 50.314 16.233 36.685 1.00 21.69 12 ARG C CA 1
ATOM 5806 C C . ARG C 1 14 ? 49.478 17.271 35.955 1.00 17.76 12 ARG C C 1
ATOM 5807 O O . ARG C 1 14 ? 48.787 18.062 36.590 1.00 18.86 12 ARG C O 1
ATOM 5815 N N . PRO C 1 15 ? 49.437 17.308 34.621 1.00 17.75 13 PRO C N 1
ATOM 5816 C CA . PRO C 1 15 ? 48.555 18.259 33.941 1.00 17.76 13 PRO C CA 1
ATOM 5817 C C . PRO C 1 15 ? 47.100 18.094 34.376 1.00 17.24 13 PRO C C 1
ATOM 5818 O O . PRO C 1 15 ? 46.367 19.082 34.502 1.00 17.28 13 PRO C O 1
ATOM 5822 N N . GLN C 1 16 ? 46.687 16.847 34.652 1.00 14.26 14 GLN C N 1
ATOM 5823 C CA . GLN C 1 16 ? 45.313 16.579 35.060 1.00 14.85 14 GLN C CA 1
ATOM 5824 C C . GLN C 1 16 ? 45.074 17.059 36.491 1.00 14.59 14 GLN C C 1
ATOM 5825 O O . GLN C 1 16 ? 43.958 17.431 36.840 1.00 15.74 14 GLN C O 1
ATOM 5831 N N . PHE C 1 17 ? 46.084 16.986 37.370 1.00 16.00 15 PHE C N 1
ATOM 5832 C CA . PHE C 1 17 ? 45.896 17.536 38.713 1.00 16.65 15 PHE C CA 1
ATOM 5833 C C . PHE C 1 17 ? 45.578 19.027 38.615 1.00 13.89 15 PHE C C 1
ATOM 5834 O O . PHE C 1 17 ? 44.692 19.538 39.263 1.00 13.24 15 PHE C O 1
ATOM 5842 N N . ILE C 1 18 ? 46.263 19.708 37.715 1.00 13.81 16 ILE C N 1
ATOM 5843 C CA . ILE C 1 18 ? 46.082 21.141 37.559 1.00 14.05 16 ILE C CA 1
ATOM 5844 C C . ILE C 1 18 ? 44.678 21.426 37.043 1.00 14.42 16 ILE C C 1
ATOM 5845 O O . ILE C 1 18 ? 44.017 22.333 37.531 1.00 13.48 16 ILE C O 1
ATOM 5850 N N . LYS C 1 19 ? 44.242 20.653 36.032 1.00 14.72 17 LYS C N 1
ATOM 5851 C CA . LYS C 1 19 ? 42.910 20.820 35.462 1.00 15.13 17 LYS C CA 1
ATOM 5852 C C . LYS C 1 19 ? 41.841 20.594 36.531 1.00 13.94 17 LYS C C 1
ATOM 5853 O O . LYS C 1 19 ? 40.898 21.375 36.667 1.00 12.92 17 LYS C O 1
ATOM 5859 N N . ALA C 1 20 ? 41.982 19.493 37.278 1.00 13.60 18 ALA C N 1
ATOM 5860 C CA . ALA C 1 20 ? 40.993 19.131 38.285 1.00 13.56 18 ALA C CA 1
ATOM 5861 C C . ALA C 1 20 ? 40.986 20.152 39.417 1.00 13.06 18 ALA C C 1
ATOM 5862 O O . ALA C 1 20 ? 39.919 20.438 39.934 1.00 12.56 18 ALA C O 1
ATOM 5864 N N . ALA C 1 21 ? 42.170 20.668 39.789 1.00 12.93 19 ALA C N 1
ATOM 5865 C CA . ALA C 1 21 ? 42.289 21.675 40.828 1.00 13.66 19 ALA C CA 1
ATOM 5866 C C . ALA C 1 21 ? 41.500 22.919 40.437 1.00 14.58 19 ALA C C 1
ATOM 5867 O O . ALA C 1 21 ? 40.815 23.510 41.266 1.00 15.15 19 ALA C O 1
ATOM 5869 N N . ALA C 1 22 ? 41.568 23.310 39.170 1.00 14.81 20 ALA C N 1
ATOM 5870 C CA . ALA C 1 22 ? 40.856 24.493 38.719 1.00 13.49 20 ALA C CA 1
ATOM 5871 C C . ALA C 1 22 ? 39.345 24.272 38.791 1.00 13.35 20 ALA C C 1
ATOM 5872 O O . ALA C 1 22 ? 38.614 25.136 39.263 1.00 13.20 20 ALA C O 1
ATOM 5874 N N . VAL C 1 23 ? 38.880 23.090 38.355 1.00 13.27 21 VAL C N 1
ATOM 5875 C CA . VAL C 1 23 ? 37.467 22.742 38.451 1.00 13.94 21 VAL C CA 1
ATOM 5876 C C . VAL C 1 23 ? 37.051 22.667 39.930 1.00 13.63 21 VAL C C 1
ATOM 5877 O O . VAL C 1 23 ? 35.977 23.140 40.282 1.00 14.16 21 VAL C O 1
ATOM 5881 N N . SER C 1 24 ? 37.919 22.139 40.792 1.00 15.49 22 SER C N 1
ATOM 5882 C CA A SER C 1 24 ? 37.659 21.999 42.223 0.50 16.37 22 SER C CA 1
ATOM 5883 C CA B SER C 1 24 ? 37.600 21.999 42.209 0.50 16.95 22 SER C CA 1
ATOM 5884 C C . SER C 1 24 ? 37.506 23.355 42.920 1.00 17.36 22 SER C C 1
ATOM 5885 O O . SER C 1 24 ? 36.774 23.470 43.898 1.00 15.98 22 SER C O 1
ATOM 5890 N N . ARG C 1 25 ? 38.243 24.379 42.447 1.00 16.91 23 ARG C N 1
ATOM 5891 C CA . ARG C 1 25 ? 38.148 25.710 43.064 1.00 18.21 23 ARG C CA 1
ATOM 5892 C C . ARG C 1 25 ? 36.720 26.230 42.915 1.00 16.16 23 ARG C C 1
ATOM 5893 O O . ARG C 1 25 ? 36.231 26.959 43.783 1.00 18.47 23 ARG C O 1
ATOM 5901 N N . VAL C 1 26 ? 36.046 25.852 41.819 1.00 14.29 24 VAL C N 1
ATOM 5902 C CA . VAL C 1 26 ? 34.640 26.162 41.668 1.00 15.14 24 VAL C CA 1
ATOM 5903 C C . VAL C 1 26 ? 33.766 25.184 42.466 1.00 16.23 24 VAL C C 1
ATOM 5904 O O . VAL C 1 26 ? 32.869 25.621 43.188 1.00 15.09 24 VAL C O 1
ATOM 5908 N N . LEU C 1 27 ? 34.009 23.866 42.356 1.00 15.17 25 LEU C N 1
ATOM 5909 C CA . LEU C 1 27 ? 33.085 22.898 42.949 1.00 16.03 25 LEU C CA 1
ATOM 5910 C C . LEU C 1 27 ? 33.042 23.036 44.470 1.00 15.62 25 LEU C C 1
ATOM 5911 O O . LEU C 1 27 ? 31.991 22.862 45.093 1.00 15.00 25 LEU C O 1
ATOM 5916 N N . ARG C 1 28 ? 34.196 23.315 45.067 1.00 18.36 26 ARG C N 1
ATOM 5917 C CA . ARG C 1 28 ? 34.275 23.369 46.522 1.00 21.39 26 ARG C CA 1
ATOM 5918 C C . ARG C 1 28 ? 33.520 24.582 47.059 1.00 21.39 26 ARG C C 1
ATOM 5919 O O . ARG C 1 28 ? 33.264 24.636 48.254 1.00 23.59 26 ARG C O 1
ATOM 5927 N N . ALA C 1 29 ? 33.209 25.560 46.188 1.00 20.19 27 ALA C N 1
ATOM 5928 C CA . ALA C 1 29 ? 32.491 26.769 46.549 1.00 20.12 27 ALA C CA 1
ATOM 5929 C C . ALA C 1 29 ? 31.043 26.703 46.071 1.00 20.78 27 ALA C C 1
ATOM 5930 O O . ALA C 1 29 ? 30.277 27.634 46.259 1.00 19.25 27 ALA C O 1
ATOM 5932 N N . SER C 1 30 ? 30.663 25.588 45.436 1.00 20.23 28 SER C N 1
ATOM 5933 C CA . SER C 1 30 ? 29.339 25.414 44.883 1.00 19.95 28 SER C CA 1
ATOM 5934 C C . SER C 1 30 ? 28.413 24.777 45.921 1.00 18.97 28 SER C C 1
ATOM 5935 O O . SER C 1 30 ? 28.676 23.670 46.388 1.00 16.91 28 SER C O 1
ATOM 5938 N N . PRO C 1 31 ? 27.294 25.434 46.322 1.00 19.71 29 PRO C N 1
ATOM 5939 C CA . PRO C 1 31 ? 26.389 24.865 47.310 1.00 20.17 29 PRO C CA 1
ATOM 5940 C C . PRO C 1 31 ? 25.948 23.443 46.970 1.00 18.53 29 PRO C C 1
ATOM 5941 O O . PRO C 1 31 ? 25.501 23.190 45.855 1.00 16.66 29 PRO C O 1
ATOM 5945 N N . GLY C 1 32 ? 26.034 22.559 47.977 1.00 18.51 30 GLY C N 1
ATOM 5946 C CA . GLY C 1 32 ? 25.461 21.233 47.899 1.00 19.02 30 GLY C CA 1
ATOM 5947 C C . GLY C 1 32 ? 26.359 20.237 47.175 1.00 17.88 30 GLY C C 1
ATOM 5948 O O . GLY C 1 32 ? 25.979 19.093 47.008 1.00 17.84 30 GLY C O 1
ATOM 5949 N N . VAL C 1 33 ? 27.568 20.644 46.782 1.00 18.54 31 VAL C N 1
ATOM 5950 C CA . VAL C 1 33 ? 28.460 19.707 46.103 1.00 18.68 31 VAL C CA 1
ATOM 5951 C C . VAL C 1 33 ? 29.414 19.049 47.099 1.00 17.42 31 VAL C C 1
ATOM 5952 O O . VAL C 1 33 ? 29.973 19.707 47.959 1.00 18.16 31 VAL C O 1
ATOM 5956 N N . ARG C 1 34 ? 29.642 17.741 46.956 1.00 17.45 32 ARG C N 1
ATOM 5957 C CA . ARG C 1 34 ? 30.738 17.124 47.675 1.00 18.62 32 ARG C CA 1
ATOM 5958 C C . ARG C 1 34 ? 31.666 16.499 46.642 1.00 18.36 32 ARG C C 1
ATOM 5959 O O . ARG C 1 34 ? 31.203 16.007 45.627 1.00 16.80 32 ARG C O 1
ATOM 5967 N N . GLU C 1 35 ? 32.968 16.589 46.887 1.00 16.41 33 GLU C N 1
ATOM 5968 C CA . GLU C 1 35 ? 33.938 16.137 45.911 1.00 17.25 33 GLU C CA 1
ATOM 5969 C C . GLU C 1 35 ? 34.653 14.872 46.381 1.00 16.92 33 GLU C C 1
ATOM 5970 O O . GLU C 1 35 ? 34.830 14.661 47.578 1.00 14.90 33 GLU C O 1
ATOM 5976 N N . VAL C 1 36 ? 35.094 14.056 45.413 1.00 14.92 34 VAL C N 1
ATOM 5977 C CA . VAL C 1 36 ? 36.014 12.965 45.671 1.00 14.97 34 VAL C CA 1
ATOM 5978 C C . VAL C 1 36 ? 37.091 13.066 44.600 1.00 13.70 34 VAL C C 1
ATOM 5979 O O . VAL C 1 36 ? 36.766 13.242 43.431 1.00 13.51 34 VAL C O 1
ATOM 5983 N N . LEU C 1 37 ? 38.353 12.955 45.010 1.00 13.45 35 LEU C N 1
ATOM 5984 C CA . LEU C 1 37 ? 39.475 13.041 44.097 1.00 14.42 35 LEU C CA 1
ATOM 5985 C C . LEU C 1 37 ? 40.218 11.717 44.114 1.00 14.77 35 LEU C C 1
ATOM 5986 O O . LEU C 1 37 ? 40.735 11.283 45.152 1.00 14.75 35 LEU C O 1
ATOM 5991 N N . VAL C 1 38 ? 40.256 11.073 42.942 1.00 14.24 36 VAL C N 1
ATOM 5992 C CA . VAL C 1 38 ? 40.940 9.806 42.779 1.00 14.36 36 VAL C CA 1
ATOM 5993 C C . VAL C 1 38 ? 42.164 10.010 41.893 1.00 13.96 36 VAL C C 1
ATOM 5994 O O . VAL C 1 38 ? 42.046 10.378 40.725 1.00 14.07 36 VAL C O 1
ATOM 5998 N N . HIS C 1 39 ? 43.336 9.823 42.503 1.00 13.09 37 HIS C N 1
ATOM 5999 C CA . HIS C 1 39 ? 44.584 9.709 41.791 1.00 13.84 37 HIS C CA 1
ATOM 6000 C C . HIS C 1 39 ? 44.791 8.250 41.433 1.00 12.30 37 HIS C C 1
ATOM 6001 O O . HIS C 1 39 ? 44.725 7.394 42.305 1.00 12.25 37 HIS C O 1
ATOM 6008 N N . THR C 1 40 ? 45.099 7.972 40.179 1.00 11.95 38 THR C N 1
ATOM 6009 C CA . THR C 1 40 ? 45.273 6.594 39.737 1.00 11.78 38 THR C CA 1
ATOM 6010 C C . THR C 1 40 ? 46.683 6.079 40.038 1.00 11.79 38 THR C C 1
ATOM 6011 O O . THR C 1 40 ? 46.871 4.867 40.035 1.00 12.18 38 THR C O 1
ATOM 6015 N N . GLY C 1 41 ? 47.634 7.009 40.254 1.00 13.29 39 GLY C N 1
ATOM 6016 C CA . GLY C 1 41 ? 49.056 6.730 40.369 1.00 13.75 39 GLY C CA 1
ATOM 6017 C C . GLY C 1 41 ? 49.524 6.577 41.828 1.00 17.14 39 GLY C C 1
ATOM 6018 O O . GLY C 1 41 ? 48.765 6.194 42.727 1.00 15.31 39 GLY C O 1
ATOM 6019 N N . GLN C 1 42 ? 50.815 6.873 42.036 1.00 21.39 40 GLN C N 1
ATOM 6020 C CA . GLN C 1 42 ? 51.471 6.705 43.324 1.00 24.70 40 GLN C CA 1
ATOM 6021 C C . GLN C 1 42 ? 51.416 7.986 44.152 1.00 28.42 40 GLN C C 1
ATOM 6022 O O . GLN C 1 42 ? 51.362 9.081 43.609 1.00 25.81 40 GLN C O 1
ATOM 6028 N N . HIS C 1 43 ? 51.476 7.847 45.479 1.00 28.27 41 HIS C N 1
ATOM 6029 C CA . HIS C 1 43 ? 51.847 8.966 46.343 1.00 32.98 41 HIS C CA 1
ATOM 6030 C C . HIS C 1 43 ? 53.358 9.219 46.197 1.00 31.54 41 HIS C C 1
ATOM 6031 O O . HIS C 1 43 ? 54.131 8.291 46.012 1.00 36.04 41 HIS C O 1
ATOM 6038 N N . TYR C 1 44 ? 53.778 10.487 46.210 1.00 30.10 42 TYR C N 1
ATOM 6039 C CA . TYR C 1 44 ? 55.192 10.830 46.147 1.00 29.55 42 TYR C CA 1
ATOM 6040 C C . TYR C 1 44 ? 55.539 11.720 47.329 1.00 29.09 42 TYR C C 1
ATOM 6041 O O . TYR C 1 44 ? 54.671 12.431 47.832 1.00 27.31 42 TYR C O 1
ATOM 6050 N N . ASP C 1 45 ? 56.806 11.667 47.760 1.00 26.54 43 ASP C N 1
ATOM 6051 C CA . ASP C 1 45 ? 57.266 12.485 48.869 1.00 28.13 43 ASP C CA 1
ATOM 6052 C C . ASP C 1 45 ? 58.610 13.142 48.543 1.00 27.71 43 ASP C C 1
ATOM 6053 O O . ASP C 1 45 ? 59.210 13.752 49.423 1.00 27.50 43 ASP C O 1
ATOM 6058 N N . ASP C 1 46 ? 59.069 13.034 47.292 1.00 27.27 44 ASP C N 1
ATOM 6059 C CA . ASP C 1 46 ? 60.232 13.789 46.861 1.00 28.40 44 ASP C CA 1
ATOM 6060 C C . ASP C 1 46 ? 59.909 15.281 46.962 1.00 29.23 44 ASP C C 1
ATOM 6061 O O . ASP C 1 46 ? 58.743 15.694 47.001 1.00 24.09 44 ASP C O 1
ATOM 6066 N N . ASN C 1 47 ? 60.962 16.102 46.992 1.00 30.16 45 ASN C N 1
ATOM 6067 C CA . ASN C 1 47 ? 60.792 17.495 47.356 1.00 33.33 45 ASN C CA 1
ATOM 6068 C C . ASN C 1 47 ? 60.006 18.236 46.274 1.00 29.40 45 ASN C C 1
ATOM 6069 O O . ASN C 1 47 ? 59.071 18.967 46.589 1.00 29.48 45 ASN C O 1
ATOM 6074 N N . MET C 1 48 ? 60.331 17.978 45.003 1.00 33.31 46 MET C N 1
ATOM 6075 C CA . MET C 1 48 ? 59.703 18.685 43.890 1.00 34.78 46 MET C CA 1
ATOM 6076 C C . MET C 1 48 ? 58.206 18.354 43.811 1.00 29.48 46 MET C C 1
ATOM 6077 O O . MET C 1 48 ? 57.375 19.232 43.551 1.00 26.26 46 MET C O 1
ATOM 6082 N N . SER C 1 49 ? 57.849 17.100 44.088 1.00 22.94 47 SER C N 1
ATOM 6083 C CA . SER C 1 49 ? 56.458 16.710 44.223 1.00 25.26 47 SER C CA 1
ATOM 6084 C C . SER C 1 49 ? 55.741 17.483 45.340 1.00 25.57 47 SER C C 1
ATOM 6085 O O . SER C 1 49 ? 54.637 17.986 45.140 1.00 26.37 47 SER C O 1
ATOM 6088 N N . GLN C 1 50 ? 56.287 17.490 46.557 1.00 23.25 48 GLN C N 1
ATOM 6089 C CA . GLN C 1 50 ? 55.596 18.172 47.637 1.00 26.13 48 GLN C CA 1
ATOM 6090 C C . GLN C 1 50 ? 55.415 19.662 47.319 1.00 25.49 48 GLN C C 1
ATOM 6091 O O . GLN C 1 50 ? 54.385 20.246 47.643 1.00 23.86 48 GLN C O 1
ATOM 6097 N N . VAL C 1 51 ? 56.411 20.263 46.667 1.00 26.97 49 VAL C N 1
ATOM 6098 C CA . VAL C 1 51 ? 56.336 21.665 46.301 1.00 29.20 49 VAL C CA 1
ATOM 6099 C C . VAL C 1 51 ? 55.226 21.864 45.267 1.00 25.67 49 VAL C C 1
ATOM 6100 O O . VAL C 1 51 ? 54.473 22.825 45.346 1.00 25.34 49 VAL C O 1
ATOM 6104 N N . PHE C 1 52 ? 55.119 20.931 44.319 1.00 26.51 50 PHE C N 1
ATOM 6105 C CA . PHE C 1 52 ? 54.085 20.987 43.301 1.00 24.00 50 PHE C CA 1
ATOM 6106 C C . PHE C 1 52 ? 52.702 21.095 43.953 1.00 23.04 50 PHE C C 1
ATOM 6107 O O . PHE C 1 52 ? 51.935 22.011 43.661 1.00 21.42 50 PHE C O 1
ATOM 6115 N N . PHE C 1 53 ? 52.369 20.154 44.843 1.00 22.43 51 PHE C N 1
ATOM 6116 C CA . PHE C 1 53 ? 51.031 20.101 45.419 1.00 25.12 51 PHE C CA 1
ATOM 6117 C C . PHE C 1 53 ? 50.762 21.337 46.276 1.00 24.76 51 PHE C C 1
ATOM 6118 O O . PHE C 1 53 ? 49.632 21.825 46.312 1.00 24.36 51 PHE C O 1
ATOM 6126 N N . GLU C 1 54 ? 51.803 21.827 46.972 1.00 26.86 52 GLU C N 1
ATOM 6127 C CA . GLU C 1 54 ? 51.656 22.949 47.889 1.00 26.63 52 GLU C CA 1
ATOM 6128 C C . GLU C 1 54 ? 51.515 24.243 47.082 1.00 23.36 52 GLU C C 1
ATOM 6129 O O . GLU C 1 54 ? 50.521 24.955 47.219 1.00 23.55 52 GLU C O 1
ATOM 6135 N N . GLU C 1 55 ? 52.498 24.520 46.227 1.00 23.40 53 GLU C N 1
ATOM 6136 C CA . GLU C 1 55 ? 52.531 25.774 45.484 1.00 24.25 53 GLU C CA 1
ATOM 6137 C C . GLU C 1 55 ? 51.297 25.878 44.594 1.00 25.11 53 GLU C C 1
ATOM 6138 O O . GLU C 1 55 ? 50.667 26.935 44.482 1.00 23.54 53 GLU C O 1
ATOM 6144 N N . LEU C 1 56 ? 50.925 24.754 43.979 1.00 24.50 54 LEU C N 1
ATOM 6145 C CA . LEU C 1 56 ? 49.861 24.811 42.995 1.00 23.51 54 LEU C CA 1
ATOM 6146 C C . LEU C 1 56 ? 48.508 24.491 43.616 1.00 22.56 54 LEU C C 1
ATOM 6147 O O . LEU C 1 56 ? 47.503 24.480 42.920 1.00 25.50 54 LEU C O 1
ATOM 6152 N N . GLU C 1 57 ? 48.450 24.393 44.944 1.00 22.39 55 GLU C N 1
ATOM 6153 C CA . GLU C 1 57 ? 47.195 24.284 45.675 1.00 22.23 55 GLU C CA 1
ATOM 6154 C C . GLU C 1 57 ? 46.385 23.088 45.157 1.00 23.40 55 GLU C C 1
ATOM 6155 O O . GLU C 1 57 ? 45.168 23.173 44.930 1.00 22.06 55 GLU C O 1
ATOM 6161 N N . ILE C 1 58 ? 47.084 21.960 44.981 1.00 21.22 56 ILE C N 1
ATOM 6162 C CA . ILE C 1 58 ? 46.451 20.732 44.516 1.00 22.66 56 ILE C CA 1
ATOM 6163 C C . ILE C 1 58 ? 45.795 20.041 45.702 1.00 22.68 56 ILE C C 1
ATOM 6164 O O . ILE C 1 58 ? 46.482 19.711 46.647 1.00 23.45 56 ILE C O 1
ATOM 6169 N N . PRO C 1 59 ? 44.461 19.822 45.732 1.00 22.82 57 PRO C N 1
ATOM 6170 C CA . PRO C 1 59 ? 43.856 19.088 46.842 1.00 23.35 57 PRO C CA 1
ATOM 6171 C C . PRO C 1 59 ? 44.492 17.708 47.054 1.00 23.24 57 PRO C C 1
ATOM 6172 O O . PRO C 1 59 ? 44.950 17.055 46.104 1.00 23.71 57 PRO C O 1
ATOM 6176 N N . ASP C 1 60 ? 44.524 17.291 48.323 1.00 21.61 58 ASP C N 1
ATOM 6177 C CA A ASP C 1 60 ? 45.049 15.996 48.707 0.50 23.02 58 ASP C CA 1
ATOM 6178 C CA B ASP C 1 60 ? 45.048 15.988 48.708 0.50 22.19 58 ASP C CA 1
ATOM 6179 C C . ASP C 1 60 ? 44.103 14.919 48.174 1.00 19.75 58 ASP C C 1
ATOM 6180 O O . ASP C 1 60 ? 42.918 14.941 48.464 1.00 16.94 58 ASP C O 1
ATOM 6189 N N . PRO C 1 61 ? 44.556 13.985 47.317 1.00 19.04 59 PRO C N 1
ATOM 6190 C CA . PRO C 1 61 ? 43.643 12.945 46.811 1.00 17.83 59 PRO C CA 1
ATOM 6191 C C . PRO C 1 61 ? 43.017 12.124 47.925 1.00 16.27 59 PRO C C 1
ATOM 6192 O O . PRO C 1 61 ? 43.685 11.843 48.911 1.00 15.33 59 PRO C O 1
ATOM 6196 N N . ASP C 1 62 ? 41.733 11.776 47.786 1.00 15.07 60 ASP C N 1
ATOM 6197 C CA . ASP C 1 62 ? 41.089 10.857 48.701 1.00 15.42 60 ASP C CA 1
ATOM 6198 C C . ASP C 1 62 ? 41.547 9.413 48.468 1.00 16.81 60 ASP C C 1
ATOM 6199 O O . ASP C 1 62 ? 41.400 8.572 49.354 1.00 15.57 60 ASP C O 1
ATOM 6204 N N . TYR C 1 63 ? 42.008 9.114 47.250 1.00 15.87 61 TYR C N 1
ATOM 6205 C CA . TYR C 1 63 ? 42.471 7.787 46.875 1.00 15.54 61 TYR C CA 1
ATOM 6206 C C . TYR C 1 63 ? 43.716 7.909 46.016 1.00 15.73 61 TYR C C 1
ATOM 6207 O O . TYR C 1 63 ? 43.816 8.780 45.150 1.00 15.90 61 TYR C O 1
ATOM 6216 N N . HIS C 1 64 ? 44.706 7.065 46.305 1.00 15.99 62 HIS C N 1
ATOM 6217 C CA . HIS C 1 64 ? 45.808 6.834 45.394 1.00 17.33 62 HIS C CA 1
ATOM 6218 C C . HIS C 1 64 ? 45.767 5.357 45.019 1.00 16.85 62 HIS C C 1
ATOM 6219 O O . HIS C 1 64 ? 45.977 4.518 45.886 1.00 17.03 62 HIS C O 1
ATOM 6226 N N . LEU C 1 65 ? 45.524 5.045 43.746 1.00 16.28 63 LEU C N 1
ATOM 6227 C CA . LEU C 1 65 ? 45.333 3.644 43.389 1.00 16.05 63 LEU C CA 1
ATOM 6228 C C . LEU C 1 65 ? 46.663 2.932 43.229 1.00 14.34 63 LEU C C 1
ATOM 6229 O O . LEU C 1 65 ? 46.660 1.721 43.265 1.00 15.66 63 LEU C O 1
ATOM 6234 N N . GLY C 1 66 ? 47.765 3.653 43.007 1.00 15.84 64 GLY C N 1
ATOM 6235 C CA . GLY C 1 66 ? 49.105 3.071 43.042 1.00 16.77 64 GLY C CA 1
ATOM 6236 C C . GLY C 1 66 ? 49.492 2.317 41.763 1.00 17.79 64 GLY C C 1
ATOM 6237 O O . GLY C 1 66 ? 50.297 1.395 41.811 1.00 17.06 64 GLY C O 1
ATOM 6238 N N . ILE C 1 67 ? 48.882 2.695 40.629 1.00 17.39 65 ILE C N 1
ATOM 6239 C CA . ILE C 1 67 ? 49.091 2.046 39.344 1.00 16.59 65 ILE C CA 1
ATOM 6240 C C . ILE C 1 67 ? 49.988 2.907 38.465 1.00 16.88 65 ILE C C 1
ATOM 6241 O O . ILE C 1 67 ? 49.826 4.129 38.350 1.00 18.25 65 ILE C O 1
ATOM 6246 N N . GLY C 1 68 ? 50.955 2.269 37.823 1.00 17.91 66 GLY C N 1
ATOM 6247 C CA . GLY C 1 68 ? 51.767 3.014 36.884 1.00 20.08 66 GLY C CA 1
ATOM 6248 C C . GLY C 1 68 ? 53.027 2.255 36.508 1.00 22.73 66 GLY C C 1
ATOM 6249 O O . GLY C 1 68 ? 53.306 1.228 37.108 1.00 21.13 66 GLY C O 1
ATOM 6250 N N . GLY C 1 69 ? 53.697 2.758 35.465 1.00 24.13 67 GLY C N 1
ATOM 6251 C CA . GLY C 1 69 ? 54.997 2.271 35.043 1.00 26.65 67 GLY C CA 1
ATOM 6252 C C . GLY C 1 69 ? 54.925 0.971 34.242 1.00 25.01 67 GLY C C 1
ATOM 6253 O O . GLY C 1 69 ? 55.945 0.323 34.070 1.00 22.69 67 GLY C O 1
ATOM 6254 N N . GLY C 1 70 ? 53.718 0.564 33.806 1.00 20.30 68 GLY C N 1
ATOM 6255 C CA . GLY C 1 70 ? 53.560 -0.644 33.020 1.00 19.31 68 GLY C CA 1
ATOM 6256 C C . GLY C 1 70 ? 53.328 -0.325 31.549 1.00 18.36 68 GLY C C 1
ATOM 6257 O O . GLY C 1 70 ? 53.546 0.802 31.123 1.00 17.57 68 GLY C O 1
ATOM 6258 N N . THR C 1 71 ? 52.925 -1.348 30.776 1.00 16.84 69 THR C N 1
ATOM 6259 C CA . THR C 1 71 ? 52.468 -1.147 29.409 1.00 16.40 69 THR C CA 1
ATOM 6260 C C . THR C 1 71 ? 51.087 -0.496 29.447 1.00 15.18 69 THR C C 1
ATOM 6261 O O . THR C 1 71 ? 50.447 -0.427 30.496 1.00 13.83 69 THR C O 1
ATOM 6265 N N . HIS C 1 72 ? 50.598 -0.085 28.284 1.00 14.95 70 HIS C N 1
ATOM 6266 C CA . HIS C 1 72 ? 49.238 0.430 28.190 1.00 15.38 70 HIS C CA 1
ATOM 6267 C C . HIS C 1 72 ? 48.210 -0.565 28.715 1.00 14.08 70 HIS C C 1
ATOM 6268 O O . HIS C 1 72 ? 47.272 -0.181 29.413 1.00 12.13 70 HIS C O 1
ATOM 6275 N N . GLY C 1 73 ? 48.382 -1.848 28.373 1.00 13.95 71 GLY C N 1
ATOM 6276 C CA . GLY C 1 73 ? 47.420 -2.866 28.747 1.00 12.74 71 GLY C CA 1
ATOM 6277 C C . GLY C 1 73 ? 47.385 -3.072 30.252 1.00 13.33 71 GLY C C 1
ATOM 6278 O O . GLY C 1 73 ? 46.313 -3.239 30.849 1.00 12.30 71 GLY C O 1
ATOM 6279 N N . GLN C 1 74 ? 48.580 -3.071 30.863 1.00 14.08 72 GLN C N 1
ATOM 6280 C CA . GLN C 1 74 ? 48.706 -3.279 32.299 1.00 15.01 72 GLN C CA 1
ATOM 6281 C C . GLN C 1 74 ? 48.139 -2.071 33.044 1.00 12.90 72 GLN C C 1
ATOM 6282 O O . GLN C 1 74 ? 47.271 -2.194 33.901 1.00 14.25 72 GLN C O 1
ATOM 6288 N N . ASN C 1 75 ? 48.621 -0.888 32.685 1.00 12.85 73 ASN C N 1
ATOM 6289 C CA . ASN C 1 75 ? 48.198 0.313 33.373 1.00 12.55 73 ASN C CA 1
ATOM 6290 C C . ASN C 1 75 ? 46.690 0.459 33.236 1.00 13.34 73 ASN C C 1
ATOM 6291 O O . ASN C 1 75 ? 46.009 0.745 34.226 1.00 13.06 73 ASN C O 1
ATOM 6296 N N . THR C 1 76 ? 46.187 0.314 31.999 1.00 12.07 74 THR C N 1
ATOM 6297 C CA . THR C 1 76 ? 44.777 0.579 31.709 1.00 11.65 74 THR C CA 1
ATOM 6298 C C . THR C 1 76 ? 43.891 -0.482 32.372 1.00 11.62 74 THR C C 1
ATOM 6299 O O . THR C 1 76 ? 42.849 -0.164 32.936 1.00 11.84 74 THR C O 1
ATOM 6303 N N . GLY C 1 77 ? 44.334 -1.749 32.307 1.00 11.80 75 GLY C N 1
ATOM 6304 C CA . GLY C 1 77 ? 43.534 -2.840 32.800 1.00 11.98 75 GLY C CA 1
ATOM 6305 C C . GLY C 1 77 ? 43.391 -2.756 34.317 1.00 12.31 75 GLY C C 1
ATOM 6306 O O . GLY C 1 77 ? 42.305 -2.967 34.857 1.00 11.87 75 GLY C O 1
ATOM 6307 N N . ARG C 1 78 ? 44.514 -2.480 34.993 1.00 12.67 76 ARG C N 1
ATOM 6308 C CA . ARG C 1 78 ? 44.491 -2.371 36.441 1.00 13.53 76 ARG C CA 1
ATOM 6309 C C . ARG C 1 78 ? 43.683 -1.155 36.865 1.00 12.38 76 ARG C C 1
ATOM 6310 O O . ARG C 1 78 ? 42.869 -1.230 37.774 1.00 11.82 76 ARG C O 1
ATOM 6318 N N . MET C 1 79 ? 43.886 -0.023 36.188 1.00 12.90 77 MET C N 1
ATOM 6319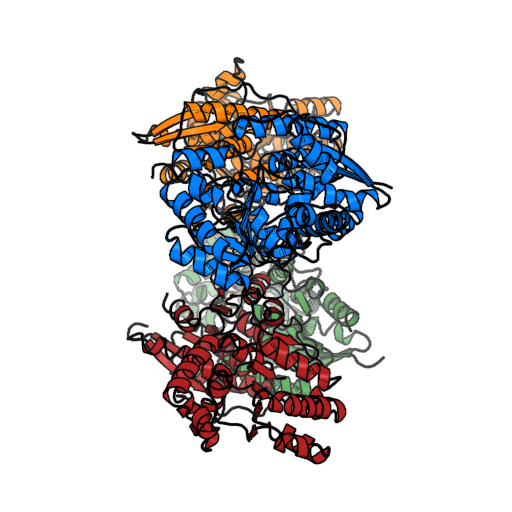 C CA . MET C 1 79 ? 43.144 1.180 36.547 1.00 13.02 77 MET C CA 1
ATOM 6320 C C . MET C 1 79 ? 41.638 0.979 36.368 1.00 12.79 77 MET C C 1
ATOM 6321 O O . MET C 1 79 ? 40.837 1.401 37.198 1.00 11.77 77 MET C O 1
ATOM 6326 N N . LEU C 1 80 ? 41.236 0.268 35.318 1.00 12.37 78 LEU C N 1
ATOM 6327 C CA . LEU C 1 80 ? 39.827 0.032 35.087 1.00 13.55 78 LEU C CA 1
ATOM 6328 C C . LEU C 1 80 ? 39.204 -0.666 36.297 1.00 13.49 78 LEU C C 1
ATOM 6329 O O . LEU C 1 80 ? 38.149 -0.251 36.815 1.00 13.06 78 LEU C O 1
ATOM 6334 N N . GLU C 1 81 ? 39.878 -1.729 36.755 1.00 12.60 79 GLU C N 1
ATOM 6335 C CA . GLU C 1 81 ? 39.366 -2.521 37.853 1.00 11.79 79 GLU C CA 1
ATOM 6336 C C . GLU C 1 81 ? 39.423 -1.668 39.127 1.00 10.82 79 GLU C C 1
ATOM 6337 O O . GLU C 1 81 ? 38.447 -1.638 39.866 1.00 10.05 79 GLU C O 1
ATOM 6343 N N . ALA C 1 82 ? 40.556 -1.011 39.398 1.00 11.52 80 ALA C N 1
ATOM 6344 C CA . ALA C 1 82 ? 40.698 -0.259 40.637 1.00 12.97 80 ALA C CA 1
ATOM 6345 C C . ALA C 1 82 ? 39.710 0.905 40.703 1.00 12.26 80 ALA C C 1
ATOM 6346 O O . ALA C 1 82 ? 39.174 1.198 41.759 1.00 10.75 80 ALA C O 1
ATOM 6348 N N . ILE C 1 83 ? 39.565 1.667 39.612 1.00 12.53 81 ILE C N 1
ATOM 6349 C CA . ILE C 1 83 ? 38.642 2.801 39.599 1.00 12.34 81 ILE C CA 1
ATOM 6350 C C . ILE C 1 83 ? 37.231 2.296 39.846 1.00 11.26 81 ILE C C 1
ATOM 6351 O O . ILE C 1 83 ? 36.536 2.850 40.678 1.00 11.68 81 ILE C O 1
ATOM 6356 N N . GLU C 1 84 ? 36.826 1.219 39.165 1.00 11.22 82 GLU C N 1
ATOM 6357 C CA . GLU C 1 84 ? 35.471 0.716 39.304 1.00 12.43 82 GLU C CA 1
ATOM 6358 C C . GLU C 1 84 ? 35.199 0.407 40.771 1.00 12.48 82 GLU C C 1
ATOM 6359 O O . GLU C 1 84 ? 34.130 0.692 41.285 1.00 13.26 82 GLU C O 1
ATOM 6365 N N . GLY C 1 85 ? 36.184 -0.197 41.425 1.00 13.31 83 GLY C N 1
ATOM 6366 C CA . GLY C 1 85 ? 36.097 -0.493 42.854 1.00 14.84 83 GLY C CA 1
ATOM 6367 C C . GLY C 1 85 ? 35.780 0.756 43.689 1.00 14.12 83 GLY C C 1
ATOM 6368 O O . GLY C 1 85 ? 34.892 0.762 44.521 1.00 14.16 83 GLY C O 1
ATOM 6369 N N . VAL C 1 86 ? 36.465 1.859 43.407 1.00 14.22 84 VAL C N 1
ATOM 6370 C CA . VAL C 1 86 ? 36.177 3.095 44.136 1.00 13.62 84 VAL C CA 1
ATOM 6371 C C . VAL C 1 86 ? 34.764 3.596 43.807 1.00 13.08 84 VAL C C 1
ATOM 6372 O O . VAL C 1 86 ? 34.021 4.053 44.676 1.00 11.86 84 VAL C O 1
ATOM 6376 N N . LEU C 1 87 ? 34.376 3.516 42.528 1.00 11.90 85 LEU C N 1
ATOM 6377 C CA . LEU C 1 87 ? 33.077 4.015 42.108 1.00 12.50 85 LEU C CA 1
ATOM 6378 C C . LEU C 1 87 ? 31.944 3.276 42.827 1.00 14.59 85 LEU C C 1
ATOM 6379 O O . LEU C 1 87 ? 30.943 3.882 43.195 1.00 16.42 85 LEU C O 1
ATOM 6384 N N . LEU C 1 88 ? 32.106 1.963 43.034 1.00 15.96 86 LEU C N 1
ATOM 6385 C CA . LEU C 1 88 ? 31.100 1.155 43.693 1.00 16.46 86 LEU C CA 1
ATOM 6386 C C . LEU C 1 88 ? 30.995 1.543 45.165 1.00 17.20 86 LEU C C 1
ATOM 6387 O O . LEU C 1 88 ? 29.930 1.388 45.722 1.00 17.49 86 LEU C O 1
ATOM 6392 N N . LYS C 1 89 ? 32.084 2.025 45.769 1.00 18.31 87 LYS C N 1
ATOM 6393 C CA . LYS C 1 89 ? 32.073 2.452 47.160 1.00 21.26 87 LYS C CA 1
ATOM 6394 C C . LYS C 1 89 ? 31.458 3.854 47.276 1.00 20.80 87 LYS C C 1
ATOM 6395 O O . LYS C 1 89 ? 30.570 4.076 48.094 1.00 21.70 87 LYS C O 1
ATOM 6401 N N . GLU C 1 90 ? 31.884 4.797 46.420 1.00 17.36 88 GLU C N 1
ATOM 6402 C CA . GLU C 1 90 ? 31.570 6.207 46.604 1.00 16.55 88 GLU C CA 1
ATOM 6403 C C . GLU C 1 90 ? 30.215 6.564 46.003 1.00 16.09 88 GLU C C 1
ATOM 6404 O O . GLU C 1 90 ? 29.591 7.487 46.480 1.00 15.87 88 GLU C O 1
ATOM 6410 N N . LYS C 1 91 ? 29.762 5.829 44.980 1.00 17.26 89 LYS C N 1
ATOM 6411 C CA . LYS C 1 91 ? 28.476 6.029 44.339 1.00 18.56 89 LYS C CA 1
ATOM 6412 C C . LYS C 1 91 ? 28.314 7.507 44.008 1.00 18.98 89 LYS C C 1
ATOM 6413 O O . LYS C 1 91 ? 27.370 8.181 44.433 1.00 19.81 89 LYS C O 1
ATOM 6419 N N . PRO C 1 92 ? 29.219 8.068 43.185 1.00 16.36 90 PRO C N 1
ATOM 6420 C CA . PRO C 1 92 ? 29.112 9.477 42.818 1.00 15.38 90 PRO C CA 1
ATOM 6421 C C . PRO C 1 92 ? 27.975 9.693 41.822 1.00 14.74 90 PRO C C 1
ATOM 6422 O O . PRO C 1 92 ? 27.563 8.774 41.142 1.00 14.43 90 PRO C O 1
ATOM 6426 N N . ASP C 1 93 ? 27.495 10.933 41.727 1.00 14.63 91 ASP C N 1
ATOM 6427 C CA . ASP C 1 93 ? 26.473 11.323 40.769 1.00 15.30 91 ASP C CA 1
ATOM 6428 C C . ASP C 1 93 ? 27.104 11.627 39.414 1.00 14.27 91 ASP C C 1
ATOM 6429 O O . ASP C 1 93 ? 26.480 11.427 38.378 1.00 14.47 91 ASP C O 1
ATOM 6434 N N . TRP C 1 94 ? 28.349 12.088 39.436 1.00 13.31 92 TRP C N 1
ATOM 6435 C CA . TRP C 1 94 ? 29.103 12.426 38.245 1.00 13.04 92 TRP C CA 1
ATOM 6436 C C . TRP C 1 94 ? 30.520 11.901 38.423 1.00 13.21 92 TRP C C 1
ATOM 6437 O O . TRP C 1 94 ? 31.078 12.037 39.508 1.00 11.97 92 TRP C O 1
ATOM 6448 N N . VAL C 1 95 ? 31.104 11.438 37.322 1.00 12.11 93 VAL C N 1
ATOM 6449 C CA . VAL C 1 95 ? 32.532 11.227 37.249 1.00 12.04 93 VAL C CA 1
ATOM 6450 C C . VAL C 1 95 ? 33.086 12.193 36.212 1.00 13.16 93 VAL C C 1
ATOM 6451 O O . VAL C 1 95 ? 32.533 12.243 35.099 1.00 12.35 93 VAL C O 1
ATOM 6455 N N . LEU C 1 96 ? 34.152 12.927 36.591 1.00 12.96 94 LEU C N 1
ATOM 6456 C CA . LEU C 1 96 ? 34.880 13.800 35.684 1.00 13.50 94 LEU C CA 1
ATOM 6457 C C . LEU C 1 96 ? 36.225 13.167 35.355 1.00 12.64 94 LEU C C 1
ATOM 6458 O O . LEU C 1 96 ? 36.988 12.834 36.266 1.00 12.59 94 LEU C O 1
ATOM 6463 N N . VAL C 1 97 ? 36.551 13.125 34.059 1.00 11.38 95 VAL C N 1
ATOM 6464 C CA . VAL C 1 97 ? 37.845 12.698 33.571 1.00 10.81 95 VAL C CA 1
ATOM 6465 C C . VAL C 1 97 ? 38.426 13.856 32.765 1.00 11.07 95 VAL C C 1
ATOM 6466 O O . VAL C 1 97 ? 37.684 14.705 32.256 1.00 12.38 95 VAL C O 1
ATOM 6470 N N . TYR C 1 98 ? 39.750 13.900 32.716 1.00 11.38 96 TYR C N 1
ATOM 6471 C CA . TYR C 1 98 ? 40.454 15.078 32.236 1.00 12.79 96 TYR C CA 1
ATOM 6472 C C . TYR C 1 98 ? 41.570 14.711 31.277 1.00 13.73 96 TYR C C 1
ATOM 6473 O O . TYR C 1 98 ? 42.291 13.747 31.511 1.00 13.64 96 TYR C O 1
ATOM 6482 N N . GLY C 1 99 ? 41.754 15.533 30.238 1.00 14.84 97 GLY C N 1
ATOM 6483 C CA . GLY C 1 99 ? 42.859 15.320 29.324 1.00 15.27 97 GLY C CA 1
ATOM 6484 C C . GLY C 1 99 ? 42.596 14.033 28.549 1.00 15.64 97 GLY C C 1
ATOM 6485 O O . GLY C 1 99 ? 41.446 13.706 28.322 1.00 16.38 97 GLY C O 1
ATOM 6486 N N . ASN C 1 100 ? 43.649 13.318 28.167 1.00 15.72 98 ASN C N 1
ATOM 6487 C CA . ASN C 1 100 ? 43.490 12.213 27.229 1.00 17.31 98 ASN C CA 1
ATOM 6488 C C . ASN C 1 100 ? 44.572 11.145 27.437 1.00 16.22 98 ASN C C 1
ATOM 6489 O O . ASN C 1 100 ? 45.246 10.730 26.494 1.00 18.61 98 ASN C O 1
ATOM 6494 N N . THR C 1 101 ? 44.711 10.663 28.679 1.00 14.96 99 THR C N 1
ATOM 6495 C CA . THR C 1 101 ? 45.676 9.621 28.989 1.00 12.97 99 THR C CA 1
ATOM 6496 C C . THR C 1 101 ? 44.943 8.313 29.250 1.00 12.35 99 THR C C 1
ATOM 6497 O O . THR C 1 101 ? 43.720 8.264 29.251 1.00 10.62 99 THR C O 1
ATOM 6501 N N . ASP C 1 102 ? 45.702 7.253 29.512 1.00 12.42 100 ASP C N 1
ATOM 6502 C CA . ASP C 1 102 ? 45.072 5.997 29.863 1.00 12.53 100 ASP C CA 1
ATOM 6503 C C . ASP C 1 102 ? 44.218 6.134 31.127 1.00 12.59 100 ASP C C 1
ATOM 6504 O O . ASP C 1 102 ? 43.266 5.361 31.307 1.00 10.89 100 ASP C O 1
ATOM 6509 N N . SER C 1 103 ? 44.603 7.019 32.057 1.00 13.45 101 SER C N 1
ATOM 6510 C CA . SER C 1 103 ? 43.768 7.254 33.235 1.00 13.89 101 SER C CA 1
ATOM 6511 C C . SER C 1 103 ? 42.388 7.773 32.844 1.00 12.12 101 SER C C 1
ATOM 6512 O O . SER C 1 103 ? 41.393 7.393 33.448 1.00 13.03 101 SER C O 1
ATOM 6515 N N . THR C 1 104 ? 42.361 8.699 31.889 1.00 12.12 102 THR C N 1
ATOM 6516 C CA . THR C 1 104 ? 41.125 9.302 31.415 1.00 11.58 102 THR C CA 1
ATOM 6517 C C . THR C 1 104 ? 40.201 8.229 30.871 1.00 11.53 102 THR C C 1
ATOM 6518 O O . THR C 1 104 ? 39.015 8.214 31.175 1.00 11.16 102 THR C O 1
ATOM 6522 N N . LEU C 1 105 ? 40.754 7.372 29.992 1.00 11.04 103 LEU C N 1
ATOM 6523 C CA . LEU C 1 105 ? 39.973 6.325 29.363 1.00 10.94 103 LEU C CA 1
ATOM 6524 C C . LEU C 1 105 ? 39.485 5.315 30.405 1.00 10.78 103 LEU C C 1
ATOM 6525 O O . LEU C 1 105 ? 38.310 4.937 30.419 1.00 10.83 103 LEU C O 1
ATOM 6530 N N . ALA C 1 106 ? 40.386 4.860 31.269 1.00 10.22 104 ALA C N 1
ATOM 6531 C CA . ALA C 1 106 ? 39.983 3.929 32.312 1.00 10.98 104 ALA C CA 1
ATOM 6532 C C . ALA C 1 106 ? 38.851 4.493 33.167 1.00 10.27 104 ALA C C 1
ATOM 6533 O O . ALA C 1 106 ? 37.954 3.751 33.551 1.00 10.17 104 ALA C O 1
ATOM 6535 N N . GLY C 1 107 ? 38.931 5.775 33.548 1.00 10.27 105 GLY C N 1
ATOM 6536 C CA . GLY C 1 107 ? 37.891 6.373 34.372 1.00 10.32 105 GLY C CA 1
ATOM 6537 C C . GLY C 1 107 ? 36.539 6.395 33.655 1.00 9.91 105 GLY C C 1
ATOM 6538 O O . GLY C 1 107 ? 35.508 6.070 34.258 1.00 10.41 105 GLY C O 1
ATOM 6539 N N . ALA C 1 108 ? 36.564 6.769 32.365 1.00 10.73 106 ALA C N 1
ATOM 6540 C CA . ALA C 1 108 ? 35.355 6.844 31.558 1.00 10.79 106 ALA C CA 1
ATOM 6541 C C . ALA C 1 108 ? 34.726 5.458 31.413 1.00 11.85 106 ALA C C 1
ATOM 6542 O O . ALA C 1 108 ? 33.533 5.252 31.659 1.00 10.79 106 ALA C O 1
ATOM 6544 N N . LEU C 1 109 ? 35.571 4.471 31.114 1.00 12.29 107 LEU C N 1
ATOM 6545 C CA . LEU C 1 109 ? 35.091 3.135 30.851 1.00 12.58 107 LEU C CA 1
ATOM 6546 C C . LEU C 1 109 ? 34.600 2.490 32.141 1.00 12.99 107 LEU C C 1
ATOM 6547 O O . LEU C 1 109 ? 33.598 1.793 32.121 1.00 11.67 107 LEU C O 1
ATOM 6552 N N . ALA C 1 110 ? 35.290 2.733 33.265 1.00 11.90 108 ALA C N 1
ATOM 6553 C CA . ALA C 1 110 ? 34.814 2.186 34.534 1.00 11.99 108 ALA C CA 1
ATOM 6554 C C . ALA C 1 110 ? 33.424 2.723 34.866 1.00 11.80 108 ALA C C 1
ATOM 6555 O O . ALA C 1 110 ? 32.532 1.975 35.280 1.00 11.05 108 ALA C O 1
ATOM 6557 N N . ALA C 1 111 ? 33.233 4.041 34.699 1.00 11.57 109 ALA C N 1
ATOM 6558 C CA . ALA C 1 111 ? 31.983 4.675 35.111 1.00 12.07 109 ALA C CA 1
ATOM 6559 C C . ALA C 1 111 ? 30.824 4.360 34.161 1.00 13.19 109 ALA C C 1
ATOM 6560 O O . ALA C 1 111 ? 29.690 4.136 34.596 1.00 12.92 109 ALA C O 1
ATOM 6562 N N . VAL C 1 112 ? 31.046 4.352 32.847 1.00 12.93 110 VAL C N 1
ATOM 6563 C CA A VAL C 1 112 ? 29.906 4.236 31.953 0.50 12.95 110 VAL C CA 1
ATOM 6564 C CA B VAL C 1 112 ? 29.951 4.212 31.904 0.50 12.98 110 VAL C CA 1
ATOM 6565 C C . VAL C 1 112 ? 29.260 2.858 32.086 1.00 13.90 110 VAL C C 1
ATOM 6566 O O . VAL C 1 112 ? 28.046 2.745 31.931 1.00 11.91 110 VAL C O 1
ATOM 6573 N N . LYS C 1 113 ? 30.047 1.816 32.405 1.00 13.30 111 LYS C N 1
ATOM 6574 C CA . LYS C 1 113 ? 29.479 0.478 32.528 1.00 13.88 111 LYS C CA 1
ATOM 6575 C C . LYS C 1 113 ? 28.636 0.340 33.805 1.00 14.64 111 LYS C C 1
ATOM 6576 O O . LYS C 1 113 ? 27.810 -0.561 33.852 1.00 14.52 111 LYS C O 1
ATOM 6582 N N . LEU C 1 114 ? 28.849 1.212 34.804 1.00 13.67 112 LEU C N 1
ATOM 6583 C CA . LEU C 1 114 ? 28.037 1.296 36.008 1.00 14.57 112 LEU C CA 1
ATOM 6584 C C . LEU C 1 114 ? 26.874 2.278 35.844 1.00 15.21 112 LEU C C 1
ATOM 6585 O O . LEU C 1 114 ? 26.194 2.569 36.820 1.00 12.97 112 LEU C O 1
ATOM 6590 N N . HIS C 1 115 ? 26.683 2.823 34.636 1.00 15.28 113 HIS C N 1
ATOM 6591 C CA . HIS C 1 115 ? 25.678 3.847 34.351 1.00 16.64 113 HIS C CA 1
ATOM 6592 C C . HIS C 1 115 ? 25.860 5.091 35.216 1.00 15.66 113 HIS C C 1
ATOM 6593 O O . HIS C 1 115 ? 24.888 5.759 35.507 1.00 16.30 113 HIS C O 1
ATOM 6600 N N . ILE C 1 116 ? 27.098 5.447 35.567 1.00 14.49 114 ILE C N 1
ATOM 6601 C CA . ILE C 1 116 ? 27.360 6.721 36.223 1.00 14.55 114 ILE C CA 1
ATOM 6602 C C . ILE C 1 116 ? 27.659 7.752 35.129 1.00 14.75 114 ILE C C 1
ATOM 6603 O O . ILE C 1 116 ? 28.570 7.544 34.316 1.00 12.06 114 ILE C O 1
ATOM 6608 N N . PRO C 1 117 ? 26.927 8.899 35.082 1.00 15.10 115 PRO C N 1
ATOM 6609 C CA . PRO C 1 117 ? 27.275 9.987 34.163 1.00 14.72 115 PRO C CA 1
ATOM 6610 C C . PRO C 1 117 ? 28.757 10.351 34.189 1.00 14.80 115 PRO C C 1
ATOM 6611 O O . PRO C 1 117 ? 29.341 10.550 35.261 1.00 14.33 115 PRO C O 1
ATOM 6615 N N . VAL C 1 118 ? 29.317 10.522 32.999 1.00 14.42 116 VAL C N 1
ATOM 6616 C CA . VAL C 1 118 ? 30.714 10.875 32.812 1.00 15.74 116 VAL C CA 1
ATOM 6617 C C . VAL C 1 118 ? 30.794 12.142 31.971 1.00 14.32 116 VAL C C 1
ATOM 6618 O O . VAL C 1 118 ? 30.132 12.240 30.932 1.00 14.60 116 VAL C O 1
ATOM 6622 N N . ALA C 1 119 ? 31.617 13.084 32.442 1.00 14.28 117 ALA C N 1
ATOM 6623 C CA . ALA C 1 119 ? 31.897 14.305 31.722 1.00 14.28 117 ALA C CA 1
ATOM 6624 C C . ALA C 1 119 ? 33.378 14.306 31.412 1.00 12.74 117 ALA C C 1
ATOM 6625 O O . ALA C 1 119 ? 34.186 14.066 32.289 1.00 13.34 117 ALA C O 1
ATOM 6627 N N . HIS C 1 120 ? 33.720 14.575 30.159 1.00 12.29 118 HIS C N 1
ATOM 6628 C CA . HIS C 1 120 ? 35.107 14.670 29.777 1.00 12.08 118 HIS C CA 1
ATOM 6629 C C . HIS C 1 120 ? 35.539 16.131 29.715 1.00 13.16 118 HIS C C 1
ATOM 6630 O O . HIS C 1 120 ? 35.060 16.873 28.853 1.00 12.81 118 HIS C O 1
ATOM 6637 N N . VAL C 1 121 ? 36.456 16.506 30.601 1.00 12.64 119 VAL C N 1
ATOM 6638 C CA . VAL C 1 121 ? 37.071 17.828 30.572 1.00 14.12 119 VAL C CA 1
ATOM 6639 C C . VAL C 1 121 ? 38.236 17.793 29.586 1.00 13.66 119 VAL C C 1
ATOM 6640 O O . VAL C 1 121 ? 39.205 17.085 29.825 1.00 11.48 119 VAL C O 1
ATOM 6644 N N . GLU C 1 122 ? 38.075 18.566 28.487 1.00 14.27 120 GLU C N 1
ATOM 6645 C CA . GLU C 1 122 ? 39.016 18.719 27.384 1.00 16.26 120 GLU C CA 1
ATOM 6646 C C . GLU C 1 122 ? 38.719 17.672 26.308 1.00 14.76 120 GLU C C 1
ATOM 6647 O O . GLU C 1 122 ? 39.530 16.775 26.061 1.00 15.64 120 GLU C O 1
ATOM 6653 N N . ALA C 1 123 ? 37.532 17.806 25.703 1.00 15.07 121 ALA C N 1
ATOM 6654 C CA . ALA C 1 123 ? 36.973 16.879 24.731 1.00 14.45 121 ALA C CA 1
ATOM 6655 C C . ALA C 1 123 ? 37.080 17.428 23.306 1.00 15.85 121 ALA C C 1
ATOM 6656 O O . ALA C 1 123 ? 37.011 18.640 23.086 1.00 15.12 121 ALA C O 1
ATOM 6658 N N . GLY C 1 124 ? 37.207 16.502 22.346 1.00 15.06 122 GLY C N 1
ATOM 6659 C CA . GLY C 1 124 ? 37.137 16.812 20.929 1.00 15.85 122 GLY C CA 1
ATOM 6660 C C . GLY C 1 124 ? 38.465 17.207 20.287 1.00 17.57 122 GLY C C 1
ATOM 6661 O O . GLY C 1 124 ? 38.493 17.599 19.114 1.00 20.31 122 GLY C O 1
ATOM 6662 N N . LEU C 1 125 ? 39.591 17.111 20.991 1.00 17.80 123 LEU C N 1
ATOM 6663 C CA . LEU C 1 125 ? 40.860 17.376 20.334 1.00 19.48 123 LEU C CA 1
ATOM 6664 C C . LEU C 1 125 ? 41.139 16.252 19.334 1.00 19.07 123 LEU C C 1
ATOM 6665 O O . LEU C 1 125 ? 40.853 15.097 19.629 1.00 16.07 123 LEU C O 1
ATOM 6670 N N . ARG C 1 126 ? 41.644 16.609 18.140 1.00 18.14 124 ARG C N 1
ATOM 6671 C CA . ARG C 1 126 ? 42.040 15.609 17.145 1.00 19.11 124 ARG C CA 1
ATOM 6672 C C . ARG C 1 126 ? 43.273 16.107 16.380 1.00 20.63 124 ARG C C 1
ATOM 6673 O O . ARG C 1 126 ? 43.286 17.231 15.876 1.00 21.98 124 ARG C O 1
ATOM 6681 N N . SER C 1 127 ? 44.293 15.260 16.306 1.00 20.14 125 SER C N 1
ATOM 6682 C CA . SER C 1 127 ? 45.388 15.424 15.365 1.00 23.65 125 SER C CA 1
ATOM 6683 C C . SER C 1 127 ? 45.059 14.736 14.036 1.00 29.66 125 SER C C 1
ATOM 6684 O O . SER C 1 127 ? 45.764 14.949 13.057 1.00 31.78 125 SER C O 1
ATOM 6687 N N . PHE C 1 128 ? 44.026 13.874 14.036 1.00 27.28 126 PHE C N 1
ATOM 6688 C CA . PHE C 1 128 ? 43.610 13.070 12.895 1.00 34.10 126 PHE C CA 1
ATOM 6689 C C . PHE C 1 128 ? 44.686 12.068 12.470 1.00 37.34 126 PHE C C 1
ATOM 6690 O O . PHE C 1 128 ? 44.711 11.648 11.314 1.00 35.61 126 PHE C O 1
ATOM 6698 N N . ASN C 1 129 ? 45.494 11.629 13.439 1.00 35.76 127 ASN C N 1
ATOM 6699 C CA . ASN C 1 129 ? 46.509 10.618 13.219 1.00 37.67 127 ASN C CA 1
ATOM 6700 C C . ASN C 1 129 ? 46.471 9.626 14.382 1.00 36.76 127 ASN C C 1
ATOM 6701 O O . ASN C 1 129 ? 46.945 9.917 15.474 1.00 34.75 127 ASN C O 1
ATOM 6706 N N . ARG C 1 130 ? 45.967 8.420 14.105 1.00 38.32 128 ARG C N 1
ATOM 6707 C CA . ARG C 1 130 ? 45.707 7.422 15.132 1.00 42.80 128 ARG C CA 1
ATOM 6708 C C . ARG C 1 130 ? 46.979 6.813 15.726 1.00 44.53 128 ARG C C 1
ATOM 6709 O O . ARG C 1 130 ? 46.888 6.024 16.666 1.00 50.07 128 ARG C O 1
ATOM 6717 N N . ARG C 1 131 ? 48.149 7.141 15.168 1.00 46.07 129 ARG C N 1
ATOM 6718 C CA . ARG C 1 131 ? 49.421 6.664 15.696 1.00 48.58 129 ARG C CA 1
ATOM 6719 C C . ARG C 1 131 ? 50.046 7.685 16.657 1.00 44.46 129 ARG C C 1
ATOM 6720 O O . ARG C 1 131 ? 50.947 7.309 17.401 1.00 45.44 129 ARG C O 1
ATOM 6728 N N . MET C 1 132 ? 49.566 8.944 16.655 1.00 43.01 130 MET C N 1
ATOM 6729 C CA . MET C 1 132 ? 50.007 9.979 17.591 1.00 48.56 130 MET C CA 1
ATOM 6730 C C . MET C 1 132 ? 49.622 9.572 19.016 1.00 44.76 130 MET C C 1
ATOM 6731 O O . MET C 1 132 ? 48.581 8.945 19.213 1.00 39.36 130 MET C O 1
ATOM 6736 N N . PRO C 1 133 ? 50.433 9.921 20.050 1.00 48.50 131 PRO C N 1
ATOM 6737 C CA . PRO C 1 133 ? 50.303 9.338 21.392 1.00 47.57 131 PRO C CA 1
ATOM 6738 C C . PRO C 1 133 ? 48.879 9.183 21.939 1.00 44.66 131 PRO C C 1
ATOM 6739 O O . PRO C 1 133 ? 48.465 8.091 22.334 1.00 53.68 131 PRO C O 1
ATOM 6743 N N . GLU C 1 134 ? 48.117 10.273 21.928 1.00 33.96 132 GLU C N 1
ATOM 6744 C CA . GLU C 1 134 ? 46.898 10.320 22.720 1.00 29.64 132 GLU C CA 1
ATOM 6745 C C . GLU C 1 134 ? 45.643 10.218 21.843 1.00 21.36 132 GLU C C 1
ATOM 6746 O O . GLU C 1 134 ? 44.548 10.342 22.369 1.00 17.62 132 GLU C O 1
ATOM 6752 N N . GLU C 1 135 ? 45.767 9.918 20.536 1.00 19.05 133 GLU C N 1
ATOM 6753 C CA . GLU C 1 135 ? 44.623 10.095 19.655 1.00 18.99 133 GLU C CA 1
ATOM 6754 C C . GLU C 1 135 ? 43.517 9.074 19.942 1.00 17.83 133 GLU C C 1
ATOM 6755 O O . GLU C 1 135 ? 42.335 9.430 19.965 1.00 17.29 133 GLU C O 1
ATOM 6761 N N . ILE C 1 136 ? 43.896 7.813 20.138 1.00 16.64 134 ILE C N 1
ATOM 6762 C CA . ILE C 1 136 ? 42.950 6.763 20.490 1.00 17.13 134 ILE C CA 1
ATOM 6763 C C . ILE C 1 136 ? 42.244 7.096 21.803 1.00 15.42 134 ILE C C 1
ATOM 6764 O O . ILE C 1 136 ? 41.025 6.914 21.893 1.00 15.07 134 ILE C O 1
ATOM 6769 N N . ASN C 1 137 ? 43.012 7.568 22.801 1.00 14.57 135 ASN C N 1
ATOM 6770 C CA . ASN C 1 137 ? 42.404 7.965 24.074 1.00 14.64 135 ASN C CA 1
ATOM 6771 C C . ASN C 1 137 ? 41.377 9.097 23.883 1.00 14.10 135 ASN C C 1
ATOM 6772 O O . ASN C 1 137 ? 40.313 9.072 24.492 1.00 14.01 135 ASN C O 1
ATOM 6777 N N . ARG C 1 138 ? 41.715 10.118 23.090 1.00 14.51 136 ARG C N 1
ATOM 6778 C CA . ARG C 1 138 ? 40.807 11.218 22.791 1.00 14.36 136 ARG C CA 1
ATOM 6779 C C . ARG C 1 138 ? 39.494 10.701 22.228 1.00 14.16 136 ARG C C 1
ATOM 6780 O O . ARG C 1 138 ? 38.432 11.057 22.725 1.00 12.41 136 ARG C O 1
ATOM 6788 N N . ILE C 1 139 ? 39.568 9.882 21.161 1.00 14.42 137 ILE C N 1
ATOM 6789 C CA . ILE C 1 139 ? 38.396 9.397 20.465 1.00 13.67 137 ILE C CA 1
ATOM 6790 C C . ILE C 1 139 ? 37.550 8.553 21.414 1.00 14.09 137 ILE C C 1
ATOM 6791 O O . ILE C 1 139 ? 36.346 8.778 21.547 1.00 13.31 137 ILE C O 1
ATOM 6796 N N . LEU C 1 140 ? 38.181 7.550 22.047 1.00 13.80 138 LEU C N 1
ATOM 6797 C CA . LEU C 1 140 ? 37.410 6.580 22.812 1.00 13.17 138 LEU C CA 1
ATOM 6798 C C . LEU C 1 140 ? 36.804 7.250 24.050 1.00 12.85 138 LEU C C 1
ATOM 6799 O O . LEU C 1 140 ? 35.677 6.980 24.433 1.00 12.49 138 LEU C O 1
ATOM 6804 N N . THR C 1 141 ? 37.552 8.152 24.675 1.00 14.16 139 THR C N 1
ATOM 6805 C CA . THR C 1 141 ? 37.032 8.813 25.873 1.00 13.09 139 THR C CA 1
ATOM 6806 C C . THR C 1 141 ? 35.818 9.668 25.500 1.00 13.52 139 THR C C 1
ATOM 6807 O O . THR C 1 141 ? 34.824 9.671 26.199 1.00 13.59 139 THR C O 1
ATOM 6811 N N . ASP C 1 142 ? 35.897 10.373 24.365 1.00 13.02 140 ASP C N 1
ATOM 6812 C CA . ASP C 1 142 ? 34.791 11.205 23.897 1.00 13.55 140 ASP C CA 1
ATOM 6813 C C . ASP C 1 142 ? 33.543 10.370 23.591 1.00 14.13 140 ASP C C 1
ATOM 6814 O O . ASP C 1 142 ? 32.411 10.805 23.839 1.00 15.26 140 ASP C O 1
ATOM 6819 N N . HIS C 1 143 ? 33.735 9.201 22.972 1.00 12.32 141 HIS C N 1
ATOM 6820 C CA . HIS C 1 143 ? 32.602 8.376 22.616 1.00 14.01 141 HIS C CA 1
ATOM 6821 C C . HIS C 1 143 ? 32.051 7.646 23.842 1.00 15.23 141 HIS C C 1
ATOM 6822 O O . HIS C 1 143 ? 30.933 7.160 23.782 1.00 18.23 141 HIS C O 1
ATOM 6829 N N . ALA C 1 144 ? 32.834 7.501 24.920 1.00 15.64 142 ALA C N 1
ATOM 6830 C CA . ALA C 1 144 ? 32.320 6.869 26.125 1.00 16.18 142 ALA C CA 1
ATOM 6831 C C . ALA C 1 144 ? 31.548 7.856 26.993 1.00 18.86 142 ALA C C 1
ATOM 6832 O O . ALA C 1 144 ? 30.765 7.418 27.835 1.00 21.12 142 ALA C O 1
ATOM 6834 N N . SER C 1 145 ? 31.825 9.162 26.855 1.00 16.02 143 SER C N 1
ATOM 6835 C CA . SER C 1 145 ? 31.353 10.140 27.828 1.00 16.95 143 SER C CA 1
ATOM 6836 C C . SER C 1 145 ? 29.903 10.556 27.573 1.00 18.93 143 SER C C 1
ATOM 6837 O O . SER C 1 145 ? 29.411 10.494 26.437 1.00 20.19 143 SER C O 1
ATOM 6840 N N . ASP C 1 146 ? 29.256 11.072 28.635 1.00 18.56 144 ASP C N 1
ATOM 6841 C CA . ASP C 1 146 ? 27.909 11.607 28.543 1.00 18.50 144 ASP C CA 1
ATOM 6842 C C . ASP C 1 146 ? 27.951 13.080 28.170 1.00 18.73 144 ASP C C 1
ATOM 6843 O O . ASP C 1 146 ? 27.082 13.556 27.423 1.00 19.73 144 ASP C O 1
ATOM 6848 N N . LEU C 1 147 ? 28.956 13.797 28.672 1.00 15.71 145 LEU C N 1
ATOM 6849 C CA . LEU C 1 147 ? 29.046 15.227 28.413 1.00 16.42 145 LEU C CA 1
ATOM 6850 C C . LEU C 1 147 ? 30.451 15.553 27.955 1.00 15.23 145 LEU C C 1
ATOM 6851 O O . LEU C 1 147 ? 31.436 15.066 28.528 1.00 13.86 145 LEU C O 1
ATOM 6856 N N . LEU C 1 148 ? 30.535 16.452 26.971 1.00 13.72 146 LEU C N 1
ATOM 6857 C CA . LEU C 1 148 ? 31.798 16.739 26.327 1.00 14.19 146 LEU C CA 1
ATOM 6858 C C . LEU C 1 148 ? 32.134 18.224 26.502 1.00 15.34 146 LEU C C 1
ATOM 6859 O O . LEU C 1 148 ? 31.506 19.086 25.904 1.00 16.85 146 LEU C O 1
ATOM 6864 N N . PHE C 1 149 ? 33.199 18.527 27.249 1.00 14.37 147 PHE C N 1
ATOM 6865 C CA . PHE C 1 149 ? 33.555 19.916 27.514 1.00 14.85 147 PHE C CA 1
ATOM 6866 C C . PHE C 1 149 ? 34.716 20.327 26.626 1.00 13.85 147 PHE C C 1
ATOM 6867 O O . PHE C 1 149 ? 35.871 20.060 26.960 1.00 13.70 147 PHE C O 1
ATOM 6875 N N . ALA C 1 150 ? 34.377 20.959 25.483 1.00 12.63 148 ALA C N 1
ATOM 6876 C CA . ALA C 1 150 ? 35.308 21.286 24.421 1.00 13.81 148 ALA C CA 1
ATOM 6877 C C . ALA C 1 150 ? 36.057 22.583 24.734 1.00 14.60 148 ALA C C 1
ATOM 6878 O O . ALA C 1 150 ? 35.465 23.535 25.218 1.00 15.61 148 ALA C O 1
ATOM 6880 N N . PRO C 1 151 ? 37.367 22.686 24.428 1.00 14.72 149 PRO C N 1
ATOM 6881 C CA . PRO C 1 151 ? 38.103 23.927 24.651 1.00 16.09 149 PRO C CA 1
ATOM 6882 C C . PRO C 1 151 ? 38.016 24.943 23.509 1.00 18.29 149 PRO C C 1
ATOM 6883 O O . PRO C 1 151 ? 38.344 26.101 23.727 1.00 19.18 149 PRO C O 1
ATOM 6887 N N . THR C 1 152 ? 37.590 24.478 22.318 1.00 19.02 150 THR C N 1
ATOM 6888 C CA . THR C 1 152 ? 37.570 25.285 21.097 1.00 20.66 150 THR C CA 1
ATOM 6889 C C . THR C 1 152 ? 36.355 24.932 20.243 1.00 23.23 150 THR C C 1
ATOM 6890 O O . THR C 1 152 ? 35.722 23.866 20.391 1.00 20.58 150 THR C O 1
ATOM 6894 N N . GLU C 1 153 ? 36.014 25.845 19.332 1.00 21.60 151 GLU C N 1
ATOM 6895 C CA . GLU C 1 153 ? 34.972 25.564 18.361 1.00 21.22 151 GLU C CA 1
ATOM 6896 C C . GLU C 1 153 ? 35.436 24.445 17.421 1.00 18.29 151 GLU C C 1
ATOM 6897 O O . GLU C 1 153 ? 34.622 23.636 17.020 1.00 19.14 151 GLU C O 1
ATOM 6903 N N . THR C 1 154 ? 36.722 24.394 17.084 1.00 18.22 152 THR C N 1
ATOM 6904 C CA . THR C 1 154 ? 37.257 23.307 16.274 1.00 20.80 152 THR C CA 1
ATOM 6905 C C . THR C 1 154 ? 36.918 21.964 16.934 1.00 22.42 152 THR C C 1
ATOM 6906 O O . THR C 1 154 ? 36.433 21.037 16.280 1.00 18.95 152 THR C O 1
ATOM 6910 N N . ALA C 1 155 ? 37.164 21.880 18.247 1.00 19.46 153 ALA C N 1
ATOM 6911 C CA . ALA C 1 155 ? 36.935 20.634 18.955 1.00 18.48 153 ALA C CA 1
ATOM 6912 C C . ALA C 1 155 ? 35.452 20.302 18.929 1.00 17.22 153 ALA C C 1
ATOM 6913 O O . ALA C 1 155 ? 35.119 19.135 18.807 1.00 18.78 153 ALA C O 1
ATOM 6915 N N . VAL C 1 156 ? 34.575 21.299 19.071 1.00 15.71 154 VAL C N 1
ATOM 6916 C CA . VAL C 1 156 ? 33.136 21.094 18.957 1.00 18.06 154 VAL C CA 1
ATOM 6917 C C . VAL C 1 156 ? 32.801 20.450 17.598 1.00 20.03 154 VAL C C 1
ATOM 6918 O O . VAL C 1 156 ? 31.984 19.530 17.526 1.00 16.77 154 VAL C O 1
ATOM 6922 N N . GLN C 1 157 ? 33.372 20.996 16.509 1.00 20.63 155 GLN C N 1
ATOM 6923 C CA . GLN C 1 157 ? 33.075 20.514 15.163 1.00 22.93 155 GLN C CA 1
ATOM 6924 C C . GLN C 1 157 ? 33.592 19.076 14.991 1.00 22.29 155 GLN C C 1
ATOM 6925 O O . GLN C 1 157 ? 32.877 18.222 14.473 1.00 19.96 155 GLN C O 1
ATOM 6931 N N . ASN C 1 158 ? 34.796 18.800 15.500 1.00 19.50 156 ASN C N 1
ATOM 6932 C CA . ASN C 1 158 ? 35.317 17.441 15.537 1.00 20.26 156 ASN C CA 1
ATOM 6933 C C . ASN C 1 158 ? 34.323 16.471 16.169 1.00 19.23 156 ASN C C 1
ATOM 6934 O O . ASN C 1 158 ? 34.123 15.379 15.634 1.00 20.52 156 ASN C O 1
ATOM 6939 N N . LEU C 1 159 ? 33.725 16.841 17.301 1.00 18.22 157 LEU C N 1
ATOM 6940 C CA . LEU C 1 159 ? 32.776 15.974 17.980 1.00 18.34 157 LEU C CA 1
ATOM 6941 C C . LEU C 1 159 ? 31.497 15.797 17.164 1.00 19.52 157 LEU C C 1
ATOM 6942 O O . LEU C 1 159 ? 30.942 14.695 17.089 1.00 17.96 157 LEU C O 1
ATOM 6947 N N . LEU C 1 160 ? 31.008 16.864 16.530 1.00 19.20 158 LEU C N 1
ATOM 6948 C CA . LEU C 1 160 ? 29.776 16.747 15.761 1.00 21.41 158 LEU C CA 1
ATOM 6949 C C . LEU C 1 160 ? 29.999 15.839 14.546 1.00 20.79 158 LEU C C 1
ATOM 6950 O O . LEU C 1 160 ? 29.093 15.097 14.157 1.00 21.38 158 LEU C O 1
ATOM 6955 N N . ARG C 1 161 ? 31.190 15.937 13.943 1.00 21.73 159 ARG C N 1
ATOM 6956 C CA . ARG C 1 161 ? 31.547 15.185 12.745 1.00 24.25 159 ARG C CA 1
ATOM 6957 C C . ARG C 1 161 ? 31.599 13.689 13.058 1.00 22.94 159 ARG C C 1
ATOM 6958 O O . ARG C 1 161 ? 31.578 12.872 12.135 1.00 19.56 159 ARG C O 1
ATOM 6966 N N . GLU C 1 162 ? 31.715 13.339 14.357 1.00 20.69 160 GLU C N 1
ATOM 6967 C CA . GLU C 1 162 ? 31.753 11.945 14.788 1.00 18.48 160 GLU C CA 1
ATOM 6968 C C . GLU C 1 162 ? 30.395 11.540 15.350 1.00 18.63 160 GLU C C 1
ATOM 6969 O O . GLU C 1 162 ? 30.259 10.508 16.009 1.00 18.46 160 GLU C O 1
ATOM 6975 N N . GLY C 1 163 ? 29.365 12.320 15.021 1.00 18.30 161 GLY C N 1
ATOM 6976 C CA . GLY C 1 163 ? 27.995 11.944 15.302 1.00 19.59 161 GLY C CA 1
ATOM 6977 C C . GLY C 1 163 ? 27.572 12.200 16.746 1.00 20.85 161 GLY C C 1
ATOM 6978 O O . GLY C 1 163 ? 26.471 11.824 17.133 1.00 23.63 161 GLY C O 1
ATOM 6979 N N . ILE C 1 164 ? 28.427 12.836 17.555 1.00 21.08 162 ILE C N 1
ATOM 6980 C CA . ILE C 1 164 ? 28.019 13.143 18.916 1.00 22.08 162 ILE C CA 1
ATOM 6981 C C . ILE C 1 164 ? 27.050 14.318 18.846 1.00 22.29 162 ILE C C 1
ATOM 6982 O O . ILE C 1 164 ? 27.317 15.317 18.177 1.00 20.94 162 ILE C O 1
ATOM 6987 N N . PRO C 1 165 ? 25.865 14.206 19.463 1.00 25.33 163 PRO C N 1
ATOM 6988 C CA . PRO C 1 165 ? 24.854 15.258 19.369 1.00 28.27 163 PRO C CA 1
ATOM 6989 C C . PRO C 1 165 ? 25.197 16.539 20.125 1.00 27.29 163 PRO C C 1
ATOM 6990 O O . PRO C 1 165 ? 25.850 16.527 21.182 1.00 23.39 163 PRO C O 1
ATOM 6994 N N . GLU C 1 166 ? 24.748 17.643 19.527 1.00 26.93 164 GLU C N 1
ATOM 6995 C CA . GLU C 1 166 ? 24.957 18.989 20.022 1.00 29.74 164 GLU C CA 1
ATOM 6996 C C . GLU C 1 166 ? 24.592 19.101 21.501 1.00 27.73 164 GLU C C 1
ATOM 6997 O O . GLU C 1 166 ? 25.291 19.779 22.252 1.00 22.61 164 GLU C O 1
ATOM 7003 N N . ASN C 1 167 ? 23.514 18.436 21.930 1.00 27.93 165 ASN C N 1
ATOM 7004 C CA . ASN C 1 167 ? 23.001 18.650 23.273 1.00 31.24 165 ASN C CA 1
ATOM 7005 C C . ASN C 1 167 ? 23.949 18.042 24.317 1.00 30.15 165 ASN C C 1
ATOM 7006 O O . ASN C 1 167 ? 23.737 18.262 25.511 1.00 30.17 165 ASN C O 1
ATOM 7011 N N . ARG C 1 168 ? 24.973 17.278 23.885 1.00 24.58 166 ARG C N 1
ATOM 7012 C CA . ARG C 1 168 ? 25.922 16.659 24.798 1.00 25.47 166 ARG C CA 1
ATOM 7013 C C . ARG C 1 168 ? 27.281 17.381 24.720 1.00 22.98 166 ARG C C 1
ATOM 7014 O O . ARG C 1 168 ? 28.251 17.008 25.373 1.00 23.00 166 ARG C O 1
ATOM 7022 N N . ILE C 1 169 ? 27.372 18.439 23.923 1.00 19.99 167 ILE C N 1
ATOM 7023 C CA . ILE C 1 169 ? 28.634 19.126 23.737 1.00 20.59 167 ILE C CA 1
ATOM 7024 C C . ILE C 1 169 ? 28.511 20.546 24.304 1.00 21.57 167 ILE C C 1
ATOM 7025 O O . ILE C 1 169 ? 27.508 21.234 24.099 1.00 19.57 167 ILE C O 1
ATOM 7030 N N . HIS C 1 170 ? 29.545 20.976 25.020 1.00 19.78 168 HIS C N 1
ATOM 7031 C CA . HIS C 1 170 ? 29.540 22.313 25.595 1.00 20.88 168 HIS C CA 1
ATOM 7032 C C . HIS C 1 170 ? 30.897 22.958 25.368 1.00 19.31 168 HIS C C 1
ATOM 7033 O O . HIS C 1 170 ? 31.929 22.457 25.831 1.00 15.63 168 HIS C O 1
ATOM 7040 N N . LEU C 1 171 ? 30.897 24.084 24.647 1.00 19.51 169 LEU C N 1
ATOM 7041 C CA . LEU C 1 171 ? 32.111 24.857 24.475 1.00 20.22 169 LEU C CA 1
ATOM 7042 C C . LEU C 1 171 ? 32.348 25.724 25.712 1.00 22.67 169 LEU C C 1
ATOM 7043 O O . LEU C 1 171 ? 31.600 26.662 25.990 1.00 24.43 169 LEU C O 1
ATOM 7048 N N . VAL C 1 172 ? 33.383 25.386 26.485 1.00 20.56 170 VAL C N 1
ATOM 7049 C CA . VAL C 1 172 ? 33.614 26.059 27.752 1.00 18.37 170 VAL C CA 1
ATOM 7050 C C . VAL C 1 172 ? 35.015 26.644 27.772 1.00 16.41 170 VAL C C 1
ATOM 7051 O O . VAL C 1 172 ? 35.308 27.430 28.649 1.00 18.82 170 VAL C O 1
ATOM 7055 N N . GLY C 1 173 ? 35.850 26.308 26.790 1.00 15.54 171 GLY C N 1
ATOM 7056 C CA . GLY C 1 173 ? 37.252 26.687 26.812 1.00 15.78 171 GLY C CA 1
ATOM 7057 C C . GLY C 1 173 ? 38.124 25.734 27.631 1.00 16.15 171 GLY C C 1
ATOM 7058 O O . GLY C 1 173 ? 37.680 24.666 28.042 1.00 15.70 171 GLY C O 1
ATOM 7059 N N . ASP C 1 174 ? 39.374 26.154 27.847 1.00 17.17 172 ASP C N 1
ATOM 7060 C CA . ASP C 1 174 ? 40.391 25.335 28.483 1.00 18.60 172 ASP C CA 1
ATOM 7061 C C . ASP C 1 174 ? 40.645 25.797 29.925 1.00 18.05 172 ASP C C 1
ATOM 7062 O O . ASP C 1 174 ? 41.029 26.938 30.173 1.00 14.98 172 ASP C O 1
ATOM 7067 N N . VAL C 1 175 ? 40.454 24.877 30.885 1.00 18.71 173 VAL C N 1
ATOM 7068 C CA . VAL C 1 175 ? 40.608 25.214 32.292 1.00 17.74 173 VAL C CA 1
ATOM 7069 C C . VAL C 1 175 ? 42.074 25.502 32.590 1.00 18.48 173 VAL C C 1
ATOM 7070 O O . VAL C 1 175 ? 42.358 26.135 33.587 1.00 16.81 173 VAL C O 1
ATOM 7074 N N . MET C 1 176 ? 42.995 25.127 31.698 1.00 16.80 174 MET C N 1
ATOM 7075 C CA . MET C 1 176 ? 44.392 25.463 31.904 1.00 18.40 174 MET C CA 1
ATOM 7076 C C . MET C 1 176 ? 44.575 26.983 31.850 1.00 18.17 174 MET C C 1
ATOM 7077 O O . MET C 1 176 ? 45.549 27.493 32.385 1.00 17.46 174 MET C O 1
ATOM 7082 N N . TYR C 1 177 ? 43.659 27.696 31.185 1.00 18.89 175 TYR C N 1
ATOM 7083 C CA . TYR C 1 177 ? 43.764 29.140 31.116 1.00 18.93 175 TYR C CA 1
ATOM 7084 C C . TYR C 1 177 ? 43.356 29.720 32.466 1.00 19.74 175 TYR C C 1
ATOM 7085 O O . TYR C 1 177 ? 44.038 30.594 32.983 1.00 19.03 175 TYR C O 1
ATOM 7094 N N . ASP C 1 178 ? 42.266 29.184 33.034 1.00 19.58 176 ASP C N 1
ATOM 7095 C CA . ASP C 1 178 ? 41.849 29.541 34.376 1.00 18.27 176 ASP C CA 1
ATOM 7096 C C . ASP C 1 178 ? 43.036 29.376 35.325 1.00 17.44 176 ASP C C 1
ATOM 7097 O O . ASP C 1 178 ? 43.293 30.254 36.161 1.00 17.34 176 ASP C O 1
ATOM 7102 N N . ALA C 1 179 ? 43.740 28.249 35.196 1.00 14.77 177 ALA C N 1
ATOM 7103 C CA . ALA C 1 179 ? 44.852 27.938 36.072 1.00 15.81 177 ALA C CA 1
ATOM 7104 C C . ALA C 1 179 ? 46.004 28.925 35.870 1.00 17.03 177 ALA C C 1
ATOM 7105 O O . ALA C 1 179 ? 46.587 29.391 36.831 1.00 18.24 177 ALA C O 1
ATOM 7107 N N . ALA C 1 180 ? 46.354 29.214 34.621 1.00 17.24 178 ALA C N 1
ATOM 7108 C CA . ALA C 1 180 ? 47.448 30.123 34.349 1.00 17.25 178 ALA C CA 1
ATOM 7109 C C . ALA C 1 180 ? 47.152 31.475 35.001 1.00 17.10 178 ALA C C 1
ATOM 7110 O O . ALA C 1 180 ? 48.079 32.105 35.495 1.00 19.39 178 ALA C O 1
ATOM 7112 N N . LEU C 1 181 ? 45.885 31.906 35.010 1.00 17.02 179 LEU C N 1
ATOM 7113 C CA . LEU C 1 181 ? 45.526 33.192 35.589 1.00 19.28 179 LEU C CA 1
ATOM 7114 C C . LEU C 1 181 ? 45.653 33.134 37.109 1.00 19.90 179 LEU C C 1
ATOM 7115 O O . LEU C 1 181 ? 46.116 34.079 37.739 1.00 18.69 179 LEU C O 1
ATOM 7120 N N . HIS C 1 182 ? 45.203 32.017 37.692 1.00 20.14 180 HIS C N 1
ATOM 7121 C CA . HIS C 1 182 ? 45.226 31.833 39.130 1.00 19.10 180 HIS C CA 1
ATOM 7122 C C . HIS C 1 182 ? 46.684 31.851 39.603 1.00 19.77 180 HIS C C 1
ATOM 7123 O O . HIS C 1 182 ? 47.043 32.575 40.536 1.00 21.90 180 HIS C O 1
ATOM 7130 N N . TYR C 1 183 ? 47.543 31.048 38.972 1.00 18.82 181 TYR C N 1
ATOM 7131 C CA . TYR C 1 183 ? 48.928 30.950 39.395 1.00 19.05 181 TYR C CA 1
ATOM 7132 C C . TYR C 1 183 ? 49.740 32.188 39.012 1.00 18.99 181 TYR C C 1
ATOM 7133 O O . TYR C 1 183 ? 50.724 32.487 39.680 1.00 18.55 181 TYR C O 1
ATOM 7142 N N . GLY C 1 184 ? 49.349 32.846 37.914 1.00 20.75 182 GLY C N 1
ATOM 7143 C CA . GLY C 1 184 ? 49.896 34.138 37.540 1.00 20.27 182 GLY C CA 1
ATOM 7144 C C . GLY C 1 184 ? 49.734 35.159 38.665 1.00 20.99 182 GLY C C 1
ATOM 7145 O O . GLY C 1 184 ? 50.714 35.784 39.059 1.00 23.60 182 GLY C O 1
ATOM 7146 N N . ALA C 1 185 ? 48.516 35.317 39.187 1.00 20.76 183 ALA C N 1
ATOM 7147 C CA . ALA C 1 185 ? 48.296 36.236 40.299 1.00 23.56 183 ALA C CA 1
ATOM 7148 C C . ALA C 1 185 ? 49.184 35.869 41.494 1.00 25.13 183 ALA C C 1
ATOM 7149 O O . ALA C 1 185 ? 49.847 36.737 42.078 1.00 23.72 183 ALA C O 1
ATOM 7151 N N . LYS C 1 186 ? 49.200 34.571 41.835 1.00 24.02 184 LYS C N 1
ATOM 7152 C CA . LYS C 1 186 ? 49.948 34.073 42.973 1.00 23.05 184 LYS C CA 1
ATOM 7153 C C . LYS C 1 186 ? 51.439 34.336 42.782 1.00 24.37 184 LYS C C 1
ATOM 7154 O O . LYS C 1 186 ? 52.112 34.748 43.729 1.00 24.67 184 LYS C O 1
ATOM 7160 N N . ALA C 1 187 ? 51.959 34.072 41.575 1.00 22.44 185 ALA C N 1
ATOM 7161 C CA . ALA C 1 187 ? 53.363 34.307 41.278 1.00 24.80 185 ALA C CA 1
ATOM 7162 C C . ALA C 1 187 ? 53.741 35.782 41.505 1.00 26.25 185 ALA C C 1
ATOM 7163 O O . ALA C 1 187 ? 54.760 36.081 42.123 1.00 27.59 185 ALA C O 1
ATOM 7165 N N . GLU C 1 188 ? 52.919 36.713 41.013 1.00 25.05 186 GLU C N 1
ATOM 7166 C CA . GLU C 1 188 ? 53.172 38.131 41.215 1.00 27.13 186 GLU C CA 1
ATOM 7167 C C . GLU C 1 188 ? 53.243 38.449 42.717 1.00 33.32 186 GLU C C 1
ATOM 7168 O O . GLU C 1 188 ? 54.099 39.228 43.142 1.00 35.56 186 GLU C O 1
ATOM 7174 N N . ARG C 1 189 ? 52.384 37.824 43.532 1.00 33.84 187 ARG C N 1
ATOM 7175 C CA . ARG C 1 189 ? 52.347 38.097 44.966 1.00 31.76 187 ARG C CA 1
ATOM 7176 C C . ARG C 1 189 ? 53.552 37.511 45.695 1.00 31.98 187 ARG C C 1
ATOM 7177 O O . ARG C 1 189 ? 53.983 38.101 46.669 1.00 30.91 187 ARG C O 1
ATOM 7185 N N . LYS C 1 190 ? 54.094 36.366 45.264 1.00 32.26 188 LYS C N 1
ATOM 7186 C CA . LYS C 1 190 ? 55.006 35.607 46.116 1.00 35.11 188 LYS C CA 1
ATOM 7187 C C . LYS C 1 190 ? 56.360 35.280 45.480 1.00 35.77 188 LYS C C 1
ATOM 7188 O O . LYS C 1 190 ? 57.298 35.000 46.226 1.00 36.37 188 LYS C O 1
ATOM 7194 N N . SER C 1 191 ? 56.488 35.263 44.142 1.00 30.81 189 SER C N 1
ATOM 7195 C CA . SER C 1 191 ? 57.745 34.849 43.531 1.00 31.32 189 SER C CA 1
ATOM 7196 C C . SER C 1 191 ? 58.718 36.021 43.515 1.00 34.02 189 SER C C 1
ATOM 7197 O O . SER C 1 191 ? 58.366 37.099 43.042 1.00 31.03 189 SER C O 1
ATOM 7200 N N . ARG C 1 192 ? 59.937 35.766 43.991 1.00 34.97 190 ARG C N 1
ATOM 7201 C CA . ARG C 1 192 ? 60.976 36.782 44.090 1.00 42.25 190 ARG C CA 1
ATOM 7202 C C . ARG C 1 192 ? 62.114 36.456 43.128 1.00 39.23 190 ARG C C 1
ATOM 7203 O O . ARG C 1 192 ? 63.193 37.044 43.223 1.00 42.70 190 ARG C O 1
ATOM 7211 N N . ILE C 1 193 ? 61.860 35.566 42.166 1.00 36.64 191 ILE C N 1
ATOM 7212 C CA . ILE C 1 193 ? 62.941 35.073 41.333 1.00 35.28 191 ILE C CA 1
ATOM 7213 C C . ILE C 1 193 ? 63.547 36.213 40.508 1.00 34.32 191 ILE C C 1
ATOM 7214 O O . ILE C 1 193 ? 64.762 36.258 40.353 1.00 35.53 191 ILE C O 1
ATOM 7219 N N . LEU C 1 194 ? 62.735 37.137 39.987 1.00 32.85 192 LEU C N 1
ATOM 7220 C CA . LEU C 1 194 ? 63.284 38.246 39.223 1.00 37.59 192 LEU C CA 1
ATOM 7221 C C . LEU C 1 194 ? 64.267 39.037 40.094 1.00 41.12 192 LEU C C 1
ATOM 7222 O O . LEU C 1 194 ? 65.388 39.292 39.658 1.00 40.60 192 LEU C O 1
ATOM 7227 N N . GLU C 1 195 ? 63.851 39.391 41.322 1.00 45.73 193 GLU C N 1
ATOM 7228 C CA . GLU C 1 195 ? 64.715 40.089 42.271 1.00 54.66 193 GLU C CA 1
ATOM 7229 C C . GLU C 1 195 ? 66.012 39.307 42.507 1.00 52.14 193 GLU C C 1
ATOM 7230 O O . GLU C 1 195 ? 67.084 39.899 42.531 1.00 55.89 193 GLU C O 1
ATOM 7236 N N . ARG C 1 196 ? 65.922 37.981 42.687 1.00 50.16 194 ARG C N 1
ATOM 7237 C CA . ARG C 1 196 ? 67.103 37.171 42.945 1.00 48.69 194 ARG C CA 1
ATOM 7238 C C . ARG C 1 196 ? 68.080 37.233 41.777 1.00 47.33 194 ARG C C 1
ATOM 7239 O O . ARG C 1 196 ? 69.279 37.334 41.994 1.00 56.12 194 ARG C O 1
ATOM 7247 N N . LEU C 1 197 ? 67.583 37.170 40.546 1.00 47.08 195 LEU C N 1
ATOM 7248 C CA . LEU C 1 197 ? 68.454 37.103 39.381 1.00 46.83 195 LEU C CA 1
ATOM 7249 C C . LEU C 1 197 ? 68.811 38.503 38.866 1.00 43.65 195 LEU C C 1
ATOM 7250 O O . LEU C 1 197 ? 69.525 38.618 37.876 1.00 45.68 195 LEU C O 1
ATOM 7255 N N . GLY C 1 198 ? 68.288 39.562 39.500 1.00 44.23 196 GLY C N 1
ATOM 7256 C CA . GLY C 1 198 ? 68.575 40.930 39.097 1.00 44.86 196 GLY C CA 1
ATOM 7257 C C . GLY C 1 198 ? 67.976 41.277 37.733 1.00 47.00 196 GLY C C 1
ATOM 7258 O O . GLY C 1 198 ? 68.624 41.918 36.906 1.00 41.49 196 GLY C O 1
ATOM 7259 N N . LEU C 1 199 ? 66.728 40.846 37.503 1.00 46.43 197 LEU C N 1
ATOM 7260 C CA . LEU C 1 199 ? 66.073 41.037 36.218 1.00 43.00 197 LEU C CA 1
ATOM 7261 C C . LEU C 1 199 ? 64.839 41.903 36.403 1.00 37.38 197 LEU C C 1
ATOM 7262 O O . LEU C 1 199 ? 64.217 41.886 37.454 1.00 37.70 197 LEU C O 1
ATOM 7267 N N . GLN C 1 200 ? 64.514 42.666 35.367 1.00 35.67 198 GLN C N 1
ATOM 7268 C CA . GLN C 1 200 ? 63.310 43.466 35.339 1.00 41.26 198 GLN C CA 1
ATOM 7269 C C . GLN C 1 200 ? 62.271 42.765 34.463 1.00 36.32 198 GLN C C 1
ATOM 7270 O O . GLN C 1 200 ? 62.620 42.107 33.479 1.00 32.96 198 GLN C O 1
ATOM 7276 N N . ALA C 1 201 ? 60.996 42.940 34.815 1.00 33.48 199 ALA C N 1
ATOM 7277 C CA . ALA C 1 201 ? 59.897 42.473 33.992 1.00 33.60 199 ALA C CA 1
ATOM 7278 C C . ALA C 1 201 ? 60.102 42.999 32.575 1.00 35.52 199 ALA C C 1
ATOM 7279 O O . ALA C 1 201 ? 60.459 44.155 32.407 1.00 33.77 199 ALA C O 1
ATOM 7281 N N . LYS C 1 202 ? 59.951 42.107 31.589 1.00 32.28 200 LYS C N 1
ATOM 7282 C CA . LYS C 1 202 ? 60.079 42.410 30.175 1.00 33.71 200 LYS C CA 1
ATOM 7283 C C . LYS C 1 202 ? 61.504 42.844 29.828 1.00 34.13 200 LYS C C 1
ATOM 7284 O O . LYS C 1 202 ? 61.687 43.565 28.852 1.00 36.69 200 LYS C O 1
ATOM 7290 N N . GLY C 1 203 ? 62.505 42.352 30.573 1.00 32.30 201 GLY C N 1
ATOM 7291 C CA . GLY C 1 203 ? 63.897 42.672 30.290 1.00 31.61 201 GLY C CA 1
ATOM 7292 C C . GLY C 1 203 ? 64.779 41.436 30.111 1.00 31.75 201 GLY C C 1
ATOM 7293 O O . GLY C 1 203 ? 65.967 41.474 30.428 1.00 31.23 201 GLY C O 1
ATOM 7294 N N . TYR C 1 204 ? 64.189 40.345 29.602 1.00 31.27 202 TYR C N 1
ATOM 7295 C CA . TYR C 1 204 ? 64.878 39.084 29.385 1.00 28.28 202 TYR C CA 1
ATOM 7296 C C . TYR C 1 204 ? 64.002 38.192 28.504 1.00 27.69 202 TYR C C 1
ATOM 7297 O O . TYR C 1 204 ? 62.786 38.368 28.449 1.00 26.82 202 TYR C O 1
ATOM 7306 N N . VAL C 1 205 ? 64.659 37.229 27.848 1.00 28.66 203 VAL C N 1
ATOM 7307 C CA . VAL C 1 205 ? 64.036 36.152 27.104 1.00 29.51 203 VAL C CA 1
ATOM 7308 C C . VAL C 1 205 ? 64.168 34.876 27.934 1.00 31.08 203 VAL C C 1
ATOM 7309 O O . VAL C 1 205 ? 65.220 34.649 28.507 1.00 30.30 203 VAL C O 1
ATOM 7313 N N . LEU C 1 206 ? 63.120 34.043 27.952 1.00 31.76 204 LEU C N 1
ATOM 7314 C CA . LEU C 1 206 ? 63.149 32.752 28.641 1.00 29.28 204 LEU C CA 1
ATOM 7315 C C . LEU C 1 206 ? 63.207 31.606 27.637 1.00 27.99 204 LEU C C 1
ATOM 7316 O O . LEU C 1 206 ? 62.404 31.535 26.716 1.00 28.28 204 LEU C O 1
ATOM 7321 N N . ALA C 1 207 ? 64.141 30.676 27.864 1.00 31.17 205 ALA C N 1
ATOM 7322 C CA . ALA C 1 207 ? 64.312 29.497 27.034 1.00 30.38 205 ALA C CA 1
ATOM 7323 C C . ALA C 1 207 ? 64.089 28.220 27.851 1.00 33.61 205 ALA C C 1
ATOM 7324 O O . ALA C 1 207 ? 64.594 28.116 28.969 1.00 36.31 205 ALA C O 1
ATOM 7326 N N . THR C 1 208 ? 63.329 27.266 27.283 1.00 35.61 206 THR C N 1
ATOM 7327 C CA . THR C 1 208 ? 63.268 25.890 27.763 1.00 41.93 206 THR C CA 1
ATOM 7328 C C . THR C 1 208 ? 63.314 24.926 26.574 1.00 47.61 206 THR C C 1
ATOM 7329 O O . THR C 1 208 ? 62.472 25.019 25.680 1.00 49.78 206 THR C O 1
ATOM 7333 N N . ILE C 1 209 ? 64.279 23.990 26.577 1.00 50.53 207 ILE C N 1
ATOM 7334 C CA . ILE C 1 209 ? 64.313 22.905 25.602 1.00 54.11 207 ILE C CA 1
ATOM 7335 C C . ILE C 1 209 ? 64.270 21.569 26.351 1.00 54.44 207 ILE C C 1
ATOM 7336 O O . ILE C 1 209 ? 65.073 21.351 27.256 1.00 47.27 207 ILE C O 1
ATOM 7341 N N . HIS C 1 210 ? 63.315 20.701 25.968 1.00 62.34 208 HIS C N 1
ATOM 7342 C CA . HIS C 1 210 ? 62.991 19.470 26.685 1.00 65.60 208 HIS C CA 1
ATOM 7343 C C . HIS C 1 210 ? 62.880 18.256 25.760 1.00 62.31 208 HIS C C 1
ATOM 7344 O O . HIS C 1 210 ? 62.753 17.148 26.268 1.00 62.73 208 HIS C O 1
ATOM 7351 N N . ARG C 1 211 ? 62.912 18.434 24.428 1.00 56.21 209 ARG C N 1
ATOM 7352 C CA . ARG C 1 211 ? 62.523 17.367 23.513 1.00 58.91 209 ARG C CA 1
ATOM 7353 C C . ARG C 1 211 ? 63.731 16.592 22.985 1.00 65.00 209 ARG C C 1
ATOM 7354 O O . ARG C 1 211 ? 64.856 17.085 22.998 1.00 62.98 209 ARG C O 1
ATOM 7362 N N . ALA C 1 212 ? 63.444 15.373 22.496 1.00 65.45 210 ALA C N 1
ATOM 7363 C CA . ALA C 1 212 ? 64.425 14.464 21.924 1.00 63.09 210 ALA C CA 1
ATOM 7364 C C . ALA C 1 212 ? 64.930 14.996 20.587 1.00 65.22 210 ALA C C 1
ATOM 7365 O O . ALA C 1 212 ? 66.134 15.000 20.337 1.00 69.55 210 ALA C O 1
ATOM 7367 N N . GLU C 1 213 ? 64.007 15.446 19.726 1.00 56.52 211 GLU C N 1
ATOM 7368 C CA . GLU C 1 213 ? 64.387 15.931 18.408 1.00 56.27 211 GLU C CA 1
ATOM 7369 C C . GLU C 1 213 ? 65.396 17.081 18.501 1.00 56.21 211 GLU C C 1
ATOM 7370 O O . GLU C 1 213 ? 66.044 17.377 17.505 1.00 55.69 211 GLU C O 1
ATOM 7376 N N . ASN C 1 214 ? 65.558 17.708 19.682 1.00 58.73 212 ASN C N 1
ATOM 7377 C CA . ASN C 1 214 ? 66.527 18.784 19.870 1.00 57.59 212 ASN C CA 1
ATOM 7378 C C . ASN C 1 214 ? 67.719 18.360 20.736 1.00 62.84 212 ASN C C 1
ATOM 7379 O O . ASN C 1 214 ? 68.844 18.734 20.410 1.00 60.24 212 ASN C O 1
ATOM 7384 N N . THR C 1 215 ? 67.473 17.646 21.854 1.00 69.11 213 THR C N 1
ATOM 7385 C CA . THR C 1 215 ? 68.509 17.295 22.829 1.00 74.36 213 THR C CA 1
ATOM 7386 C C . THR C 1 215 ? 69.379 16.128 22.357 1.00 77.42 213 THR C C 1
ATOM 7387 O O . THR C 1 215 ? 70.502 15.964 22.832 1.00 76.14 213 THR C O 1
ATOM 7391 N N . ASP C 1 216 ? 68.838 15.330 21.426 1.00 88.27 214 ASP C N 1
ATOM 7392 C CA . ASP C 1 216 ? 69.372 14.033 21.038 1.00 94.34 214 ASP C CA 1
ATOM 7393 C C . ASP C 1 216 ? 69.930 14.126 19.613 1.00 94.09 214 ASP C C 1
ATOM 7394 O O . ASP C 1 216 ? 69.814 13.187 18.827 1.00 93.01 214 ASP C O 1
ATOM 7399 N N . ASP C 1 217 ? 70.535 15.276 19.282 1.00 90.09 215 ASP C N 1
ATOM 7400 C CA . ASP C 1 217 ? 71.096 15.524 17.962 1.00 86.61 215 ASP C CA 1
ATOM 7401 C C . ASP C 1 217 ? 72.067 16.700 18.062 1.00 89.10 215 ASP C C 1
ATOM 7402 O O . ASP C 1 217 ? 71.636 17.824 18.310 1.00 95.22 215 ASP C O 1
ATOM 7404 N N . GLN C 1 218 ? 73.370 16.431 17.873 1.00 80.41 216 GLN C N 1
ATOM 7405 C CA . GLN C 1 218 ? 74.422 17.408 18.129 1.00 76.28 216 GLN C CA 1
ATOM 7406 C C . GLN C 1 218 ? 74.168 18.714 17.367 1.00 76.58 216 GLN C C 1
ATOM 7407 O O . GLN C 1 218 ? 74.196 19.778 17.978 1.00 75.48 216 GLN C O 1
ATOM 7409 N N . GLU C 1 219 ? 73.904 18.636 16.051 1.00 79.28 217 GLU C N 1
ATOM 7410 C CA . GLU C 1 219 ? 73.755 19.823 15.210 1.00 87.21 217 GLU C CA 1
ATOM 7411 C C . GLU C 1 219 ? 72.681 20.767 15.761 1.00 82.99 217 GLU C C 1
ATOM 7412 O O . GLU C 1 219 ? 72.914 21.973 15.876 1.00 72.56 217 GLU C O 1
ATOM 7418 N N . ARG C 1 220 ? 71.499 20.205 16.054 1.00 78.73 218 ARG C N 1
ATOM 7419 C CA . ARG C 1 220 ? 70.347 20.962 16.520 1.00 77.07 218 ARG C CA 1
ATOM 7420 C C . ARG C 1 220 ? 70.719 21.770 17.764 1.00 75.19 218 ARG C C 1
ATOM 7421 O O . ARG C 1 220 ? 70.570 22.988 17.791 1.00 76.26 218 ARG C O 1
ATOM 7429 N N . LEU C 1 221 ? 71.221 21.076 18.790 1.00 69.01 219 LEU C N 1
ATOM 7430 C CA . LEU C 1 221 ? 71.480 21.680 20.086 1.00 68.32 219 LEU C CA 1
ATOM 7431 C C . LEU C 1 221 ? 72.587 22.726 19.966 1.00 60.17 219 LEU C C 1
ATOM 7432 O O . LEU C 1 221 ? 72.564 23.743 20.657 1.00 60.93 219 LEU C O 1
ATOM 7437 N N . ARG C 1 222 ? 73.553 22.466 19.081 1.00 59.32 220 ARG C N 1
ATOM 7438 C CA . ARG C 1 222 ? 74.545 23.455 18.693 1.00 63.20 220 ARG C CA 1
ATOM 7439 C C . ARG C 1 222 ? 73.849 24.722 18.205 1.00 57.10 220 ARG C C 1
ATOM 7440 O O . ARG C 1 222 ? 74.177 25.823 18.640 1.00 53.31 220 ARG C O 1
ATOM 7448 N N . VAL C 1 223 ? 72.892 24.551 17.287 1.00 54.86 221 VAL C N 1
ATOM 7449 C CA . VAL C 1 223 ? 72.210 25.683 16.687 1.00 54.98 221 VAL C CA 1
ATOM 7450 C C . VAL C 1 223 ? 71.442 26.436 17.771 1.00 50.70 221 VAL C C 1
ATOM 7451 O O . VAL C 1 223 ? 71.426 27.665 17.774 1.00 55.36 221 VAL C O 1
ATOM 7455 N N . ILE C 1 224 ? 70.832 25.705 18.705 1.00 43.62 222 ILE C N 1
ATOM 7456 C CA . ILE C 1 224 ? 69.986 26.339 19.699 1.00 47.44 222 ILE C CA 1
ATOM 7457 C C . ILE C 1 224 ? 70.842 27.066 20.734 1.00 44.88 222 ILE C C 1
ATOM 7458 O O . ILE C 1 224 ? 70.578 28.228 21.032 1.00 46.89 222 ILE C O 1
ATOM 7463 N N . LEU C 1 225 ? 71.856 26.401 21.289 1.00 43.53 223 LEU C N 1
ATOM 7464 C CA . LEU C 1 225 ? 72.632 27.024 22.350 1.00 47.53 223 LEU C CA 1
ATOM 7465 C C . LEU C 1 225 ? 73.385 28.232 21.799 1.00 48.68 223 LEU C C 1
ATOM 7466 O O . LEU C 1 225 ? 73.548 29.228 22.496 1.00 47.54 223 LEU C O 1
ATOM 7471 N N . GLU C 1 226 ? 73.810 28.159 20.535 1.00 50.54 224 GLU C N 1
ATOM 7472 C CA . GLU C 1 226 ? 74.591 29.237 19.947 1.00 53.01 224 GLU C CA 1
ATOM 7473 C C . GLU C 1 226 ? 73.681 30.418 19.615 1.00 50.51 224 GLU C C 1
ATOM 7474 O O . GLU C 1 226 ? 74.043 31.569 19.868 1.00 48.26 224 GLU C O 1
ATOM 7480 N N . ALA C 1 227 ? 72.501 30.119 19.050 1.00 46.10 225 ALA C N 1
ATOM 7481 C CA . ALA C 1 227 ? 71.491 31.133 18.809 1.00 43.85 225 ALA C CA 1
ATOM 7482 C C . ALA C 1 227 ? 71.218 31.908 20.096 1.00 43.81 225 ALA C C 1
ATOM 7483 O O . ALA C 1 227 ? 71.201 33.134 20.074 1.00 43.01 225 ALA C O 1
ATOM 7485 N N . LEU C 1 228 ? 71.024 31.189 21.207 1.00 39.77 226 LEU C N 1
ATOM 7486 C CA . LEU C 1 228 ? 70.652 31.807 22.468 1.00 44.31 226 LEU C CA 1
ATOM 7487 C C . LEU C 1 228 ? 71.785 32.686 22.991 1.00 47.38 226 LEU C C 1
ATOM 7488 O O . LEU C 1 228 ? 71.533 33.746 23.577 1.00 42.08 226 LEU C O 1
ATOM 7493 N N . ALA C 1 229 ? 73.027 32.213 22.822 1.00 48.53 227 ALA C N 1
ATOM 7494 C CA . ALA C 1 229 ? 74.182 32.943 23.328 1.00 51.51 227 ALA C CA 1
ATOM 7495 C C . ALA C 1 229 ? 74.344 34.283 22.602 1.00 46.07 227 ALA C C 1
ATOM 7496 O O . ALA C 1 229 ? 74.799 35.260 23.194 1.00 42.28 227 ALA C O 1
ATOM 7498 N N . GLU C 1 230 ? 73.938 34.341 21.329 1.00 44.38 228 GLU C N 1
ATOM 7499 C CA . GLU C 1 230 ? 74.011 35.585 20.585 1.00 48.53 228 GLU C CA 1
ATOM 7500 C C . GLU C 1 230 ? 72.874 36.515 21.002 1.00 48.14 228 GLU C C 1
ATOM 7501 O O . GLU C 1 230 ? 73.102 37.713 21.165 1.00 45.72 228 GLU C O 1
ATOM 7507 N N . VAL C 1 231 ? 71.655 35.973 21.156 1.00 45.77 229 VAL C N 1
ATOM 7508 C CA . VAL C 1 231 ? 70.524 36.763 21.627 1.00 39.51 229 VAL C CA 1
ATOM 7509 C C . VAL C 1 231 ? 70.903 37.431 22.951 1.00 38.05 229 VAL C C 1
ATOM 7510 O O . VAL C 1 231 ? 70.619 38.612 23.169 1.00 34.24 229 VAL C O 1
ATOM 7514 N N . HIS C 1 232 ? 71.564 36.662 23.824 1.00 36.83 230 HIS C N 1
ATOM 7515 C CA . HIS C 1 232 ? 71.914 37.096 25.166 1.00 41.51 230 HIS C CA 1
ATOM 7516 C C . HIS C 1 232 ? 72.640 38.454 25.174 1.00 48.24 230 HIS C C 1
ATOM 7517 O O . HIS C 1 232 ? 72.460 39.258 26.092 1.00 46.02 230 HIS C O 1
ATOM 7524 N N . GLN C 1 233 ? 73.469 38.716 24.156 1.00 49.14 231 GLN C N 1
ATOM 7525 C CA . GLN C 1 233 ? 74.249 39.946 24.084 1.00 50.77 231 GLN C CA 1
ATOM 7526 C C . GLN C 1 233 ? 73.363 41.179 23.864 1.00 49.48 231 GLN C C 1
ATOM 7527 O O . GLN C 1 233 ? 73.754 42.269 24.274 1.00 45.61 231 GLN C O 1
ATOM 7533 N N . GLU C 1 234 ? 72.191 41.007 23.222 1.00 47.12 232 GLU C N 1
ATOM 7534 C CA . GLU C 1 234 ? 71.196 42.064 23.054 1.00 44.58 232 GLU C CA 1
ATOM 7535 C C . GLU C 1 234 ? 70.210 42.115 24.222 1.00 44.50 232 GLU C C 1
ATOM 7536 O O . GLU C 1 234 ? 69.847 43.194 24.689 1.00 38.55 232 GLU C O 1
ATOM 7542 N N . VAL C 1 235 ? 69.711 40.946 24.646 1.00 40.86 233 VAL C N 1
ATOM 7543 C CA . VAL C 1 235 ? 68.724 40.880 25.717 1.00 37.26 233 VAL C CA 1
ATOM 7544 C C . VAL C 1 235 ? 69.023 39.616 26.524 1.00 34.09 233 VAL C C 1
ATOM 7545 O O . VAL C 1 235 ? 69.171 38.542 25.951 1.00 34.05 233 VAL C O 1
ATOM 7549 N N . PRO C 1 236 ? 69.182 39.705 27.861 1.00 33.39 234 PRO C N 1
ATOM 7550 C CA . PRO C 1 236 ? 69.572 38.542 28.673 1.00 33.65 234 PRO C CA 1
ATOM 7551 C C . PRO C 1 236 ? 68.631 37.334 28.518 1.00 34.66 234 PRO C C 1
ATOM 7552 O O . PRO C 1 236 ? 67.410 37.483 28.472 1.00 31.64 234 PRO C O 1
ATOM 7556 N N . VAL C 1 237 ? 69.220 36.136 28.408 1.00 34.85 235 VAL C N 1
ATOM 7557 C CA . VAL C 1 237 ? 68.500 34.890 28.198 1.00 35.85 235 VAL C CA 1
ATOM 7558 C C . VAL C 1 237 ? 68.559 34.060 29.474 1.00 39.52 235 VAL C C 1
ATOM 7559 O O . VAL C 1 237 ? 69.646 33.695 29.923 1.00 41.59 235 VAL C O 1
ATOM 7563 N N . VAL C 1 238 ? 67.382 33.777 30.046 1.00 37.59 236 VAL C N 1
ATOM 7564 C CA . VAL C 1 238 ? 67.269 32.946 31.232 1.00 35.82 236 VAL C CA 1
ATOM 7565 C C . VAL C 1 238 ? 66.857 31.558 30.774 1.00 37.89 236 VAL C C 1
ATOM 7566 O O . VAL C 1 238 ? 65.829 31.397 30.113 1.00 39.03 236 VAL C O 1
ATOM 7570 N N . PHE C 1 239 ? 67.710 30.581 31.092 1.00 39.70 237 PHE C N 1
ATOM 7571 C CA . PHE C 1 239 ? 67.572 29.233 30.580 1.00 42.30 237 PHE C CA 1
ATOM 7572 C C . PHE C 1 239 ? 67.628 28.251 31.745 1.00 42.07 237 PHE C C 1
ATOM 7573 O O . PHE C 1 239 ? 68.696 27.791 32.121 1.00 45.88 237 PHE C O 1
ATOM 7581 N N . PRO C 1 240 ? 66.488 27.941 32.392 1.00 45.05 238 PRO C N 1
ATOM 7582 C CA . PRO C 1 240 ? 66.403 26.778 33.277 1.00 42.03 238 PRO C CA 1
ATOM 7583 C C . PRO C 1 240 ? 66.564 25.520 32.435 1.00 44.15 238 PRO C C 1
ATOM 7584 O O . PRO C 1 240 ? 65.734 25.249 31.569 1.00 40.81 238 PRO C O 1
ATOM 7588 N N . VAL C 1 241 ? 67.652 24.774 32.680 1.00 51.55 239 VAL C N 1
ATOM 7589 C CA . VAL C 1 241 ? 68.028 23.672 31.807 1.00 52.24 239 VAL C CA 1
ATOM 7590 C C . VAL C 1 241 ? 67.559 22.355 32.425 1.00 60.42 239 VAL C C 1
ATOM 7591 O O . VAL C 1 241 ? 67.775 22.111 33.612 1.00 56.52 239 VAL C O 1
ATOM 7595 N N . HIS C 1 242 ? 66.927 21.516 31.589 1.00 65.21 240 HIS C N 1
ATOM 7596 C CA . HIS C 1 242 ? 66.444 20.203 31.986 1.00 72.16 240 HIS C CA 1
ATOM 7597 C C . HIS C 1 242 ? 67.626 19.374 32.492 1.00 73.80 240 HIS C C 1
ATOM 7598 O O . HIS C 1 242 ? 68.764 19.617 32.087 1.00 67.72 240 HIS C O 1
ATOM 7605 N N . PRO C 1 243 ? 67.413 18.420 33.433 1.00 77.43 241 PRO C N 1
ATOM 7606 C CA . PRO C 1 243 ? 68.447 17.441 33.797 1.00 76.78 241 PRO C CA 1
ATOM 7607 C C . PRO C 1 243 ? 69.089 16.711 32.611 1.00 79.26 241 PRO C C 1
ATOM 7608 O O . PRO C 1 243 ? 70.317 16.708 32.469 1.00 69.00 241 PRO C O 1
ATOM 7612 N N . ARG C 1 244 ? 68.250 16.110 31.751 1.00 85.27 242 ARG C N 1
ATOM 7613 C CA . ARG C 1 244 ? 68.709 15.375 30.578 1.00 86.99 242 ARG C CA 1
ATOM 7614 C C . ARG C 1 244 ? 69.466 16.299 29.625 1.00 88.74 242 ARG C C 1
ATOM 7615 O O . ARG C 1 244 ? 70.399 15.860 28.952 1.00 94.97 242 ARG C O 1
ATOM 7623 N N . THR C 1 245 ? 69.032 17.565 29.557 1.00 82.68 243 THR C N 1
ATOM 7624 C CA . THR C 1 245 ? 69.564 18.515 28.595 1.00 70.33 243 THR C CA 1
ATOM 7625 C C . THR C 1 245 ? 70.928 19.030 29.044 1.00 62.73 243 THR C C 1
ATOM 7626 O O . THR C 1 245 ? 71.760 19.348 28.205 1.00 53.30 243 THR C O 1
ATOM 7630 N N . ARG C 1 246 ? 71.162 19.123 30.358 1.00 67.96 244 ARG C N 1
ATOM 7631 C CA . ARG C 1 246 ? 72.460 19.561 30.851 1.00 72.26 244 ARG C CA 1
ATOM 7632 C C . ARG C 1 246 ? 73.475 18.433 30.668 1.00 80.10 244 ARG C C 1
ATOM 7633 O O . ARG C 1 246 ? 74.653 18.703 30.436 1.00 77.94 244 ARG C O 1
ATOM 7641 N N . LYS C 1 247 ? 72.995 17.181 30.753 1.00 87.41 245 LYS C N 1
ATOM 7642 C CA . LYS C 1 247 ? 73.811 15.996 30.513 1.00 93.35 245 LYS C CA 1
ATOM 7643 C C . LYS C 1 247 ? 74.159 15.869 29.027 1.00 93.42 245 LYS C C 1
ATOM 7644 O O . LYS C 1 247 ? 75.330 15.946 28.657 1.00 92.87 245 LYS C O 1
ATOM 7646 N N . ARG C 1 248 ? 73.133 15.704 28.178 1.00 86.59 246 ARG C N 1
ATOM 7647 C CA . ARG C 1 248 ? 73.326 15.448 26.758 1.00 76.30 246 ARG C CA 1
ATOM 7648 C C . ARG C 1 248 ? 74.172 16.542 26.100 1.00 77.56 246 ARG C C 1
ATOM 7649 O O . ARG C 1 248 ? 74.724 16.302 25.031 1.00 81.91 246 ARG C O 1
ATOM 7651 N N . ALA C 1 249 ? 74.297 17.720 26.741 1.00 81.07 247 ALA C N 1
ATOM 7652 C CA . ALA C 1 249 ? 74.866 18.907 26.110 1.00 87.25 247 ALA C CA 1
ATOM 7653 C C . ALA C 1 249 ? 76.319 19.145 26.524 1.00 90.18 247 ALA C C 1
ATOM 7654 O O . ALA C 1 249 ? 77.137 19.524 25.686 1.00 86.06 247 ALA C O 1
ATOM 7656 N N . GLU C 1 250 ? 76.625 18.999 27.821 1.00 89.74 248 GLU C N 1
ATOM 7657 C CA . GLU C 1 250 ? 78.005 19.082 28.276 1.00 83.82 248 GLU C CA 1
ATOM 7658 C C . GLU C 1 250 ? 78.793 17.904 27.713 1.00 84.39 248 GLU C C 1
ATOM 7659 O O . GLU C 1 250 ? 80.000 18.016 27.534 1.00 83.48 248 GLU C O 1
ATOM 7665 N N . ALA C 1 251 ? 78.089 16.796 27.427 1.00 83.62 249 ALA C N 1
ATOM 7666 C CA . ALA C 1 251 ? 78.618 15.702 26.626 1.00 78.85 249 ALA C CA 1
ATOM 7667 C C . ALA C 1 251 ? 79.033 16.216 25.246 1.00 84.77 249 ALA C C 1
ATOM 7668 O O . ALA C 1 251 ? 80.223 16.260 24.947 1.00 95.09 249 ALA C O 1
ATOM 7670 N N . PHE C 1 252 ? 78.065 16.655 24.425 1.00 87.49 250 PHE C N 1
ATOM 7671 C CA . PHE C 1 252 ? 78.346 17.162 23.085 1.00 87.84 250 PHE C CA 1
ATOM 7672 C C . PHE C 1 252 ? 79.309 18.358 23.132 1.00 86.65 250 PHE C C 1
ATOM 7673 O O . PHE C 1 252 ? 79.628 18.931 22.091 1.00 78.86 250 PHE C O 1
ATOM 7681 N N . GLY C 1 253 ? 79.756 18.746 24.338 1.00 84.73 251 GLY C N 1
ATOM 7682 C CA . GLY C 1 253 ? 80.884 19.649 24.508 1.00 83.85 251 GLY C CA 1
ATOM 7683 C C . GLY C 1 253 ? 80.479 21.122 24.474 1.00 84.99 251 GLY C C 1
ATOM 7684 O O . GLY C 1 253 ? 81.340 21.998 24.429 1.00 79.37 251 GLY C O 1
ATOM 7685 N N . LEU C 1 254 ? 79.166 21.385 24.540 1.00 88.04 252 LEU C N 1
ATOM 7686 C CA . LEU C 1 254 ? 78.622 22.722 24.361 1.00 83.88 252 LEU C CA 1
ATOM 7687 C C . LEU C 1 254 ? 78.511 23.432 25.711 1.00 87.75 252 LEU C C 1
ATOM 7688 O O . LEU C 1 254 ? 77.925 24.511 25.793 1.00 85.00 252 LEU C O 1
ATOM 7693 N N . GLY C 1 255 ? 79.102 22.833 26.758 1.00 90.08 253 GLY C N 1
ATOM 7694 C CA . GLY C 1 255 ? 79.031 23.346 28.118 1.00 89.12 253 GLY C CA 1
ATOM 7695 C C . GLY C 1 255 ? 79.514 24.789 28.245 1.00 89.94 253 GLY C C 1
ATOM 7696 O O . GLY C 1 255 ? 79.144 25.475 29.196 1.00 91.50 253 GLY C O 1
ATOM 7697 N N . SER C 1 256 ? 80.351 25.234 27.297 1.00 86.58 254 SER C N 1
ATOM 7698 C CA . SER C 1 256 ? 80.830 26.608 27.254 1.00 83.74 254 SER C CA 1
ATOM 7699 C C . SER C 1 256 ? 79.668 27.574 27.030 1.00 84.21 254 SER C C 1
ATOM 7700 O O . SER C 1 256 ? 79.620 28.643 27.639 1.00 75.90 254 SER C O 1
ATOM 7703 N N . TYR C 1 257 ? 78.728 27.175 26.161 1.00 83.54 255 TYR C N 1
ATOM 7704 C CA . TYR C 1 257 ? 77.649 28.045 25.713 1.00 84.40 255 TYR C CA 1
ATOM 7705 C C . TYR C 1 257 ? 76.687 28.413 26.848 1.00 79.74 255 TYR C C 1
ATOM 7706 O O . TYR C 1 257 ? 75.938 29.381 26.726 1.00 76.69 255 TYR C O 1
ATOM 7715 N N . LEU C 1 258 ? 76.710 27.668 27.960 1.00 74.76 256 LEU C N 1
ATOM 7716 C CA . LEU C 1 258 ? 75.757 27.897 29.034 1.00 72.99 256 LEU C CA 1
ATOM 7717 C C . LEU C 1 258 ? 76.200 29.034 29.958 1.00 67.11 256 LEU C C 1
ATOM 7718 O O . LEU C 1 258 ? 75.357 29.616 30.633 1.00 67.48 256 LEU C O 1
ATOM 7723 N N . GLU C 1 259 ? 77.500 29.363 29.996 1.00 65.79 257 GLU C N 1
ATOM 7724 C CA . GLU C 1 259 ? 77.975 30.472 30.816 1.00 66.01 257 GLU C CA 1
ATOM 7725 C C . GLU C 1 259 ? 77.629 31.815 30.189 1.00 63.05 257 GLU C C 1
ATOM 7726 O O . GLU C 1 259 ? 77.508 32.806 30.905 1.00 61.48 257 GLU C O 1
ATOM 7732 N N . LYS C 1 260 ? 77.526 31.850 28.856 1.00 61.64 258 LYS C N 1
ATOM 7733 C CA . LYS C 1 260 ? 77.256 33.088 28.143 1.00 63.02 258 LYS C CA 1
ATOM 7734 C C . LYS C 1 260 ? 75.797 33.490 28.364 1.00 61.22 258 LYS C C 1
ATOM 7735 O O . LYS C 1 260 ? 75.430 34.631 28.117 1.00 64.63 258 LYS C O 1
ATOM 7741 N N . VAL C 1 261 ? 74.986 32.532 28.832 1.00 56.26 259 VAL C N 1
ATOM 7742 C CA . VAL C 1 261 ? 73.562 32.692 29.094 1.00 55.14 259 VAL C CA 1
ATOM 7743 C C . VAL C 1 261 ? 73.351 32.596 30.607 1.00 52.06 259 VAL C C 1
ATOM 7744 O O . VAL C 1 261 ? 74.211 32.067 31.303 1.00 58.62 259 VAL C O 1
ATOM 7748 N N . VAL C 1 262 ? 72.229 33.104 31.140 1.00 48.11 260 VAL C N 1
ATOM 7749 C CA . VAL C 1 262 ? 71.930 32.938 32.562 1.00 48.31 260 VAL C CA 1
ATOM 7750 C C . VAL C 1 262 ? 71.326 31.547 32.789 1.00 49.64 260 VAL C C 1
ATOM 7751 O O . VAL C 1 262 ? 70.117 31.406 32.987 1.00 43.97 260 VAL C O 1
ATOM 7755 N N . ALA C 1 263 ? 72.184 30.514 32.764 1.00 49.46 261 ALA C N 1
ATOM 7756 C CA . ALA C 1 263 ? 71.742 29.137 32.937 1.00 49.38 261 ALA C CA 1
ATOM 7757 C C . ALA C 1 263 ? 71.347 28.928 34.395 1.00 48.62 261 ALA C C 1
ATOM 7758 O O . ALA C 1 263 ? 72.007 29.444 35.286 1.00 50.61 261 ALA C O 1
ATOM 7760 N N . LEU C 1 264 ? 70.247 28.211 34.628 1.00 48.98 262 LEU C N 1
ATOM 7761 C CA . LEU C 1 264 ? 69.783 27.955 35.979 1.00 47.41 262 LEU C CA 1
ATOM 7762 C C . LEU C 1 264 ? 69.561 26.463 36.144 1.00 51.31 262 LEU C C 1
ATOM 7763 O O . LEU C 1 264 ? 69.360 25.752 35.162 1.00 54.24 262 LEU C O 1
ATOM 7768 N N . GLU C 1 265 ? 69.584 26.028 37.407 1.00 55.97 263 GLU C N 1
ATOM 7769 C CA . GLU C 1 265 ? 68.957 24.789 37.832 1.00 60.46 263 GLU C CA 1
ATOM 7770 C C . GLU C 1 265 ? 67.445 24.934 37.681 1.00 62.08 263 GLU C C 1
ATOM 7771 O O . GLU C 1 265 ? 66.914 26.027 37.874 1.00 62.74 263 GLU C O 1
ATOM 7777 N N . PRO C 1 266 ? 66.702 23.861 37.328 1.00 58.12 264 PRO C N 1
ATOM 7778 C CA . PRO C 1 266 ? 65.243 23.932 37.284 1.00 49.29 264 PRO C CA 1
ATOM 7779 C C . PRO C 1 266 ? 64.696 24.618 38.531 1.00 48.16 264 PRO C C 1
ATOM 7780 O O . PRO C 1 266 ? 65.273 24.517 39.617 1.00 42.87 264 PRO C O 1
ATOM 7784 N N . VAL C 1 267 ? 63.598 25.363 38.337 1.00 43.18 265 VAL C N 1
ATOM 7785 C CA . VAL C 1 267 ? 63.061 26.229 39.370 1.00 39.97 265 VAL C CA 1
ATOM 7786 C C . VAL C 1 267 ? 61.696 25.692 39.775 1.00 34.07 265 VAL C C 1
ATOM 7787 O O . VAL C 1 267 ? 61.135 24.848 39.083 1.00 32.37 265 VAL C O 1
ATOM 7791 N N . GLY C 1 268 ? 61.185 26.218 40.889 1.00 33.02 266 GLY C N 1
ATOM 7792 C CA . GLY C 1 268 ? 59.867 25.845 41.372 1.00 38.63 266 GLY C CA 1
ATOM 7793 C C . GLY C 1 268 ? 58.798 26.255 40.367 1.00 37.62 266 GLY C C 1
ATOM 7794 O O . GLY C 1 268 ? 59.091 26.985 39.421 1.00 36.34 266 GLY C O 1
ATOM 7795 N N . TYR C 1 269 ? 57.560 25.819 40.613 1.00 33.51 267 TYR C N 1
ATOM 7796 C CA . TYR C 1 269 ? 56.481 25.992 39.655 1.00 35.58 267 TYR C CA 1
ATOM 7797 C C . TYR C 1 269 ? 56.065 27.466 39.593 1.00 29.03 267 TYR C C 1
ATOM 7798 O O . TYR C 1 269 ? 55.911 27.999 38.503 1.00 31.39 267 TYR C O 1
ATOM 7807 N N . LEU C 1 270 ? 55.946 28.128 40.749 1.00 25.12 268 LEU C N 1
ATOM 7808 C CA . LEU C 1 270 ? 55.502 29.507 40.779 1.00 27.84 268 LEU C CA 1
ATOM 7809 C C . LEU C 1 270 ? 56.611 30.422 40.264 1.00 28.43 268 LEU C C 1
ATOM 7810 O O . LEU C 1 270 ? 56.315 31.427 39.626 1.00 28.40 268 LEU C O 1
ATOM 7815 N N . ASP C 1 271 ? 57.875 30.042 40.492 1.00 27.66 269 ASP C N 1
ATOM 7816 C CA . ASP C 1 271 ? 59.000 30.786 39.956 1.00 29.26 269 ASP C CA 1
ATOM 7817 C C . ASP C 1 271 ? 59.028 30.693 38.433 1.00 27.90 269 ASP C C 1
ATOM 7818 O O . ASP C 1 271 ? 59.369 31.673 37.764 1.00 26.83 269 ASP C O 1
ATOM 7823 N N . MET C 1 272 ? 58.669 29.526 37.888 1.00 26.98 270 MET C N 1
ATOM 7824 C CA . MET C 1 272 ? 58.611 29.334 36.441 1.00 27.21 270 MET C CA 1
ATOM 7825 C C . MET C 1 272 ? 57.473 30.166 35.835 1.00 25.02 270 MET C C 1
ATOM 7826 O O . MET C 1 272 ? 57.639 30.774 34.786 1.00 25.95 270 MET C O 1
ATOM 7831 N N . VAL C 1 273 ? 56.308 30.182 36.481 1.00 23.30 271 VAL C N 1
ATOM 7832 C CA . VAL C 1 273 ? 55.213 31.028 36.053 1.00 24.54 271 VAL C CA 1
ATOM 7833 C C . VAL C 1 273 ? 55.680 32.488 36.018 1.00 25.58 271 VAL C C 1
ATOM 7834 O O . VAL C 1 273 ? 55.347 33.202 35.076 1.00 21.08 271 VAL C O 1
ATOM 7838 N N . MET C 1 274 ? 56.442 32.905 37.041 1.00 22.82 272 MET C N 1
ATOM 7839 C CA . MET C 1 274 ? 56.868 34.285 37.173 1.00 23.68 272 MET C CA 1
ATOM 7840 C C . MET C 1 274 ? 57.792 34.660 36.018 1.00 22.17 272 MET C C 1
ATOM 7841 O O . MET C 1 274 ? 57.593 35.706 35.381 1.00 22.63 272 MET C O 1
ATOM 7846 N N . LEU C 1 275 ? 58.720 33.752 35.690 1.00 23.55 273 LEU C N 1
ATOM 7847 C CA . LEU C 1 275 ? 59.640 33.928 34.576 1.00 25.35 273 LEU C CA 1
ATOM 7848 C C . LEU C 1 275 ? 58.878 34.012 33.252 1.00 28.00 273 LEU C C 1
ATOM 7849 O O . LEU C 1 275 ? 59.165 34.867 32.401 1.00 30.04 273 LEU C O 1
ATOM 7854 N N . GLU C 1 276 ? 57.941 33.075 33.052 1.00 24.95 274 GLU C N 1
ATOM 7855 C CA . GLU C 1 276 ? 57.161 33.057 31.830 1.00 26.01 274 GLU C CA 1
ATOM 7856 C C . GLU C 1 276 ? 56.381 34.364 31.662 1.00 25.34 274 GLU C C 1
ATOM 7857 O O . GLU C 1 276 ? 56.511 34.999 30.628 1.00 23.13 274 GLU C O 1
ATOM 7863 N N . LYS C 1 277 ? 55.580 34.777 32.655 1.00 24.41 275 LYS C N 1
ATOM 7864 C CA . LYS C 1 277 ? 54.633 35.861 32.403 1.00 25.12 275 LYS C CA 1
ATOM 7865 C C . LYS C 1 277 ? 55.359 37.206 32.245 1.00 25.89 275 LYS C C 1
ATOM 7866 O O . LYS C 1 277 ? 54.802 38.161 31.698 1.00 24.18 275 LYS C O 1
ATOM 7872 N N . ASN C 1 278 ? 56.605 37.280 32.722 1.00 26.82 276 ASN C N 1
ATOM 7873 C CA . ASN C 1 278 ? 57.342 38.537 32.735 1.00 26.85 276 ASN C CA 1
ATOM 7874 C C . ASN C 1 278 ? 58.407 38.550 31.631 1.00 25.21 276 ASN C C 1
ATOM 7875 O O . ASN C 1 278 ? 59.204 39.478 31.539 1.00 23.34 276 ASN C O 1
ATOM 7880 N N . ALA C 1 279 ? 58.418 37.538 30.760 1.00 25.00 277 ALA C N 1
ATOM 7881 C CA . ALA C 1 279 ? 59.462 37.455 29.754 1.00 26.62 277 ALA C CA 1
ATOM 7882 C C . ALA C 1 279 ? 59.083 38.388 28.621 1.00 26.57 277 ALA C C 1
ATOM 7883 O O . ALA C 1 279 ? 57.902 38.713 28.465 1.00 26.15 277 ALA C O 1
ATOM 7885 N N . ARG C 1 280 ? 60.089 38.826 27.857 1.00 27.30 278 ARG C N 1
ATOM 7886 C CA . ARG C 1 280 ? 59.796 39.583 26.654 1.00 29.71 278 ARG C CA 1
ATOM 7887 C C . ARG C 1 280 ? 59.391 38.632 25.539 1.00 27.81 278 ARG C C 1
ATOM 7888 O O . ARG C 1 280 ? 58.627 38.994 24.645 1.00 28.20 278 ARG C O 1
ATOM 7896 N N . LEU C 1 281 ? 59.933 37.418 25.599 1.00 25.30 279 LEU C N 1
ATOM 7897 C CA . LEU C 1 281 ? 59.625 36.392 24.635 1.00 22.93 279 LEU C CA 1
ATOM 7898 C C . LEU C 1 281 ? 59.983 35.068 25.286 1.00 21.50 279 LEU C C 1
ATOM 7899 O O . LEU C 1 281 ? 60.911 35.008 26.085 1.00 21.28 279 LEU C O 1
ATOM 7904 N N . ILE C 1 282 ? 59.249 34.026 24.910 1.00 22.55 280 ILE C N 1
ATOM 7905 C CA . ILE C 1 282 ? 59.571 32.664 25.310 1.00 24.32 280 ILE C CA 1
ATOM 7906 C C . ILE C 1 282 ? 60.005 31.880 24.083 1.00 23.79 280 ILE C C 1
ATOM 7907 O O . ILE C 1 282 ? 59.350 31.985 23.046 1.00 24.35 280 ILE C O 1
ATOM 7912 N N . VAL C 1 283 ? 61.138 31.177 24.210 1.00 26.30 281 VAL C N 1
ATOM 7913 C CA . VAL C 1 283 ? 61.635 30.235 23.212 1.00 28.58 281 VAL C CA 1
ATOM 7914 C C . VAL C 1 283 ? 61.492 28.842 23.821 1.00 28.96 281 VAL C C 1
ATOM 7915 O O . VAL C 1 283 ? 61.924 28.641 24.950 1.00 29.45 281 VAL C O 1
ATOM 7919 N N . THR C 1 284 ? 60.884 27.892 23.107 1.00 29.88 282 THR C N 1
ATOM 7920 C CA . THR C 1 284 ? 60.644 26.587 23.707 1.00 31.21 282 THR C CA 1
ATOM 7921 C C . THR C 1 284 ? 60.323 25.520 22.659 1.00 31.73 282 THR C C 1
ATOM 7922 O O . THR C 1 284 ? 60.010 25.834 21.507 1.00 33.12 282 THR C O 1
ATOM 7926 N N . ASP C 1 285 ? 60.343 24.253 23.104 1.00 31.53 283 ASP C N 1
ATOM 7927 C CA . ASP C 1 285 ? 59.873 23.123 22.305 1.00 33.60 283 ASP C CA 1
ATOM 7928 C C . ASP C 1 285 ? 58.775 22.357 23.034 1.00 34.22 283 ASP C C 1
ATOM 7929 O O . ASP C 1 285 ? 58.351 21.309 22.578 1.00 33.45 283 ASP C O 1
ATOM 7934 N N . SER C 1 286 ? 58.310 22.912 24.149 1.00 36.13 284 SER C N 1
ATOM 7935 C CA . SER C 1 286 ? 57.291 22.294 24.973 1.00 35.41 284 SER C CA 1
ATOM 7936 C C . SER C 1 286 ? 55.922 22.754 24.485 1.00 36.07 284 SER C C 1
ATOM 7937 O O . SER C 1 286 ? 55.693 23.956 24.390 1.00 31.10 284 SER C O 1
ATOM 7940 N N . GLY C 1 287 ? 55.026 21.800 24.183 1.00 31.11 285 GLY C N 1
ATOM 7941 C CA . GLY C 1 287 ? 53.638 22.114 23.861 1.00 32.36 285 GLY C CA 1
ATOM 7942 C C . GLY C 1 287 ? 52.911 22.928 24.940 1.00 31.90 285 GLY C C 1
ATOM 7943 O O . GLY C 1 287 ? 52.218 23.906 24.636 1.00 33.26 285 GLY C O 1
ATOM 7944 N N . GLY C 1 288 ? 53.093 22.552 26.208 1.00 28.39 286 GLY C N 1
ATOM 7945 C CA . GLY C 1 288 ? 52.464 23.250 27.315 1.00 26.99 286 GLY C CA 1
ATOM 7946 C C . GLY C 1 288 ? 52.938 24.701 27.459 1.00 25.48 286 GLY C C 1
ATOM 7947 O O . GLY C 1 288 ? 52.141 25.573 27.789 1.00 29.32 286 GLY C O 1
ATOM 7948 N N . VAL C 1 289 ? 54.231 24.941 27.254 1.00 25.40 287 VAL C N 1
ATOM 7949 C CA . VAL C 1 289 ? 54.814 26.268 27.435 1.00 26.36 287 VAL C CA 1
ATOM 7950 C C . VAL C 1 289 ? 54.241 27.184 26.357 1.00 25.30 287 VAL C C 1
ATOM 7951 O O . VAL C 1 289 ? 53.850 28.302 26.639 1.00 22.56 287 VAL C O 1
ATOM 7955 N N . GLN C 1 290 ? 54.099 26.666 25.135 1.00 27.38 288 GLN C N 1
ATOM 7956 C CA . GLN C 1 290 ? 53.509 27.448 24.063 1.00 25.71 288 GLN C CA 1
ATOM 7957 C C . GLN C 1 290 ? 52.168 28.000 24.518 1.00 24.36 288 GLN C C 1
ATOM 7958 O O . GLN C 1 290 ? 51.856 29.163 24.281 1.00 22.41 288 GLN C O 1
ATOM 7964 N N . LYS C 1 291 ? 51.351 27.157 25.160 1.00 24.50 289 LYS C N 1
ATOM 7965 C CA . LYS C 1 291 ? 50.060 27.632 25.608 1.00 24.12 289 LYS C CA 1
ATOM 7966 C C . LYS C 1 291 ? 50.238 28.685 26.693 1.00 22.18 289 LYS C C 1
ATOM 7967 O O . LYS C 1 291 ? 49.520 29.682 26.689 1.00 22.35 289 LYS C O 1
ATOM 7973 N N . GLU C 1 292 ? 51.157 28.440 27.638 1.00 23.45 290 GLU C N 1
ATOM 7974 C CA A GLU C 1 292 ? 51.381 29.359 28.748 0.50 22.64 290 GLU C CA 1
ATOM 7975 C CA B GLU C 1 292 ? 51.387 29.358 28.742 0.50 22.62 290 GLU C CA 1
ATOM 7976 C C . GLU C 1 292 ? 51.826 30.713 28.193 1.00 22.98 290 GLU C C 1
ATOM 7977 O O . GLU C 1 292 ? 51.376 31.748 28.662 1.00 22.05 290 GLU C O 1
ATOM 7988 N N . ALA C 1 293 ? 52.704 30.705 27.175 1.00 23.69 291 ALA C N 1
ATOM 7989 C CA . ALA C 1 293 ? 53.125 31.967 26.577 1.00 21.63 291 ALA C CA 1
ATOM 7990 C C . ALA C 1 293 ? 51.891 32.749 26.115 1.00 22.21 291 ALA C C 1
ATOM 7991 O O . ALA C 1 293 ? 51.769 33.957 26.371 1.00 23.53 291 ALA C O 1
ATOM 7993 N N . TYR C 1 294 ? 50.971 32.046 25.438 1.00 19.99 292 TYR C N 1
ATOM 7994 C CA . TYR C 1 294 ? 49.787 32.681 24.913 1.00 20.45 292 TYR C CA 1
ATOM 7995 C C . TYR C 1 294 ? 48.919 33.185 26.054 1.00 20.28 292 TYR C C 1
ATOM 7996 O O . TYR C 1 294 ? 48.419 34.307 26.003 1.00 23.04 292 TYR C O 1
ATOM 8005 N N . PHE C 1 295 ? 48.729 32.348 27.077 1.00 20.32 293 PHE C N 1
ATOM 8006 C CA . PHE C 1 295 ? 47.880 32.755 28.181 1.00 21.16 293 PHE C CA 1
ATOM 8007 C C . PHE C 1 295 ? 48.364 34.078 28.775 1.00 18.87 293 PHE C C 1
ATOM 8008 O O . PHE C 1 295 ? 47.533 34.883 29.185 1.00 20.47 293 PHE C O 1
ATOM 8016 N N . TYR C 1 296 ? 49.689 34.288 28.841 1.00 18.69 294 TYR C N 1
ATOM 8017 C CA . TYR C 1 296 ? 50.237 35.479 29.475 1.00 19.13 294 TYR C CA 1
ATOM 8018 C C . TYR C 1 296 ? 50.540 36.568 28.436 1.00 20.90 294 TYR C C 1
ATOM 8019 O O . TYR C 1 296 ? 51.171 37.570 28.759 1.00 20.07 294 TYR C O 1
ATOM 8028 N N . ARG C 1 297 ? 50.146 36.365 27.175 1.00 22.40 295 ARG C N 1
ATOM 8029 C CA . ARG C 1 297 ? 50.382 37.340 26.114 1.00 23.67 295 ARG C CA 1
ATOM 8030 C C . ARG C 1 297 ? 51.868 37.679 25.960 1.00 24.10 295 ARG C C 1
ATOM 8031 O O . ARG C 1 297 ? 52.214 38.840 25.805 1.00 25.16 295 ARG C O 1
ATOM 8039 N N . VAL C 1 298 ? 52.726 36.653 25.962 1.00 22.80 296 VAL C N 1
ATOM 8040 C CA . VAL C 1 298 ? 54.143 36.782 25.725 1.00 22.82 296 VAL C CA 1
ATOM 8041 C C . VAL C 1 298 ? 54.394 36.113 24.384 1.00 24.41 296 VAL C C 1
ATOM 8042 O O . VAL C 1 298 ? 54.038 34.952 24.229 1.00 26.25 296 VAL C O 1
ATOM 8046 N N . PRO C 1 299 ? 55.020 36.792 23.394 1.00 24.99 297 PRO C N 1
ATOM 8047 C CA . PRO C 1 299 ? 55.369 36.148 22.122 1.00 26.42 297 PRO C CA 1
ATOM 8048 C C . PRO C 1 299 ? 56.215 34.892 22.324 1.00 23.47 297 PRO C C 1
ATOM 8049 O O . PRO C 1 299 ? 57.020 34.811 23.239 1.00 21.85 297 PRO C O 1
ATOM 8053 N N . CYS C 1 300 ? 56.018 33.912 21.450 1.00 26.53 298 CYS C N 1
ATOM 8054 C CA . CYS C 1 300 ? 56.636 32.605 21.606 1.00 26.84 298 CYS C CA 1
ATOM 8055 C C . CYS C 1 300 ? 57.362 32.266 20.313 1.00 25.90 298 CYS C C 1
ATOM 8056 O O . CYS C 1 300 ? 56.821 32.481 19.233 1.00 24.85 298 CYS C O 1
ATOM 8059 N N . VAL C 1 301 ? 58.568 31.717 20.434 1.00 25.56 299 VAL C N 1
ATOM 8060 C CA . VAL C 1 301 ? 59.172 31.023 19.307 1.00 25.85 299 VAL C CA 1
ATOM 8061 C C . VAL C 1 301 ? 59.292 29.542 19.658 1.00 25.83 299 VAL C C 1
ATOM 8062 O O . VAL C 1 301 ? 59.917 29.198 20.647 1.00 24.39 299 VAL C O 1
ATOM 8066 N N . THR C 1 302 ? 58.726 28.688 18.803 1.00 24.75 300 THR C N 1
ATOM 8067 C CA . THR C 1 302 ? 58.755 27.246 18.999 1.00 26.91 300 THR C CA 1
ATOM 8068 C C . THR C 1 302 ? 59.824 26.617 18.106 1.00 29.26 300 THR C C 1
ATOM 8069 O O . THR C 1 302 ? 59.679 26.623 16.886 1.00 30.17 300 THR C O 1
ATOM 8073 N N . VAL C 1 303 ? 60.868 26.054 18.745 1.00 31.34 301 VAL C N 1
ATOM 8074 C CA . VAL C 1 303 ? 62.027 25.488 18.073 1.00 35.11 301 VAL C CA 1
ATOM 8075 C C . VAL C 1 303 ? 61.721 24.024 17.762 1.00 36.60 301 VAL C C 1
ATOM 8076 O O . VAL C 1 303 ? 62.180 23.124 18.462 1.00 35.27 301 VAL C O 1
ATOM 8080 N N . ARG C 1 304 ? 60.881 23.814 16.746 1.00 38.25 302 ARG C N 1
ATOM 8081 C CA . ARG C 1 304 ? 60.388 22.494 16.373 1.00 46.52 302 ARG C CA 1
ATOM 8082 C C . ARG C 1 304 ? 59.926 22.520 14.921 1.00 46.56 302 ARG C C 1
ATOM 8083 O O . ARG C 1 304 ? 59.689 23.590 14.371 1.00 52.22 302 ARG C O 1
ATOM 8091 N N . GLU C 1 305 ? 59.742 21.340 14.331 1.00 53.45 303 GLU C N 1
ATOM 8092 C CA . GLU C 1 305 ? 59.194 21.236 12.987 1.00 61.56 303 GLU C CA 1
ATOM 8093 C C . GLU C 1 305 ? 57.667 21.318 13.034 1.00 61.48 303 GLU C C 1
ATOM 8094 O O . GLU C 1 305 ? 57.041 21.881 12.131 1.00 53.82 303 GLU C O 1
ATOM 8100 N N . GLU C 1 306 ? 57.078 20.732 14.089 1.00 58.32 304 GLU C N 1
ATOM 8101 C CA . GLU C 1 306 ? 55.633 20.632 14.220 1.00 56.83 304 GLU C CA 1
ATOM 8102 C C . GLU C 1 306 ? 55.169 21.275 15.522 1.00 43.66 304 GLU C C 1
ATOM 8103 O O . GLU C 1 306 ? 55.880 21.281 16.520 1.00 42.19 304 GLU C O 1
ATOM 8109 N N . THR C 1 307 ? 53.944 21.791 15.485 1.00 38.44 305 THR C N 1
ATOM 8110 C CA . THR C 1 307 ? 53.195 22.121 16.677 1.00 38.22 305 THR C CA 1
ATOM 8111 C C . THR C 1 307 ? 51.749 21.751 16.389 1.00 40.13 305 THR C C 1
ATOM 8112 O O . THR C 1 307 ? 51.232 22.100 15.326 1.00 41.05 305 THR C O 1
ATOM 8116 N N . GLU C 1 308 ? 51.093 21.076 17.342 1.00 42.89 306 GLU C N 1
ATOM 8117 C CA . GLU C 1 308 ? 49.685 20.750 17.177 1.00 44.85 306 GLU C CA 1
ATOM 8118 C C . GLU C 1 308 ? 48.830 22.019 17.270 1.00 41.24 306 GLU C C 1
ATOM 8119 O O . GLU C 1 308 ? 47.712 22.041 16.739 1.00 35.56 306 GLU C O 1
ATOM 8125 N N . TRP C 1 309 ? 49.346 23.061 17.947 1.00 37.54 307 TRP C N 1
ATOM 8126 C CA . TRP C 1 309 ? 48.530 24.213 18.309 1.00 38.75 307 TRP C CA 1
ATOM 8127 C C . TRP C 1 309 ? 48.589 25.260 17.204 1.00 38.18 307 TRP C C 1
ATOM 8128 O O . TRP C 1 309 ? 49.107 26.358 17.383 1.00 35.95 307 TRP C O 1
ATOM 8139 N N . VAL C 1 310 ? 48.009 24.923 16.056 1.00 35.99 308 VAL C N 1
ATOM 8140 C CA . VAL C 1 310 ? 48.168 25.757 14.880 1.00 36.94 308 VAL C CA 1
ATOM 8141 C C . VAL C 1 310 ? 47.411 27.065 15.084 1.00 34.55 308 VAL C C 1
ATOM 8142 O O . VAL C 1 310 ? 47.766 28.071 14.484 1.00 32.88 308 VAL C O 1
ATOM 8146 N N . GLU C 1 311 ? 46.399 27.060 15.956 1.00 32.73 309 GLU C N 1
ATOM 8147 C CA . GLU C 1 311 ? 45.629 28.269 16.212 1.00 32.98 309 GLU C CA 1
ATOM 8148 C C . GLU C 1 311 ? 46.537 29.394 16.750 1.00 29.74 309 GLU C C 1
ATOM 8149 O O . GLU C 1 311 ? 46.284 30.559 16.468 1.00 28.40 309 GLU C O 1
ATOM 8155 N N . LEU C 1 312 ? 47.622 29.060 17.456 1.00 27.99 310 LEU C N 1
ATOM 8156 C CA . LEU C 1 312 ? 48.547 30.045 18.009 1.00 29.31 310 LEU C CA 1
ATOM 8157 C C . LEU C 1 312 ? 49.432 30.635 16.909 1.00 28.84 310 LEU C C 1
ATOM 8158 O O . LEU C 1 312 ? 49.863 31.782 17.004 1.00 24.99 310 LEU C O 1
ATOM 8163 N N . LEU C 1 313 ? 49.757 29.798 15.924 1.00 28.11 311 LEU C N 1
ATOM 8164 C CA . LEU C 1 313 ? 50.449 30.226 14.723 1.00 30.55 311 LEU C CA 1
ATOM 8165 C C . LEU C 1 313 ? 49.596 31.234 13.966 1.00 31.00 311 LEU C C 1
ATOM 8166 O O . LEU C 1 313 ? 50.065 32.313 13.611 1.00 30.98 311 LEU C O 1
ATOM 8171 N N . LYS C 1 314 ? 48.348 30.854 13.708 1.00 33.08 312 LYS C N 1
ATOM 8172 C CA . LYS C 1 314 ? 47.449 31.645 12.889 1.00 38.33 312 LYS C CA 1
ATOM 8173 C C . LYS C 1 314 ? 47.202 33.001 13.545 1.00 37.71 312 LYS C C 1
ATOM 8174 O O . LYS C 1 314 ? 47.000 33.980 12.829 1.00 30.96 312 LYS C O 1
ATOM 8180 N N . ALA C 1 315 ? 47.190 33.041 14.892 1.00 30.74 313 ALA C N 1
ATOM 8181 C CA . ALA C 1 315 ? 46.887 34.263 15.619 1.00 31.55 313 ALA C CA 1
ATOM 8182 C C . ALA C 1 315 ? 48.158 35.059 15.930 1.00 29.25 313 ALA C C 1
ATOM 8183 O O . ALA C 1 315 ? 48.095 36.069 16.644 1.00 29.33 313 ALA C O 1
ATOM 8185 N N . GLU C 1 316 ? 49.315 34.583 15.445 1.00 27.96 314 GLU C N 1
ATOM 8186 C CA . GLU C 1 316 ? 50.565 35.337 15.462 1.00 29.36 314 GLU C CA 1
ATOM 8187 C C . GLU C 1 316 ? 51.114 35.513 16.884 1.00 25.52 314 GLU C C 1
ATOM 8188 O O . GLU C 1 316 ? 51.900 36.418 17.116 1.00 26.12 314 GLU C O 1
ATOM 8194 N N . TRP C 1 317 ? 50.756 34.612 17.818 1.00 24.89 315 TRP C N 1
ATOM 8195 C CA . TRP C 1 317 ? 51.306 34.564 19.170 1.00 22.64 315 TRP C CA 1
ATOM 8196 C C . TRP C 1 317 ? 52.517 33.644 19.232 1.00 22.26 315 TRP C C 1
ATOM 8197 O O . TRP C 1 317 ? 53.402 33.771 20.093 1.00 21.16 315 TRP C O 1
ATOM 8208 N N . ASN C 1 318 ? 52.534 32.696 18.294 1.00 23.72 316 ASN C N 1
ATOM 8209 C CA . ASN C 1 318 ? 53.571 31.685 18.214 1.00 25.62 316 ASN C CA 1
ATOM 8210 C C . ASN C 1 318 ? 54.136 31.671 16.798 1.00 26.58 316 ASN C C 1
ATOM 8211 O O . ASN C 1 318 ? 53.450 32.012 15.838 1.00 27.87 316 ASN C O 1
ATOM 8216 N N . TYR C 1 319 ? 55.370 31.194 16.675 1.00 26.95 317 TYR C N 1
ATOM 8217 C CA . TYR C 1 319 ? 56.057 31.187 15.402 1.00 30.93 317 TYR C CA 1
ATOM 8218 C C . TYR C 1 319 ? 57.024 30.006 15.388 1.00 29.02 317 TYR C C 1
ATOM 8219 O O . TYR C 1 319 ? 57.860 29.895 16.284 1.00 29.14 317 TYR C O 1
ATOM 8228 N N . LEU C 1 320 ? 56.879 29.123 14.382 1.00 30.17 318 LEU C N 1
ATOM 8229 C CA . LEU C 1 320 ? 57.751 27.967 14.211 1.00 33.74 318 LEU C CA 1
ATOM 8230 C C . LEU C 1 320 ? 59.097 28.415 13.650 1.00 36.41 318 LEU C C 1
ATOM 8231 O O . LEU C 1 320 ? 59.130 29.074 12.614 1.00 37.78 318 LEU C O 1
ATOM 8236 N N . ALA C 1 321 ? 60.186 28.000 14.312 1.00 36.97 319 ALA C N 1
ATOM 8237 C CA . ALA C 1 321 ? 61.542 28.249 13.853 1.00 38.32 319 ALA C CA 1
ATOM 8238 C C . ALA C 1 321 ? 62.350 26.955 13.937 1.00 46.55 319 ALA C C 1
ATOM 8239 O O . ALA C 1 321 ? 62.844 26.600 15.007 1.00 52.03 319 ALA C O 1
ATOM 8241 N N . ALA C 1 322 ? 62.490 26.267 12.796 1.00 51.59 320 ALA C N 1
ATOM 8242 C CA . ALA C 1 322 ? 63.346 25.095 12.690 1.00 57.99 320 ALA C CA 1
ATOM 8243 C C . ALA C 1 322 ? 64.800 25.486 12.970 1.00 57.13 320 ALA C C 1
ATOM 8244 O O . ALA C 1 322 ? 65.346 26.372 12.314 1.00 56.27 320 ALA C O 1
ATOM 8246 N N . PRO C 1 323 ? 65.477 24.825 13.938 1.00 54.93 321 PRO C N 1
ATOM 8247 C CA . PRO C 1 323 ? 66.844 25.190 14.314 1.00 59.67 321 PRO C CA 1
ATOM 8248 C C . PRO C 1 323 ? 67.915 24.699 13.342 1.00 67.20 321 PRO C C 1
ATOM 8249 O O . PRO C 1 323 ? 68.641 23.754 13.651 1.00 68.85 321 PRO C O 1
ATOM 8253 N N . GLN C 1 324 ? 68.033 25.373 12.190 1.00 68.25 322 GLN C N 1
ATOM 8254 C CA . GLN C 1 324 ? 68.972 24.964 11.158 1.00 74.25 322 GLN C CA 1
ATOM 8255 C C . GLN C 1 324 ? 70.273 25.763 11.293 1.00 71.76 322 GLN C C 1
ATOM 8256 O O . GLN C 1 324 ? 71.354 25.203 11.136 1.00 67.83 322 GLN C O 1
ATOM 8262 N N . ASN C 1 325 ? 70.169 27.066 11.594 1.00 65.38 323 ASN C N 1
ATOM 8263 C CA . ASN C 1 325 ? 71.299 27.979 11.489 1.00 57.44 323 ASN C CA 1
ATOM 8264 C C . ASN C 1 325 ? 71.249 28.954 12.664 1.00 49.99 323 ASN C C 1
ATOM 8265 O O . ASN C 1 325 ? 70.205 29.528 12.939 1.00 52.89 323 ASN C O 1
ATOM 8270 N N . ALA C 1 326 ? 72.381 29.142 13.344 1.00 45.82 324 ALA C N 1
ATOM 8271 C CA . ALA C 1 326 ? 72.417 29.858 14.609 1.00 47.47 324 ALA C CA 1
ATOM 8272 C C . ALA C 1 326 ? 72.166 31.357 14.410 1.00 54.87 324 ALA C C 1
ATOM 8273 O O . ALA C 1 326 ? 71.496 31.990 15.227 1.00 47.21 324 ALA C O 1
ATOM 8275 N N . LYS C 1 327 ? 72.711 31.926 13.327 1.00 58.83 325 LYS C N 1
ATOM 8276 C CA . LYS C 1 327 ? 72.521 33.336 13.023 1.00 58.08 325 LYS C CA 1
ATOM 8277 C C . LYS C 1 327 ? 71.043 33.603 12.768 1.00 51.17 325 LYS C C 1
ATOM 8278 O O . LYS C 1 327 ? 70.502 34.564 13.303 1.00 50.41 325 LYS C O 1
ATOM 8284 N N . ASP C 1 328 ? 70.415 32.736 11.957 1.00 44.99 326 ASP C N 1
ATOM 8285 C CA . ASP C 1 328 ? 69.035 32.901 11.515 1.00 49.21 326 ASP C CA 1
ATOM 8286 C C . ASP C 1 328 ? 68.046 32.719 12.673 1.00 46.30 326 ASP C C 1
ATOM 8287 O O . ASP C 1 328 ? 67.022 33.401 12.720 1.00 44.93 326 ASP C O 1
ATOM 8292 N N . LEU C 1 329 ? 68.347 31.787 13.591 1.00 38.71 327 LEU C N 1
ATOM 8293 C CA . LEU C 1 329 ? 67.502 31.535 14.747 1.00 38.33 327 LEU C CA 1
ATOM 8294 C C . LEU C 1 329 ? 67.631 32.686 15.749 1.00 36.05 327 LEU C C 1
ATOM 8295 O O . LEU C 1 329 ? 66.636 33.138 16.310 1.00 35.19 327 LEU C O 1
ATOM 8300 N N . ALA C 1 330 ? 68.855 33.163 15.982 1.00 31.83 328 ALA C N 1
ATOM 8301 C CA . ALA C 1 330 ? 69.029 34.363 16.782 1.00 35.89 328 ALA C CA 1
ATOM 8302 C C . ALA C 1 330 ? 68.155 35.498 16.234 1.00 36.59 328 ALA C C 1
ATOM 8303 O O . ALA C 1 330 ? 67.393 36.098 16.991 1.00 33.16 328 ALA C O 1
ATOM 8305 N N . LEU C 1 331 ? 68.228 35.756 14.917 1.00 36.72 329 LEU C N 1
ATOM 8306 C CA . LEU C 1 331 ? 67.501 36.864 14.307 1.00 38.30 329 LEU C CA 1
ATOM 8307 C C . LEU C 1 331 ? 65.994 36.677 14.441 1.00 37.14 329 LEU C C 1
ATOM 8308 O O . LEU C 1 331 ? 65.246 37.639 14.655 1.00 33.80 329 LEU C O 1
ATOM 8313 N N . THR C 1 332 ? 65.556 35.431 14.244 1.00 33.55 330 THR C N 1
ATOM 8314 C CA . THR C 1 332 ? 64.156 35.097 14.379 1.00 32.62 330 THR C CA 1
ATOM 8315 C C . THR C 1 332 ? 63.670 35.483 15.771 1.00 28.13 330 THR C C 1
ATOM 8316 O O . THR C 1 332 ? 62.623 36.112 15.910 1.00 28.27 330 THR C O 1
ATOM 8320 N N . ILE C 1 333 ? 64.455 35.109 16.785 1.00 29.47 331 ILE C N 1
ATOM 8321 C CA . ILE C 1 333 ? 64.106 35.393 18.172 1.00 32.21 331 ILE C CA 1
ATOM 8322 C C . ILE C 1 333 ? 64.061 36.908 18.396 1.00 30.29 331 ILE C C 1
ATOM 8323 O O . ILE C 1 333 ? 63.115 37.410 18.987 1.00 30.38 331 ILE C O 1
ATOM 8328 N N . LEU C 1 334 ? 65.078 37.643 17.913 1.00 31.10 332 LEU C N 1
ATOM 8329 C CA . LEU C 1 334 ? 65.093 39.088 18.096 1.00 29.56 332 LEU C CA 1
ATOM 8330 C C . LEU C 1 334 ? 63.877 39.715 17.418 1.00 26.95 332 LEU C C 1
ATOM 8331 O O . LEU C 1 334 ? 63.272 40.610 17.999 1.00 27.12 332 LEU C O 1
ATOM 8336 N N . HIS C 1 335 ? 63.505 39.227 16.217 1.00 29.04 333 HIS C N 1
ATOM 8337 C CA . HIS C 1 335 ? 62.379 39.776 15.468 1.00 27.31 333 HIS C CA 1
ATOM 8338 C C . HIS C 1 335 ? 61.045 39.519 16.181 1.00 29.55 333 HIS C C 1
ATOM 8339 O O . HIS C 1 335 ? 60.222 40.428 16.346 1.00 27.90 333 HIS C O 1
ATOM 8346 N N . ARG C 1 336 ? 60.801 38.273 16.617 1.00 29.26 334 ARG C N 1
ATOM 8347 C CA . ARG C 1 336 ? 59.484 37.932 17.153 1.00 28.20 334 ARG C CA 1
ATOM 8348 C C . ARG C 1 336 ? 59.282 38.579 18.524 1.00 26.77 334 ARG C C 1
ATOM 8349 O O . ARG C 1 336 ? 58.150 38.787 18.947 1.00 27.95 334 ARG C O 1
ATOM 8357 N N . MET C 1 337 ? 60.397 38.885 19.195 1.00 29.42 335 MET C N 1
ATOM 8358 C CA . MET C 1 337 ? 60.418 39.537 20.487 1.00 31.47 335 MET C CA 1
ATOM 8359 C C . MET C 1 337 ? 59.705 40.897 20.448 1.00 35.74 335 MET C C 1
ATOM 8360 O O . MET C 1 337 ? 59.167 41.351 21.463 1.00 34.98 335 MET C O 1
ATOM 8365 N N . ARG C 1 338 ? 59.641 41.529 19.273 1.00 34.55 336 ARG C N 1
ATOM 8366 C CA . ARG C 1 338 ? 58.917 42.781 19.138 1.00 38.13 336 ARG C CA 1
ATOM 8367 C C . ARG C 1 338 ? 57.668 42.579 18.282 1.00 37.00 336 ARG C C 1
ATOM 8368 O O . ARG C 1 338 ? 57.298 43.450 17.499 1.00 37.14 336 ARG C O 1
ATOM 8376 N N . THR C 1 339 ? 57.014 41.425 18.448 1.00 30.98 337 THR C N 1
ATOM 8377 C CA . THR C 1 339 ? 55.732 41.173 17.818 1.00 30.69 337 THR C CA 1
ATOM 8378 C C . THR C 1 339 ? 54.728 40.867 18.913 1.00 31.56 337 THR C C 1
ATOM 8379 O O . THR C 1 339 ? 55.101 40.563 20.037 1.00 30.01 337 THR C O 1
ATOM 8383 N N . LYS C 1 340 ? 53.456 40.951 18.550 1.00 32.28 338 LYS C N 1
ATOM 8384 C CA . LYS C 1 340 ? 52.386 40.452 19.383 1.00 35.19 338 LYS C CA 1
ATOM 8385 C C . LYS C 1 340 ? 51.426 39.757 18.439 1.00 34.40 338 LYS C C 1
ATOM 8386 O O . LYS C 1 340 ? 51.446 40.008 17.237 1.00 31.53 338 LYS C O 1
ATOM 8392 N N . GLY C 1 341 ? 50.581 38.901 19.005 1.00 32.90 339 GLY C N 1
ATOM 8393 C CA . GLY C 1 341 ? 49.522 38.285 18.239 1.00 30.48 339 GLY C CA 1
ATOM 8394 C C . GLY C 1 341 ? 48.236 39.084 18.357 1.00 28.31 339 GLY C C 1
ATOM 8395 O O . GLY C 1 341 ? 48.191 40.119 19.010 1.00 27.20 339 GLY C O 1
ATOM 8396 N N . VAL C 1 342 ? 47.193 38.531 17.755 1.00 27.45 340 VAL C N 1
ATOM 8397 C CA . VAL C 1 342 ? 45.877 39.128 17.732 1.00 28.77 340 VAL C CA 1
ATOM 8398 C C . VAL C 1 342 ? 45.304 39.007 19.134 1.00 29.44 340 VAL C C 1
ATOM 8399 O O . VAL C 1 342 ? 45.465 37.970 19.770 1.00 28.68 340 VAL C O 1
ATOM 8403 N N . GLU C 1 343 ? 44.657 40.071 19.602 1.00 30.32 341 GLU C N 1
ATOM 8404 C CA . GLU C 1 343 ? 44.087 40.052 20.931 1.00 33.19 341 GLU C CA 1
ATOM 8405 C C . GLU C 1 343 ? 42.716 39.409 20.802 1.00 33.68 341 GLU C C 1
ATOM 8406 O O . GLU C 1 343 ? 41.737 40.078 20.506 1.00 29.99 341 GLU C O 1
ATOM 8412 N N . ILE C 1 344 ? 42.692 38.091 21.029 1.00 29.19 342 ILE C N 1
ATOM 8413 C CA . ILE C 1 344 ? 41.500 37.276 20.877 1.00 30.60 342 ILE C CA 1
ATOM 8414 C C . ILE C 1 344 ? 41.641 36.153 21.893 1.00 27.73 342 ILE C C 1
ATOM 8415 O O . ILE C 1 344 ? 42.767 35.728 22.146 1.00 24.91 342 ILE C O 1
ATOM 8420 N N . ASP C 1 345 ? 40.527 35.706 22.483 1.00 27.22 343 ASP C N 1
ATOM 8421 C CA . ASP C 1 345 ? 40.561 34.527 23.338 1.00 29.28 343 ASP C CA 1
ATOM 8422 C C . ASP C 1 345 ? 40.337 33.270 22.502 1.00 27.09 343 ASP C C 1
ATOM 8423 O O . ASP C 1 345 ? 39.277 33.102 21.919 1.00 29.53 343 ASP C O 1
ATOM 8428 N N . LEU C 1 346 ? 41.339 32.391 22.471 1.00 25.13 344 LEU C N 1
ATOM 8429 C CA . LEU C 1 346 ? 41.304 31.162 21.688 1.00 25.71 344 LEU C CA 1
ATOM 8430 C C . LEU C 1 346 ? 40.756 29.993 22.514 1.00 23.97 344 LEU C C 1
ATOM 8431 O O . LEU C 1 346 ? 40.265 29.011 21.952 1.00 23.34 344 LEU C O 1
ATOM 8436 N N . TYR C 1 347 ? 40.813 30.122 23.845 1.00 22.41 345 TYR C N 1
ATOM 8437 C CA . TYR C 1 347 ? 40.568 28.999 24.745 1.00 22.46 345 TYR C CA 1
ATOM 8438 C C . TYR C 1 347 ? 39.714 29.410 25.942 1.00 22.09 345 TYR C C 1
ATOM 8439 O O . TYR C 1 347 ? 39.927 28.919 27.061 1.00 22.46 345 TYR C O 1
ATOM 8448 N N . GLY C 1 348 ? 38.741 30.287 25.696 1.00 20.38 346 GLY C N 1
ATOM 8449 C CA . GLY C 1 348 ? 37.848 30.768 26.738 1.00 20.73 346 GLY C CA 1
ATOM 8450 C C . GLY C 1 348 ? 38.352 32.027 27.444 1.00 20.38 346 GLY C C 1
ATOM 8451 O O . GLY C 1 348 ? 39.390 32.597 27.103 1.00 23.15 346 GLY C O 1
ATOM 8452 N N . ASP C 1 349 ? 37.561 32.458 28.428 1.00 22.67 347 ASP C N 1
ATOM 8453 C CA . ASP C 1 349 ? 37.750 33.736 29.103 1.00 24.33 347 ASP C CA 1
ATOM 8454 C C . ASP C 1 349 ? 38.434 33.531 30.460 1.00 24.50 347 ASP C C 1
ATOM 8455 O O . ASP C 1 349 ? 38.579 34.474 31.231 1.00 23.92 347 ASP C O 1
ATOM 8460 N N . GLY C 1 350 ? 38.813 32.293 30.785 1.00 23.70 348 GLY C N 1
ATOM 8461 C CA . GLY C 1 350 ? 39.471 32.013 32.055 1.00 22.88 348 GLY C CA 1
ATOM 8462 C C . GLY C 1 350 ? 38.505 31.592 33.150 1.00 21.17 348 GLY C C 1
ATOM 8463 O O . GLY C 1 350 ? 38.919 31.442 34.311 1.00 18.74 348 GLY C O 1
ATOM 8464 N N . ARG C 1 351 ? 37.238 31.375 32.762 1.00 20.72 349 ARG C N 1
ATOM 8465 C CA . ARG C 1 351 ? 36.197 30.892 33.646 1.00 21.46 349 ARG C CA 1
ATOM 8466 C C . ARG C 1 351 ? 35.615 29.603 33.070 1.00 20.29 349 ARG C C 1
ATOM 8467 O O . ARG C 1 351 ? 34.432 29.321 33.221 1.00 17.93 349 ARG C O 1
ATOM 8475 N N . ALA C 1 352 ? 36.465 28.805 32.413 1.00 17.31 350 ALA C N 1
ATOM 8476 C CA . ALA C 1 352 ? 36.023 27.505 31.921 1.00 17.09 350 ALA C CA 1
ATOM 8477 C C . ALA C 1 352 ? 35.450 26.685 33.069 1.00 15.22 350 ALA C C 1
ATOM 8478 O O . ALA C 1 352 ? 34.405 26.038 32.948 1.00 16.80 350 ALA C O 1
ATOM 8480 N N . SER C 1 353 ? 36.170 26.688 34.185 1.00 16.84 351 SER C N 1
ATOM 8481 C CA . SER C 1 353 ? 35.782 25.887 35.336 1.00 15.23 351 SER C CA 1
ATOM 8482 C C . SER C 1 353 ? 34.356 26.205 35.780 1.00 16.02 351 SER C C 1
ATOM 8483 O O . SER C 1 353 ? 33.542 25.331 36.130 1.00 15.92 351 SER C O 1
ATOM 8486 N N . GLN C 1 354 ? 34.045 27.499 35.818 1.00 17.92 352 GLN C N 1
ATOM 8487 C CA . GLN C 1 354 ? 32.711 27.929 36.204 1.00 18.00 352 GLN C CA 1
ATOM 8488 C C . GLN C 1 354 ? 31.652 27.374 35.244 1.00 15.33 352 GLN C C 1
ATOM 8489 O O . GLN C 1 354 ? 30.596 26.907 35.672 1.00 13.95 352 GLN C O 1
ATOM 8495 N N . LYS C 1 355 ? 31.905 27.482 33.942 1.00 15.67 353 LYS C N 1
ATOM 8496 C CA . LYS C 1 355 ? 30.948 27.010 32.944 1.00 17.18 353 LYS C CA 1
ATOM 8497 C C . LYS C 1 355 ? 30.699 25.512 33.114 1.00 17.53 353 LYS C C 1
ATOM 8498 O O . LYS C 1 355 ? 29.559 25.063 33.056 1.00 16.79 353 LYS C O 1
ATOM 8504 N N . ILE C 1 356 ? 31.767 24.765 33.414 1.00 15.92 354 ILE C N 1
ATOM 8505 C CA . ILE C 1 356 ? 31.655 23.324 33.548 1.00 17.29 354 ILE C CA 1
ATOM 8506 C C . ILE C 1 356 ? 30.733 23.012 34.721 1.00 17.00 354 ILE C C 1
ATOM 8507 O O . ILE C 1 356 ? 29.818 22.207 34.612 1.00 17.06 354 ILE C O 1
ATOM 8512 N N . SER C 1 357 ? 31.012 23.658 35.847 1.00 16.77 355 SER C N 1
ATOM 8513 C CA . SER C 1 357 ? 30.279 23.424 37.064 1.00 17.81 355 SER C CA 1
ATOM 8514 C C . SER C 1 357 ? 28.800 23.741 36.840 1.00 19.64 355 SER C C 1
ATOM 8515 O O . SER C 1 357 ? 27.920 22.977 37.223 1.00 20.68 355 SER C O 1
ATOM 8518 N N . ASP C 1 358 ? 28.543 24.860 36.172 1.00 19.99 356 ASP C N 1
ATOM 8519 C CA . ASP C 1 358 ? 27.185 25.308 35.946 1.00 21.84 356 ASP C CA 1
ATOM 8520 C C . ASP C 1 358 ? 26.448 24.321 35.043 1.00 22.72 356 ASP C C 1
ATOM 8521 O O . ASP C 1 358 ? 25.305 24.006 35.333 1.00 21.25 356 ASP C O 1
ATOM 8526 N N . PHE C 1 359 ? 27.120 23.783 34.008 1.00 25.01 357 PHE C N 1
ATOM 8527 C CA . PHE C 1 359 ? 26.513 22.794 33.124 1.00 25.04 357 PHE C CA 1
ATOM 8528 C C . PHE C 1 359 ? 26.167 21.515 33.871 1.00 25.67 357 PHE C C 1
ATOM 8529 O O . PHE C 1 359 ? 25.080 20.963 33.639 1.00 27.30 357 PHE C O 1
ATOM 8537 N N . LEU C 1 360 ? 27.018 21.096 34.823 1.00 26.24 358 LEU C N 1
ATOM 8538 C CA . LEU C 1 360 ? 26.736 19.880 35.588 1.00 26.67 358 LEU C CA 1
ATOM 8539 C C . LEU C 1 360 ? 25.445 20.036 36.390 1.00 32.05 358 LEU C C 1
ATOM 8540 O O . LEU C 1 360 ? 24.620 19.120 36.397 1.00 33.53 358 LEU C O 1
ATOM 8545 N N . ARG C 1 361 ? 25.284 21.174 37.085 1.00 35.55 359 ARG C N 1
ATOM 8546 C CA . ARG C 1 361 ? 24.063 21.453 37.840 1.00 41.06 359 ARG C CA 1
ATOM 8547 C C . ARG C 1 361 ? 22.818 21.467 36.940 1.00 41.15 359 ARG C C 1
ATOM 8548 O O . ARG C 1 361 ? 21.785 20.914 37.319 1.00 40.99 359 ARG C O 1
ATOM 8556 N N . LYS C 1 362 ? 22.900 22.117 35.763 1.00 43.12 360 LYS C N 1
ATOM 8557 C CA . LYS C 1 362 ? 21.763 22.240 34.857 1.00 49.36 360 LYS C CA 1
ATOM 8558 C C . LYS C 1 362 ? 21.243 20.872 34.420 1.00 52.17 360 LYS C C 1
ATOM 8559 O O . LYS C 1 362 ? 20.040 20.704 34.215 1.00 50.24 360 LYS C O 1
ATOM 8565 N N . VAL C 1 363 ? 22.157 19.914 34.228 1.00 53.52 361 VAL C N 1
ATOM 8566 C CA . VAL C 1 363 ? 21.783 18.596 33.737 1.00 55.24 361 VAL C CA 1
ATOM 8567 C C . VAL C 1 363 ? 20.980 17.863 34.812 1.00 57.53 361 VAL C C 1
ATOM 8568 O O . VAL C 1 363 ? 19.857 17.442 34.551 1.00 56.24 361 VAL C O 1
ATOM 8572 N N . GLY C 1 364 ? 21.560 17.743 36.015 1.00 60.15 362 GLY C N 1
ATOM 8573 C CA . GLY C 1 364 ? 21.020 16.900 37.069 1.00 61.04 362 GLY C CA 1
ATOM 8574 C C . GLY C 1 364 ? 21.755 15.572 37.147 1.00 59.57 362 GLY C C 1
ATOM 8575 O O . GLY C 1 364 ? 21.118 14.599 37.598 1.00 63.08 362 GLY C O 1
ATOM 8576 N N . GLY D 1 1 ? 54.044 -10.385 7.943 1.00 40.31 -1 GLY D N 1
ATOM 8577 C CA . GLY D 1 1 ? 55.502 -10.189 7.791 1.00 42.38 -1 GLY D CA 1
ATOM 8578 C C . GLY D 1 1 ? 56.084 -10.998 6.636 1.00 40.52 -1 GLY D C 1
ATOM 8579 O O . GLY D 1 1 ? 55.351 -11.446 5.756 1.00 37.50 -1 GLY D O 1
ATOM 8580 N N . HIS D 1 2 ? 57.411 -11.186 6.678 1.00 40.93 0 HIS D N 1
ATOM 8581 C CA . HIS D 1 2 ? 58.174 -11.774 5.593 1.00 39.48 0 HIS D CA 1
ATOM 8582 C C . HIS D 1 2 ? 57.876 -13.259 5.458 1.00 34.09 0 HIS D C 1
ATOM 8583 O O . HIS D 1 2 ? 57.689 -13.742 4.347 1.00 40.62 0 HIS D O 1
ATOM 8590 N N . MET D 1 3 ? 57.848 -13.957 6.602 1.00 24.36 1 MET D N 1
ATOM 8591 C CA . MET D 1 3 ? 57.839 -15.401 6.624 1.00 23.17 1 MET D CA 1
ATOM 8592 C C . MET D 1 3 ? 56.418 -15.931 6.744 1.00 22.68 1 MET D C 1
ATOM 8593 O O . MET D 1 3 ? 56.191 -17.071 6.348 1.00 23.89 1 MET D O 1
ATOM 8598 N N . TRP D 1 4 ? 55.509 -15.122 7.309 1.00 20.43 2 TRP D N 1
ATOM 8599 C CA . TRP D 1 4 ? 54.115 -15.522 7.472 1.00 18.32 2 TRP D CA 1
ATOM 8600 C C . TRP D 1 4 ? 53.263 -14.268 7.679 1.00 18.91 2 TRP D C 1
ATOM 8601 O O . TRP D 1 4 ? 53.799 -13.187 7.916 1.00 16.99 2 TRP D O 1
ATOM 8612 N N . VAL D 1 5 ? 51.933 -14.379 7.486 1.00 17.73 3 VAL D N 1
ATOM 8613 C CA . VAL D 1 5 ? 51.014 -13.383 8.014 1.00 18.03 3 VAL D CA 1
ATOM 8614 C C . VAL D 1 5 ? 50.270 -14.060 9.155 1.00 17.52 3 VAL D C 1
ATOM 8615 O O . VAL D 1 5 ? 49.729 -15.144 8.967 1.00 18.58 3 VAL D O 1
ATOM 8619 N N . LYS D 1 6 ? 50.292 -13.457 10.349 1.00 16.49 4 LYS D N 1
ATOM 8620 C CA . LYS D 1 6 ? 49.739 -14.129 11.512 1.00 15.48 4 LYS D CA 1
ATOM 8621 C C . LYS D 1 6 ? 48.477 -13.372 11.924 1.00 16.30 4 LYS D C 1
ATOM 8622 O O . LYS D 1 6 ? 48.526 -12.156 12.169 1.00 15.04 4 LYS D O 1
ATOM 8628 N N . ILE D 1 7 ? 47.361 -14.113 11.970 1.00 16.49 5 ILE D N 1
ATOM 8629 C CA . ILE D 1 7 ? 46.047 -13.537 12.218 1.00 16.35 5 ILE D CA 1
ATOM 8630 C C . ILE D 1 7 ? 45.508 -14.159 13.505 1.00 13.90 5 ILE D C 1
ATOM 8631 O O . ILE D 1 7 ? 45.271 -15.359 13.589 1.00 13.73 5 ILE D O 1
ATOM 8636 N N . LEU D 1 8 ? 45.389 -13.312 14.528 1.00 13.32 6 LEU D N 1
ATOM 8637 C CA . LEU D 1 8 ? 45.036 -13.759 15.864 1.00 12.19 6 LEU D CA 1
ATOM 8638 C C . LEU D 1 8 ? 43.608 -13.326 16.149 1.00 10.82 6 LEU D C 1
ATOM 8639 O O . LEU D 1 8 ? 43.312 -12.142 16.047 1.00 11.11 6 LEU D O 1
ATOM 8644 N N . SER D 1 9 ? 42.761 -14.300 16.477 1.00 10.20 7 SER D N 1
ATOM 8645 C CA . SER D 1 9 ? 41.359 -14.075 16.811 1.00 10.37 7 SER D CA 1
ATOM 8646 C C . SER D 1 9 ? 41.166 -14.100 18.332 1.00 10.85 7 SER D C 1
ATOM 8647 O O . SER D 1 9 ? 41.613 -15.022 19.003 1.00 11.00 7 SER D O 1
ATOM 8650 N N . VAL D 1 10 ? 40.454 -13.107 18.865 1.00 11.07 8 VAL D N 1
ATOM 8651 C CA . VAL D 1 10 ? 40.051 -13.115 20.265 1.00 12.19 8 VAL D CA 1
ATOM 8652 C C . VAL D 1 10 ? 38.564 -13.475 20.322 1.00 12.46 8 VAL D C 1
ATOM 8653 O O . VAL D 1 10 ? 37.734 -12.857 19.677 1.00 10.98 8 VAL D O 1
ATOM 8657 N N . VAL D 1 11 ? 38.205 -14.464 21.144 1.00 11.57 9 VAL D N 1
ATOM 8658 C CA . VAL D 1 11 ? 36.813 -14.854 21.275 1.00 11.57 9 VAL D CA 1
ATOM 8659 C C . VAL D 1 11 ? 36.498 -15.028 22.754 1.00 11.45 9 VAL D C 1
ATOM 8660 O O . VAL D 1 11 ? 37.362 -15.498 23.509 1.00 12.54 9 VAL D O 1
ATOM 8664 N N . GLY D 1 12 ? 35.263 -14.700 23.148 1.00 14.21 10 GLY D N 1
ATOM 8665 C CA . GLY D 1 12 ? 34.867 -14.879 24.539 1.00 17.05 10 GLY D CA 1
ATOM 8666 C C . GLY D 1 12 ? 33.399 -15.262 24.751 1.00 21.60 10 GLY D C 1
ATOM 8667 O O . GLY D 1 12 ? 32.867 -15.048 25.837 1.00 28.62 10 GLY D O 1
ATOM 8668 N N . ALA D 1 13 ? 32.736 -15.793 23.731 1.00 19.11 11 ALA D N 1
ATOM 8669 C CA . ALA D 1 13 ? 31.382 -16.323 23.827 1.00 18.92 11 ALA D CA 1
ATOM 8670 C C . ALA D 1 13 ? 31.207 -17.281 22.658 1.00 19.39 11 ALA D C 1
ATOM 8671 O O . ALA D 1 13 ? 31.915 -17.136 21.671 1.00 15.34 11 ALA D O 1
ATOM 8673 N N . ARG D 1 14 ? 30.226 -18.193 22.763 1.00 21.99 12 ARG D N 1
ATOM 8674 C CA . ARG D 1 14 ? 29.957 -19.206 21.747 1.00 23.21 12 ARG D CA 1
ATOM 8675 C C . ARG D 1 14 ? 29.802 -18.611 20.347 1.00 18.93 12 ARG D C 1
ATOM 8676 O O . ARG D 1 14 ? 30.379 -19.116 19.388 1.00 19.56 12 ARG D O 1
ATOM 8684 N N . PRO D 1 15 ? 28.999 -17.561 20.137 1.00 17.31 13 PRO D N 1
ATOM 8685 C CA . PRO D 1 15 ? 28.786 -17.053 18.790 1.00 17.04 13 PRO D CA 1
ATOM 8686 C C . PRO D 1 15 ? 30.058 -16.514 18.154 1.00 15.69 13 PRO D C 1
ATOM 8687 O O . PRO D 1 15 ? 30.153 -16.485 16.923 1.00 16.09 13 PRO D O 1
ATOM 8691 N N . GLN D 1 16 ? 30.968 -16.027 19.014 1.00 13.15 14 GLN D N 1
ATOM 8692 C CA . GLN D 1 16 ? 32.264 -15.540 18.577 1.00 13.38 14 GLN D CA 1
ATOM 8693 C C . GLN D 1 16 ? 33.127 -16.711 18.102 1.00 12.34 14 GLN D C 1
ATOM 8694 O O . GLN D 1 16 ? 33.805 -16.627 17.090 1.00 11.10 14 GLN D O 1
ATOM 8700 N N . PHE D 1 17 ? 33.153 -17.812 18.851 1.00 12.59 15 PHE D N 1
ATOM 8701 C CA . PHE D 1 17 ? 33.820 -19.008 18.359 1.00 13.02 15 PHE D CA 1
ATOM 8702 C C . PHE D 1 17 ? 33.279 -19.456 17.003 1.00 12.29 15 PHE D C 1
ATOM 8703 O O . PHE D 1 17 ? 34.050 -19.812 16.123 1.00 12.22 15 PHE D O 1
ATOM 8711 N N . ILE D 1 18 ? 31.953 -19.452 16.822 1.00 11.70 16 ILE D N 1
ATOM 8712 C CA . ILE D 1 18 ? 31.372 -19.906 15.571 1.00 11.87 16 ILE D CA 1
ATOM 8713 C C . ILE D 1 18 ? 31.817 -19.014 14.421 1.00 11.88 16 ILE D C 1
ATOM 8714 O O . ILE D 1 18 ? 32.171 -19.515 13.371 1.00 11.66 16 ILE D O 1
ATOM 8719 N N . LYS D 1 19 ? 31.806 -17.698 14.622 1.00 10.68 17 LYS D N 1
ATOM 8720 C CA . LYS D 1 19 ? 32.221 -16.777 13.583 1.00 10.91 17 LYS D CA 1
ATOM 8721 C C . LYS D 1 19 ? 33.710 -16.958 13.283 1.00 11.35 17 LYS D C 1
ATOM 8722 O O . LYS D 1 19 ? 34.139 -16.968 12.138 1.00 12.26 17 LYS D O 1
ATOM 8728 N N . ALA D 1 20 ? 34.528 -17.071 14.314 1.00 11.65 18 ALA D N 1
ATOM 8729 C CA . ALA D 1 20 ? 35.968 -17.165 14.087 1.00 11.75 18 ALA D CA 1
ATOM 8730 C C . ALA D 1 20 ? 36.305 -18.478 13.376 1.00 11.92 18 ALA D C 1
ATOM 8731 O O . ALA D 1 20 ? 37.200 -18.517 12.537 1.00 10.64 18 ALA D O 1
ATOM 8733 N N . ALA D 1 21 ? 35.527 -19.530 13.654 1.00 12.28 19 ALA D N 1
ATOM 8734 C CA . ALA D 1 21 ? 35.678 -20.798 12.950 1.00 13.96 19 ALA D CA 1
ATOM 8735 C C . ALA D 1 21 ? 35.336 -20.679 11.467 1.00 13.44 19 ALA D C 1
ATOM 8736 O O . ALA D 1 21 ? 36.008 -21.275 10.634 1.00 13.04 19 ALA D O 1
ATOM 8738 N N . ALA D 1 22 ? 34.321 -19.883 11.141 1.00 14.57 20 ALA D N 1
ATOM 8739 C CA . ALA D 1 22 ? 33.969 -19.622 9.753 1.00 13.67 20 ALA D CA 1
ATOM 8740 C C . ALA D 1 22 ? 35.072 -18.844 9.029 1.00 13.09 20 ALA D C 1
ATOM 8741 O O . ALA D 1 22 ? 35.423 -19.178 7.920 1.00 13.32 20 ALA D O 1
ATOM 8743 N N . VAL D 1 23 ? 35.665 -17.857 9.676 1.00 13.30 21 VAL D N 1
ATOM 8744 C CA . VAL D 1 23 ? 36.799 -17.143 9.117 1.00 13.70 21 VAL D CA 1
ATOM 8745 C C . VAL D 1 23 ? 37.989 -18.072 8.942 1.00 12.78 21 VAL D C 1
ATOM 8746 O O . VAL D 1 23 ? 38.618 -18.049 7.885 1.00 12.53 21 VAL D O 1
ATOM 8750 N N . SER D 1 24 ? 38.267 -18.927 9.930 1.00 13.36 22 SER D N 1
ATOM 8751 C CA A SER D 1 24 ? 39.414 -19.818 9.860 0.50 15.00 22 SER D CA 1
ATOM 8752 C CA B SER D 1 24 ? 39.431 -19.788 9.836 0.50 15.63 22 SER D CA 1
ATOM 8753 C C . SER D 1 24 ? 39.279 -20.796 8.684 1.00 15.86 22 SER D C 1
ATOM 8754 O O . SER D 1 24 ? 40.266 -21.183 8.048 1.00 14.71 22 SER D O 1
ATOM 8759 N N . ARG D 1 25 ? 38.046 -21.194 8.352 1.00 16.12 23 ARG D N 1
ATOM 8760 C CA . ARG D 1 25 ? 37.829 -22.123 7.255 1.00 15.90 23 ARG D CA 1
ATOM 8761 C C . ARG D 1 25 ? 38.348 -21.500 5.966 1.00 16.96 23 ARG D C 1
ATOM 8762 O O . ARG D 1 25 ? 38.848 -22.230 5.098 1.00 16.18 23 ARG D O 1
ATOM 8770 N N . VAL D 1 26 ? 38.255 -20.169 5.853 1.00 14.48 24 VAL D N 1
ATOM 8771 C CA . VAL D 1 26 ? 38.775 -19.498 4.680 1.00 14.56 24 VAL D CA 1
ATOM 8772 C C . VAL D 1 26 ? 40.287 -19.280 4.840 1.00 16.46 24 VAL D C 1
ATOM 8773 O O . VAL D 1 26 ? 41.065 -19.530 3.895 1.00 16.84 24 VAL D O 1
ATOM 8777 N N . LEU D 1 27 ? 40.728 -18.877 6.034 1.00 14.48 25 LEU D N 1
ATOM 8778 C CA . LEU D 1 27 ? 42.131 -18.519 6.206 1.00 16.41 25 LEU D CA 1
ATOM 8779 C C . LEU D 1 27 ? 43.053 -19.732 6.029 1.00 16.40 25 LEU D C 1
ATOM 8780 O O . LEU D 1 27 ? 44.153 -19.592 5.497 1.00 15.95 25 LEU D O 1
ATOM 8785 N N . ARG D 1 28 ? 42.628 -20.907 6.474 1.00 16.82 26 ARG D N 1
ATOM 8786 C CA . ARG D 1 28 ? 43.429 -22.113 6.309 1.00 17.35 26 ARG D CA 1
ATOM 8787 C C . ARG D 1 28 ? 43.605 -22.454 4.829 1.00 18.47 26 ARG D C 1
ATOM 8788 O O . ARG D 1 28 ? 44.500 -23.230 4.502 1.00 17.82 26 ARG D O 1
ATOM 8796 N N . ALA D 1 29 ? 42.794 -21.860 3.941 1.00 17.29 27 ALA D N 1
ATOM 8797 C CA . ALA D 1 29 ? 42.953 -22.072 2.513 1.00 19.04 27 ALA D CA 1
ATOM 8798 C C . ALA D 1 29 ? 44.059 -21.190 1.920 1.00 20.65 27 ALA D C 1
ATOM 8799 O O . ALA D 1 29 ? 44.417 -21.393 0.774 1.00 21.15 27 ALA D O 1
ATOM 8801 N N . SER D 1 30 ? 44.605 -20.229 2.673 1.00 23.20 28 SER D N 1
ATOM 8802 C CA . SER D 1 30 ? 45.685 -19.380 2.182 1.00 25.38 28 SER D CA 1
ATOM 8803 C C . SER D 1 30 ? 47.018 -19.895 2.702 1.00 22.66 28 SER D C 1
ATOM 8804 O O . SER D 1 30 ? 47.264 -19.932 3.904 1.00 20.42 28 SER D O 1
ATOM 8807 N N . PRO D 1 31 ? 47.941 -20.307 1.816 1.00 26.27 29 PRO D N 1
ATOM 8808 C CA . PRO D 1 31 ? 49.268 -20.705 2.263 1.00 24.03 29 PRO D CA 1
ATOM 8809 C C . PRO D 1 31 ? 49.947 -19.496 2.903 1.00 22.16 29 PRO D C 1
ATOM 8810 O O . PRO D 1 31 ? 49.725 -18.360 2.514 1.00 22.28 29 PRO D O 1
ATOM 8814 N N . GLY D 1 32 ? 50.709 -19.736 3.953 1.00 21.86 30 GLY D N 1
ATOM 8815 C CA . GLY D 1 32 ? 51.520 -18.662 4.502 1.00 25.73 30 GLY D CA 1
ATOM 8816 C C . GLY D 1 32 ? 50.766 -17.798 5.519 1.00 26.33 30 GLY D C 1
ATOM 8817 O O . GLY D 1 32 ? 51.375 -16.910 6.119 1.00 29.38 30 GLY D O 1
ATOM 8818 N N . VAL D 1 33 ? 49.451 -18.021 5.660 1.00 21.40 31 VAL D N 1
ATOM 8819 C CA . VAL D 1 33 ? 48.681 -17.391 6.719 1.00 21.00 31 VAL D CA 1
ATOM 8820 C C . VAL D 1 33 ? 48.753 -18.325 7.915 1.00 19.51 31 VAL D C 1
ATOM 8821 O O . VAL D 1 33 ? 48.567 -19.521 7.783 1.00 20.55 31 VAL D O 1
ATOM 8825 N N . ARG D 1 34 ? 49.089 -17.803 9.083 1.00 16.47 32 ARG D N 1
ATOM 8826 C CA . ARG D 1 34 ? 49.012 -18.611 10.283 1.00 15.27 32 ARG D CA 1
ATOM 8827 C C . ARG D 1 34 ? 47.977 -17.949 11.196 1.00 14.68 32 ARG D C 1
ATOM 8828 O O . ARG D 1 34 ? 47.777 -16.749 11.134 1.00 16.27 32 ARG D O 1
ATOM 8836 N N . GLU D 1 35 ? 47.404 -18.715 12.090 1.00 14.61 33 GLU D N 1
ATOM 8837 C CA . GLU D 1 35 ? 46.389 -18.213 12.997 1.00 15.47 33 GLU D CA 1
ATOM 8838 C C . GLU D 1 35 ? 46.711 -18.582 14.436 1.00 15.11 33 GLU D C 1
ATOM 8839 O O . GLU D 1 35 ? 47.399 -19.572 14.692 1.00 16.06 33 GLU D O 1
ATOM 8845 N N . VAL D 1 36 ? 46.252 -17.712 15.344 1.00 13.74 34 VAL D N 1
ATOM 8846 C CA . VAL D 1 36 ? 46.256 -17.988 16.766 1.00 13.11 34 VAL D CA 1
ATOM 8847 C C . VAL D 1 36 ? 44.856 -17.710 17.305 1.00 13.58 34 VAL D C 1
ATOM 8848 O O . VAL D 1 36 ? 44.237 -16.723 16.927 1.00 15.03 34 VAL D O 1
ATOM 8852 N N . LEU D 1 37 ? 44.348 -18.609 18.136 1.00 12.75 35 LEU D N 1
ATOM 8853 C CA . LEU D 1 37 ? 43.027 -18.446 18.727 1.00 14.11 35 LEU D CA 1
ATOM 8854 C C . LEU D 1 37 ? 43.175 -18.264 20.237 1.00 14.24 35 LEU D C 1
ATOM 8855 O O . LEU D 1 37 ? 43.621 -19.175 20.936 1.00 14.02 35 LEU D O 1
ATOM 8860 N N . VAL D 1 38 ? 42.734 -17.083 20.708 1.00 13.44 36 VAL D N 1
ATOM 8861 C CA . VAL D 1 38 ? 42.751 -16.710 22.117 1.00 13.22 36 VAL D CA 1
ATOM 8862 C C . VAL D 1 38 ? 41.324 -16.732 22.658 1.00 12.91 36 VAL D C 1
ATOM 8863 O O . VAL D 1 38 ? 40.514 -15.895 22.281 1.00 13.36 36 VAL D O 1
ATOM 8867 N N . HIS D 1 39 ? 41.036 -17.673 23.555 1.00 13.50 37 HIS D N 1
ATOM 8868 C CA . HIS D 1 39 ? 39.806 -17.690 24.314 1.00 14.02 37 HIS D CA 1
ATOM 8869 C C . HIS D 1 39 ? 40.026 -16.948 25.633 1.00 14.31 37 HIS D C 1
ATOM 8870 O O . HIS D 1 39 ? 40.965 -17.235 26.374 1.00 12.56 37 HIS D O 1
ATOM 8877 N N . THR D 1 40 ? 39.180 -15.951 25.897 1.00 15.25 38 THR D N 1
ATOM 8878 C CA . THR D 1 40 ? 39.352 -15.137 27.081 1.00 14.44 38 THR D CA 1
ATOM 8879 C C . THR D 1 40 ? 38.933 -15.914 28.319 1.00 15.11 38 THR D C 1
ATOM 8880 O O . THR D 1 40 ? 39.372 -15.568 29.393 1.00 15.29 38 THR D O 1
ATOM 8884 N N . GLY D 1 41 ? 38.074 -16.922 28.154 1.00 16.35 39 GLY D N 1
ATOM 8885 C CA . GLY D 1 41 ? 37.486 -17.656 29.261 1.00 17.33 39 GLY D CA 1
ATOM 8886 C C . GLY D 1 41 ? 38.253 -18.928 29.630 1.00 18.29 39 GLY D C 1
ATOM 8887 O O . GLY D 1 41 ? 39.419 -19.042 29.310 1.00 16.11 39 GLY D O 1
ATOM 8888 N N . GLN D 1 42 ? 37.575 -19.882 30.288 1.00 22.11 40 GLN D N 1
ATOM 8889 C CA . GLN D 1 42 ? 38.181 -21.117 30.784 1.00 28.21 40 GLN D CA 1
ATOM 8890 C C . GLN D 1 42 ? 38.167 -22.235 29.739 1.00 28.09 40 GLN D C 1
ATOM 8891 O O . GLN D 1 42 ? 37.284 -22.277 28.882 1.00 26.55 40 GLN D O 1
ATOM 8897 N N . HIS D 1 43 ? 39.107 -23.184 29.854 1.00 29.90 41 HIS D N 1
ATOM 8898 C CA . HIS D 1 43 ? 38.945 -24.477 29.201 1.00 36.49 41 HIS D CA 1
ATOM 8899 C C . HIS D 1 43 ? 37.918 -25.293 29.992 1.00 43.15 41 HIS D C 1
ATOM 8900 O O . HIS D 1 43 ? 37.917 -25.287 31.228 1.00 40.35 41 HIS D O 1
ATOM 8907 N N . TYR D 1 44 ? 37.050 -26.007 29.268 1.00 49.91 42 TYR D N 1
ATOM 8908 C CA . TYR D 1 44 ? 36.050 -26.866 29.881 1.00 54.54 42 TYR D CA 1
ATOM 8909 C C . TYR D 1 44 ? 36.387 -28.331 29.584 1.00 59.09 42 TYR D C 1
ATOM 8910 O O . TYR D 1 44 ? 36.696 -28.681 28.444 1.00 58.82 42 TYR D O 1
ATOM 8919 N N . ASP D 1 45 ? 36.336 -29.174 30.631 1.00 62.92 43 ASP D N 1
ATOM 8920 C CA . ASP D 1 45 ? 36.609 -30.601 30.516 1.00 67.35 43 ASP D CA 1
ATOM 8921 C C . ASP D 1 45 ? 35.314 -31.402 30.351 1.00 62.60 43 ASP D C 1
ATOM 8922 O O . ASP D 1 45 ? 35.384 -32.548 29.928 1.00 66.14 43 ASP D O 1
ATOM 8924 N N . ASP D 1 46 ? 34.148 -30.809 30.665 1.00 62.19 44 ASP D N 1
ATOM 8925 C CA . ASP D 1 46 ? 32.864 -31.512 30.644 1.00 63.31 44 ASP D CA 1
ATOM 8926 C C . ASP D 1 46 ? 32.512 -32.007 29.234 1.00 69.67 44 ASP D C 1
ATOM 8927 O O . ASP D 1 46 ? 33.122 -31.593 28.251 1.00 73.28 44 ASP D O 1
ATOM 8932 N N . ASN D 1 47 ? 31.502 -32.891 29.149 1.00 71.50 45 ASN D N 1
ATOM 8933 C CA . ASN D 1 47 ? 31.183 -33.622 27.928 1.00 65.99 45 ASN D CA 1
ATOM 8934 C C . ASN D 1 47 ? 30.519 -32.703 26.905 1.00 62.78 45 ASN D C 1
ATOM 8935 O O . ASN D 1 47 ? 30.973 -32.640 25.767 1.00 58.14 45 ASN D O 1
ATOM 8937 N N . MET D 1 48 ? 29.463 -31.989 27.325 1.00 59.27 46 MET D N 1
ATOM 8938 C CA . MET D 1 48 ? 28.609 -31.221 26.426 1.00 59.80 46 MET D CA 1
ATOM 8939 C C . MET D 1 48 ? 29.386 -30.123 25.682 1.00 64.74 46 MET D C 1
ATOM 8940 O O . MET D 1 48 ? 28.996 -29.723 24.583 1.00 64.40 46 MET D O 1
ATOM 8942 N N . SER D 1 49 ? 30.486 -29.620 26.259 1.00 62.07 47 SER D N 1
ATOM 8943 C CA . SER D 1 49 ? 31.274 -28.602 25.580 1.00 59.11 47 SER D CA 1
ATOM 8944 C C . SER D 1 49 ? 32.352 -29.243 24.708 1.00 48.02 47 SER D C 1
ATOM 8945 O O . SER D 1 49 ? 32.682 -28.688 23.672 1.00 48.56 47 SER D O 1
ATOM 8948 N N . GLN D 1 50 ? 32.882 -30.419 25.068 1.00 41.81 48 GLN D N 1
ATOM 8949 C CA . GLN D 1 50 ? 33.734 -31.149 24.130 1.00 44.31 48 GLN D CA 1
ATOM 8950 C C . GLN D 1 50 ? 32.980 -31.403 22.822 1.00 40.75 48 GLN D C 1
ATOM 8951 O O . GLN D 1 50 ? 33.567 -31.352 21.735 1.00 37.42 48 GLN D O 1
ATOM 8957 N N . VAL D 1 51 ? 31.668 -31.653 22.949 1.00 37.89 49 VAL D N 1
ATOM 8958 C CA . VAL D 1 51 ? 30.782 -31.886 21.820 1.00 36.83 49 VAL D CA 1
ATOM 8959 C C . VAL D 1 51 ? 30.693 -30.616 20.967 1.00 34.34 49 VAL D C 1
ATOM 8960 O O . VAL D 1 51 ? 30.887 -30.687 19.765 1.00 36.38 49 VAL D O 1
ATOM 8964 N N . PHE D 1 52 ? 30.369 -29.467 21.586 1.00 37.72 50 PHE D N 1
ATOM 8965 C CA . PHE D 1 52 ? 30.343 -28.175 20.909 1.00 32.13 50 PHE D CA 1
ATOM 8966 C C . PHE D 1 52 ? 31.551 -28.016 19.982 1.00 31.05 50 PHE D C 1
ATOM 8967 O O . PHE D 1 52 ? 31.376 -27.806 18.782 1.00 30.27 50 PHE D O 1
ATOM 8975 N N . PHE D 1 53 ? 32.772 -28.115 20.541 1.00 29.03 51 PHE D N 1
ATOM 8976 C CA . PHE D 1 53 ? 33.994 -27.918 19.770 1.00 29.03 51 PHE D CA 1
ATOM 8977 C C . PHE D 1 53 ? 34.086 -28.931 18.636 1.00 28.41 51 PHE D C 1
ATOM 8978 O O . PHE D 1 53 ? 34.439 -28.556 17.518 1.00 25.43 51 PHE D O 1
ATOM 8986 N N . GLU D 1 54 ? 33.795 -30.212 18.921 1.00 28.16 52 GLU D N 1
ATOM 8987 C CA . GLU D 1 54 ? 33.936 -31.252 17.905 1.00 27.20 52 GLU D CA 1
ATOM 8988 C C . GLU D 1 54 ? 32.872 -31.091 16.814 1.00 23.15 52 GLU D C 1
ATOM 8989 O O . GLU D 1 54 ? 33.202 -30.966 15.640 1.00 21.98 52 GLU D O 1
ATOM 8995 N N . GLU D 1 55 ? 31.592 -31.103 17.206 1.00 23.18 53 GLU D N 1
ATOM 8996 C CA . GLU D 1 55 ? 30.485 -31.062 16.260 1.00 24.86 53 GLU D CA 1
ATOM 8997 C C . GLU D 1 55 ? 30.550 -29.815 15.385 1.00 22.36 53 GLU D C 1
ATOM 8998 O O . GLU D 1 55 ? 30.279 -29.905 14.188 1.00 23.99 53 GLU D O 1
ATOM 9004 N N . LEU D 1 56 ? 30.878 -28.645 15.965 1.00 19.83 54 LEU D N 1
ATOM 9005 C CA . LEU D 1 56 ? 30.895 -27.411 15.186 1.00 20.66 54 LEU D CA 1
ATOM 9006 C C . LEU D 1 56 ? 32.289 -27.090 14.619 1.00 18.15 54 LEU D C 1
ATOM 9007 O O . LEU D 1 56 ? 32.474 -26.030 14.023 1.00 16.55 54 LEU D O 1
ATOM 9012 N N . GLU D 1 57 ? 33.258 -28.010 14.772 1.00 16.45 55 GLU D N 1
ATOM 9013 C CA . GLU D 1 57 ? 34.536 -27.890 14.097 1.00 16.93 55 GLU D CA 1
ATOM 9014 C C . GLU D 1 57 ? 35.175 -26.568 14.497 1.00 15.41 55 GLU D C 1
ATOM 9015 O O . GLU D 1 57 ? 35.566 -25.808 13.627 1.00 17.77 55 GLU D O 1
ATOM 9021 N N . ILE D 1 58 ? 35.173 -26.284 15.790 1.00 16.21 56 ILE D N 1
ATOM 9022 C CA . ILE D 1 58 ? 35.798 -25.077 16.304 1.00 17.86 56 ILE D CA 1
ATOM 9023 C C . ILE D 1 58 ? 37.264 -25.451 16.509 1.00 17.29 56 ILE D C 1
ATOM 9024 O O . ILE D 1 58 ? 37.555 -26.467 17.130 1.00 17.03 56 ILE D O 1
ATOM 9029 N N . PRO D 1 59 ? 38.229 -24.675 16.003 1.00 15.57 57 PRO D N 1
ATOM 9030 C CA . PRO D 1 59 ? 39.633 -24.922 16.340 1.00 15.95 57 PRO D CA 1
ATOM 9031 C C . PRO D 1 59 ? 39.893 -24.936 17.847 1.00 16.69 57 PRO D C 1
ATOM 9032 O O . PRO D 1 59 ? 39.216 -24.272 18.632 1.00 15.29 57 PRO D O 1
ATOM 9036 N N . ASP D 1 60 ? 40.872 -25.762 18.218 1.00 17.60 58 ASP D N 1
ATOM 9037 C CA A ASP D 1 60 ? 41.358 -25.821 19.575 0.50 17.12 58 ASP D CA 1
ATOM 9038 C CA B ASP D 1 60 ? 41.391 -25.834 19.571 0.50 18.03 58 ASP D CA 1
ATOM 9039 C C . ASP D 1 60 ? 41.993 -24.471 19.911 1.00 16.07 58 ASP D C 1
ATOM 9040 O O . ASP D 1 60 ? 42.928 -24.029 19.268 1.00 15.44 58 ASP D O 1
ATOM 9049 N N . PRO D 1 61 ? 41.497 -23.740 20.918 1.00 15.40 59 PRO D N 1
ATOM 9050 C CA . PRO D 1 61 ? 42.158 -22.486 21.288 1.00 16.36 59 PRO D CA 1
ATOM 9051 C C . PRO D 1 61 ? 43.625 -22.733 21.633 1.00 15.54 59 PRO D C 1
ATOM 9052 O O . PRO D 1 61 ? 43.947 -23.709 22.281 1.00 14.50 59 PRO D O 1
ATOM 9056 N N . ASP D 1 62 ? 44.485 -21.796 21.260 1.00 14.55 60 ASP D N 1
ATOM 9057 C CA . ASP D 1 62 ? 45.891 -21.769 21.655 1.00 15.45 60 ASP D CA 1
ATOM 9058 C C . ASP D 1 62 ? 46.068 -21.262 23.092 1.00 15.49 60 ASP D C 1
ATOM 9059 O O . ASP D 1 62 ? 47.041 -21.592 23.763 1.00 15.73 60 ASP D O 1
ATOM 9064 N N . TYR D 1 63 ? 45.133 -20.416 23.557 1.00 15.24 61 TYR D N 1
ATOM 9065 C CA . TYR D 1 63 ? 45.150 -19.860 24.892 1.00 14.14 61 TYR D CA 1
ATOM 9066 C C . TYR D 1 63 ? 43.734 -19.879 25.441 1.00 15.36 61 TYR D C 1
ATOM 9067 O O . TYR D 1 63 ? 42.805 -19.520 24.714 1.00 15.66 61 TYR D O 1
ATOM 9076 N N . HIS D 1 64 ? 43.627 -20.231 26.732 1.00 14.69 62 HIS D N 1
ATOM 9077 C CA . HIS D 1 64 ? 42.476 -19.947 27.569 1.00 16.46 62 HIS D CA 1
ATOM 9078 C C . HIS D 1 64 ? 42.911 -19.028 28.717 1.00 17.19 62 HIS D C 1
ATOM 9079 O O . HIS D 1 64 ? 43.648 -19.444 29.622 1.00 15.97 62 HIS D O 1
ATOM 9086 N N . LEU D 1 65 ? 42.461 -17.760 28.704 1.00 17.10 63 LEU D N 1
ATOM 9087 C CA . LEU D 1 65 ? 43.011 -16.795 29.654 1.00 16.99 63 LEU D CA 1
ATOM 9088 C C . LEU D 1 65 ? 42.402 -17.002 31.035 1.00 16.15 63 LEU D C 1
ATOM 9089 O O . LEU D 1 65 ? 42.925 -16.489 32.014 1.00 19.22 63 LEU D O 1
ATOM 9094 N N . GLY D 1 66 ? 41.258 -17.684 31.111 1.00 18.67 64 GLY D N 1
ATOM 9095 C CA . GLY D 1 66 ? 40.658 -18.067 32.386 1.00 18.08 64 GLY D CA 1
ATOM 9096 C C . GLY D 1 66 ? 39.986 -16.924 33.148 1.00 18.43 64 GLY D C 1
ATOM 9097 O O . GLY D 1 66 ? 39.836 -17.014 34.360 1.00 16.87 64 GLY D O 1
ATOM 9098 N N . ILE D 1 67 ? 39.565 -15.862 32.441 1.00 17.36 65 ILE D N 1
ATOM 9099 C CA . ILE D 1 67 ? 38.965 -14.701 33.077 1.00 17.29 65 ILE D CA 1
ATOM 9100 C C . ILE D 1 67 ? 37.452 -14.755 32.881 1.00 16.71 65 ILE D C 1
ATOM 9101 O O . ILE D 1 67 ? 36.980 -15.024 31.780 1.00 16.87 65 ILE D O 1
ATOM 9106 N N . GLY D 1 68 ? 36.719 -14.400 33.929 1.00 16.05 66 GLY D N 1
ATOM 9107 C CA . GLY D 1 68 ? 35.277 -14.246 33.853 1.00 18.56 66 GLY D CA 1
ATOM 9108 C C . GLY D 1 68 ? 34.635 -14.277 35.235 1.00 19.69 66 GLY D C 1
ATOM 9109 O O . GLY D 1 68 ? 35.332 -14.463 36.225 1.00 21.13 66 GLY D O 1
ATOM 9110 N N . GLY D 1 69 ? 33.326 -14.019 35.258 1.00 21.05 67 GLY D N 1
ATOM 9111 C CA . GLY D 1 69 ? 32.510 -14.151 36.451 1.00 24.26 67 GLY D CA 1
ATOM 9112 C C . GLY D 1 69 ? 32.459 -12.879 37.295 1.00 25.45 67 GLY D C 1
ATOM 9113 O O . GLY D 1 69 ? 31.780 -12.847 38.303 1.00 23.17 67 GLY D O 1
ATOM 9114 N N . GLY D 1 70 ? 33.195 -11.845 36.885 1.00 20.48 68 GLY D N 1
ATOM 9115 C CA . GLY D 1 70 ? 33.333 -10.640 37.678 1.00 20.08 68 GLY D CA 1
ATOM 9116 C C . GLY D 1 70 ? 32.470 -9.497 37.151 1.00 17.72 68 GLY D C 1
ATOM 9117 O O . GLY D 1 70 ? 31.618 -9.687 36.297 1.00 17.67 68 GLY D O 1
ATOM 9118 N N . THR D 1 71 ? 32.757 -8.287 37.643 1.00 15.85 69 THR D N 1
ATOM 9119 C CA . THR D 1 71 ? 32.149 -7.073 37.133 1.00 15.47 69 THR D CA 1
ATOM 9120 C C . THR D 1 71 ? 32.704 -6.742 35.745 1.00 14.38 69 THR D C 1
ATOM 9121 O O . THR D 1 71 ? 33.653 -7.381 35.262 1.00 14.11 69 THR D O 1
ATOM 9125 N N . HIS D 1 72 ? 32.119 -5.711 35.131 1.00 14.22 70 HIS D N 1
ATOM 9126 C CA . HIS D 1 72 ? 32.622 -5.212 33.845 1.00 13.75 70 HIS D CA 1
ATOM 9127 C C . HIS D 1 72 ? 34.089 -4.831 33.976 1.00 13.99 70 HIS D C 1
ATOM 9128 O O . HIS D 1 72 ? 34.934 -5.170 33.132 1.00 12.80 70 HIS D O 1
ATOM 9135 N N . GLY D 1 73 ? 34.380 -4.105 35.048 1.00 14.77 71 GLY D N 1
ATOM 9136 C CA . GLY D 1 73 ? 35.692 -3.529 35.229 1.00 14.69 71 GLY D CA 1
ATOM 9137 C C . GLY D 1 73 ? 36.742 -4.593 35.489 1.00 14.89 71 GLY D C 1
ATOM 9138 O O . GLY D 1 73 ? 37.864 -4.510 34.977 1.00 14.80 71 GLY D O 1
ATOM 9139 N N . GLN D 1 74 ? 36.368 -5.599 36.284 1.00 14.03 72 GLN D N 1
ATOM 9140 C CA . GLN D 1 74 ? 37.267 -6.709 36.538 1.00 15.23 72 GLN D CA 1
ATOM 9141 C C . GLN D 1 74 ? 37.531 -7.550 35.281 1.00 13.25 72 GLN D C 1
ATOM 9142 O O . GLN D 1 74 ? 38.686 -7.769 34.925 1.00 13.59 72 GLN D O 1
ATOM 9148 N N . ASN D 1 75 ? 36.462 -8.045 34.666 1.00 14.28 73 ASN D N 1
ATOM 9149 C CA . ASN D 1 75 ? 36.563 -8.884 33.483 1.00 14.17 73 ASN D CA 1
ATOM 9150 C C . ASN D 1 75 ? 37.355 -8.109 32.417 1.00 13.28 73 ASN D C 1
ATOM 9151 O O . ASN D 1 75 ? 38.346 -8.596 31.895 1.00 11.93 73 ASN D O 1
ATOM 9156 N N . THR D 1 76 ? 36.911 -6.888 32.126 1.00 11.35 74 THR D N 1
ATOM 9157 C CA . THR D 1 76 ? 37.488 -6.157 30.998 1.00 11.27 74 THR D CA 1
ATOM 9158 C C . THR D 1 76 ? 38.945 -5.811 31.310 1.00 11.63 74 THR D C 1
ATOM 9159 O O . THR D 1 76 ? 39.830 -5.945 30.476 1.00 10.39 74 THR D O 1
ATOM 9163 N N . GLY D 1 77 ? 39.209 -5.363 32.543 1.00 11.49 75 GLY D N 1
ATOM 9164 C CA . GLY D 1 77 ? 40.547 -4.895 32.837 1.00 10.63 75 GLY D CA 1
ATOM 9165 C C . GLY D 1 77 ? 41.547 -6.048 32.860 1.00 10.70 75 GLY D C 1
ATOM 9166 O O . GLY D 1 77 ? 42.669 -5.939 32.379 1.00 11.35 75 GLY D O 1
ATOM 9167 N N . ARG D 1 78 ? 41.123 -7.165 33.419 1.00 11.63 76 ARG D N 1
ATOM 9168 C CA . ARG D 1 78 ? 41.998 -8.321 33.459 1.00 12.95 76 ARG D CA 1
ATOM 9169 C C . ARG D 1 78 ? 42.223 -8.911 32.064 1.00 13.23 76 ARG D C 1
ATOM 9170 O O . ARG D 1 78 ? 43.329 -9.341 31.769 1.00 12.65 76 ARG D O 1
ATOM 9178 N N . MET D 1 79 ? 41.185 -8.919 31.217 1.00 12.50 77 MET D N 1
ATOM 9179 C CA . MET D 1 79 ? 41.281 -9.411 29.851 1.00 13.47 77 MET D CA 1
ATOM 9180 C C . MET D 1 79 ? 42.181 -8.500 29.042 1.00 13.49 77 MET D C 1
ATOM 9181 O O . MET D 1 79 ? 42.982 -8.993 28.268 1.00 13.03 77 MET D O 1
ATOM 9186 N N . LEU D 1 80 ? 42.121 -7.182 29.307 1.00 13.54 78 LEU D N 1
ATOM 9187 C CA . LEU D 1 80 ? 42.949 -6.246 28.567 1.00 13.47 78 LEU D CA 1
ATOM 9188 C C . LEU D 1 80 ? 44.431 -6.560 28.787 1.00 12.23 78 LEU D C 1
ATOM 9189 O O . LEU D 1 80 ? 45.254 -6.625 27.866 1.00 12.50 78 LEU D O 1
ATOM 9194 N N . GLU D 1 81 ? 44.786 -6.715 30.052 1.00 13.16 79 GLU D N 1
ATOM 9195 C CA . GLU D 1 81 ? 46.149 -7.018 30.436 1.00 13.99 79 GLU D CA 1
ATOM 9196 C C . GLU D 1 81 ? 46.554 -8.378 29.861 1.00 12.97 79 GLU D C 1
ATOM 9197 O O . GLU D 1 81 ? 47.667 -8.503 29.369 1.00 14.58 79 GLU D O 1
ATOM 9203 N N . ALA D 1 82 ? 45.725 -9.407 30.019 1.00 13.98 80 ALA D N 1
ATOM 9204 C CA . ALA D 1 82 ? 46.149 -10.774 29.667 1.00 13.71 80 ALA D CA 1
ATOM 9205 C C . ALA D 1 82 ? 46.246 -10.909 28.153 1.00 14.97 80 ALA D C 1
ATOM 9206 O O . ALA D 1 82 ? 47.243 -11.426 27.608 1.00 13.30 80 ALA D O 1
ATOM 9208 N N . ILE D 1 83 ? 45.276 -10.303 27.459 1.00 13.57 81 ILE D N 1
ATOM 9209 C CA . ILE D 1 83 ? 45.350 -10.322 26.003 1.00 13.07 81 ILE D CA 1
ATOM 9210 C C . ILE D 1 83 ? 46.618 -9.618 25.522 1.00 13.36 81 ILE D C 1
ATOM 9211 O O . ILE D 1 83 ? 47.310 -10.144 24.654 1.00 15.00 81 ILE D O 1
ATOM 9216 N N . GLU D 1 84 ? 46.906 -8.409 26.026 1.00 13.30 82 GLU D N 1
ATOM 9217 C CA . GLU D 1 84 ? 48.083 -7.672 25.599 1.00 12.55 82 GLU D CA 1
ATOM 9218 C C . GLU D 1 84 ? 49.357 -8.495 25.814 1.00 12.59 82 GLU D C 1
ATOM 9219 O O . GLU D 1 84 ? 50.203 -8.514 24.932 1.00 13.59 82 GLU D O 1
ATOM 9225 N N . GLY D 1 85 ? 49.435 -9.232 26.919 1.00 13.64 83 GLY D N 1
ATOM 9226 C CA . GLY D 1 85 ? 50.540 -10.132 27.214 1.00 15.13 83 GLY D CA 1
ATOM 9227 C C . GLY D 1 85 ? 50.773 -11.135 26.065 1.00 16.72 83 GLY D C 1
ATOM 9228 O O . GLY D 1 85 ? 51.892 -11.299 25.595 1.00 16.68 83 GLY D O 1
ATOM 9229 N N . VAL D 1 86 ? 49.690 -11.734 25.567 1.00 15.46 84 VAL D N 1
ATOM 9230 C CA . VAL D 1 86 ? 49.745 -12.646 24.440 1.00 15.06 84 VAL D CA 1
ATOM 9231 C C . VAL D 1 86 ? 50.167 -11.929 23.171 1.00 15.38 84 VAL D C 1
ATOM 9232 O O . VAL D 1 86 ? 50.978 -12.452 22.379 1.00 15.40 84 VAL D O 1
ATOM 9236 N N . LEU D 1 87 ? 49.599 -10.750 22.923 1.00 13.91 85 LEU D N 1
ATOM 9237 C CA . LEU D 1 87 ? 49.928 -10.058 21.695 1.00 14.70 85 LEU D CA 1
ATOM 9238 C C . LEU D 1 87 ? 51.430 -9.749 21.635 1.00 16.19 85 LEU D C 1
ATOM 9239 O O . LEU D 1 87 ? 52.026 -9.824 20.561 1.00 16.28 85 LEU D O 1
ATOM 9244 N N . LEU D 1 88 ? 52.015 -9.357 22.770 1.00 16.88 86 LEU D N 1
ATOM 9245 C CA . LEU D 1 88 ? 53.434 -9.000 22.857 1.00 18.34 86 LEU D CA 1
ATOM 9246 C C . LEU D 1 88 ? 54.335 -10.196 22.515 1.00 18.73 86 LEU D C 1
ATOM 9247 O O . LEU D 1 88 ? 55.350 -10.019 21.851 1.00 19.48 86 LEU D O 1
ATOM 9252 N N . LYS D 1 89 ? 53.925 -11.406 22.905 1.00 20.40 87 LYS D N 1
ATOM 9253 C CA . LYS D 1 89 ? 54.687 -12.607 22.605 1.00 23.01 87 LYS D CA 1
ATOM 9254 C C . LYS D 1 89 ? 54.422 -13.125 21.185 1.00 21.99 87 LYS D C 1
ATOM 9255 O O . LYS D 1 89 ? 55.354 -13.590 20.529 1.00 21.27 87 LYS D O 1
ATOM 9261 N N . GLU D 1 90 ? 53.168 -13.075 20.715 1.00 18.70 88 GLU D N 1
ATOM 9262 C CA . GLU D 1 90 ? 52.782 -13.689 19.441 1.00 18.09 88 GLU D CA 1
ATOM 9263 C C . GLU D 1 90 ? 53.097 -12.770 18.267 1.00 16.40 88 GLU D C 1
ATOM 9264 O O . GLU D 1 90 ? 53.326 -13.244 17.149 1.00 18.96 88 GLU D O 1
ATOM 9270 N N . LYS D 1 91 ? 53.033 -11.458 18.497 1.00 16.71 89 LYS D N 1
ATOM 9271 C CA . LYS D 1 91 ? 53.340 -10.459 17.481 1.00 16.62 89 LYS D CA 1
ATOM 9272 C C . LYS D 1 91 ? 52.559 -10.714 16.194 1.00 16.97 89 LYS D C 1
ATOM 9273 O O . LYS D 1 91 ? 53.136 -10.830 15.110 1.00 15.88 89 LYS D O 1
ATOM 9279 N N . PRO D 1 92 ? 51.205 -10.717 16.243 1.00 14.46 90 PRO D N 1
ATOM 9280 C CA . PRO D 1 92 ? 50.402 -10.928 15.044 1.00 14.32 90 PRO D CA 1
ATOM 9281 C C . PRO D 1 92 ? 50.369 -9.706 14.129 1.00 14.70 90 PRO D C 1
ATOM 9282 O O . PRO D 1 92 ? 50.587 -8.594 14.589 1.00 16.56 90 PRO D O 1
ATOM 9286 N N . ASP D 1 93 ? 50.055 -9.930 12.853 1.00 14.02 91 ASP D N 1
ATOM 9287 C CA . ASP D 1 93 ? 49.903 -8.890 11.855 1.00 14.51 91 ASP D CA 1
ATOM 9288 C C . ASP D 1 93 ? 48.516 -8.260 11.964 1.00 13.10 91 ASP D C 1
ATOM 9289 O O . ASP D 1 93 ? 48.360 -7.070 11.680 1.00 13.84 91 ASP D O 1
ATOM 9294 N N . TRP D 1 94 ? 47.534 -9.081 12.373 1.00 12.92 92 TRP D N 1
ATOM 9295 C CA . TRP D 1 94 ? 46.144 -8.659 12.561 1.00 12.68 92 TRP D CA 1
ATOM 9296 C C . TRP D 1 94 ? 45.591 -9.247 13.853 1.00 12.51 92 TRP D C 1
ATOM 9297 O O . TRP D 1 94 ? 45.926 -10.376 14.205 1.00 11.89 92 TRP D O 1
ATOM 9308 N N . VAL D 1 95 ? 44.737 -8.472 14.521 1.00 11.86 93 VAL D N 1
ATOM 9309 C CA . VAL D 1 95 ? 43.863 -9.024 15.541 1.00 11.96 93 VAL D CA 1
ATOM 9310 C C . VAL D 1 95 ? 42.413 -8.912 15.076 1.00 11.51 93 VAL D C 1
ATOM 9311 O O . VAL D 1 95 ? 41.970 -7.831 14.717 1.00 13.20 93 VAL D O 1
ATOM 9315 N N . LEU D 1 96 ? 41.678 -10.030 15.118 1.00 11.55 94 LEU D N 1
ATOM 9316 C CA . LEU D 1 96 ? 40.249 -10.054 14.851 1.00 12.72 94 LEU D CA 1
ATOM 9317 C C . LEU D 1 96 ? 39.499 -10.167 16.156 1.00 10.63 94 LEU D C 1
ATOM 9318 O O . LEU D 1 96 ? 39.796 -11.030 16.985 1.00 11.20 94 LEU D O 1
ATOM 9323 N N . VAL D 1 97 ? 38.522 -9.297 16.299 1.00 10.45 95 VAL D N 1
ATOM 9324 C CA . VAL D 1 97 ? 37.603 -9.353 17.415 1.00 9.88 95 VAL D CA 1
ATOM 9325 C C . VAL D 1 97 ? 36.189 -9.461 16.835 1.00 10.63 95 VAL D C 1
ATOM 9326 O O . VAL D 1 97 ? 35.928 -9.020 15.725 1.00 10.52 95 VAL D O 1
ATOM 9330 N N . TYR D 1 98 ? 35.290 -10.071 17.606 1.00 10.69 96 TYR D N 1
ATOM 9331 C CA . TYR D 1 98 ? 34.009 -10.546 17.103 1.00 11.60 96 TYR D CA 1
ATOM 9332 C C . TYR D 1 98 ? 32.898 -10.177 18.080 1.00 11.74 96 TYR D C 1
ATOM 9333 O O . TYR D 1 98 ? 33.073 -10.272 19.292 1.00 11.84 96 TYR D O 1
ATOM 9342 N N . GLY D 1 99 ? 31.753 -9.773 17.530 1.00 12.45 97 GLY D N 1
ATOM 9343 C CA . GLY D 1 99 ? 30.601 -9.412 18.335 1.00 12.04 97 GLY D CA 1
ATOM 9344 C C . GLY D 1 99 ? 30.854 -8.137 19.117 1.00 13.52 97 GLY D C 1
ATOM 9345 O O . GLY D 1 99 ? 31.601 -7.262 18.655 1.00 13.78 97 GLY D O 1
ATOM 9346 N N . ASN D 1 100 ? 30.248 -8.044 20.312 1.00 14.92 98 ASN D N 1
ATOM 9347 C CA . ASN D 1 100 ? 30.297 -6.793 21.055 1.00 15.65 98 ASN D CA 1
ATOM 9348 C C . ASN D 1 100 ? 30.233 -7.041 22.576 1.00 16.10 98 ASN D C 1
ATOM 9349 O O . ASN D 1 100 ? 29.534 -6.335 23.314 1.00 14.54 98 ASN D O 1
ATOM 9354 N N . THR D 1 101 ? 31.028 -8.011 23.057 1.00 13.91 99 THR D N 1
ATOM 9355 C CA . THR D 1 101 ? 31.141 -8.274 24.474 1.00 13.63 99 THR D CA 1
ATOM 9356 C C . THR D 1 101 ? 32.361 -7.571 25.081 1.00 13.18 99 THR D C 1
ATOM 9357 O O . THR D 1 101 ? 33.156 -6.921 24.389 1.00 12.03 99 THR D O 1
ATOM 9361 N N . ASP D 1 102 ? 32.524 -7.711 26.405 1.00 13.52 100 ASP D N 1
ATOM 9362 C CA . ASP D 1 102 ? 33.700 -7.156 27.061 1.00 12.99 100 ASP D CA 1
ATOM 9363 C C . ASP D 1 102 ? 34.983 -7.783 26.502 1.00 12.86 100 ASP D C 1
ATOM 9364 O O . ASP D 1 102 ? 35.997 -7.097 26.414 1.00 12.62 100 ASP D O 1
ATOM 9369 N N . SER D 1 103 ? 34.944 -9.070 26.086 1.00 11.95 101 SER D N 1
ATOM 9370 C CA . SER D 1 103 ? 36.069 -9.705 25.415 1.00 12.47 101 SER D CA 1
ATOM 9371 C C . SER D 1 103 ? 36.472 -8.940 24.150 1.00 10.92 101 SER D C 1
ATOM 9372 O O . SER D 1 103 ? 37.659 -8.702 23.913 1.00 10.07 101 SER D O 1
ATOM 9375 N N . THR D 1 104 ? 35.465 -8.563 23.357 1.00 9.89 102 THR D N 1
ATOM 9376 C CA . THR D 1 104 ? 35.670 -7.883 22.076 1.00 9.60 102 THR D CA 1
ATOM 9377 C C . THR D 1 104 ? 36.409 -6.565 22.283 1.00 9.95 102 THR D C 1
ATOM 9378 O O . THR D 1 104 ? 37.392 -6.230 21.562 1.00 9.97 102 THR D O 1
ATOM 9382 N N . LEU D 1 105 ? 35.871 -5.780 23.230 1.00 8.75 103 LEU D N 1
ATOM 9383 C CA . LEU D 1 105 ? 36.443 -4.472 23.526 1.00 10.40 103 LEU D CA 1
ATOM 9384 C C . LEU D 1 105 ? 37.855 -4.670 24.080 1.00 10.25 103 LEU D C 1
ATOM 9385 O O . LEU D 1 105 ? 38.758 -3.943 23.719 1.00 9.85 103 LEU D O 1
ATOM 9390 N N . ALA D 1 106 ? 38.040 -5.623 25.014 1.00 9.91 104 ALA D N 1
ATOM 9391 C CA . ALA D 1 106 ? 39.368 -5.809 25.592 1.00 10.03 104 ALA D CA 1
ATOM 9392 C C . ALA D 1 106 ? 40.416 -6.152 24.528 1.00 10.42 104 ALA D C 1
ATOM 9393 O O . ALA D 1 106 ? 41.535 -5.635 24.558 1.00 9.81 104 ALA D O 1
ATOM 9395 N N . GLY D 1 107 ? 40.017 -6.987 23.578 1.00 10.77 105 GLY D N 1
ATOM 9396 C CA . GLY D 1 107 ? 40.856 -7.386 22.471 1.00 10.78 105 GLY D CA 1
ATOM 9397 C C . GLY D 1 107 ? 41.249 -6.206 21.607 1.00 10.97 105 GLY D C 1
ATOM 9398 O O . GLY D 1 107 ? 42.424 -6.010 21.305 1.00 11.74 105 GLY D O 1
ATOM 9399 N N . ALA D 1 108 ? 40.275 -5.367 21.269 1.00 11.25 106 ALA D N 1
ATOM 9400 C CA . ALA D 1 108 ? 40.551 -4.181 20.467 1.00 11.17 106 ALA D CA 1
ATOM 9401 C C . ALA D 1 108 ? 41.471 -3.197 21.195 1.00 10.86 106 ALA D C 1
ATOM 9402 O O . ALA D 1 108 ? 42.419 -2.720 20.590 1.00 11.07 106 ALA D O 1
ATOM 9404 N N . LEU D 1 109 ? 41.181 -2.847 22.449 1.00 11.30 107 LEU D N 1
ATOM 9405 C CA . LEU D 1 109 ? 42.007 -1.898 23.175 1.00 12.82 107 LEU D CA 1
ATOM 9406 C C . LEU D 1 109 ? 43.444 -2.417 23.324 1.00 12.54 107 LEU D C 1
ATOM 9407 O O . LEU D 1 109 ? 44.413 -1.650 23.281 1.00 12.61 107 LEU D O 1
ATOM 9412 N N . ALA D 1 110 ? 43.571 -3.718 23.601 1.00 11.49 108 ALA D N 1
ATOM 9413 C CA . ALA D 1 110 ? 44.892 -4.313 23.755 1.00 11.55 108 ALA D CA 1
ATOM 9414 C C . ALA D 1 110 ? 45.719 -4.135 22.488 1.00 12.69 108 ALA D C 1
ATOM 9415 O O . ALA D 1 110 ? 46.884 -3.726 22.583 1.00 11.73 108 ALA D O 1
ATOM 9417 N N . ALA D 1 111 ? 45.121 -4.448 21.327 1.00 12.52 109 ALA D N 1
ATOM 9418 C CA . ALA D 1 111 ? 45.842 -4.393 20.060 1.00 13.90 109 ALA D CA 1
ATOM 9419 C C . ALA D 1 111 ? 46.160 -2.958 19.632 1.00 14.21 109 ALA D C 1
ATOM 9420 O O . ALA D 1 111 ? 47.284 -2.671 19.201 1.00 12.92 109 ALA D O 1
ATOM 9422 N N . VAL D 1 112 ? 45.174 -2.068 19.755 1.00 12.95 110 VAL D N 1
ATOM 9423 C CA . VAL D 1 112 ? 45.261 -0.756 19.154 1.00 14.18 110 VAL D CA 1
ATOM 9424 C C . VAL D 1 112 ? 46.401 0.009 19.798 1.00 15.61 110 VAL D C 1
ATOM 9425 O O . VAL D 1 112 ? 47.100 0.718 19.092 1.00 16.72 110 VAL D O 1
ATOM 9429 N N . LYS D 1 113 ? 46.638 -0.158 21.106 1.00 15.62 111 LYS D N 1
ATOM 9430 C CA . LYS D 1 113 ? 47.718 0.593 21.714 1.00 17.59 111 LYS D CA 1
ATOM 9431 C C . LYS D 1 113 ? 49.091 -0.028 21.424 1.00 18.94 111 LYS D C 1
ATOM 9432 O O . LYS D 1 113 ? 50.092 0.613 21.702 1.00 18.57 111 LYS D O 1
ATOM 9438 N N . LEU D 1 114 ? 49.156 -1.258 20.900 1.00 16.45 112 LEU D N 1
ATOM 9439 C CA . LEU D 1 114 ? 50.416 -1.776 20.388 1.00 17.08 112 LEU D CA 1
ATOM 9440 C C . LEU D 1 114 ? 50.571 -1.489 18.891 1.00 16.85 112 LEU D C 1
ATOM 9441 O O . LEU D 1 114 ? 51.505 -1.972 18.273 1.00 17.57 112 LEU D O 1
ATOM 9446 N N . HIS D 1 115 ? 49.659 -0.728 18.290 1.00 18.17 113 HIS D N 1
ATOM 9447 C CA . HIS D 1 115 ? 49.658 -0.428 16.859 1.00 19.86 113 HIS D CA 1
ATOM 9448 C C . HIS D 1 115 ? 49.603 -1.710 16.029 1.00 19.41 113 HIS D C 1
ATOM 9449 O O . HIS D 1 115 ? 50.253 -1.801 14.986 1.00 17.35 113 HIS D O 1
ATOM 9456 N N . ILE D 1 116 ? 48.862 -2.713 16.532 1.00 16.77 114 ILE D N 1
ATOM 9457 C CA . ILE D 1 116 ? 48.538 -3.906 15.767 1.00 15.62 114 ILE D CA 1
ATOM 9458 C C . ILE D 1 116 ? 47.189 -3.668 15.119 1.00 14.95 114 ILE D C 1
ATOM 9459 O O . ILE D 1 116 ? 46.216 -3.344 15.796 1.00 15.07 114 ILE D O 1
ATOM 9464 N N . PRO D 1 117 ? 47.087 -3.789 13.786 1.00 15.21 115 PRO D N 1
ATOM 9465 C CA . PRO D 1 117 ? 45.813 -3.564 13.120 1.00 14.55 115 PRO D CA 1
ATOM 9466 C C . PRO D 1 117 ? 44.718 -4.450 13.719 1.00 13.37 115 PRO D C 1
ATOM 9467 O O . PRO D 1 117 ? 44.965 -5.601 14.014 1.00 13.13 115 PRO D O 1
ATOM 9471 N N . VAL D 1 118 ? 43.519 -3.895 13.859 1.00 12.80 116 VAL D N 1
ATOM 9472 C CA . VAL D 1 118 ? 42.384 -4.589 14.442 1.00 13.52 116 VAL D CA 1
ATOM 9473 C C . VAL D 1 118 ? 41.251 -4.557 13.444 1.00 12.53 116 VAL D C 1
ATOM 9474 O O . VAL D 1 118 ? 40.943 -3.501 12.883 1.00 12.32 116 VAL D O 1
ATOM 9478 N N . ALA D 1 119 ? 40.595 -5.708 13.262 1.00 12.26 117 ALA D N 1
ATOM 9479 C CA . ALA D 1 119 ? 39.386 -5.754 12.476 1.00 12.30 117 ALA D CA 1
ATOM 9480 C C . ALA D 1 119 ? 38.251 -6.276 13.341 1.00 11.96 117 ALA D C 1
ATOM 9481 O O . ALA D 1 119 ? 38.378 -7.286 14.042 1.00 12.57 117 ALA D O 1
ATOM 9483 N N . HIS D 1 120 ? 37.118 -5.600 13.216 1.00 11.79 118 HIS D N 1
ATOM 9484 C CA . HIS D 1 120 ? 35.946 -5.946 13.973 1.00 11.26 118 HIS D CA 1
ATOM 9485 C C . HIS D 1 120 ? 34.986 -6.695 13.065 1.00 12.70 118 HIS D C 1
ATOM 9486 O O . HIS D 1 120 ? 34.412 -6.088 12.156 1.00 11.27 118 HIS D O 1
ATOM 9493 N N . VAL D 1 121 ? 34.760 -7.973 13.403 1.00 12.15 119 VAL D N 1
ATOM 9494 C CA . VAL D 1 121 ? 33.733 -8.739 12.738 1.00 12.97 119 VAL D CA 1
ATOM 9495 C C . VAL D 1 121 ? 32.417 -8.501 13.470 1.00 13.05 119 VAL D C 1
ATOM 9496 O O . VAL D 1 121 ? 32.331 -8.732 14.674 1.00 13.01 119 VAL D O 1
ATOM 9500 N N . GLU D 1 122 ? 31.425 -7.979 12.726 1.00 12.46 120 GLU D N 1
ATOM 9501 C CA . GLU D 1 122 ? 30.092 -7.652 13.231 1.00 12.69 120 GLU D CA 1
ATOM 9502 C C . GLU D 1 122 ? 30.150 -6.251 13.820 1.00 12.00 120 GLU D C 1
ATOM 9503 O O . GLU D 1 122 ? 29.982 -6.031 15.016 1.00 11.84 120 GLU D O 1
ATOM 9509 N N . ALA D 1 123 ? 30.390 -5.297 12.927 1.00 12.09 121 ALA D N 1
ATOM 9510 C CA . ALA D 1 123 ? 30.658 -3.919 13.295 1.00 11.97 121 ALA D CA 1
ATOM 9511 C C . ALA D 1 123 ? 29.457 -3.051 12.916 1.00 13.06 121 ALA D C 1
ATOM 9512 O O . ALA D 1 123 ? 28.799 -3.322 11.917 1.00 12.85 121 ALA D O 1
ATOM 9514 N N . GLY D 1 124 ? 29.212 -1.989 13.685 1.00 13.10 122 GLY D N 1
ATOM 9515 C CA . GLY D 1 124 ? 28.265 -0.962 13.264 1.00 14.87 122 GLY D CA 1
ATOM 9516 C C . GLY D 1 124 ? 26.841 -1.155 13.801 1.00 17.18 122 GLY D C 1
ATOM 9517 O O . GLY D 1 124 ? 25.925 -0.392 13.445 1.00 19.01 122 GLY D O 1
ATOM 9518 N N . LEU D 1 125 ? 26.635 -2.168 14.653 1.00 17.69 123 LEU D N 1
ATOM 9519 C CA . LEU D 1 125 ? 25.320 -2.405 15.235 1.00 18.82 123 LEU D CA 1
ATOM 9520 C C . LEU D 1 125 ? 25.054 -1.320 16.264 1.00 18.32 123 LEU D C 1
ATOM 9521 O O . LEU D 1 125 ? 25.966 -0.924 16.985 1.00 18.99 123 LEU D O 1
ATOM 9526 N N . ARG D 1 126 ? 23.809 -0.812 16.312 1.00 17.49 124 ARG D N 1
ATOM 9527 C CA . ARG D 1 126 ? 23.449 0.249 17.243 1.00 17.63 124 ARG D CA 1
ATOM 9528 C C . ARG D 1 126 ? 21.969 0.099 17.571 1.00 20.98 124 ARG D C 1
ATOM 9529 O O . ARG D 1 126 ? 21.147 0.012 16.643 1.00 19.00 124 ARG D O 1
ATOM 9537 N N . SER D 1 127 ? 21.687 0.050 18.883 1.00 23.06 125 SER D N 1
ATOM 9538 C CA . SER D 1 127 ? 20.347 0.210 19.436 1.00 25.79 125 SER D CA 1
ATOM 9539 C C . SER D 1 127 ? 20.023 1.683 19.666 1.00 27.62 125 SER D C 1
ATOM 9540 O O . SER D 1 127 ? 18.861 2.019 19.844 1.00 31.30 125 SER D O 1
ATOM 9543 N N . PHE D 1 128 ? 21.060 2.529 19.749 1.00 27.69 126 PHE D N 1
ATOM 9544 C CA . PHE D 1 128 ? 20.975 3.963 20.006 1.00 29.60 126 PHE D CA 1
ATOM 9545 C C . PHE D 1 128 ? 20.521 4.235 21.434 1.00 33.51 126 PHE D C 1
ATOM 9546 O O . PHE D 1 128 ? 20.141 5.356 21.758 1.00 32.03 126 PHE D O 1
ATOM 9554 N N . ASN D 1 129 ? 20.616 3.208 22.285 1.00 34.40 127 ASN D N 1
ATOM 9555 C CA . ASN D 1 129 ? 20.414 3.379 23.706 1.00 34.24 127 ASN D CA 1
ATOM 9556 C C . ASN D 1 129 ? 21.704 3.020 24.448 1.00 30.46 127 ASN D C 1
ATOM 9557 O O . ASN D 1 129 ? 22.012 1.851 24.642 1.00 29.50 127 ASN D O 1
ATOM 9562 N N . ARG D 1 130 ? 22.447 4.024 24.912 1.00 30.02 128 ARG D N 1
ATOM 9563 C CA . ARG D 1 130 ? 23.763 3.783 25.483 1.00 33.01 128 ARG D CA 1
ATOM 9564 C C . ARG D 1 130 ? 23.695 3.032 26.815 1.00 33.65 128 ARG D C 1
ATOM 9565 O O . ARG D 1 130 ? 24.722 2.584 27.303 1.00 33.13 128 ARG D O 1
ATOM 9573 N N . ARG D 1 131 ? 22.507 2.866 27.403 1.00 34.18 129 ARG D N 1
ATOM 9574 C CA . ARG D 1 131 ? 22.361 2.042 28.594 1.00 45.17 129 ARG D CA 1
ATOM 9575 C C . ARG D 1 131 ? 22.058 0.588 28.245 1.00 44.57 129 ARG D C 1
ATOM 9576 O O . ARG D 1 131 ? 22.031 -0.245 29.152 1.00 47.49 129 ARG D O 1
ATOM 9584 N N . MET D 1 132 ? 21.756 0.298 26.967 1.00 40.86 130 MET D N 1
ATOM 9585 C CA . MET D 1 132 ? 21.411 -1.061 26.574 1.00 41.51 130 MET D CA 1
ATOM 9586 C C . MET D 1 132 ? 22.674 -1.900 26.733 1.00 36.57 130 MET D C 1
ATOM 9587 O O . MET D 1 132 ? 23.778 -1.364 26.707 1.00 34.61 130 MET D O 1
ATOM 9592 N N . PRO D 1 133 ? 22.554 -3.209 27.027 1.00 40.72 131 PRO D N 1
ATOM 9593 C CA . PRO D 1 133 ? 23.727 -4.067 27.133 1.00 40.58 131 PRO D CA 1
ATOM 9594 C C . PRO D 1 133 ? 24.439 -4.068 25.783 1.00 36.17 131 PRO D C 1
ATOM 9595 O O . PRO D 1 133 ? 23.808 -4.194 24.724 1.00 34.01 131 PRO D O 1
ATOM 9599 N N . GLU D 1 134 ? 25.747 -3.818 25.848 1.00 26.74 132 GLU D N 1
ATOM 9600 C CA . GLU D 1 134 ? 26.629 -4.016 24.716 1.00 25.36 132 GLU D CA 1
ATOM 9601 C C . GLU D 1 134 ? 26.671 -2.780 23.835 1.00 19.20 132 GLU D C 1
ATOM 9602 O O . GLU D 1 134 ? 27.477 -2.758 22.917 1.00 18.74 132 GLU D O 1
ATOM 9608 N N . GLU D 1 135 ? 25.859 -1.748 24.091 1.00 17.59 133 GLU D N 1
ATOM 9609 C CA . GLU D 1 135 ? 25.924 -0.603 23.202 1.00 17.61 133 GLU D CA 1
ATOM 9610 C C . GLU D 1 135 ? 27.280 0.107 23.339 1.00 16.24 133 GLU D C 1
ATOM 9611 O O . GLU D 1 135 ? 27.888 0.519 22.349 1.00 15.63 133 GLU D O 1
ATOM 9617 N N . ILE D 1 136 ? 27.783 0.290 24.569 1.00 14.56 134 ILE D N 1
ATOM 9618 C CA . ILE D 1 136 ? 29.080 0.912 24.741 1.00 13.91 134 ILE D CA 1
ATOM 9619 C C . ILE D 1 136 ? 30.189 0.095 24.086 1.00 13.00 134 ILE D C 1
ATOM 9620 O O . ILE D 1 136 ? 31.101 0.655 23.493 1.00 13.21 134 ILE D O 1
ATOM 9625 N N . ASN D 1 137 ? 30.127 -1.236 24.215 1.00 12.98 135 ASN D N 1
ATOM 9626 C CA . ASN D 1 137 ? 31.097 -2.091 23.570 1.00 13.15 135 ASN D CA 1
ATOM 9627 C C . ASN D 1 137 ? 31.047 -1.911 22.063 1.00 13.47 135 ASN D C 1
ATOM 9628 O O . ASN D 1 137 ? 32.116 -1.825 21.455 1.00 13.55 135 ASN D O 1
ATOM 9633 N N . ARG D 1 138 ? 29.843 -1.913 21.485 1.00 14.65 136 ARG D N 1
ATOM 9634 C CA . ARG D 1 138 ? 29.719 -1.738 20.035 1.00 16.13 136 ARG D CA 1
ATOM 9635 C C . ARG D 1 138 ? 30.394 -0.454 19.566 1.00 14.59 136 ARG D C 1
ATOM 9636 O O . ARG D 1 138 ? 31.191 -0.478 18.635 1.00 13.37 136 ARG D O 1
ATOM 9644 N N . ILE D 1 139 ? 30.078 0.657 20.247 1.00 15.81 137 ILE D N 1
ATOM 9645 C CA . ILE D 1 139 ? 30.619 1.969 19.917 1.00 15.07 137 ILE D CA 1
ATOM 9646 C C . ILE D 1 139 ? 32.138 1.964 20.060 1.00 13.38 137 ILE D C 1
ATOM 9647 O O . ILE D 1 139 ? 32.847 2.374 19.146 1.00 11.51 137 ILE D O 1
ATOM 9652 N N . LEU D 1 140 ? 32.661 1.577 21.223 1.00 12.43 138 LEU D N 1
ATOM 9653 C CA . LEU D 1 140 ? 34.089 1.778 21.438 1.00 12.05 138 LEU D CA 1
ATOM 9654 C C . LEU D 1 140 ? 34.912 0.785 20.607 1.00 11.59 138 LEU D C 1
ATOM 9655 O O . LEU D 1 140 ? 35.995 1.132 20.127 1.00 10.67 138 LEU D O 1
ATOM 9660 N N . THR D 1 141 ? 34.430 -0.459 20.459 1.00 11.44 139 THR D N 1
ATOM 9661 C CA . THR D 1 141 ? 35.131 -1.403 19.589 1.00 11.94 139 THR D CA 1
ATOM 9662 C C . THR D 1 141 ? 35.258 -0.810 18.177 1.00 11.82 139 THR D C 1
ATOM 9663 O O . THR D 1 141 ? 36.353 -0.806 17.575 1.00 12.42 139 THR D O 1
ATOM 9667 N N . ASP D 1 142 ? 34.143 -0.304 17.667 1.00 12.59 140 ASP D N 1
ATOM 9668 C CA . ASP D 1 142 ? 34.129 0.241 16.313 1.00 12.30 140 ASP D CA 1
ATOM 9669 C C . ASP D 1 142 ? 35.130 1.387 16.179 1.00 13.30 140 ASP D C 1
ATOM 9670 O O . ASP D 1 142 ? 35.826 1.462 15.159 1.00 15.89 140 ASP D O 1
ATOM 9675 N N . HIS D 1 143 ? 35.188 2.313 17.156 1.00 12.20 141 HIS D N 1
ATOM 9676 C CA . HIS D 1 143 ? 36.078 3.468 17.063 1.00 12.26 141 HIS D CA 1
ATOM 9677 C C . HIS D 1 143 ? 37.528 3.068 17.311 1.00 12.87 141 HIS D C 1
ATOM 9678 O O . HIS D 1 143 ? 38.422 3.788 16.884 1.00 14.07 141 HIS D O 1
ATOM 9685 N N . ALA D 1 144 ? 37.769 1.880 17.889 1.00 13.59 142 ALA D N 1
ATOM 9686 C CA . ALA D 1 144 ? 39.123 1.376 18.118 1.00 14.84 142 ALA D CA 1
ATOM 9687 C C . ALA D 1 144 ? 39.723 0.599 16.942 1.00 15.78 142 ALA D C 1
ATOM 9688 O O . ALA D 1 144 ? 40.936 0.338 16.934 1.00 19.02 142 ALA D O 1
ATOM 9690 N N . SER D 1 145 ? 38.880 0.174 15.995 1.00 16.17 143 SER D N 1
ATOM 9691 C CA . SER D 1 145 ? 39.247 -0.800 14.986 1.00 15.31 143 SER D CA 1
ATOM 9692 C C . SER D 1 145 ? 39.759 -0.088 13.736 1.00 17.67 143 SER D C 1
ATOM 9693 O O . SER D 1 145 ? 39.336 1.040 13.452 1.00 19.08 143 SER D O 1
ATOM 9696 N N . ASP D 1 146 ? 40.596 -0.788 12.952 1.00 16.60 144 ASP D N 1
ATOM 9697 C CA . ASP D 1 146 ? 41.082 -0.281 11.676 1.00 18.02 144 ASP D CA 1
ATOM 9698 C C . ASP D 1 146 ? 40.181 -0.710 10.526 1.00 17.77 144 ASP D C 1
ATOM 9699 O O . ASP D 1 146 ? 40.100 -0.008 9.516 1.00 23.23 144 ASP D O 1
ATOM 9704 N N . LEU D 1 147 ? 39.552 -1.873 10.648 1.00 15.55 145 LEU D N 1
ATOM 9705 C CA . LEU D 1 147 ? 38.632 -2.383 9.649 1.00 15.59 145 LEU D CA 1
ATOM 9706 C C . LEU D 1 147 ? 37.310 -2.743 10.314 1.00 14.25 145 LEU D C 1
ATOM 9707 O O . LEU D 1 147 ? 37.265 -3.342 11.383 1.00 14.33 145 LEU D O 1
ATOM 9712 N N . LEU D 1 148 ? 36.222 -2.336 9.667 1.00 12.95 146 LEU D N 1
ATOM 9713 C CA . LEU D 1 148 ? 34.888 -2.542 10.209 1.00 13.51 146 LEU D CA 1
ATOM 9714 C C . LEU D 1 148 ? 34.140 -3.452 9.250 1.00 13.43 146 LEU D C 1
ATOM 9715 O O . LEU D 1 148 ? 33.858 -3.049 8.125 1.00 14.50 146 LEU D O 1
ATOM 9720 N N . PHE D 1 149 ? 33.823 -4.676 9.695 1.00 13.16 147 PHE D N 1
ATOM 9721 C CA . PHE D 1 149 ? 33.098 -5.614 8.842 1.00 13.55 147 PHE D CA 1
ATOM 9722 C C . PHE D 1 149 ? 31.621 -5.644 9.228 1.00 13.52 147 PHE D C 1
ATOM 9723 O O . PHE D 1 149 ? 31.218 -6.377 10.132 1.00 13.54 147 PHE D O 1
ATOM 9731 N N . ALA D 1 150 ? 30.814 -4.899 8.472 1.00 13.26 148 ALA D N 1
ATOM 9732 C CA . ALA D 1 150 ? 29.422 -4.657 8.772 1.00 14.99 148 ALA D CA 1
ATOM 9733 C C . ALA D 1 150 ? 28.502 -5.759 8.234 1.00 14.07 148 ALA D C 1
ATOM 9734 O O . ALA D 1 150 ? 28.677 -6.273 7.136 1.00 16.38 148 ALA D O 1
ATOM 9736 N N . PRO D 1 151 ? 27.478 -6.190 8.994 1.00 13.88 149 PRO D N 1
ATOM 9737 C CA . PRO D 1 151 ? 26.601 -7.256 8.528 1.00 15.44 149 PRO D CA 1
ATOM 9738 C C . PRO D 1 151 ? 25.459 -6.743 7.651 1.00 17.92 149 PRO D C 1
ATOM 9739 O O . PRO D 1 151 ? 24.949 -7.528 6.857 1.00 17.33 149 PRO D O 1
ATOM 9743 N N . THR D 1 152 ? 25.138 -5.441 7.775 1.00 18.04 150 THR D N 1
ATOM 9744 C CA . THR D 1 152 ? 24.017 -4.828 7.078 1.00 19.08 150 THR D CA 1
ATOM 9745 C C . THR D 1 152 ? 24.345 -3.404 6.611 1.00 20.97 150 THR D C 1
ATOM 9746 O O . THR D 1 152 ? 25.244 -2.730 7.123 1.00 16.45 150 THR D O 1
ATOM 9750 N N . GLU D 1 153 ? 23.544 -2.907 5.668 1.00 19.86 151 GLU D N 1
ATOM 9751 C CA . GLU D 1 153 ? 23.692 -1.530 5.202 1.00 23.25 151 GLU D CA 1
ATOM 9752 C C . GLU D 1 153 ? 23.411 -0.527 6.320 1.00 18.15 151 GLU D C 1
ATOM 9753 O O . GLU D 1 153 ? 24.011 0.546 6.322 1.00 17.69 151 GLU D O 1
ATOM 9759 N N . THR D 1 154 ? 22.460 -0.862 7.194 1.00 17.29 152 THR D N 1
ATOM 9760 C CA . THR D 1 154 ? 22.147 -0.057 8.360 1.00 19.39 152 THR D CA 1
ATOM 9761 C C . THR D 1 154 ? 23.409 0.125 9.197 1.00 18.46 152 THR D C 1
ATOM 9762 O O . THR D 1 154 ? 23.699 1.236 9.630 1.00 19.45 152 THR D O 1
ATOM 9766 N N . ALA D 1 155 ? 24.187 -0.961 9.376 1.00 16.19 153 ALA D N 1
ATOM 9767 C CA . ALA D 1 155 ? 25.406 -0.873 10.179 1.00 15.76 153 ALA D CA 1
ATOM 9768 C C . ALA D 1 155 ? 26.401 0.052 9.490 1.00 14.82 153 ALA D C 1
ATOM 9769 O O . ALA D 1 155 ? 27.055 0.867 10.154 1.00 14.09 153 ALA D O 1
ATOM 9771 N N . VAL D 1 156 ? 26.533 -0.117 8.164 1.00 14.27 154 VAL D N 1
ATOM 9772 C CA . VAL D 1 156 ? 27.402 0.748 7.391 1.00 16.21 154 VAL D CA 1
ATOM 9773 C C . VAL D 1 156 ? 27.015 2.213 7.627 1.00 17.73 154 VAL D C 1
ATOM 9774 O O . VAL D 1 156 ? 27.877 3.053 7.810 1.00 17.88 154 VAL D O 1
ATOM 9778 N N . GLN D 1 157 ? 25.714 2.521 7.523 1.00 18.05 155 GLN D N 1
ATOM 9779 C CA . GLN D 1 157 ? 25.260 3.888 7.700 1.00 18.90 155 GLN D CA 1
ATOM 9780 C C . GLN D 1 157 ? 25.529 4.334 9.140 1.00 20.31 155 GLN D C 1
ATOM 9781 O O . GLN D 1 157 ? 25.981 5.459 9.343 1.00 17.38 155 GLN D O 1
ATOM 9787 N N . ASN D 1 158 ? 25.333 3.433 10.125 1.00 18.81 156 ASN D N 1
ATOM 9788 C CA . ASN D 1 158 ? 25.641 3.765 11.513 1.00 20.13 156 ASN D CA 1
ATOM 9789 C C . ASN D 1 158 ? 27.102 4.183 11.656 1.00 18.19 156 ASN D C 1
ATOM 9790 O O . ASN D 1 158 ? 27.398 5.180 12.297 1.00 19.69 156 ASN D O 1
ATOM 9795 N N . LEU D 1 159 ? 28.020 3.468 10.999 1.00 17.48 157 LEU D N 1
ATOM 9796 C CA . LEU D 1 159 ? 29.433 3.770 11.113 1.00 15.97 157 LEU D CA 1
ATOM 9797 C C . LEU D 1 159 ? 29.771 5.109 10.431 1.00 19.32 157 LEU D C 1
ATOM 9798 O O . LEU D 1 159 ? 30.536 5.915 10.961 1.00 15.96 157 LEU D O 1
ATOM 9803 N N . LEU D 1 160 ? 29.193 5.348 9.246 1.00 18.87 158 LEU D N 1
ATOM 9804 C CA . LEU D 1 160 ? 29.497 6.564 8.518 1.00 21.18 158 LEU D CA 1
ATOM 9805 C C . LEU D 1 160 ? 29.033 7.777 9.324 1.00 20.44 158 LEU D C 1
ATOM 9806 O O . LEU D 1 160 ? 29.731 8.790 9.327 1.00 23.20 158 LEU D O 1
ATOM 9811 N N . ARG D 1 161 ? 27.896 7.641 10.017 1.00 22.39 159 ARG D N 1
ATOM 9812 C CA . ARG D 1 161 ? 27.297 8.701 10.825 1.00 24.74 159 ARG D CA 1
ATOM 9813 C C . ARG D 1 161 ? 28.178 9.108 12.012 1.00 25.51 159 ARG D C 1
ATOM 9814 O O . ARG D 1 161 ? 28.060 10.234 12.510 1.00 23.65 159 ARG D O 1
ATOM 9822 N N . GLU D 1 162 ? 29.047 8.193 12.483 1.00 20.89 160 GLU D N 1
ATOM 9823 C CA . GLU D 1 162 ? 29.968 8.479 13.583 1.00 19.19 160 GLU D CA 1
ATOM 9824 C C . GLU D 1 162 ? 31.351 8.874 13.058 1.00 19.39 160 GLU D C 1
ATOM 9825 O O . GLU D 1 162 ? 32.334 8.873 13.800 1.00 21.67 160 GLU D O 1
ATOM 9831 N N . GLY D 1 163 ? 31.430 9.267 11.775 1.00 19.47 161 GLY D N 1
ATOM 9832 C CA . GLY D 1 163 ? 32.637 9.859 11.223 1.00 18.82 161 GLY D CA 1
ATOM 9833 C C . GLY D 1 163 ? 33.685 8.824 10.821 1.00 18.11 161 GLY D C 1
ATOM 9834 O O . GLY D 1 163 ? 34.779 9.177 10.420 1.00 20.95 161 GLY D O 1
ATOM 9835 N N . ILE D 1 164 ? 33.359 7.533 10.874 1.00 19.33 162 ILE D N 1
ATOM 9836 C CA . ILE D 1 164 ? 34.302 6.522 10.429 1.00 19.41 162 ILE D CA 1
ATOM 9837 C C . ILE D 1 164 ? 34.339 6.540 8.896 1.00 20.93 162 ILE D C 1
ATOM 9838 O O . ILE D 1 164 ? 33.296 6.517 8.248 1.00 21.51 162 ILE D O 1
ATOM 9843 N N . PRO D 1 165 ? 35.521 6.642 8.269 1.00 24.97 163 PRO D N 1
ATOM 9844 C CA . PRO D 1 165 ? 35.598 6.800 6.815 1.00 26.50 163 PRO D CA 1
ATOM 9845 C C . PRO D 1 165 ? 35.277 5.534 6.025 1.00 27.25 163 PRO D C 1
ATOM 9846 O O . PRO D 1 165 ? 35.584 4.417 6.462 1.00 19.60 163 PRO D O 1
ATOM 9850 N N . GLU D 1 166 ? 34.679 5.749 4.843 1.00 27.14 164 GLU D N 1
ATOM 9851 C CA . GLU D 1 166 ? 34.101 4.676 4.058 1.00 28.01 164 GLU D CA 1
ATOM 9852 C C . GLU D 1 166 ? 35.178 3.660 3.702 1.00 24.11 164 GLU D C 1
ATOM 9853 O O . GLU D 1 166 ? 34.894 2.475 3.552 1.00 21.65 164 GLU D O 1
ATOM 9859 N N . ASN D 1 167 ? 36.428 4.106 3.582 1.00 23.20 165 ASN D N 1
ATOM 9860 C CA A ASN D 1 167 ? 37.489 3.250 3.091 0.50 24.04 165 ASN D CA 1
ATOM 9861 C CA B ASN D 1 167 ? 37.484 3.241 3.086 0.50 24.22 165 ASN D CA 1
ATOM 9862 C C . ASN D 1 167 ? 37.867 2.199 4.139 1.00 23.49 165 ASN D C 1
ATOM 9863 O O . ASN D 1 167 ? 38.621 1.300 3.832 1.00 25.60 165 ASN D O 1
ATOM 9872 N N . ARG D 1 168 ? 37.354 2.319 5.373 1.00 21.09 166 ARG D N 1
ATOM 9873 C CA . ARG D 1 168 ? 37.607 1.325 6.417 1.00 23.75 166 ARG D CA 1
ATOM 9874 C C . ARG D 1 168 ? 36.364 0.483 6.737 1.00 18.67 166 ARG D C 1
ATOM 9875 O O . ARG D 1 168 ? 36.425 -0.485 7.529 1.00 18.45 166 ARG D O 1
ATOM 9883 N N . ILE D 1 169 ? 35.261 0.803 6.068 1.00 17.46 167 ILE D N 1
ATOM 9884 C CA . ILE D 1 169 ? 34.011 0.098 6.270 1.00 17.76 167 ILE D CA 1
ATOM 9885 C C . ILE D 1 169 ? 33.728 -0.840 5.108 1.00 19.69 167 ILE D C 1
ATOM 9886 O O . ILE D 1 169 ? 33.771 -0.437 3.942 1.00 18.70 167 ILE D O 1
ATOM 9891 N N . HIS D 1 170 ? 33.408 -2.091 5.441 1.00 19.06 168 HIS D N 1
ATOM 9892 C CA . HIS D 1 170 ? 33.120 -3.082 4.408 1.00 19.66 168 HIS D CA 1
ATOM 9893 C C . HIS D 1 170 ? 31.886 -3.876 4.786 1.00 18.06 168 HIS D C 1
ATOM 9894 O O . HIS D 1 170 ? 31.845 -4.541 5.815 1.00 15.11 168 HIS D O 1
ATOM 9901 N N . LEU D 1 171 ? 30.898 -3.804 3.910 1.00 18.93 169 LEU D N 1
ATOM 9902 C CA . LEU D 1 171 ? 29.692 -4.588 4.087 1.00 19.99 169 LEU D CA 1
ATOM 9903 C C . LEU D 1 171 ? 30.013 -6.018 3.666 1.00 17.99 169 LEU D C 1
ATOM 9904 O O . LEU D 1 171 ? 30.276 -6.263 2.499 1.00 17.38 169 LEU D O 1
ATOM 9909 N N . VAL D 1 172 ? 29.959 -6.972 4.605 1.00 16.37 170 VAL D N 1
ATOM 9910 C CA . VAL D 1 172 ? 30.277 -8.354 4.262 1.00 15.41 170 VAL D CA 1
ATOM 9911 C C . VAL D 1 172 ? 29.127 -9.320 4.551 1.00 15.78 170 VAL D C 1
ATOM 9912 O O . VAL D 1 172 ? 29.188 -10.466 4.109 1.00 18.38 170 VAL D O 1
ATOM 9916 N N . GLY D 1 173 ? 28.122 -8.904 5.320 1.00 16.07 171 GLY D N 1
ATOM 9917 C CA . GLY D 1 173 ? 27.023 -9.777 5.708 1.00 17.38 171 GLY D CA 1
ATOM 9918 C C . GLY D 1 173 ? 27.290 -10.433 7.072 1.00 16.69 171 GLY D C 1
ATOM 9919 O O . GLY D 1 173 ? 28.309 -10.120 7.700 1.00 16.34 171 GLY D O 1
ATOM 9920 N N . ASP D 1 174 ? 26.384 -11.348 7.468 1.00 14.94 172 ASP D N 1
ATOM 9921 C CA . ASP D 1 174 ? 26.413 -12.047 8.741 1.00 14.65 172 ASP D CA 1
ATOM 9922 C C . ASP D 1 174 ? 27.183 -13.356 8.564 1.00 14.43 172 ASP D C 1
ATOM 9923 O O . ASP D 1 174 ? 26.801 -14.248 7.801 1.00 11.44 172 ASP D O 1
ATOM 9928 N N . VAL D 1 175 ? 28.342 -13.427 9.238 1.00 14.40 173 VAL D N 1
ATOM 9929 C CA . VAL D 1 175 ? 29.147 -14.633 9.212 1.00 14.87 173 VAL D CA 1
ATOM 9930 C C . VAL D 1 175 ? 28.341 -15.836 9.730 1.00 14.61 173 VAL D C 1
ATOM 9931 O O . VAL D 1 175 ? 28.612 -16.970 9.322 1.00 12.81 173 VAL D O 1
ATOM 9935 N N . MET D 1 176 ? 27.355 -15.602 10.605 1.00 13.09 174 MET D N 1
ATOM 9936 C CA . MET D 1 176 ? 26.470 -16.672 11.069 1.00 13.94 174 MET D CA 1
ATOM 9937 C C . MET D 1 176 ? 25.709 -17.325 9.903 1.00 13.89 174 MET D C 1
ATOM 9938 O O . MET D 1 176 ? 25.367 -18.488 9.969 1.00 13.02 174 MET D O 1
ATOM 9943 N N . TYR D 1 177 ? 25.540 -16.615 8.793 1.00 14.09 175 TYR D N 1
ATOM 9944 C CA . TYR D 1 177 ? 24.885 -17.186 7.641 1.00 14.57 175 TYR D CA 1
ATOM 9945 C C . TYR D 1 177 ? 25.832 -18.166 6.962 1.00 13.02 175 TYR D C 1
ATOM 9946 O O . TYR D 1 177 ? 25.402 -19.270 6.661 1.00 11.50 175 TYR D O 1
ATOM 9955 N N . ASP D 1 178 ? 27.125 -17.796 6.842 1.00 12.46 176 ASP D N 1
ATOM 9956 C CA . ASP D 1 178 ? 28.136 -18.718 6.345 1.00 12.98 176 ASP D CA 1
ATOM 9957 C C . ASP D 1 178 ? 28.088 -20.004 7.161 1.00 12.02 176 ASP D C 1
ATOM 9958 O O . ASP D 1 178 ? 28.087 -21.104 6.611 1.00 12.31 176 ASP D O 1
ATOM 9963 N N . ALA D 1 179 ? 28.038 -19.841 8.479 1.00 11.58 177 ALA D N 1
ATOM 9964 C CA . ALA D 1 179 ? 28.088 -20.968 9.416 1.00 12.37 177 ALA D CA 1
ATOM 9965 C C . ALA D 1 179 ? 26.833 -21.844 9.284 1.00 11.83 177 ALA D C 1
ATOM 9966 O O . ALA D 1 179 ? 26.949 -23.067 9.269 1.00 12.37 177 ALA D O 1
ATOM 9968 N N . ALA D 1 180 ? 25.649 -21.223 9.155 1.00 11.24 178 ALA D N 1
ATOM 9969 C CA . ALA D 1 180 ? 24.412 -21.974 8.964 1.00 12.40 178 ALA D CA 1
ATOM 9970 C C . ALA D 1 180 ? 24.474 -22.846 7.704 1.00 12.75 178 ALA D C 1
ATOM 9971 O O . ALA D 1 180 ? 24.025 -23.984 7.720 1.00 13.49 178 ALA D O 1
ATOM 9973 N N . LEU D 1 181 ? 25.068 -22.356 6.616 1.00 13.84 179 LEU D N 1
ATOM 9974 C CA . LEU D 1 181 ? 25.171 -23.165 5.407 1.00 14.53 179 LEU D CA 1
ATOM 9975 C C . LEU D 1 181 ? 26.160 -24.313 5.609 1.00 14.94 179 LEU D C 1
ATOM 9976 O O . LEU D 1 181 ? 25.883 -25.440 5.198 1.00 13.37 179 LEU D O 1
ATOM 9981 N N . HIS D 1 182 ? 27.300 -24.048 6.273 1.00 15.08 180 HIS D N 1
ATOM 9982 C CA . HIS D 1 182 ? 28.275 -25.090 6.560 1.00 15.08 180 HIS D CA 1
ATOM 9983 C C . HIS D 1 182 ? 27.691 -26.221 7.417 1.00 15.49 180 HIS D C 1
ATOM 9984 O O . HIS D 1 182 ? 27.792 -27.405 7.057 1.00 14.11 180 HIS D O 1
ATOM 9991 N N . TYR D 1 183 ? 27.069 -25.854 8.544 1.00 14.68 181 TYR D N 1
ATOM 9992 C CA . TYR D 1 183 ? 26.469 -26.819 9.451 1.00 13.96 181 TYR D CA 1
ATOM 9993 C C . TYR D 1 183 ? 25.241 -27.482 8.815 1.00 13.69 181 TYR D C 1
ATOM 9994 O O . TYR D 1 183 ? 24.977 -28.648 9.080 1.00 14.16 181 TYR D O 1
ATOM 10003 N N . GLY D 1 184 ? 24.557 -26.767 7.922 1.00 14.18 182 GLY D N 1
ATOM 10004 C CA . GLY D 1 184 ? 23.433 -27.303 7.180 1.00 14.86 182 GLY D CA 1
ATOM 10005 C C . GLY D 1 184 ? 23.873 -28.453 6.286 1.00 14.89 182 GLY D C 1
ATOM 10006 O O . GLY D 1 184 ? 23.220 -29.497 6.225 1.00 14.63 182 GLY D O 1
ATOM 10007 N N . ALA D 1 185 ? 25.006 -28.262 5.615 1.00 15.25 183 ALA D N 1
ATOM 10008 C CA . ALA D 1 185 ? 25.573 -29.304 4.777 1.00 16.03 183 ALA D CA 1
ATOM 10009 C C . ALA D 1 185 ? 25.999 -30.478 5.631 1.00 15.66 183 ALA D C 1
ATOM 10010 O O . ALA D 1 185 ? 25.716 -31.626 5.293 1.00 15.91 183 ALA D O 1
ATOM 10012 N N . LYS D 1 186 ? 26.671 -30.202 6.741 1.00 15.51 184 LYS D N 1
ATOM 10013 C CA . LYS D 1 186 ? 27.102 -31.256 7.640 1.00 17.13 184 LYS D CA 1
ATOM 10014 C C . LYS D 1 186 ? 25.906 -32.046 8.186 1.00 18.50 184 LYS D C 1
ATOM 10015 O O . LYS D 1 186 ? 25.950 -33.282 8.311 1.00 18.16 184 LYS D O 1
ATOM 10021 N N . ALA D 1 187 ? 24.832 -31.333 8.561 1.00 16.93 185 ALA D N 1
ATOM 10022 C CA . ALA D 1 187 ? 23.643 -32.013 9.051 1.00 15.64 185 ALA D CA 1
ATOM 10023 C C . ALA D 1 187 ? 23.098 -32.967 7.988 1.00 15.46 185 ALA D C 1
ATOM 10024 O O . ALA D 1 187 ? 22.833 -34.124 8.289 1.00 17.14 185 ALA D O 1
ATOM 10026 N N . GLU D 1 188 ? 22.920 -32.507 6.751 1.00 16.23 186 GLU D N 1
ATOM 10027 C CA . GLU D 1 188 ? 22.423 -33.390 5.711 1.00 17.84 186 GLU D CA 1
ATOM 10028 C C . GLU D 1 188 ? 23.296 -34.646 5.614 1.00 20.91 186 GLU D C 1
ATOM 10029 O O . GLU D 1 188 ? 22.770 -35.753 5.480 1.00 18.79 186 GLU D O 1
ATOM 10035 N N . ARG D 1 189 ? 24.622 -34.492 5.762 1.00 22.07 187 ARG D N 1
ATOM 10036 C CA . ARG D 1 189 ? 25.534 -35.622 5.655 1.00 24.78 187 ARG D CA 1
ATOM 10037 C C . ARG D 1 189 ? 25.384 -36.592 6.820 1.00 21.38 187 ARG D C 1
ATOM 10038 O O . ARG D 1 189 ? 25.550 -37.771 6.611 1.00 22.44 187 ARG D O 1
ATOM 10046 N N . LYS D 1 190 ? 25.165 -36.125 8.053 1.00 21.32 188 LYS D N 1
ATOM 10047 C CA . LYS D 1 190 ? 25.387 -36.955 9.227 1.00 24.20 188 LYS D CA 1
ATOM 10048 C C . LYS D 1 190 ? 24.194 -37.055 10.175 1.00 24.45 188 LYS D C 1
ATOM 10049 O O . LYS D 1 190 ? 24.174 -37.981 10.984 1.00 23.64 188 LYS D O 1
ATOM 10055 N N . SER D 1 191 ? 23.298 -36.049 10.231 1.00 20.44 189 SER D N 1
ATOM 10056 C CA . SER D 1 191 ? 22.211 -36.116 11.206 1.00 19.75 189 SER D CA 1
ATOM 10057 C C . SER D 1 191 ? 21.223 -37.214 10.799 1.00 19.92 189 SER D C 1
ATOM 10058 O O . SER D 1 191 ? 20.721 -37.230 9.671 1.00 19.52 189 SER D O 1
ATOM 10061 N N . ARG D 1 192 ? 20.856 -38.067 11.749 1.00 22.24 190 ARG D N 1
ATOM 10062 C CA . ARG D 1 192 ? 19.839 -39.075 11.488 1.00 27.03 190 ARG D CA 1
ATOM 10063 C C . ARG D 1 192 ? 18.556 -38.791 12.282 1.00 25.59 190 ARG D C 1
ATOM 10064 O O . ARG D 1 192 ? 17.701 -39.657 12.365 1.00 23.81 190 ARG D O 1
ATOM 10072 N N . ILE D 1 193 ? 18.378 -37.567 12.804 1.00 21.13 191 ILE D N 1
ATOM 10073 C CA . ILE D 1 193 ? 17.238 -37.284 13.657 1.00 21.38 191 ILE D CA 1
ATOM 10074 C C . ILE D 1 193 ? 15.913 -37.488 12.924 1.00 20.75 191 ILE D C 1
ATOM 10075 O O . ILE D 1 193 ? 14.997 -38.018 13.544 1.00 23.04 191 ILE D O 1
ATOM 10080 N N . LEU D 1 194 ? 15.774 -37.087 11.653 1.00 20.90 192 LEU D N 1
ATOM 10081 C CA . LEU D 1 194 ? 14.510 -37.326 10.963 1.00 21.22 192 LEU D CA 1
ATOM 10082 C C . LEU D 1 194 ? 14.213 -38.832 10.914 1.00 25.98 192 LEU D C 1
ATOM 10083 O O . LEU D 1 194 ? 13.067 -39.236 11.128 1.00 23.62 192 LEU D O 1
ATOM 10088 N N . GLU D 1 195 ? 15.245 -39.656 10.666 1.00 28.83 193 GLU D N 1
ATOM 10089 C CA . GLU D 1 195 ? 15.021 -41.086 10.511 1.00 31.59 193 GLU D CA 1
ATOM 10090 C C . GLU D 1 195 ? 14.588 -41.659 11.861 1.00 29.81 193 GLU D C 1
ATOM 10091 O O . GLU D 1 195 ? 13.637 -42.431 11.915 1.00 30.61 193 GLU D O 1
ATOM 10097 N N . ARG D 1 196 ? 15.217 -41.227 12.964 1.00 27.04 194 ARG D N 1
ATOM 10098 C CA . ARG D 1 196 ? 14.813 -41.663 14.291 1.00 27.37 194 ARG D CA 1
ATOM 10099 C C . ARG D 1 196 ? 13.373 -41.268 14.628 1.00 30.29 194 ARG D C 1
ATOM 10100 O O . ARG D 1 196 ? 12.683 -42.000 15.334 1.00 29.26 194 ARG D O 1
ATOM 10108 N N . LEU D 1 197 ? 12.930 -40.081 14.204 1.00 27.48 195 LEU D N 1
ATOM 10109 C CA . LEU D 1 197 ? 11.616 -39.590 14.599 1.00 27.23 195 LEU D CA 1
ATOM 10110 C C . LEU D 1 197 ? 10.562 -40.073 13.605 1.00 27.36 195 LEU D C 1
ATOM 10111 O O . LEU D 1 197 ? 9.367 -39.931 13.847 1.00 29.70 195 LEU D O 1
ATOM 10116 N N . GLY D 1 198 ? 11.003 -40.641 12.482 1.00 26.04 196 GLY D N 1
ATOM 10117 C CA . GLY D 1 198 ? 10.069 -41.200 11.518 1.00 26.86 196 GLY D CA 1
ATOM 10118 C C . GLY D 1 198 ? 9.396 -40.106 10.702 1.00 29.83 196 GLY D C 1
ATOM 10119 O O . GLY D 1 198 ? 8.241 -40.241 10.278 1.00 35.13 196 GLY D O 1
ATOM 10120 N N . LEU D 1 199 ? 10.149 -39.030 10.467 1.00 24.82 197 LEU D N 1
ATOM 10121 C CA . LEU D 1 199 ? 9.608 -37.866 9.793 1.00 24.51 197 LEU D CA 1
ATOM 10122 C C . LEU D 1 199 ? 10.262 -37.700 8.438 1.00 24.08 197 LEU D C 1
ATOM 10123 O O . LEU D 1 199 ? 11.364 -38.158 8.227 1.00 25.52 197 LEU D O 1
ATOM 10128 N N . GLN D 1 200 ? 9.548 -37.009 7.557 1.00 26.56 198 GLN D N 1
ATOM 10129 C CA . GLN D 1 200 ? 9.985 -36.684 6.212 1.00 32.52 198 GLN D CA 1
ATOM 10130 C C . GLN D 1 200 ? 10.483 -35.238 6.216 1.00 26.95 198 GLN D C 1
ATOM 10131 O O . GLN D 1 200 ? 9.950 -34.432 6.963 1.00 22.66 198 GLN D O 1
ATOM 10137 N N . ALA D 1 201 ? 11.482 -34.923 5.379 1.00 24.67 199 ALA D N 1
ATOM 10138 C CA . ALA D 1 201 ? 11.821 -33.543 5.074 1.00 25.93 199 ALA D CA 1
ATOM 10139 C C . ALA D 1 201 ? 10.573 -32.804 4.627 1.00 21.84 199 ALA D C 1
ATOM 10140 O O . ALA D 1 201 ? 9.837 -33.287 3.776 1.00 19.25 199 ALA D O 1
ATOM 10142 N N . LYS D 1 202 ? 10.405 -31.592 5.148 1.00 18.49 200 LYS D N 1
ATOM 10143 C CA . LYS D 1 202 ? 9.264 -30.747 4.841 1.00 18.95 200 LYS D CA 1
ATOM 10144 C C . LYS D 1 202 ? 7.937 -31.420 5.183 1.00 20.10 200 LYS D C 1
ATOM 10145 O O . LYS D 1 202 ? 6.911 -31.044 4.616 1.00 22.09 200 LYS D O 1
ATOM 10151 N N . GLY D 1 203 ? 7.963 -32.286 6.188 1.00 19.45 201 GLY D N 1
ATOM 10152 C CA . GLY D 1 203 ? 6.795 -33.050 6.596 1.00 21.12 201 GLY D CA 1
ATOM 10153 C C . GLY D 1 203 ? 6.388 -32.787 8.041 1.00 19.59 201 GLY D C 1
ATOM 10154 O O . GLY D 1 203 ? 5.628 -33.562 8.602 1.00 20.21 201 GLY D O 1
ATOM 10155 N N . TYR D 1 204 ? 6.840 -31.677 8.633 1.00 18.00 202 TYR D N 1
ATOM 10156 C CA . TYR D 1 204 ? 6.572 -31.390 10.034 1.00 15.17 202 TYR D CA 1
ATOM 10157 C C . TYR D 1 204 ? 6.766 -29.905 10.306 1.00 15.21 202 TYR D C 1
ATOM 10158 O O . TYR D 1 204 ? 7.334 -29.180 9.488 1.00 16.14 202 TYR D O 1
ATOM 10167 N N . VAL D 1 205 ? 6.289 -29.495 11.488 1.00 13.57 203 VAL D N 1
ATOM 10168 C CA . VAL D 1 205 ? 6.460 -28.161 12.021 1.00 14.59 203 VAL D CA 1
ATOM 10169 C C . VAL D 1 205 ? 7.402 -28.275 13.215 1.00 13.84 203 VAL D C 1
ATOM 10170 O O . VAL D 1 205 ? 7.321 -29.223 13.983 1.00 14.05 203 VAL D O 1
ATOM 10174 N N . LEU D 1 206 ? 8.345 -27.333 13.311 1.00 14.01 204 LEU D N 1
ATOM 10175 C CA . LEU D 1 206 ? 9.268 -27.287 14.432 1.00 13.08 204 LEU D CA 1
ATOM 10176 C C . LEU D 1 206 ? 8.881 -26.130 15.338 1.00 11.81 204 LEU D C 1
ATOM 10177 O O . LEU D 1 206 ? 8.658 -25.033 14.842 1.00 12.19 204 LEU D O 1
ATOM 10182 N N . ALA D 1 207 ? 8.787 -26.393 16.653 1.00 13.65 205 ALA D N 1
ATOM 10183 C CA . ALA D 1 207 ? 8.498 -25.374 17.660 1.00 14.16 205 ALA D CA 1
ATOM 10184 C C . ALA D 1 207 ? 9.610 -25.279 18.703 1.00 13.76 205 ALA D C 1
ATOM 10185 O O . ALA D 1 207 ? 10.080 -26.309 19.182 1.00 15.25 205 ALA D O 1
ATOM 10187 N N . THR D 1 208 ? 9.926 -24.047 19.119 1.00 14.54 206 THR D N 1
ATOM 10188 C CA . THR D 1 208 ? 10.730 -23.806 20.317 1.00 16.78 206 THR D CA 1
ATOM 10189 C C . THR D 1 208 ? 10.095 -22.652 21.070 1.00 16.25 206 THR D C 1
ATOM 10190 O O . THR D 1 208 ? 9.664 -21.673 20.464 1.00 18.70 206 THR D O 1
ATOM 10194 N N . ILE D 1 209 ? 9.986 -22.784 22.400 1.00 16.05 207 ILE D N 1
ATOM 10195 C CA . ILE D 1 209 ? 9.412 -21.730 23.224 1.00 17.97 207 ILE D CA 1
ATOM 10196 C C . ILE D 1 209 ? 10.196 -21.658 24.529 1.00 20.34 207 ILE D C 1
ATOM 10197 O O . ILE D 1 209 ? 10.303 -22.679 25.209 1.00 22.21 207 ILE D O 1
ATOM 10202 N N . HIS D 1 210 ? 10.733 -20.479 24.882 1.00 23.58 208 HIS D N 1
ATOM 10203 C CA . HIS D 1 210 ? 11.476 -20.361 26.133 1.00 27.47 208 HIS D CA 1
ATOM 10204 C C . HIS D 1 210 ? 11.400 -18.984 26.786 1.00 26.56 208 HIS D C 1
ATOM 10205 O O . HIS D 1 210 ? 11.923 -18.825 27.890 1.00 25.18 208 HIS D O 1
ATOM 10212 N N . ARG D 1 211 ? 10.801 -17.986 26.128 1.00 26.85 209 ARG D N 1
ATOM 10213 C CA . ARG D 1 211 ? 10.768 -16.655 26.696 1.00 26.69 209 ARG D CA 1
ATOM 10214 C C . ARG D 1 211 ? 9.785 -16.616 27.866 1.00 28.22 209 ARG D C 1
ATOM 10215 O O . ARG D 1 211 ? 8.709 -17.232 27.818 1.00 25.64 209 ARG D O 1
ATOM 10223 N N . ALA D 1 212 ? 10.202 -15.870 28.905 1.00 28.46 210 ALA D N 1
ATOM 10224 C CA . ALA D 1 212 ? 9.443 -15.640 30.126 1.00 29.42 210 ALA D CA 1
ATOM 10225 C C . ALA D 1 212 ? 8.031 -15.131 29.825 1.00 26.58 210 ALA D C 1
ATOM 10226 O O . ALA D 1 212 ? 7.062 -15.579 30.436 1.00 26.50 210 ALA D O 1
ATOM 10228 N N . GLU D 1 213 ? 7.929 -14.211 28.868 1.00 26.02 211 GLU D N 1
ATOM 10229 C CA . GLU D 1 213 ? 6.654 -13.631 28.497 1.00 28.52 211 GLU D CA 1
ATOM 10230 C C . GLU D 1 213 ? 5.662 -14.739 28.129 1.00 26.49 211 GLU D C 1
ATOM 10231 O O . GLU D 1 213 ? 4.474 -14.553 28.335 1.00 27.93 211 GLU D O 1
ATOM 10237 N N . ASN D 1 214 ? 6.134 -15.898 27.641 1.00 25.97 212 ASN D N 1
ATOM 10238 C CA . ASN D 1 214 ? 5.244 -16.994 27.298 1.00 23.43 212 ASN D CA 1
ATOM 10239 C C . ASN D 1 214 ? 5.208 -18.073 28.378 1.00 25.39 212 ASN D C 1
ATOM 10240 O O . ASN D 1 214 ? 4.169 -18.695 28.586 1.00 28.42 212 ASN D O 1
ATOM 10245 N N . THR D 1 215 ? 6.341 -18.373 29.016 1.00 26.05 213 THR D N 1
ATOM 10246 C CA . THR D 1 215 ? 6.394 -19.564 29.851 1.00 26.31 213 THR D CA 1
ATOM 10247 C C . THR D 1 215 ? 5.889 -19.259 31.259 1.00 26.88 213 THR D C 1
ATOM 10248 O O . THR D 1 215 ? 5.569 -20.178 31.999 1.00 30.63 213 THR D O 1
ATOM 10252 N N . ASP D 1 216 ? 5.854 -17.982 31.637 1.00 29.85 214 ASP D N 1
ATOM 10253 C CA . ASP D 1 216 ? 5.517 -17.606 33.006 1.00 34.73 214 ASP D CA 1
ATOM 10254 C C . ASP D 1 216 ? 4.038 -17.239 33.112 1.00 38.10 214 ASP D C 1
ATOM 10255 O O . ASP D 1 216 ? 3.544 -16.949 34.199 1.00 36.51 214 ASP D O 1
ATOM 10260 N N . ASP D 1 217 ? 3.346 -17.209 31.973 1.00 35.50 215 ASP D N 1
ATOM 10261 C CA . ASP D 1 217 ? 1.941 -16.858 31.951 1.00 33.97 215 ASP D CA 1
ATOM 10262 C C . ASP D 1 217 ? 1.163 -18.138 31.655 1.00 33.15 215 ASP D C 1
ATOM 10263 O O . ASP D 1 217 ? 1.233 -18.655 30.535 1.00 32.06 215 ASP D O 1
ATOM 10268 N N . GLN D 1 218 ? 0.429 -18.608 32.651 1.00 30.54 216 GLN D N 1
ATOM 10269 C CA . GLN D 1 218 ? -0.359 -19.849 32.498 1.00 35.58 216 GLN D CA 1
ATOM 10270 C C . GLN D 1 218 ? -1.276 -19.745 31.280 1.00 32.50 216 GLN D C 1
ATOM 10271 O O . GLN D 1 218 ? -1.506 -20.773 30.652 1.00 36.11 216 GLN D O 1
ATOM 10277 N N . GLU D 1 219 ? -1.790 -18.561 30.981 1.00 30.52 217 GLU D N 1
ATOM 10278 C CA . GLU D 1 219 ? -2.764 -18.451 29.905 1.00 35.17 217 GLU D CA 1
ATOM 10279 C C . GLU D 1 219 ? -2.060 -18.490 28.550 1.00 31.02 217 GLU D C 1
ATOM 10280 O O . GLU D 1 219 ? -2.570 -19.116 27.624 1.00 28.03 217 GLU D O 1
ATOM 10286 N N . ARG D 1 220 ? -0.941 -17.764 28.428 1.00 29.15 218 ARG D N 1
ATOM 10287 C CA . ARG D 1 220 ? -0.238 -17.694 27.152 1.00 29.11 218 ARG D CA 1
ATOM 10288 C C . ARG D 1 220 ? 0.343 -19.064 26.841 1.00 26.31 218 ARG D C 1
ATOM 10289 O O . ARG D 1 220 ? 0.267 -19.517 25.707 1.00 23.99 218 ARG D O 1
ATOM 10297 N N . LEU D 1 221 ? 0.896 -19.737 27.855 1.00 24.80 219 LEU D N 1
ATOM 10298 C CA . LEU D 1 221 ? 1.494 -21.031 27.602 1.00 24.63 219 LEU D CA 1
ATOM 10299 C C . LEU D 1 221 ? 0.419 -22.037 27.202 1.00 25.35 219 LEU D C 1
ATOM 10300 O O . LEU D 1 221 ? 0.677 -22.849 26.325 1.00 21.73 219 LEU D O 1
ATOM 10305 N N . ARG D 1 222 ? -0.771 -21.985 27.835 1.00 25.51 220 ARG D N 1
ATOM 10306 C CA . ARG D 1 222 ? -1.859 -22.889 27.484 1.00 23.86 220 ARG D CA 1
ATOM 10307 C C . ARG D 1 222 ? -2.275 -22.687 26.030 1.00 22.84 220 ARG D C 1
ATOM 10308 O O . ARG D 1 222 ? -2.515 -23.661 25.310 1.00 24.05 220 ARG D O 1
ATOM 10316 N N . VAL D 1 223 ? -2.397 -21.426 25.609 1.00 21.58 221 VAL D N 1
ATOM 10317 C CA . VAL D 1 223 ? -2.800 -21.144 24.242 1.00 21.16 221 VAL D CA 1
ATOM 10318 C C . VAL D 1 223 ? -1.803 -21.789 23.284 1.00 18.57 221 VAL D C 1
ATOM 10319 O O . VAL D 1 223 ? -2.195 -22.413 22.299 1.00 19.28 221 VAL D O 1
ATOM 10323 N N . ILE D 1 224 ? -0.515 -21.598 23.568 1.00 18.16 222 ILE D N 1
ATOM 10324 C CA . ILE D 1 224 ? 0.527 -22.116 22.689 1.00 18.01 222 ILE D CA 1
ATOM 10325 C C . ILE D 1 224 ? 0.448 -23.637 22.595 1.00 17.04 222 ILE D C 1
ATOM 10326 O O . ILE D 1 224 ? 0.377 -24.214 21.513 1.00 16.71 222 ILE D O 1
ATOM 10331 N N . LEU D 1 225 ? 0.437 -24.322 23.731 1.00 19.41 223 LEU D N 1
ATOM 10332 C CA . LEU D 1 225 ? 0.492 -25.778 23.727 1.00 20.01 223 LEU D CA 1
ATOM 10333 C C . LEU D 1 225 ? -0.790 -26.392 23.145 1.00 20.39 223 LEU D C 1
ATOM 10334 O O . LEU D 1 225 ? -0.774 -27.406 22.443 1.00 17.42 223 LEU D O 1
ATOM 10339 N N . GLU D 1 226 ? -1.931 -25.749 23.419 1.00 20.18 224 GLU D N 1
ATOM 10340 C CA . GLU D 1 226 ? -3.183 -26.166 22.826 1.00 20.39 224 GLU D CA 1
ATOM 10341 C C . GLU D 1 226 ? -3.123 -26.013 21.310 1.00 18.21 224 GLU D C 1
ATOM 10342 O O . GLU D 1 226 ? -3.545 -26.897 20.576 1.00 17.46 224 GLU D O 1
ATOM 10348 N N . ALA D 1 227 ? -2.563 -24.898 20.842 1.00 18.20 225 ALA D N 1
ATOM 10349 C CA . ALA D 1 227 ? -2.467 -24.654 19.411 1.00 18.39 225 ALA D CA 1
ATOM 10350 C C . ALA D 1 227 ? -1.552 -25.666 18.721 1.00 18.81 225 ALA D C 1
ATOM 10351 O O . ALA D 1 227 ? -1.919 -26.201 17.670 1.00 17.21 225 ALA D O 1
ATOM 10353 N N . LEU D 1 228 ? -0.416 -26.002 19.345 1.00 18.69 226 LEU D N 1
ATOM 10354 C CA . LEU D 1 228 ? 0.485 -26.987 18.761 1.00 17.22 226 LEU D CA 1
ATOM 10355 C C . LEU D 1 228 ? -0.177 -28.353 18.726 1.00 15.96 226 LEU D C 1
ATOM 10356 O O . LEU D 1 228 ? -0.031 -29.074 17.755 1.00 14.93 226 LEU D O 1
ATOM 10361 N N . ALA D 1 229 ? -0.893 -28.726 19.787 1.00 16.21 227 ALA D N 1
ATOM 10362 C CA . ALA D 1 229 ? -1.597 -29.999 19.788 1.00 17.45 227 ALA D CA 1
ATOM 10363 C C . ALA D 1 229 ? -2.600 -30.086 18.642 1.00 17.86 227 ALA D C 1
ATOM 10364 O O . ALA D 1 229 ? -2.763 -31.153 18.042 1.00 21.26 227 ALA D O 1
ATOM 10366 N N . GLU D 1 230 ? -3.305 -28.987 18.376 1.00 18.99 228 GLU D N 1
ATOM 10367 C CA . GLU D 1 230 ? -4.266 -28.928 17.285 1.00 21.02 228 GLU D CA 1
ATOM 10368 C C . GLU D 1 230 ? -3.554 -29.058 15.937 1.00 17.73 228 GLU D C 1
ATOM 10369 O O . GLU D 1 230 ? -3.977 -29.831 15.083 1.00 17.19 228 GLU D O 1
ATOM 10375 N N . VAL D 1 231 ? -2.480 -28.283 15.732 1.00 16.76 229 VAL D N 1
ATOM 10376 C CA . VAL D 1 231 ? -1.739 -28.349 14.480 1.00 15.17 229 VAL D CA 1
ATOM 10377 C C . VAL D 1 231 ? -1.262 -29.781 14.223 1.00 15.52 229 VAL D C 1
ATOM 10378 O O . VAL D 1 231 ? -1.333 -30.264 13.078 1.00 15.79 229 VAL D O 1
ATOM 10382 N N . HIS D 1 232 ? -0.791 -30.425 15.293 1.00 14.63 230 HIS D N 1
ATOM 10383 C CA . HIS D 1 232 ? -0.182 -31.741 15.218 1.00 18.47 230 HIS D CA 1
ATOM 10384 C C . HIS D 1 232 ? -1.120 -32.776 14.571 1.00 19.31 230 HIS D C 1
ATOM 10385 O O . HIS D 1 232 ? -0.677 -33.689 13.876 1.00 18.93 230 HIS D O 1
ATOM 10392 N N . GLN D 1 233 ? -2.440 -32.601 14.750 1.00 21.27 231 GLN D N 1
ATOM 10393 C CA . GLN D 1 233 ? -3.425 -33.532 14.220 1.00 23.04 231 GLN D CA 1
ATOM 10394 C C . GLN D 1 233 ? -3.328 -33.598 12.702 1.00 20.97 231 GLN D C 1
ATOM 10395 O O . GLN D 1 233 ? -3.644 -34.633 12.097 1.00 23.14 231 GLN D O 1
ATOM 10401 N N . GLU D 1 234 ? -2.958 -32.461 12.090 1.00 18.43 232 GLU D N 1
ATOM 10402 C CA . GLU D 1 234 ? -2.861 -32.332 10.650 1.00 19.41 232 GLU D CA 1
ATOM 10403 C C . GLU D 1 234 ? -1.419 -32.489 10.151 1.00 18.85 232 GLU D C 1
ATOM 10404 O O . GLU D 1 234 ? -1.189 -33.089 9.114 1.00 16.76 232 GLU D O 1
ATOM 10410 N N . VAL D 1 235 ? -0.466 -31.871 10.848 1.00 18.78 233 VAL D N 1
ATOM 10411 C CA . VAL D 1 235 ? 0.928 -31.925 10.450 1.00 17.30 233 VAL D CA 1
ATOM 10412 C C . VAL D 1 235 ? 1.748 -32.108 11.704 1.00 15.53 233 VAL D C 1
ATOM 10413 O O . VAL D 1 235 ? 1.586 -31.376 12.681 1.00 15.01 233 VAL D O 1
ATOM 10417 N N . PRO D 1 236 ? 2.627 -33.118 11.747 1.00 13.97 234 PRO D N 1
ATOM 10418 C CA . PRO D 1 236 ? 3.362 -33.384 12.977 1.00 14.99 234 PRO D CA 1
ATOM 10419 C C . PRO D 1 236 ? 4.152 -32.172 13.467 1.00 13.87 234 PRO D C 1
ATOM 10420 O O . PRO D 1 236 ? 4.760 -31.452 12.665 1.00 14.23 234 PRO D O 1
ATOM 10424 N N . VAL D 1 237 ? 4.074 -31.941 14.778 1.00 13.88 235 VAL D N 1
ATOM 10425 C CA . VAL D 1 237 ? 4.802 -30.892 15.472 1.00 15.71 235 VAL D CA 1
ATOM 10426 C C . VAL D 1 237 ? 5.928 -31.518 16.303 1.00 17.49 235 VAL D C 1
ATOM 10427 O O . VAL D 1 237 ? 5.665 -32.344 17.180 1.00 18.30 235 VAL D O 1
ATOM 10431 N N . VAL D 1 238 ? 7.171 -31.108 15.999 1.00 14.36 236 VAL D N 1
ATOM 10432 C CA . VAL D 1 238 ? 8.361 -31.495 16.743 1.00 15.25 236 VAL D CA 1
ATOM 10433 C C . VAL D 1 238 ? 8.730 -30.335 17.667 1.00 15.44 236 VAL D C 1
ATOM 10434 O O . VAL D 1 238 ? 8.924 -29.206 17.211 1.00 12.81 236 VAL D O 1
ATOM 10438 N N . PHE D 1 239 ? 8.823 -30.624 18.974 1.00 15.20 237 PHE D N 1
ATOM 10439 C CA . PHE D 1 239 ? 8.964 -29.596 19.985 1.00 17.85 237 PHE D CA 1
ATOM 10440 C C . PHE D 1 239 ? 10.063 -30.007 20.958 1.00 18.71 237 PHE D C 1
ATOM 10441 O O . PHE D 1 239 ? 9.815 -30.627 22.000 1.00 19.79 237 PHE D O 1
ATOM 10449 N N . PRO D 1 240 ? 11.334 -29.661 20.639 1.00 18.97 238 PRO D N 1
ATOM 10450 C CA . PRO D 1 240 ? 12.415 -29.777 21.616 1.00 20.55 238 PRO D CA 1
ATOM 10451 C C . PRO D 1 240 ? 12.165 -28.720 22.698 1.00 18.88 238 PRO D C 1
ATOM 10452 O O . PRO D 1 240 ? 12.346 -27.522 22.479 1.00 20.21 238 PRO D O 1
ATOM 10456 N N . VAL D 1 241 ? 11.710 -29.181 23.873 1.00 21.52 239 VAL D N 1
ATOM 10457 C CA . VAL D 1 241 ? 11.205 -28.292 24.911 1.00 23.51 239 VAL D CA 1
ATOM 10458 C C . VAL D 1 241 ? 12.339 -27.896 25.847 1.00 23.01 239 VAL D C 1
ATOM 10459 O O . VAL D 1 241 ? 12.980 -28.758 26.427 1.00 22.72 239 VAL D O 1
ATOM 10463 N N . HIS D 1 242 ? 12.570 -26.597 25.978 1.00 24.56 240 HIS D N 1
ATOM 10464 C CA . HIS D 1 242 ? 13.533 -26.099 26.938 1.00 30.50 240 HIS D CA 1
ATOM 10465 C C . HIS D 1 242 ? 13.165 -26.648 28.326 1.00 31.15 240 HIS D C 1
ATOM 10466 O O . HIS D 1 242 ? 11.982 -26.687 28.675 1.00 28.45 240 HIS D O 1
ATOM 10473 N N . PRO D 1 243 ? 14.132 -27.112 29.159 1.00 34.87 241 PRO D N 1
ATOM 10474 C CA . PRO D 1 243 ? 13.806 -27.690 30.471 1.00 38.81 241 PRO D CA 1
ATOM 10475 C C . PRO D 1 243 ? 12.968 -26.793 31.384 1.00 36.33 241 PRO D C 1
ATOM 10476 O O . PRO D 1 243 ? 12.137 -27.288 32.147 1.00 35.72 241 PRO D O 1
ATOM 10480 N N . ARG D 1 244 ? 13.209 -25.480 31.297 1.00 35.95 242 ARG D N 1
ATOM 10481 C CA . ARG D 1 244 ? 12.488 -24.495 32.082 1.00 36.66 242 ARG D CA 1
ATOM 10482 C C . ARG D 1 244 ? 11.061 -24.368 31.574 1.00 35.77 242 ARG D C 1
ATOM 10483 O O . ARG D 1 244 ? 10.138 -24.169 32.363 1.00 35.33 242 ARG D O 1
ATOM 10491 N N . THR D 1 245 ? 10.886 -24.447 30.247 1.00 31.69 243 THR D N 1
ATOM 10492 C CA . THR D 1 245 ? 9.545 -24.451 29.689 1.00 27.75 243 THR D CA 1
ATOM 10493 C C . THR D 1 245 ? 8.767 -25.683 30.152 1.00 26.72 243 THR D C 1
ATOM 10494 O O . THR D 1 245 ? 7.578 -25.590 30.437 1.00 27.09 243 THR D O 1
ATOM 10498 N N . ARG D 1 246 ? 9.424 -26.839 30.188 1.00 26.55 244 ARG D N 1
ATOM 10499 C CA . ARG D 1 246 ? 8.763 -28.071 30.585 1.00 29.16 244 ARG D CA 1
ATOM 10500 C C . ARG D 1 246 ? 8.374 -28.003 32.064 1.00 32.91 244 ARG D C 1
ATOM 10501 O O . ARG D 1 246 ? 7.274 -28.424 32.400 1.00 33.67 244 ARG D O 1
ATOM 10509 N N . LYS D 1 247 ? 9.268 -27.501 32.934 1.00 35.36 245 LYS D N 1
ATOM 10510 C CA . LYS D 1 247 ? 8.951 -27.392 34.356 1.00 38.10 245 LYS D CA 1
ATOM 10511 C C . LYS D 1 247 ? 7.696 -26.541 34.524 1.00 37.74 245 LYS D C 1
ATOM 10512 O O . LYS D 1 247 ? 6.784 -26.929 35.243 1.00 36.33 245 LYS D O 1
ATOM 10514 N N . ARG D 1 248 ? 7.651 -25.400 33.827 1.00 35.14 246 ARG D N 1
ATOM 10515 C CA . ARG D 1 248 ? 6.527 -24.484 33.924 1.00 38.79 246 ARG D CA 1
ATOM 10516 C C . ARG D 1 248 ? 5.241 -25.132 33.417 1.00 37.15 246 ARG D C 1
ATOM 10517 O O . ARG D 1 248 ? 4.185 -24.938 34.019 1.00 39.14 246 ARG D O 1
ATOM 10525 N N . ALA D 1 249 ? 5.323 -25.900 32.325 1.00 34.10 247 ALA D N 1
ATOM 10526 C CA . ALA D 1 249 ? 4.156 -26.573 31.774 1.00 35.21 247 ALA D CA 1
ATOM 10527 C C . ALA D 1 249 ? 3.566 -27.543 32.794 1.00 38.62 247 ALA D C 1
ATOM 10528 O O . ALA D 1 249 ? 2.348 -27.615 32.943 1.00 37.38 247 ALA D O 1
ATOM 10530 N N . GLU D 1 250 ? 4.435 -28.299 33.467 1.00 39.55 248 GLU D N 1
ATOM 10531 C CA . GLU D 1 250 ? 3.984 -29.328 34.389 1.00 48.61 248 GLU D CA 1
ATOM 10532 C C . GLU D 1 250 ? 3.371 -28.668 35.625 1.00 44.95 248 GLU D C 1
ATOM 10533 O O . GLU D 1 250 ? 2.253 -28.995 36.013 1.00 43.75 248 GLU D O 1
ATOM 10539 N N . ALA D 1 251 ? 4.094 -27.701 36.192 1.00 42.46 249 ALA D N 1
ATOM 10540 C CA . ALA D 1 251 ? 3.628 -26.926 37.328 1.00 40.42 249 ALA D CA 1
ATOM 10541 C C . ALA D 1 251 ? 2.256 -26.305 37.067 1.00 44.30 249 ALA D C 1
ATOM 10542 O O . ALA D 1 251 ? 1.496 -26.075 38.009 1.00 41.54 249 ALA D O 1
ATOM 10544 N N . PHE D 1 252 ? 1.970 -25.974 35.796 1.00 42.59 250 PHE D N 1
ATOM 10545 C CA . PHE D 1 252 ? 0.737 -25.302 35.417 1.00 38.45 250 PHE D CA 1
ATOM 10546 C C . PHE D 1 252 ? -0.351 -26.297 35.026 1.00 33.70 250 PHE D C 1
ATOM 10547 O O . PHE D 1 252 ? -1.411 -25.876 34.594 1.00 30.86 250 PHE D O 1
ATOM 10555 N N . GLY D 1 253 ? -0.095 -27.607 35.139 1.00 38.04 251 GLY D N 1
ATOM 10556 C CA . GLY D 1 253 ? -1.100 -28.612 34.804 1.00 36.33 251 GLY D CA 1
ATOM 10557 C C . GLY D 1 253 ? -1.318 -28.780 33.299 1.00 37.32 251 GLY D C 1
ATOM 10558 O O . GLY D 1 253 ? -2.401 -29.175 32.878 1.00 33.91 251 GLY D O 1
ATOM 10559 N N . LEU D 1 254 ? -0.282 -28.481 32.491 1.00 37.68 252 LEU D N 1
ATOM 10560 C CA . LEU D 1 254 ? -0.384 -28.476 31.034 1.00 34.38 252 LEU D CA 1
ATOM 10561 C C . LEU D 1 254 ? 0.462 -29.592 30.431 1.00 34.96 252 LEU D C 1
ATOM 10562 O O . LEU D 1 254 ? 0.520 -29.710 29.205 1.00 34.34 252 LEU D O 1
ATOM 10567 N N . GLY D 1 255 ? 1.142 -30.373 31.284 1.00 34.04 253 GLY D N 1
ATOM 10568 C CA . GLY D 1 255 ? 2.046 -31.426 30.838 1.00 36.16 253 GLY D CA 1
ATOM 10569 C C . GLY D 1 255 ? 1.382 -32.359 29.835 1.00 35.48 253 GLY D C 1
ATOM 10570 O O . GLY D 1 255 ? 2.035 -32.942 28.975 1.00 34.17 253 GLY D O 1
ATOM 10571 N N . SER D 1 256 ? 0.057 -32.449 29.948 1.00 34.87 254 SER D N 1
ATOM 10572 C CA . SER D 1 256 ? -0.784 -33.220 29.052 1.00 34.00 254 SER D CA 1
ATOM 10573 C C . SER D 1 256 ? -0.566 -32.892 27.565 1.00 32.19 254 SER D C 1
ATOM 10574 O O . SER D 1 256 ? -0.644 -33.771 26.700 1.00 29.04 254 SER D O 1
ATOM 10577 N N . TYR D 1 257 ? -0.368 -31.610 27.251 1.00 31.39 255 TYR D N 1
ATOM 10578 C CA . TYR D 1 257 ? -0.288 -31.168 25.861 1.00 32.76 255 TYR D CA 1
ATOM 10579 C C . TYR D 1 257 ? 1.029 -31.614 25.224 1.00 28.06 255 TYR D C 1
ATOM 10580 O O . TYR D 1 257 ? 1.087 -31.836 24.017 1.00 24.81 255 TYR D O 1
ATOM 10589 N N . LEU D 1 258 ? 2.051 -31.846 26.051 1.00 26.23 256 LEU D N 1
ATOM 10590 C CA . LEU D 1 258 ? 3.330 -32.301 25.543 1.00 28.54 256 LEU D CA 1
ATOM 10591 C C . LEU D 1 258 ? 3.239 -33.731 25.024 1.00 28.89 256 LEU D C 1
ATOM 10592 O O . LEU D 1 258 ? 4.018 -34.090 24.148 1.00 23.89 256 LEU D O 1
ATOM 10597 N N . GLU D 1 259 ? 2.269 -34.520 25.521 1.00 27.82 257 GLU D N 1
ATOM 10598 C CA . GLU D 1 259 ? 2.084 -35.876 25.033 1.00 29.04 257 GLU D CA 1
ATOM 10599 C C . GLU D 1 259 ? 1.395 -35.876 23.680 1.00 25.05 257 GLU D C 1
ATOM 10600 O O . GLU D 1 259 ? 1.398 -36.894 23.005 1.00 26.47 257 GLU D O 1
ATOM 10606 N N . LYS D 1 260 ? 0.777 -34.755 23.308 1.00 24.39 258 LYS D N 1
ATOM 10607 C CA . LYS D 1 260 ? -0.001 -34.669 22.078 1.00 28.57 258 LYS D CA 1
ATOM 10608 C C . LYS D 1 260 ? 0.802 -34.035 20.937 1.00 27.50 258 LYS D C 1
ATOM 10609 O O . LYS D 1 260 ? 0.219 -33.631 19.939 1.00 26.86 258 LYS D O 1
ATOM 10615 N N . VAL D 1 261 ? 2.113 -33.866 21.116 1.00 23.14 259 VAL D N 1
ATOM 10616 C CA . VAL D 1 261 ? 3.017 -33.502 20.025 1.00 22.51 259 VAL D CA 1
ATOM 10617 C C . VAL D 1 261 ? 4.255 -34.381 20.150 1.00 25.65 259 VAL D C 1
ATOM 10618 O O . VAL D 1 261 ? 4.400 -35.155 21.099 1.00 24.49 259 VAL D O 1
ATOM 10622 N N . VAL D 1 262 ? 5.190 -34.238 19.217 1.00 25.79 260 VAL D N 1
ATOM 10623 C CA . VAL D 1 262 ? 6.458 -34.920 19.381 1.00 22.90 260 VAL D CA 1
ATOM 10624 C C . VAL D 1 262 ? 7.343 -34.034 20.246 1.00 23.57 260 VAL D C 1
ATOM 10625 O O . VAL D 1 262 ? 8.188 -33.311 19.723 1.00 18.95 260 VAL D O 1
ATOM 10629 N N . ALA D 1 263 ? 7.161 -34.133 21.571 1.00 21.60 261 ALA D N 1
ATOM 10630 C CA . ALA D 1 263 ? 7.992 -33.414 22.519 1.00 23.40 261 ALA D CA 1
ATOM 10631 C C . ALA D 1 263 ? 9.294 -34.184 22.716 1.00 25.58 261 ALA D C 1
ATOM 10632 O O . ALA D 1 263 ? 9.293 -35.410 22.819 1.00 25.53 261 ALA D O 1
ATOM 10634 N N . LEU D 1 264 ? 10.399 -33.434 22.724 1.00 22.85 262 LEU D N 1
ATOM 10635 C CA . LEU D 1 264 ? 11.732 -33.985 22.922 1.00 24.74 262 LEU D CA 1
ATOM 10636 C C . LEU D 1 264 ? 12.424 -33.136 23.970 1.00 22.84 262 LEU D C 1
ATOM 10637 O O . LEU D 1 264 ? 12.021 -32.006 24.206 1.00 25.37 262 LEU D O 1
ATOM 10642 N N . GLU D 1 265 ? 13.516 -33.659 24.515 1.00 23.48 263 GLU D N 1
ATOM 10643 C CA . GLU D 1 265 ? 14.470 -32.827 25.221 1.00 27.40 263 GLU D CA 1
ATOM 10644 C C . GLU D 1 265 ? 15.304 -32.080 24.184 1.00 26.48 263 GLU D C 1
ATOM 10645 O O . GLU D 1 265 ? 15.364 -32.506 23.038 1.00 23.52 263 GLU D O 1
ATOM 10651 N N . PRO D 1 266 ? 15.974 -30.965 24.555 1.00 29.47 264 PRO D N 1
ATOM 10652 C CA . PRO D 1 266 ? 16.856 -30.256 23.630 1.00 29.28 264 PRO D CA 1
ATOM 10653 C C . PRO D 1 266 ? 17.803 -31.238 22.932 1.00 26.89 264 PRO D C 1
ATOM 10654 O O . PRO D 1 266 ? 18.298 -32.162 23.549 1.00 23.62 264 PRO D O 1
ATOM 10658 N N . VAL D 1 267 ? 18.000 -31.065 21.624 1.00 24.23 265 VAL D N 1
ATOM 10659 C CA . VAL D 1 267 ? 18.816 -31.991 20.860 1.00 25.39 265 VAL D CA 1
ATOM 10660 C C . VAL D 1 267 ? 20.190 -31.343 20.658 1.00 22.31 265 VAL D C 1
ATOM 10661 O O . VAL D 1 267 ? 20.364 -30.189 21.020 1.00 21.11 265 VAL D O 1
ATOM 10665 N N . GLY D 1 268 ? 21.144 -32.094 20.097 1.00 22.29 266 GLY D N 1
ATOM 10666 C CA . GLY D 1 268 ? 22.463 -31.559 19.778 1.00 22.34 266 GLY D CA 1
ATOM 10667 C C . GLY D 1 268 ? 22.408 -30.540 18.638 1.00 22.39 266 GLY D C 1
ATOM 10668 O O . GLY D 1 268 ? 21.413 -30.461 17.904 1.00 19.20 266 GLY D O 1
ATOM 10669 N N . TYR D 1 269 ? 23.508 -29.791 18.480 1.00 21.05 267 TYR D N 1
ATOM 10670 C CA A TYR D 1 269 ? 23.591 -28.675 17.561 0.50 21.69 267 TYR D CA 1
ATOM 10671 C CA B TYR D 1 269 ? 23.492 -28.641 17.585 0.50 19.39 267 TYR D CA 1
ATOM 10672 C C . TYR D 1 269 ? 23.161 -29.104 16.164 1.00 19.49 267 TYR D C 1
ATOM 10673 O O . TYR D 1 269 ? 22.300 -28.480 15.548 1.00 18.78 267 TYR D O 1
ATOM 10690 N N . LEU D 1 270 ? 23.812 -30.160 15.646 1.00 18.36 268 LEU D N 1
ATOM 10691 C CA . LEU D 1 270 ? 23.624 -30.532 14.249 1.00 18.51 268 LEU D CA 1
ATOM 10692 C C . LEU D 1 270 ? 22.238 -31.135 14.015 1.00 16.51 268 LEU D C 1
ATOM 10693 O O . LEU D 1 270 ? 21.672 -30.933 12.943 1.00 14.41 268 LEU D O 1
ATOM 10698 N N . ASP D 1 271 ? 21.726 -31.868 15.001 1.00 16.32 269 ASP D N 1
ATOM 10699 C CA . ASP D 1 271 ? 20.364 -32.384 14.953 1.00 17.77 269 ASP D CA 1
ATOM 10700 C C . ASP D 1 271 ? 19.350 -31.243 14.942 1.00 16.42 269 ASP D C 1
ATOM 10701 O O . ASP D 1 271 ? 18.329 -31.389 14.281 1.00 17.13 269 ASP D O 1
ATOM 10706 N N . MET D 1 272 ? 19.623 -30.125 15.656 1.00 17.01 270 MET D N 1
ATOM 10707 C CA . MET D 1 272 ? 18.713 -28.983 15.671 1.00 17.07 270 MET D CA 1
ATOM 10708 C C . MET D 1 272 ? 18.739 -28.289 14.312 1.00 16.01 270 MET D C 1
ATOM 10709 O O . MET D 1 272 ? 17.715 -27.850 13.793 1.00 13.98 270 MET D O 1
ATOM 10714 N N . VAL D 1 273 ? 19.929 -28.218 13.705 1.00 15.20 271 VAL D N 1
ATOM 10715 C CA . VAL D 1 273 ? 20.085 -27.657 12.379 1.00 14.56 271 VAL D CA 1
ATOM 10716 C C . VAL D 1 273 ? 19.262 -28.475 11.399 1.00 14.38 271 VAL D C 1
ATOM 10717 O O . VAL D 1 273 ? 18.575 -27.896 10.553 1.00 13.86 271 VAL D O 1
ATOM 10721 N N . MET D 1 274 ? 19.329 -29.805 11.544 1.00 13.99 272 MET D N 1
ATOM 10722 C CA . MET D 1 274 ? 18.656 -30.729 10.651 1.00 13.95 272 MET D CA 1
ATOM 10723 C C . MET D 1 274 ? 17.130 -30.541 10.799 1.00 13.90 272 MET D C 1
ATOM 10724 O O . MET D 1 274 ? 16.441 -30.421 9.797 1.00 13.96 272 MET D O 1
ATOM 10729 N N . LEU D 1 275 ? 16.628 -30.417 12.029 1.00 13.99 273 LEU D N 1
ATOM 10730 C CA . LEU D 1 275 ? 15.212 -30.125 12.259 1.00 14.07 273 LEU D CA 1
ATOM 10731 C C . LEU D 1 275 ? 14.797 -28.782 11.661 1.00 13.97 273 LEU D C 1
ATOM 10732 O O . LEU D 1 275 ? 13.733 -28.723 11.077 1.00 14.17 273 LEU D O 1
ATOM 10737 N N . GLU D 1 276 ? 15.603 -27.725 11.853 1.00 12.67 274 GLU D N 1
ATOM 10738 C CA . GLU D 1 276 ? 15.265 -26.379 11.417 1.00 13.54 274 GLU D CA 1
ATOM 10739 C C . GLU D 1 276 ? 15.148 -26.325 9.900 1.00 13.22 274 GLU D C 1
ATOM 10740 O O . GLU D 1 276 ? 14.123 -25.890 9.370 1.00 14.62 274 GLU D O 1
ATOM 10746 N N . LYS D 1 277 ? 16.185 -26.819 9.214 1.00 13.12 275 LYS D N 1
ATOM 10747 C CA . LYS D 1 277 ? 16.290 -26.644 7.779 1.00 13.73 275 LYS D CA 1
ATOM 10748 C C . LYS D 1 277 ? 15.260 -27.517 7.034 1.00 13.70 275 LYS D C 1
ATOM 10749 O O . LYS D 1 277 ? 14.860 -27.173 5.926 1.00 11.86 275 LYS D O 1
ATOM 10755 N N . ASN D 1 278 ? 14.868 -28.635 7.635 1.00 13.24 276 ASN D N 1
ATOM 10756 C CA . ASN D 1 278 ? 13.936 -29.553 7.007 1.00 14.94 276 ASN D CA 1
ATOM 10757 C C . ASN D 1 278 ? 12.482 -29.308 7.428 1.00 14.36 276 ASN D C 1
ATOM 10758 O O . ASN D 1 278 ? 11.591 -29.959 6.896 1.00 13.45 276 ASN D O 1
ATOM 10763 N N . ALA D 1 279 ? 12.214 -28.306 8.287 1.00 13.94 277 ALA D N 1
ATOM 10764 C CA . ALA D 1 279 ? 10.852 -28.063 8.727 1.00 13.92 277 ALA D CA 1
ATOM 10765 C C . ALA D 1 279 ? 10.071 -27.383 7.614 1.00 13.25 277 ALA D C 1
ATOM 10766 O O . ALA D 1 279 ? 10.627 -26.696 6.763 1.00 12.83 277 ALA D O 1
ATOM 10768 N N . ARG D 1 280 ? 8.754 -27.576 7.639 1.00 13.57 278 ARG D N 1
ATOM 10769 C CA . ARG D 1 280 ? 7.865 -26.837 6.766 1.00 13.96 278 ARG D CA 1
ATOM 10770 C C . ARG D 1 280 ? 7.696 -25.415 7.267 1.00 12.40 278 ARG D C 1
ATOM 10771 O O . ARG D 1 280 ? 7.451 -24.508 6.475 1.00 12.62 278 ARG D O 1
ATOM 10779 N N . LEU D 1 281 ? 7.771 -25.265 8.587 1.00 10.75 279 LEU D N 1
ATOM 10780 C CA . LEU D 1 281 ? 7.595 -23.995 9.271 1.00 11.68 279 LEU D CA 1
ATOM 10781 C C . LEU D 1 281 ? 8.199 -24.113 10.669 1.00 11.22 279 LEU D C 1
ATOM 10782 O O . LEU D 1 281 ? 8.234 -25.196 11.268 1.00 12.92 279 LEU D O 1
ATOM 10787 N N . ILE D 1 282 ? 8.712 -22.993 11.156 1.00 11.09 280 ILE D N 1
ATOM 10788 C CA . ILE D 1 282 ? 9.244 -22.879 12.495 1.00 12.05 280 ILE D CA 1
ATOM 10789 C C . ILE D 1 282 ? 8.391 -21.903 13.305 1.00 12.31 280 ILE D C 1
ATOM 10790 O O . ILE D 1 282 ? 8.178 -20.753 12.913 1.00 12.97 280 ILE D O 1
ATOM 10795 N N . VAL D 1 283 ? 7.941 -22.378 14.479 1.00 12.38 281 VAL D N 1
ATOM 10796 C CA . VAL D 1 283 ? 7.179 -21.586 15.424 1.00 13.06 281 VAL D CA 1
ATOM 10797 C C . VAL D 1 283 ? 8.087 -21.350 16.624 1.00 13.31 281 VAL D C 1
ATOM 10798 O O . VAL D 1 283 ? 8.557 -22.335 17.191 1.00 13.94 281 VAL D O 1
ATOM 10802 N N . THR D 1 284 ? 8.393 -20.088 16.952 1.00 14.14 282 THR D N 1
ATOM 10803 C CA . THR D 1 284 ? 9.405 -19.799 17.956 1.00 14.37 282 THR D CA 1
ATOM 10804 C C . THR D 1 284 ? 9.100 -18.482 18.670 1.00 14.45 282 THR D C 1
ATOM 10805 O O . THR D 1 284 ? 8.350 -17.644 18.169 1.00 14.78 282 THR D O 1
ATOM 10809 N N . ASP D 1 285 ? 9.689 -18.320 19.863 1.00 16.24 283 ASP D N 1
ATOM 10810 C CA . ASP D 1 285 ? 9.850 -17.013 20.476 1.00 17.13 283 ASP D CA 1
ATOM 10811 C C . ASP D 1 285 ? 11.328 -16.652 20.613 1.00 18.42 283 ASP D C 1
ATOM 10812 O O . ASP D 1 285 ? 11.655 -15.671 21.282 1.00 17.13 283 ASP D O 1
ATOM 10817 N N . SER D 1 286 ? 12.219 -17.400 19.948 1.00 18.38 284 SER D N 1
ATOM 10818 C CA . SER D 1 286 ? 13.652 -17.145 20.077 1.00 17.91 284 SER D CA 1
ATOM 10819 C C . SER D 1 286 ? 14.109 -16.246 18.935 1.00 19.12 284 SER D C 1
ATOM 10820 O O . SER D 1 286 ? 13.752 -16.502 17.802 1.00 16.01 284 SER D O 1
ATOM 10823 N N . GLY D 1 287 ? 14.852 -15.174 19.270 1.00 19.81 285 GLY D N 1
ATOM 10824 C CA . GLY D 1 287 ? 15.444 -14.269 18.294 1.00 18.89 285 GLY D CA 1
ATOM 10825 C C . GLY D 1 287 ? 16.373 -14.995 17.318 1.00 16.61 285 GLY D C 1
ATOM 10826 O O . GLY D 1 287 ? 16.361 -14.735 16.116 1.00 18.11 285 GLY D O 1
ATOM 10827 N N . GLY D 1 288 ? 17.262 -15.825 17.854 1.00 16.98 286 GLY D N 1
ATOM 10828 C CA . GLY D 1 288 ? 18.205 -16.580 17.040 1.00 16.90 286 GLY D CA 1
ATOM 10829 C C . GLY D 1 288 ? 17.506 -17.554 16.079 1.00 15.95 286 GLY D C 1
ATOM 10830 O O . GLY D 1 288 ? 17.922 -17.714 14.939 1.00 16.88 286 GLY D O 1
ATOM 10831 N N . VAL D 1 289 ? 16.462 -18.244 16.548 1.00 14.30 287 VAL D N 1
ATOM 10832 C CA . VAL D 1 289 ? 15.837 -19.256 15.710 1.00 14.59 287 VAL D CA 1
ATOM 10833 C C . VAL D 1 289 ? 15.138 -18.569 14.535 1.00 13.45 287 VAL D C 1
ATOM 10834 O O . VAL D 1 289 ? 15.132 -19.078 13.421 1.00 14.04 287 VAL D O 1
ATOM 10838 N N . GLN D 1 290 ? 14.609 -17.364 14.778 1.00 13.58 288 GLN D N 1
ATOM 10839 C CA . GLN D 1 290 ? 13.939 -16.610 13.730 1.00 13.46 288 GLN D CA 1
ATOM 10840 C C . GLN D 1 290 ? 14.909 -16.354 12.578 1.00 13.46 288 GLN D C 1
ATOM 10841 O O . GLN D 1 290 ? 14.574 -16.479 11.393 1.00 12.38 288 GLN D O 1
ATOM 10847 N N . LYS D 1 291 ? 16.145 -16.006 12.931 1.00 13.76 289 LYS D N 1
ATOM 10848 C CA . LYS D 1 291 ? 17.154 -15.762 11.916 1.00 14.37 289 LYS D CA 1
ATOM 10849 C C . LYS D 1 291 ? 17.508 -17.058 11.199 1.00 12.66 289 LYS D C 1
ATOM 10850 O O . LYS D 1 291 ? 17.651 -17.044 9.987 1.00 12.48 289 LYS D O 1
ATOM 10856 N N . GLU D 1 292 ? 17.681 -18.166 11.945 1.00 13.16 290 GLU D N 1
ATOM 10857 C CA . GLU D 1 292 ? 18.007 -19.448 11.339 1.00 13.52 290 GLU D CA 1
ATOM 10858 C C . GLU D 1 292 ? 16.916 -19.873 10.354 1.00 12.99 290 GLU D C 1
ATOM 10859 O O . GLU D 1 292 ? 17.221 -20.462 9.320 1.00 12.46 290 GLU D O 1
ATOM 10865 N N . ALA D 1 293 ? 15.651 -19.613 10.697 1.00 11.87 291 ALA D N 1
ATOM 10866 C CA . ALA D 1 293 ? 14.561 -19.952 9.802 1.00 11.77 291 ALA D CA 1
ATOM 10867 C C . ALA D 1 293 ? 14.778 -19.255 8.469 1.00 11.82 291 ALA D C 1
ATOM 10868 O O . ALA D 1 293 ? 14.685 -19.895 7.420 1.00 11.45 291 ALA D O 1
ATOM 10870 N N . TYR D 1 294 ? 15.116 -17.967 8.518 1.00 11.16 292 TYR D N 1
ATOM 10871 C CA . TYR D 1 294 ? 15.357 -17.225 7.296 1.00 12.88 292 TYR D CA 1
ATOM 10872 C C . TYR D 1 294 ? 16.578 -17.751 6.520 1.00 12.88 292 TYR D C 1
ATOM 10873 O O . TYR D 1 294 ? 16.547 -17.919 5.286 1.00 12.83 292 TYR D O 1
ATOM 10882 N N . PHE D 1 295 ? 17.653 -18.066 7.242 1.00 13.38 293 PHE D N 1
ATOM 10883 C CA . PHE D 1 295 ? 18.863 -18.601 6.624 1.00 13.72 293 PHE D CA 1
ATOM 10884 C C . PHE D 1 295 ? 18.545 -19.833 5.783 1.00 14.49 293 PHE D C 1
ATOM 10885 O O . PHE D 1 295 ? 19.124 -19.995 4.701 1.00 16.52 293 PHE D O 1
ATOM 10893 N N . TYR D 1 296 ? 17.643 -20.700 6.270 1.00 13.42 294 TYR D N 1
ATOM 10894 C CA . TYR D 1 296 ? 17.305 -21.935 5.570 1.00 13.29 294 TYR D CA 1
ATOM 10895 C C . TYR D 1 296 ? 16.033 -21.802 4.728 1.00 13.33 294 TYR D C 1
ATOM 10896 O O . TYR D 1 296 ? 15.582 -22.792 4.170 1.00 13.00 294 TYR D O 1
ATOM 10905 N N . ARG D 1 297 ? 15.501 -20.581 4.625 1.00 14.45 295 ARG D N 1
ATOM 10906 C CA . ARG D 1 297 ? 14.337 -20.211 3.829 1.00 14.06 295 ARG D CA 1
ATOM 10907 C C . ARG D 1 297 ? 13.138 -21.053 4.260 1.00 13.18 295 ARG D C 1
ATOM 10908 O O . ARG D 1 297 ? 12.467 -21.651 3.439 1.00 13.27 295 ARG D O 1
ATOM 10916 N N . VAL D 1 298 ? 12.951 -21.163 5.572 1.00 12.89 296 VAL D N 1
ATOM 10917 C CA . VAL D 1 298 ? 11.799 -21.817 6.177 1.00 13.05 296 VAL D CA 1
ATOM 10918 C C . VAL D 1 298 ? 10.888 -20.727 6.733 1.00 12.84 296 VAL D C 1
ATOM 10919 O O . VAL D 1 298 ? 11.316 -19.904 7.528 1.00 12.77 296 VAL D O 1
ATOM 10923 N N . PRO D 1 299 ? 9.578 -20.677 6.389 1.00 12.57 297 PRO D N 1
ATOM 10924 C CA . PRO D 1 299 ? 8.702 -19.659 6.975 1.00 13.18 297 PRO D CA 1
ATOM 10925 C C . PRO D 1 299 ? 8.665 -19.792 8.499 1.00 11.73 297 PRO D C 1
ATOM 10926 O O . PRO D 1 299 ? 8.766 -20.903 9.043 1.00 11.07 297 PRO D O 1
ATOM 10930 N N . CYS D 1 300 ? 8.534 -18.642 9.169 1.00 12.27 298 CYS D N 1
ATOM 10931 C CA . CYS D 1 300 ? 8.606 -18.587 10.614 1.00 12.32 298 CYS D CA 1
ATOM 10932 C C . CYS D 1 300 ? 7.371 -17.886 11.158 1.00 12.68 298 CYS D C 1
ATOM 10933 O O . CYS D 1 300 ? 6.866 -16.932 10.572 1.00 12.01 298 CYS D O 1
ATOM 10936 N N . VAL D 1 301 ? 6.870 -18.387 12.292 1.00 12.80 299 VAL D N 1
ATOM 10937 C CA . VAL D 1 301 ? 5.861 -17.686 13.062 1.00 13.90 299 VAL D CA 1
ATOM 10938 C C . VAL D 1 301 ? 6.481 -17.411 14.431 1.00 13.67 299 VAL D C 1
ATOM 10939 O O . VAL D 1 301 ? 6.933 -18.337 15.075 1.00 14.30 299 VAL D O 1
ATOM 10943 N N . THR D 1 302 ? 6.503 -16.133 14.829 1.00 15.60 300 THR D N 1
ATOM 10944 C CA . THR D 1 302 ? 7.070 -15.673 16.083 1.00 15.50 300 THR D CA 1
ATOM 10945 C C . THR D 1 302 ? 5.942 -15.365 17.065 1.00 15.87 300 THR D C 1
ATOM 10946 O O . THR D 1 302 ? 5.096 -14.507 16.828 1.00 15.15 300 THR D O 1
ATOM 10950 N N . VAL D 1 303 ? 5.968 -16.082 18.180 1.00 16.77 301 VAL D N 1
ATOM 10951 C CA . VAL D 1 303 ? 4.956 -15.958 19.202 1.00 19.46 301 VAL D CA 1
ATOM 10952 C C . VAL D 1 303 ? 5.407 -14.903 20.200 1.00 20.71 301 VAL D C 1
ATOM 10953 O O . VAL D 1 303 ? 5.777 -15.217 21.323 1.00 24.29 301 VAL D O 1
ATOM 10957 N N . ARG D 1 304 ? 5.374 -13.659 19.740 1.00 20.86 302 ARG D N 1
ATOM 10958 C CA . ARG D 1 304 ? 5.733 -12.496 20.532 1.00 27.30 302 ARG D CA 1
ATOM 10959 C C . ARG D 1 304 ? 4.951 -11.309 19.990 1.00 32.60 302 ARG D C 1
ATOM 10960 O O . ARG D 1 304 ? 4.411 -11.374 18.883 1.00 30.24 302 ARG D O 1
ATOM 10968 N N . GLU D 1 305 ? 4.947 -10.193 20.722 1.00 37.48 303 GLU D N 1
ATOM 10969 C CA . GLU D 1 305 ? 4.285 -9.012 20.193 1.00 41.61 303 GLU D CA 1
ATOM 10970 C C . GLU D 1 305 ? 5.306 -8.153 19.444 1.00 38.29 303 GLU D C 1
ATOM 10971 O O . GLU D 1 305 ? 4.927 -7.193 18.765 1.00 33.73 303 GLU D O 1
ATOM 10977 N N . GLU D 1 306 ? 6.591 -8.553 19.500 1.00 35.81 304 GLU D N 1
ATOM 10978 C CA . GLU D 1 306 ? 7.632 -7.846 18.773 1.00 35.39 304 GLU D CA 1
ATOM 10979 C C . GLU D 1 306 ? 8.840 -8.743 18.475 1.00 32.42 304 GLU D C 1
ATOM 10980 O O . GLU D 1 306 ? 9.124 -9.698 19.201 1.00 30.73 304 GLU D O 1
ATOM 10986 N N . THR D 1 307 ? 9.616 -8.324 17.468 1.00 27.05 305 THR D N 1
ATOM 10987 C CA . THR D 1 307 ? 10.875 -8.960 17.110 1.00 26.40 305 THR D CA 1
ATOM 10988 C C . THR D 1 307 ? 11.926 -7.898 16.819 1.00 26.20 305 THR D C 1
ATOM 10989 O O . THR D 1 307 ? 11.598 -6.857 16.265 1.00 26.69 305 THR D O 1
ATOM 10993 N N . GLU D 1 308 ? 13.187 -8.231 17.094 1.00 29.28 306 GLU D N 1
ATOM 10994 C CA . GLU D 1 308 ? 14.349 -7.509 16.588 1.00 33.61 306 GLU D CA 1
ATOM 10995 C C . GLU D 1 308 ? 14.360 -7.395 15.068 1.00 32.33 306 GLU D C 1
ATOM 10996 O O . GLU D 1 308 ? 14.807 -6.383 14.530 1.00 33.48 306 GLU D O 1
ATOM 11002 N N . TRP D 1 309 ? 13.942 -8.469 14.382 1.00 24.73 307 TRP D N 1
ATOM 11003 C CA . TRP D 1 309 ? 14.247 -8.630 12.969 1.00 23.24 307 TRP D CA 1
ATOM 11004 C C . TRP D 1 309 ? 13.070 -8.163 12.121 1.00 24.36 307 TRP D C 1
ATOM 11005 O O . TRP D 1 309 ? 12.455 -8.972 11.428 1.00 21.68 307 TRP D O 1
ATOM 11016 N N . VAL D 1 310 ? 12.767 -6.854 12.180 1.00 22.97 308 VAL D N 1
ATOM 11017 C CA . VAL D 1 310 ? 11.601 -6.286 11.520 1.00 23.50 308 VAL D CA 1
ATOM 11018 C C . VAL D 1 310 ? 11.691 -6.527 10.004 1.00 21.27 308 VAL D C 1
ATOM 11019 O O . VAL D 1 310 ? 10.671 -6.657 9.336 1.00 21.34 308 VAL D O 1
ATOM 11023 N N . GLU D 1 311 ? 12.909 -6.580 9.460 1.00 19.60 309 GLU D N 1
ATOM 11024 C CA . GLU D 1 311 ? 13.119 -6.814 8.043 1.00 20.39 309 GLU D CA 1
ATOM 11025 C C . GLU D 1 311 ? 12.622 -8.208 7.632 1.00 19.00 309 GLU D C 1
ATOM 11026 O O . GLU D 1 311 ? 12.171 -8.361 6.504 1.00 19.18 309 GLU D O 1
ATOM 11032 N N . LEU D 1 312 ? 12.613 -9.198 8.538 1.00 15.99 310 LEU D N 1
ATOM 11033 C CA . LEU D 1 312 ? 12.079 -10.506 8.185 1.00 15.93 310 LEU D CA 1
ATOM 11034 C C . LEU D 1 312 ? 10.549 -10.446 8.145 1.00 17.49 310 LEU D C 1
ATOM 11035 O O . LEU D 1 312 ? 9.932 -11.181 7.370 1.00 17.96 310 LEU D O 1
ATOM 11040 N N . LEU D 1 313 ? 9.930 -9.601 8.983 1.00 18.28 311 LEU D N 1
ATOM 11041 C CA . LEU D 1 313 ? 8.486 -9.380 8.890 1.00 19.25 311 LEU D CA 1
ATOM 11042 C C . LEU D 1 313 ? 8.153 -8.712 7.549 1.00 20.21 311 LEU D C 1
ATOM 11043 O O . LEU D 1 313 ? 7.188 -9.094 6.877 1.00 18.93 311 LEU D O 1
ATOM 11048 N N . LYS D 1 314 ? 8.982 -7.744 7.139 1.00 20.51 312 LYS D N 1
ATOM 11049 C CA . LYS D 1 314 ? 8.703 -6.901 5.990 1.00 25.32 312 LYS D CA 1
ATOM 11050 C C . LYS D 1 314 ? 8.777 -7.743 4.723 1.00 24.32 312 LYS D C 1
ATOM 11051 O O . LYS D 1 314 ? 7.918 -7.620 3.857 1.00 21.87 312 LYS D O 1
ATOM 11057 N N . ALA D 1 315 ? 9.744 -8.661 4.681 1.00 21.90 313 ALA D N 1
ATOM 11058 C CA . ALA D 1 315 ? 9.922 -9.527 3.533 1.00 21.14 313 ALA D CA 1
ATOM 11059 C C . ALA D 1 315 ? 9.005 -10.759 3.617 1.00 19.52 313 ALA D C 1
ATOM 11060 O O . ALA D 1 315 ? 9.067 -11.640 2.764 1.00 17.67 313 ALA D O 1
ATOM 11062 N N . GLU D 1 316 ? 8.143 -10.827 4.645 1.00 19.75 314 GLU D N 1
ATOM 11063 C CA . GLU D 1 316 ? 7.153 -11.881 4.789 1.00 19.33 314 GLU D CA 1
ATOM 11064 C C . GLU D 1 316 ? 7.766 -13.271 4.974 1.00 16.78 314 GLU D C 1
ATOM 11065 O O . GLU D 1 316 ? 7.059 -14.280 4.805 1.00 16.21 314 GLU D O 1
ATOM 11071 N N . TRP D 1 317 ? 9.002 -13.336 5.484 1.00 14.69 315 TRP D N 1
ATOM 11072 C CA . TRP D 1 317 ? 9.581 -14.604 5.934 1.00 15.01 315 TRP D CA 1
ATOM 11073 C C . TRP D 1 317 ? 9.168 -14.978 7.357 1.00 13.94 315 TRP D C 1
ATOM 11074 O O . TRP D 1 317 ? 9.294 -16.133 7.735 1.00 13.34 315 TRP D O 1
ATOM 11085 N N . ASN D 1 318 ? 8.713 -13.989 8.125 1.00 14.61 316 ASN D N 1
ATOM 11086 C CA . ASN D 1 318 ? 8.342 -14.125 9.526 1.00 16.09 316 ASN D CA 1
ATOM 11087 C C . ASN D 1 318 ? 7.034 -13.373 9.764 1.00 16.06 316 ASN D C 1
ATOM 11088 O O . ASN D 1 318 ? 6.716 -12.451 9.035 1.00 17.46 316 ASN D O 1
ATOM 11093 N N . TYR D 1 319 ? 6.294 -13.789 10.793 1.00 16.76 317 TYR D N 1
ATOM 11094 C CA . TYR D 1 319 ? 4.947 -13.325 11.090 1.00 17.16 317 TYR D CA 1
ATOM 11095 C C . TYR D 1 319 ? 4.718 -13.375 12.601 1.00 17.30 317 TYR D C 1
ATOM 11096 O O . TYR D 1 319 ? 4.901 -14.434 13.219 1.00 15.97 317 TYR D O 1
ATOM 11105 N N . LEU D 1 320 ? 4.379 -12.223 13.200 1.00 18.13 318 LEU D N 1
ATOM 11106 C CA . LEU D 1 320 ? 4.061 -12.150 14.617 1.00 19.21 318 LEU D CA 1
ATOM 11107 C C . LEU D 1 320 ? 2.669 -12.709 14.871 1.00 19.60 318 LEU D C 1
ATOM 11108 O O . LEU D 1 320 ? 1.686 -12.320 14.226 1.00 22.34 318 LEU D O 1
ATOM 11113 N N . ALA D 1 321 ? 2.602 -13.598 15.845 1.00 20.16 319 ALA D N 1
ATOM 11114 C CA . ALA D 1 321 ? 1.342 -14.119 16.342 1.00 23.26 319 ALA D CA 1
ATOM 11115 C C . ALA D 1 321 ? 1.369 -14.072 17.868 1.00 25.30 319 ALA D C 1
ATOM 11116 O O . ALA D 1 321 ? 2.026 -14.880 18.504 1.00 30.30 319 ALA D O 1
ATOM 11118 N N . ALA D 1 322 ? 0.595 -13.158 18.439 1.00 24.84 320 ALA D N 1
ATOM 11119 C CA . ALA D 1 322 ? 0.321 -13.162 19.868 1.00 28.86 320 ALA D CA 1
ATOM 11120 C C . ALA D 1 322 ? -0.537 -14.357 20.266 1.00 23.49 320 ALA D C 1
ATOM 11121 O O . ALA D 1 322 ? -1.556 -14.621 19.661 1.00 25.29 320 ALA D O 1
ATOM 11123 N N . PRO D 1 323 ? -0.193 -15.075 21.353 1.00 24.26 321 PRO D N 1
ATOM 11124 C CA . PRO D 1 323 ? -0.984 -16.215 21.817 1.00 23.98 321 PRO D CA 1
ATOM 11125 C C . PRO D 1 323 ? -2.192 -15.869 22.690 1.00 25.10 321 PRO D C 1
ATOM 11126 O O . PRO D 1 323 ? -2.141 -15.982 23.915 1.00 26.27 321 PRO D O 1
ATOM 11130 N N . GLN D 1 324 ? -3.270 -15.424 22.058 1.00 25.83 322 GLN D N 1
ATOM 11131 C CA . GLN D 1 324 ? -4.466 -15.034 22.789 1.00 29.73 322 GLN D CA 1
ATOM 11132 C C . GLN D 1 324 ? -5.604 -16.031 22.600 1.00 26.17 322 GLN D C 1
ATOM 11133 O O . GLN D 1 324 ? -6.501 -16.086 23.429 1.00 24.93 322 GLN D O 1
ATOM 11139 N N . ASN D 1 325 ? -5.606 -16.768 21.481 1.00 24.00 323 ASN D N 1
ATOM 11140 C CA . ASN D 1 325 ? -6.670 -17.716 21.216 1.00 21.07 323 ASN D CA 1
ATOM 11141 C C . ASN D 1 325 ? -6.016 -18.909 20.528 1.00 19.58 323 ASN D C 1
ATOM 11142 O O . ASN D 1 325 ? -5.357 -18.731 19.515 1.00 18.66 323 ASN D O 1
ATOM 11147 N N . ALA D 1 326 ? -6.206 -20.111 21.072 1.00 17.97 324 ALA D N 1
ATOM 11148 C CA . ALA D 1 326 ? -5.534 -21.300 20.562 1.00 18.87 324 ALA D CA 1
ATOM 11149 C C . ALA D 1 326 ? -5.948 -21.629 19.132 1.00 20.21 324 ALA D C 1
ATOM 11150 O O . ALA D 1 326 ? -5.108 -22.016 18.316 1.00 18.28 324 ALA D O 1
ATOM 11152 N N . LYS D 1 327 ? -7.246 -21.538 18.818 1.00 17.54 325 LYS D N 1
ATOM 11153 C CA . LYS D 1 327 ? -7.671 -21.894 17.476 1.00 19.71 325 LYS D CA 1
ATOM 11154 C C . LYS D 1 327 ? -7.099 -20.905 16.459 1.00 16.82 325 LYS D C 1
ATOM 11155 O O . LYS D 1 327 ? -6.696 -21.312 15.367 1.00 16.51 325 LYS D O 1
ATOM 11161 N N . ASP D 1 328 ? -7.062 -19.609 16.792 1.00 14.45 326 ASP D N 1
ATOM 11162 C CA . ASP D 1 328 ? -6.530 -18.620 15.874 1.00 15.04 326 ASP D CA 1
ATOM 11163 C C . ASP D 1 328 ? -5.029 -18.858 15.622 1.00 14.55 326 ASP D C 1
ATOM 11164 O O . ASP D 1 328 ? -4.533 -18.687 14.507 1.00 14.29 326 ASP D O 1
ATOM 11169 N N . LEU D 1 329 ? -4.300 -19.230 16.667 1.00 14.76 327 LEU D N 1
ATOM 11170 C CA . LEU D 1 329 ? -2.869 -19.453 16.530 1.00 15.38 327 LEU D CA 1
ATOM 11171 C C . LEU D 1 329 ? -2.635 -20.695 15.673 1.00 14.17 327 LEU D C 1
ATOM 11172 O O . LEU D 1 329 ? -1.805 -20.662 14.778 1.00 13.92 327 LEU D O 1
ATOM 11177 N N . ALA D 1 330 ? -3.364 -21.777 15.954 1.00 12.89 328 ALA D N 1
ATOM 11178 C CA . ALA D 1 330 ? -3.293 -23.014 15.184 1.00 13.88 328 ALA D CA 1
ATOM 11179 C C . ALA D 1 330 ? -3.532 -22.766 13.705 1.00 13.49 328 ALA D C 1
ATOM 11180 O O . ALA D 1 330 ? -2.753 -23.189 12.849 1.00 12.32 328 ALA D O 1
ATOM 11182 N N . LEU D 1 331 ? -4.605 -22.048 13.404 1.00 13.55 329 LEU D N 1
ATOM 11183 C CA . LEU D 1 331 ? -4.919 -21.704 12.036 1.00 15.07 329 LEU D CA 1
ATOM 11184 C C . LEU D 1 331 ? -3.860 -20.794 11.410 1.00 13.50 329 LEU D C 1
ATOM 11185 O O . LEU D 1 331 ? -3.610 -20.922 10.209 1.00 12.99 329 LEU D O 1
ATOM 11190 N N . THR D 1 332 ? -3.260 -19.897 12.201 1.00 14.55 330 THR D N 1
ATOM 11191 C CA . THR D 1 332 ? -2.233 -19.004 11.680 1.00 13.83 330 THR D CA 1
ATOM 11192 C C . THR D 1 332 ? -1.026 -19.830 11.234 1.00 14.45 330 THR D C 1
ATOM 11193 O O . THR D 1 332 ? -0.432 -19.562 10.192 1.00 15.09 330 THR D O 1
ATOM 11197 N N . ILE D 1 333 ? -0.635 -20.770 12.088 1.00 14.30 331 ILE D N 1
ATOM 11198 C CA . ILE D 1 333 ? 0.475 -21.661 11.815 1.00 16.04 331 ILE D CA 1
ATOM 11199 C C . ILE D 1 333 ? 0.213 -22.433 10.525 1.00 16.49 331 ILE D C 1
ATOM 11200 O O . ILE D 1 333 ? 1.092 -22.466 9.682 1.00 13.18 331 ILE D O 1
ATOM 11205 N N . LEU D 1 334 ? -0.958 -23.094 10.416 1.00 14.86 332 LEU D N 1
ATOM 11206 C CA . LEU D 1 334 ? -1.346 -23.864 9.235 1.00 16.08 332 LEU D CA 1
ATOM 11207 C C . LEU D 1 334 ? -1.402 -22.992 7.980 1.00 17.09 332 LEU D C 1
ATOM 11208 O O . LEU D 1 334 ? -1.048 -23.474 6.903 1.00 17.26 332 LEU D O 1
ATOM 11213 N N . HIS D 1 335 ? -1.818 -21.726 8.084 1.00 17.33 333 HIS D N 1
ATOM 11214 C CA . HIS D 1 335 ? -1.778 -20.838 6.924 1.00 17.10 333 HIS D CA 1
ATOM 11215 C C . HIS D 1 335 ? -0.327 -20.473 6.555 1.00 15.50 333 HIS D C 1
ATOM 11216 O O . HIS D 1 335 ? 0.077 -20.573 5.396 1.00 13.80 333 HIS D O 1
ATOM 11223 N N . ARG D 1 336 ? 0.477 -20.064 7.542 1.00 15.24 334 ARG D N 1
ATOM 11224 C CA . ARG D 1 336 ? 1.810 -19.524 7.242 1.00 14.32 334 ARG D CA 1
ATOM 11225 C C . ARG D 1 336 ? 2.779 -20.614 6.772 1.00 14.14 334 ARG D C 1
ATOM 11226 O O . ARG D 1 336 ? 3.759 -20.307 6.101 1.00 14.22 334 ARG D O 1
ATOM 11234 N N . MET D 1 337 ? 2.510 -21.878 7.099 1.00 13.97 335 MET D N 1
ATOM 11235 C CA . MET D 1 337 ? 3.336 -22.977 6.636 1.00 16.21 335 MET D CA 1
ATOM 11236 C C . MET D 1 337 ? 3.242 -23.180 5.122 1.00 17.07 335 MET D C 1
ATOM 11237 O O . MET D 1 337 ? 4.116 -23.808 4.540 1.00 16.29 335 MET D O 1
ATOM 11242 N N . ARG D 1 338 ? 2.231 -22.601 4.483 1.00 16.30 336 ARG D N 1
ATOM 11243 C CA . ARG D 1 338 ? 2.111 -22.711 3.042 1.00 19.47 336 ARG D CA 1
ATOM 11244 C C . ARG D 1 338 ? 2.466 -21.383 2.391 1.00 19.78 336 ARG D C 1
ATOM 11245 O O . ARG D 1 338 ? 1.968 -21.092 1.322 1.00 23.76 336 ARG D O 1
ATOM 11253 N N . THR D 1 339 ? 3.259 -20.549 3.085 1.00 18.03 337 THR D N 1
ATOM 11254 C CA . THR D 1 339 ? 3.685 -19.262 2.568 1.00 17.75 337 THR D CA 1
ATOM 11255 C C . THR D 1 339 ? 5.202 -19.252 2.503 1.00 18.36 337 THR D C 1
ATOM 11256 O O . THR D 1 339 ? 5.882 -20.147 3.016 1.00 17.37 337 THR D O 1
ATOM 11260 N N . LYS D 1 340 ? 5.713 -18.207 1.876 1.00 18.11 338 LYS D N 1
ATOM 11261 C CA . LYS D 1 340 ? 7.133 -17.952 1.894 1.00 19.58 338 LYS D CA 1
ATOM 11262 C C . LYS D 1 340 ? 7.285 -16.445 1.839 1.00 18.80 338 LYS D C 1
ATOM 11263 O O . LYS D 1 340 ? 6.312 -15.734 1.619 1.00 18.25 338 LYS D O 1
ATOM 11269 N N . GLY D 1 341 ? 8.524 -15.991 2.045 1.00 16.77 339 GLY D N 1
ATOM 11270 C CA . GLY D 1 341 ? 8.834 -14.601 1.916 1.00 16.77 339 GLY D CA 1
ATOM 11271 C C . GLY D 1 341 ? 9.275 -14.285 0.494 1.00 18.64 339 GLY D C 1
ATOM 11272 O O . GLY D 1 341 ? 9.437 -15.172 -0.345 1.00 16.05 339 GLY D O 1
ATOM 11273 N N . VAL D 1 342 ? 9.462 -12.988 0.224 1.00 21.16 340 VAL D N 1
ATOM 11274 C CA . VAL D 1 342 ? 9.950 -12.623 -1.097 1.00 22.65 340 VAL D CA 1
ATOM 11275 C C . VAL D 1 342 ? 11.420 -13.002 -1.184 1.00 24.85 340 VAL D C 1
ATOM 11276 O O . VAL D 1 342 ? 12.115 -13.115 -0.180 1.00 23.69 340 VAL D O 1
ATOM 11280 N N . GLU D 1 343 ? 11.871 -13.229 -2.421 1.00 29.70 341 GLU D N 1
ATOM 11281 C CA . GLU D 1 343 ? 13.246 -13.584 -2.685 1.00 32.91 341 GLU D CA 1
ATOM 11282 C C . GLU D 1 343 ? 14.075 -12.352 -2.363 1.00 34.26 341 GLU D C 1
ATOM 11283 O O . GLU D 1 343 ? 13.829 -11.276 -2.898 1.00 35.64 341 GLU D O 1
ATOM 11289 N N . ILE D 1 344 ? 15.047 -12.512 -1.476 1.00 29.73 342 ILE D N 1
ATOM 11290 C CA . ILE D 1 344 ? 15.846 -11.382 -1.038 1.00 28.89 342 ILE D CA 1
ATOM 11291 C C . ILE D 1 344 ? 16.965 -11.955 -0.172 1.00 25.99 342 ILE D C 1
ATOM 11292 O O . ILE D 1 344 ? 16.705 -12.885 0.585 1.00 22.97 342 ILE D O 1
ATOM 11297 N N . ASP D 1 345 ? 18.186 -11.433 -0.312 1.00 26.86 343 ASP D N 1
ATOM 11298 C CA . ASP D 1 345 ? 19.276 -11.738 0.605 1.00 27.20 343 ASP D CA 1
ATOM 11299 C C . ASP D 1 345 ? 19.518 -10.541 1.514 1.00 24.68 343 ASP D C 1
ATOM 11300 O O . ASP D 1 345 ? 19.960 -9.494 1.057 1.00 23.73 343 ASP D O 1
ATOM 11305 N N . LEU D 1 346 ? 19.251 -10.728 2.805 1.00 20.78 344 LEU D N 1
ATOM 11306 C CA . LEU D 1 346 ? 19.275 -9.647 3.783 1.00 20.61 344 LEU D CA 1
ATOM 11307 C C . LEU D 1 346 ? 20.584 -9.605 4.567 1.00 20.73 344 LEU D C 1
ATOM 11308 O O . LEU D 1 346 ? 20.903 -8.572 5.149 1.00 22.68 344 LEU D O 1
ATOM 11313 N N . TYR D 1 347 ? 21.297 -10.732 4.629 1.00 19.56 345 TYR D N 1
ATOM 11314 C CA . TYR D 1 347 ? 22.416 -10.885 5.544 1.00 18.49 345 TYR D CA 1
ATOM 11315 C C . TYR D 1 347 ? 23.647 -11.410 4.825 1.00 17.55 345 TYR D C 1
ATOM 11316 O O . TYR D 1 347 ? 24.442 -12.097 5.425 1.00 16.56 345 TYR D O 1
ATOM 11325 N N . GLY D 1 348 ? 23.792 -11.074 3.546 1.00 15.78 346 GLY D N 1
ATOM 11326 C CA . GLY D 1 348 ? 24.950 -11.478 2.769 1.00 16.63 346 GLY D CA 1
ATOM 11327 C C . GLY D 1 348 ? 24.707 -12.780 2.005 1.00 16.95 346 GLY D C 1
ATOM 11328 O O . GLY D 1 348 ? 23.646 -13.392 2.104 1.00 18.07 346 GLY D O 1
ATOM 11329 N N . ASP D 1 349 ? 25.713 -13.222 1.259 1.00 19.12 347 ASP D N 1
ATOM 11330 C CA . ASP D 1 349 ? 25.569 -14.356 0.344 1.00 19.63 347 ASP D CA 1
ATOM 11331 C C . ASP D 1 349 ? 26.141 -15.649 0.926 1.00 18.48 347 ASP D C 1
ATOM 11332 O O . ASP D 1 349 ? 26.290 -16.632 0.214 1.00 20.59 347 ASP D O 1
ATOM 11337 N N . GLY D 1 350 ? 26.529 -15.648 2.200 1.00 16.66 348 GLY D N 1
ATOM 11338 C CA . GLY D 1 350 ? 27.052 -16.847 2.837 1.00 15.38 348 GLY D CA 1
ATOM 11339 C C . GLY D 1 350 ? 28.565 -16.975 2.674 1.00 15.55 348 GLY D C 1
ATOM 11340 O O . GLY D 1 350 ? 29.134 -17.993 3.041 1.00 16.66 348 GLY D O 1
ATOM 11341 N N . ARG D 1 351 ? 29.187 -15.980 2.061 1.00 16.40 349 ARG D N 1
ATOM 11342 C CA . ARG D 1 351 ? 30.623 -15.950 1.857 1.00 17.26 349 ARG D CA 1
ATOM 11343 C C . ARG D 1 351 ? 31.189 -14.666 2.477 1.00 15.76 349 ARG D C 1
ATOM 11344 O O . ARG D 1 351 ? 32.156 -14.090 1.979 1.00 15.33 349 ARG D O 1
ATOM 11352 N N . ALA D 1 352 ? 30.613 -14.256 3.610 1.00 14.35 350 ALA D N 1
ATOM 11353 C CA . ALA D 1 352 ? 31.141 -13.113 4.346 1.00 13.98 350 ALA D CA 1
ATOM 11354 C C . ALA D 1 352 ? 32.610 -13.360 4.726 1.00 13.73 350 ALA D C 1
ATOM 11355 O O . ALA D 1 352 ? 33.436 -12.455 4.684 1.00 13.92 350 ALA D O 1
ATOM 11357 N N . SER D 1 353 ? 32.918 -14.592 5.131 1.00 12.92 351 SER D N 1
ATOM 11358 C CA . SER D 1 353 ? 34.270 -14.968 5.509 1.00 13.48 351 SER D CA 1
ATOM 11359 C C . SER D 1 353 ? 35.284 -14.711 4.391 1.00 14.47 351 SER D C 1
ATOM 11360 O O . SER D 1 353 ? 36.394 -14.264 4.685 1.00 13.48 351 SER D O 1
ATOM 11363 N N . GLN D 1 354 ? 34.935 -15.049 3.133 1.00 16.06 352 GLN D N 1
ATOM 11364 C CA . GLN D 1 354 ? 35.840 -14.840 2.006 1.00 16.51 352 GLN D CA 1
ATOM 11365 C C . GLN D 1 354 ? 36.090 -13.340 1.844 1.00 17.09 352 GLN D C 1
ATOM 11366 O O . GLN D 1 354 ? 37.191 -12.908 1.540 1.00 16.15 352 GLN D O 1
ATOM 11372 N N . LYS D 1 355 ? 35.058 -12.535 2.069 1.00 17.83 353 LYS D N 1
ATOM 11373 C CA . LYS D 1 355 ? 35.187 -11.105 1.874 1.00 17.68 353 LYS D CA 1
ATOM 11374 C C . LYS D 1 355 ? 36.083 -10.526 2.954 1.00 16.47 353 LYS D C 1
ATOM 11375 O O . LYS D 1 355 ? 36.931 -9.695 2.676 1.00 16.61 353 LYS D O 1
ATOM 11381 N N . ILE D 1 356 ? 35.881 -10.974 4.184 1.00 14.18 354 ILE D N 1
ATOM 11382 C CA . ILE D 1 356 ? 36.722 -10.532 5.278 1.00 15.38 354 ILE D CA 1
ATOM 11383 C C . ILE D 1 356 ? 38.175 -10.870 4.968 1.00 16.31 354 ILE D C 1
ATOM 11384 O O . ILE D 1 356 ? 39.050 -10.017 5.105 1.00 15.98 354 ILE D O 1
ATOM 11389 N N . SER D 1 357 ? 38.417 -12.136 4.598 1.00 15.89 355 SER D N 1
ATOM 11390 C CA . SER D 1 357 ? 39.763 -12.626 4.341 1.00 16.74 355 SER D CA 1
ATOM 11391 C C . SER D 1 357 ? 40.451 -11.806 3.250 1.00 18.83 355 SER D C 1
ATOM 11392 O O . SER D 1 357 ? 41.610 -11.422 3.405 1.00 18.63 355 SER D O 1
ATOM 11395 N N . ASP D 1 358 ? 39.708 -11.476 2.195 1.00 20.12 356 ASP D N 1
ATOM 11396 C CA A ASP D 1 358 ? 40.232 -10.739 1.056 0.50 23.23 356 ASP D CA 1
ATOM 11397 C CA B ASP D 1 358 ? 40.256 -10.750 1.063 0.50 23.89 356 ASP D CA 1
ATOM 11398 C C . ASP D 1 358 ? 40.614 -9.322 1.465 1.00 27.43 356 ASP D C 1
ATOM 11399 O O . ASP D 1 358 ? 41.646 -8.811 1.026 1.00 24.54 356 ASP D O 1
ATOM 11408 N N . PHE D 1 359 ? 39.751 -8.678 2.269 1.00 30.85 357 PHE D N 1
ATOM 11409 C CA . PHE D 1 359 ? 40.023 -7.311 2.672 1.00 32.21 357 PHE D CA 1
ATOM 11410 C C . PHE D 1 359 ? 41.269 -7.298 3.541 1.00 29.80 357 PHE D C 1
ATOM 11411 O O . PHE D 1 359 ? 42.066 -6.384 3.440 1.00 35.41 357 PHE D O 1
ATOM 11419 N N . LEU D 1 360 ? 41.474 -8.333 4.351 1.00 33.92 358 LEU D N 1
ATOM 11420 C CA . LEU D 1 360 ? 42.663 -8.398 5.180 1.00 34.22 358 LEU D CA 1
ATOM 11421 C C . LEU D 1 360 ? 43.909 -8.349 4.311 1.00 44.35 358 LEU D C 1
ATOM 11422 O O . LEU D 1 360 ? 44.642 -7.367 4.367 1.00 52.38 358 LEU D O 1
ATOM 11427 N N . ARG D 1 361 ? 44.122 -9.393 3.503 1.00 53.52 359 ARG D N 1
ATOM 11428 C CA . ARG D 1 361 ? 45.327 -9.538 2.692 1.00 60.86 359 ARG D CA 1
ATOM 11429 C C . ARG D 1 361 ? 45.603 -8.234 1.930 1.00 62.73 359 ARG D C 1
ATOM 11430 O O . ARG D 1 361 ? 46.670 -7.639 2.066 1.00 66.47 359 ARG D O 1
ATOM 11438 N N . LYS D 1 362 ? 44.603 -7.775 1.171 1.00 58.23 360 LYS D N 1
ATOM 11439 C CA . LYS D 1 362 ? 44.664 -6.549 0.388 1.00 63.75 360 LYS D CA 1
ATOM 11440 C C . LYS D 1 362 ? 45.491 -5.472 1.111 1.00 62.11 360 LYS D C 1
ATOM 11441 O O . LYS D 1 362 ? 44.895 -4.671 1.862 1.00 61.01 360 LYS D O 1
#

B-factor: mean 27.45, std 14.94, range [8.75, 111.8]

Foldseek 3Di:
DAFEEEEEDEDLVSLLLVVLLVVQLVVDPRYDYAYEYAADDDDDDQSVLSCVLLVGDDGPYYNHADDDDLCRRLVSLLVSLLVVCVVVVGQEYEYEDQASRRLSNLVSQLVVVRAYEYAAAQDAPPPCPPHRHVSRVNSNVSHQAYAHQFVNSVVSSVVVPNDPVRYDDLFHLVLLSLVVLLVVLVVDPCVCVVVVHDQQQAEEEEEDDCVQLVDLQNVLLVLLLQLVLCVVGAYEYADEPVSQVSCVVSVNNVSCVSHNYHHDDHDSNVSNCLLRYLEYEYQDQSSLVSNVSSQHAYEHQDPDHSPCVCVVQRSYYYDHRNHNVVVNVCRVVRSPDTGHPDDGGHDSVSSVVVSVVVVVD/DFEEEEFDEDPVRLLLVQLLVVVVVVDPPYHYAYEYAADDDPDPLVVCSCVLLVGDDHPYHNRADDDDLCRRLVSLLVSLLVVCVVRVGQEYEAEDQDSRRLSNLVSQLVVVRAYEYAAAQQAPVPCPPHRRVSRVNSLVSHQAYAHQFVNSLVSCVVVVNDPVRYDDLFHLVLLSLVVLLVVLVVDPCLCVVVVHAQQQAEEEEEDDCVQQVDLQLVLLVLLLQLVLCVVGAYEYQYAVSSCVSCVVSVNNCSCVSHNYHHDDRDSNVSNCLLRYLEYEYQDQVSLVSNVSSQHAYEHQDPDHSPVVCVVQVSYHYDHRPHNVVSNVVRVVSSPDTGHPDDGGHDSVSSVVVVVVRVD/DAAAEEEEFDEDLVSLLLVQLLCVQQVVDPRYDYAYEYAADDDDPPQVVLSCVLLVRDDHPYHNHADDDDLCRRLVSLLVSLLVVCVVPVHQEYEAEDFDSRLLSNLVSQLVVVRAYEYAAAQDAPPDPVPHRHVSRVNSLVSHQAYEHQFVNSVVSSVVVVNDPVRYHDLFHLVLLSLVVLLVVLVVDPCVCVVVVHDQQQEEEEEEDDCVQQVDLQNVVLVLLLQLVLCVVGAYEYQYDPSNCVSCVVSVNNVSCVSHNYDHDDHPSNVSNCLLRYLEYEYQDLVSLVSNVSSQHAYEHQDPDHSPCVCVVQLSYHYDDRNHNVVSSVVRVVSSPPTGHPDDRGHDSCSSVVVVVVVVVVD/DVQAAEEEEEDEDLVSLLLVQLLVVQQVVDPRYHYAYEYAADDDPDDQVVCSCVLLVRDDHPYHNHADDDDLCRRLVSLLVSLLVVCVVVVHQEYEAEDQASRRQSSLVSQLVVVRAYEYHAAQDAPVDCPPPRRVSRVNSNVSHQAYEHQAVNSLVSSVVVVNDNVRYDDLFHLVLLSLVVLLVVLVVDPCLCVVVVADQQQAEEEEEDDCVQQVDLQNVLLVLLLQLVLCVPGAYEYQYEPSSCVSCVVSVNNVSCVSHNYHHDDRPSNVSNCLLRYLEYEYQDQVSLVSNVSSQHAYEHQDPDHPPVVCVVQRSYHYDHRDHNVVVNVVRVVRSPDTGDDDDGGHDSVSSVVVVVVVVD

Nearest PDB structures (foldseek):
  8sxv-assembly1_B  TM=9.923E-01  e=1.010E-66  Thermus thermophilus HB27
  8sye-assembly1_A  TM=8.677E-01  e=2.852E-64  Thermus thermophilus HB27
  8sxy-assembly1_B  TM=8.750E-01  e=3.841E-63  Thermus thermophilus HB27
  8ahf-assembly1_B-2  TM=8.433E-01  e=2.292E-27  Bacillus anthracis
  3ot5-assembly6_B-3  TM=8.463E-01  e=4.302E-26  Listeria monocytogenes EGD-e

Solvent-accessible surface area: 60124 Å² total; per-residue (Å²): 210,89,25,34,2,0,12,0,0,26,37,77,65,3,6,21,15,6,5,3,1,20,45,23,4,158,82,16,125,31,29,140,67,13,24,0,15,4,11,97,94,109,110,75,113,86,7,93,34,4,46,108,35,8,68,11,59,90,7,93,44,58,37,43,30,58,89,36,48,85,2,61,29,3,1,126,8,1,46,32,0,3,40,13,1,81,150,30,155,8,64,26,0,0,0,1,6,5,35,17,6,0,1,0,0,0,4,1,0,12,26,49,118,19,52,0,0,0,4,24,0,1,19,19,31,132,66,44,125,79,119,70,3,6,5,15,11,1,0,0,4,0,0,43,18,0,1,0,4,20,91,94,1,15,82,5,0,66,130,24,35,6,62,133,122,47,11,38,89,2,7,6,2,46,24,15,2,6,81,60,10,2,50,15,0,83,169,119,12,171,3,11,123,150,56,70,25,138,46,146,19,0,0,0,0,10,12,107,102,63,60,0,3,63,57,95,123,39,0,110,20,0,4,58,0,1,11,81,0,50,139,117,1,50,0,0,1,12,3,110,58,117,5,73,153,80,1,62,85,59,58,12,30,69,41,10,148,117,11,45,24,34,93,52,29,18,64,9,30,38,12,14,0,2,52,17,4,69,0,0,0,0,0,19,26,46,11,2,17,43,0,3,9,30,65,5,13,2,0,0,0,26,128,94,12,66,41,75,49,0,43,86,0,56,9,3,94,60,14,29,6,141,52,17,146,62,6,1,74,26,0,24,113,41,10,182,45,165,15,12,108,23,80,31,2,22,68,10,125,0,3,58,73,0,0,81,50,2,89,159,92,116,20,36,0,0,6,0,0,12,48,79,68,5,4,5,12,6,1,3,1,4,52,32,0,138,80,33,134,39,26,131,65,13,16,0,11,4,12,98,100,98,114,73,73,158,5,102,77,20,44,134,32,0,70,13,38,128,25,87,46,65,42,49,32,53,91,36,48,90,3,58,30,2,2,126,8,2,45,32,0,3,39,11,1,86,152,32,152,8,68,38,0,0,0,1,6,3,39,15,10,0,0,0,0,0,3,1,0,10,25,49,93,20,44,0,0,0,4,33,0,1,25,22,42,134,81,62,180,54,112,58,2,5,5,9,10,1,0,0,6,0,0,39,20,0,1,0,4,20,93,94,1,17,74,4,0,68,128,22,37,5,54,127,111,52,12,38,89,3,6,5,3,29,19,14,1,5,79,65,0,2,65,21,0,84,170,120,21,176,4,19,121,149,39,65,33,143,50,97,19,0,0,0,0,16,1,64,103,53,56,0,0,76,57,118,101,43,0,72,0,1,4,47,0,2,13,71,0,43,140,129,3,46,0,0,0,10,1,73,78,72,1,78,145,68,1,66,87,60,67,16,31,74,66,11,139,117,16,44,33,16,113,68,35,39,66,10,47,36,6,15,0,8,46,12,1,84,0,0,0,0,0,15,30,48,19,2,18,26,0,2,5,26,44,1,6,2,0,0,0,35,126,114,11,74,37,84,49,0,44,153,10,61,6,3,93,58,10,50,7,145,58,6,130,80,5,2,70,34,0,23,106,32,12,170,35,136,15,74,126,102,70,45,2,20,54,15,153,0,4,82,75,0,2,74,60,2,58,190,152,166,146,53,37,6,0,11,0,0,14,44,75,68,4,4,25,21,5,1,3,0,10,50,27,3,137,81,12,113,38,19,107,65,10,17,0,8,3,10,86,123,114,113,70,118,81,3,103,45,6,47,113,33,8,61,12,40,120,14,89,40,62,38,33,25,52,89,36,48,86,2,56,29,5,1,120,8,3,48,31,0,4,38,12,1,89,147,33,157,9,68,8,0,0,0,0,4,6,35,16,9,1,2,0,0,0,3,1,0,12,31,50,104,21,49,0,0,0,4,20,0,1,23,20,36,131,72,63,156,82,116,70,4,7,6,16,13,0,0,0,5,0,0,44,10,0,1,0,4,22,92,94,1,17,77,6,0,65,138,22,36,7,59,140,115,41,13,33,88,2,7,6,2,46,21,15,2,7,80,66,9,2,54,13,0,83,165,119,13,163,0,16,131,151,52,67,28,143,47,151,22,0,0,0,0,0,0,81,92,67,51,0,2,109,36,31,133,49,0,103,15,0,4,67,0,1,10,94,0,38,142,128,3,50,0,0,2,9,3,63,93,148,2,69,66,25,0,100,80,92,53,9,17,70,48,9,155,102,10,49,25,32,120,62,30,18,62,7,26,37,11,16,0,1,51,16,4,75,0,0,0,0,0,21,22,46,12,2,18,47,0,3,8,28,41,6,10,2,0,0,0,36,112,123,12,66,41,90,51,0,51,114,10,81,5,4,94,60,10,64,8,141,61,16,122,60,5,2,75,28,0,35,111,42,10,178,40,130,14,78,130,81,74,35,3,21,69,13,133,0,3,53,68,0,2,55,47,5,110,154,86,90,68,196,161,103,55,12,5,0,4,0,0,27,34,90,62,5,4,23,12,6,1,3,1,6,52,25,3,151,81,34,132,50,34,102,56,8,14,0,14,4,13,102,116,101,88,79,74,77,5,107,63,0,42,116,36,7,65,13,43,116,14,89,69,57,39,42,31,55,89,36,50,88,2,58,29,2,1,121,8,4,49,31,0,3,32,13,1,79,180,34,155,9,44,38,0,0,0,0,7,6,36,17,8,0,0,0,0,0,6,1,0,13,31,48,92,19,45,0,0,0,2,41,0,0,50,26,47,130,69,64,171,90,104,74,2,10,5,42,11,1,0,1,5,0,0,43,20,0,1,0,9,35,96,92,1,6,82,5,0,52,128,22,36,6,61,115,117,43,10,35,84,4,5,12,4,51,21,14,2,9,76,58,11,2,56,8,0,87,164,126,14,152,4,19,114,149,50,68,29,139,54,96,18,0,0,0,0,13,2,62,95,52,52,0,0,75,56,100,137,45,0,109,20,0,4,69,0,2,11,68,0,56,159,110,2,46,0,0,0,10,1,66,85,90,1,68,58,87,0,106,87,43,58,0,22,65,47,8,154,110,15,43,29,35,130,80,41,34,90,13,30,42,20,16,0,2,46,13,0,82,0,0,0,0,0,14,19,46,17,2,27,60,0,3,9,29,78,0,13,2,0,0,0,32,122,116,14,121,55,72,51,1,41,144,6,35,8,2,91,58,10,37,6,148,76,13,135,92,5,0,97,33,0,17,116,21,9,153,38,88,0,15,108,69,92,40,3,23,77,10,138,0,2,50,72,0,10,70,54,8,188,169

Radius of gyration: 39.05 Å; Cα contacts (8 Å, |Δi|>4): 2963; chains: 4; bounding box: 103×105×92 Å

Secondary structure (DSSP, 8-state):
--EEEEEEE-SHHHHHHHHHHHHHHTTSTTEEEEEEESS----SHHHHHHHHHTTPPPPSEE----SS-HHHHHHHHHHHHHHHHHHH--SEEEEETTSHHHHHHHHHHHHTT--EEEES-----S-TTSTTHHHHHHHHHH-SEEEESSHHHHHHHHTTT--GGGEEE---HHHHHHHHHHHHHHHH--HHHHHT--TTS-EEEE---HHHHT-HHHHHHHHHHHHHHHTTS-EEEE--HHHHHHHHHTT-HHHHHHTEEE----HHHHHHHHHH-SEEEES-HHHHHHHHHTT--EEE-SS--S-HHHHHTTSEEE--SS-HHHHHHHHHHHTT-------SS-SS-HHHHHHHHHHH-/-EEEEEEE-SHHHHHHHHHHHHHHTTSTTEEEEEEESS----SHHHHHHHHHTTPPPPSEE----SS-HHHHHHHHHHHHHHHHHHH--SEEEEETTSHHHHHHHHHHHHTT--EEEES-----S-TTSTTHHHHHHHHHH-SEEEESSHHHHHHHHHTT--GGGEEE---HHHHHHHHHHHHHHHH--HHHHHT--TTS-EEEE---HHHHT-HHHHHHHHHHHHHHHHHS-EEEE--HHHHHHHHHTT-HHHHTTTEEE----HHHHHHHHHH-SEEEES-HHHHHHHHHTT--EEE-SS--S-HHHHHTTS--B---S-HHHHHHHHHHHTT-----S-SS-SS-HHHHHHHHH--/-PPEEEEEEE-SHHHHHHHHHHHHHHTTSTTEEEEEEE-S----SHHHHHHHHHTTPPPPSEE----SS-HHHHHHHHHHHHHHHHHHH--SEEEEETTSHHHHHHHHHHHHTT--EEEES-----S-TTSTTHHHHHHHHHH-SEEEESSHHHHHHHHHTT--GGGEEE---HHHHHHHHHHHHHHHH--HHHHHT--TTS-EEEE---HHHHT-HHHHHHHHHHHHHHHHHS-EEEE--HHHHHHHHHTTGGGGGTTTEEE----HHHHHHHHHT-SEEEE--HHHHHHHHHTT--EEE-SS--S-HHHHHTTSEEE---S-HHHHHHHHHHHTT-------SS-SS-HHHHHHHHHHHH-/--S-EEEEEEE-SHHHHHHHHHHHHHHTTSTTEEEEEEESS----SHHHHHHHHHTTPPPPSEE----SS-HHHHHHHHHHHHHHHHHHH--SEEEEETTSHHHHHHHHHHHTTT--EEEES-----S-TTSTTHHHHHHHHHH-SEEEESSHHHHHHHHHTT--GGGEEE---HHHHHHHHHHHHHHHH--HHHHHT--TTSSEEEE---HHHHS-HHHHHHHHHHHHHHHHHS-EEEE--HHHHHHHHHTT-HHHHTTTEEEPPPPHHHHHHHHHH-SEEEES-HHHHHHHHHTT--EEE-SS--S-HHHHHTTSEEE---S-HHHHHHHHHHHTT--PPS--SS--S-HHHHHHHHHH-

InterPro domains:
  IPR003331 UDP-N-acetylglucosamine 2-epimerase domain [PF02350] (25-358)
  IPR029767 UDP-N-acetylglucosamine 2-epimerase WecB-like [PTHR43174] (3-360)
  IPR029767 UDP-N-acetylglucosamine 2-epimerase WecB-like [TIGR00236] (3-359)

Sequence (1445 aa):
MWVKILSVVGARPQFIKAAAVSRVLRASPGVREVLVHTGQHYDDDNMSQVFFEELEIPDPDYHLGIGGGTHGQNTGRMLEAIEGVLLKEKPDWVLVYGNTDSTLAGALAAVKLHIPVAHVEAGLRSFNRRMPEEINRILTDHASDLLFAPTEETAVQNLLREGIPENRIHLVGDVMYDAALHYGAKAERKSRILERLGLQAKGYVLATIHHRAENTDDQERLRVILEALAEVHQEVPVVFPVHPRTRKRAEAFGLGSYLEKVVALEPVGYLDMVMLEKNARLIVTDSGGVQKEAYFYRVPCVTVREETEWVVELLKAEWNYLAAPQNAKDLALTILHRMRTKGVEIDLYGDGRASQKISDFLRKVWVKILSVVGARPQFIKAAAVSSRVLRASPGVREVLVHTGQHYDDNMSQVFFEEELEIPDPDYHLGIGGGTHGQNTGRMLEAIEGVLLKEKPDWVLVYGNTDSTLAGALAAVKLHIPVAHVEAGLRSFNRRMPEEINRILTDHASDLLFAPTETAVQNLLRREGIPENRIHLVGDVMYDAALHYGAKAERKSRILERLGLQAKGYVLATIHRAENTDDQERLRVILEALAEVHQEVPVVFPVHPRTRKRAEAFGLGSSYLEKVVALEPVGYLDMVMLEKNARLIVTDSGGVQKEAYFYRVPCVTVREETEWVEELLKAEWNYLAAPQNAKDLALTILHHRMRTKGVEIDLYGDGRASQKISDFLRKHMWVKILSVVGARPQFIKAAAVSSRVLRASPGVREVLVHTGQHYDDNMSQVFFEELEIPDDPDYHLGIGGGTHGQNTGRMLEAIEGVLLKEKPDWVLVYGNTDSTLAGALAAVVKLHIPVAHVEAGLRSFNRRMPEEINRILTDHASDLLFAPTETAVQNLLREGIPENRIHLVGDVMYDAALHYGAKAERKSRILERLGLQAKGYVLATIHRAENTDDQERLRVILEALAEVHQEVPVVFPVHPRTRKRAEAFGLGSYLEKVVALEPVGYLDMVMLEKNARLIVTDSGGVQKEEAYFYRVPCVTVREETEWVELLKAEWNYLAAPQNAKDLALTILHRMRTKGVEIDLYGDGRASQKISDFLRKVGGHMWVKILSVVGARPQFIKAAAVSSRVLRASPGVREVLVHTGQHYDDNMSQVFFEELEIPDDPDYHLGIGGGTHGQNTGRMLEAIEGVLLKEKPDWVLVYGNTDSTLAGALAAVKLHIPVAHVEAGLRSFNRRMPEEINRILTDHASDLLFAPTETAVQNLLREGIPENNRIHLVGDVMYDAALHYGAKAERKSRILERLGLQAKGYVLATIHRAENTDDQERLRVILEALAEVHQEVPVVFPVHPRTRKRAEAFGLGSYLEKVVALEPVGYYLDMVMLEKNARLIVTDSGGVQKEAYFYRVPCVTVREETEWVELLKAEWNYLAAPQNAKDLALTILHRMRTKGVEIDLYGDGRASQKISDDFLRK